Protein 3AFN (pdb70)

Sequence (1028 aa):
FPDLKGKKRVLITGSSQGIGLATARLFARAGAKVGLHGRKAPANIDETIASMRADGGDAAFFAADLATSSEACQQQLVDEFVAKFGGIDVLINNAGGLVGRKPLPEIDDTFYDAVMDANIRSVVMTTKFALPHLAAAAKASGQTSAVISTGSIAGHTGGGPGAGLYGAAKAFLHNVHKKNWVDFHTKDGVRFNIVSPGTVDTAFHADKTQDVRDRISNGIPMGRFGTAEEMAPAFLFFASHLASGYITGQVLDINGGQYKHFPDLKGKKRVLITGSSQGIGLATARRLFARAGAKVGLHGRKAPANIDETIASMRADGGDAAFFAADLATSSEACQQQLVDEFVAKFGGIDVLINNAGGLVGRKPLPEIDDTFYDAVMDANIRSVVMTTKFALPHLAAAAKASGQTSAVISTGSIAGHTGGGPGAGLYGAAKAFLHNVHKKNWVDFHTKDGVRFNIVSPGTVDTAFHADKTQDVRDDRISNGIPMGRFGTAEEMAPAFLFFASHLASGYITGQVLDINGGQYKHFPDLKKGKKRVLITGSSQGIGLATARLFARAGAKVGLHGRKAPANIDETIASMRADGGDAAFFAADLATSSEACQQQLVDEFVAKFGGIDVLINNAGGLVGRKPLPEIDDTFYDAVMDANIRSVVMTTKFALPHLAAAAKASGQTSAVISTGSIAGHTGGGPGAGLYGAAKAFLLHNVHKKNWVDFHTKDGVRFNIVSPGTVDTAFHADKTQDVRDRRISNGIPMGRFGTAEEMAPAFLFFASHLASGYITGQVLDINGGQYKHFPDLKGKKRVLITGSSQGIGLATARLFARAGAKVGLHGRKAPANIDETIASMRRADGGDAAFFAADLATSSEACQQQLVDEFVAKFGGIIDVLINNAGGLVGRKPLPEIDDTFYDAVMDANIRSVVMTTKFALPHLAAAAKASGQTSAVISTGSIAGHTGGGPGAGLYGAAKAFLHNVHKKNWVDFHTKDGVRFNIVSPGTVDTAFHADKTQQDVRDRISNGIPMGRFGTAEEMAPAFLFFASHLASGYITGQVLDINGGQYKH

Foldseek 3Di:
DQVLAAAQEEFEPCQWFLNVLQQLVSLLSNHAYEAEDQDHDPPNVVSQVSSVVSRYGYDYDHFQLLDLVRLLVSLVVSCVVSVFHQEYEAEFAAQQDADAPVRDDDVNLSVRCSRQAVSLVNNCVNRLVRNLVVCVVVVAAGEYEYEAAPLLVVADDHSRRSVSVSSVVVLPVQQVCCVPCVVSRYAYEYEYEYFEPTPNCVPDDPVRQQVLLVLAQQSHHHYSNQRNVVSVQRRDCVNAVPDHSYYHYDGNPSDDD/DQVLAAAQEEFEPCQWFLNVLQQLVSLLSNYAYEAEDQDHDPPNVVSQVSSVVSRYGYDYDHFQLLDLVRLLVSLVVSCVVSVFHQEYEAEFAAQQDADAPVRDDPVSLSVRCSRQAVSLVNNCVNRLVRQLVVCVVVVAAGEYEYEAAPLLVVAQDGSRRSVSVSSVVVLPVQQVCCVPCVVSRYAYEYEYEYFEPTPNCVPDDPVRQQVLLVLAQQSHHHYSNQRNVVSVQRRDCVNAVPDHSYYHYDYNPSDDD/DQVLAAAQEEFEPCQWFLNVLQQLVSLLSNYEYEAEDQDRDPCNVVSQVSSVVSNYGYDYDHFQLLDLVRLLVSLVVSCVVSVFHQEYEAEFAAQQDADPPVGDDPVSLSVRLSRQPVSLVNNCVNRLVRNLVVCVVVVAAGEYEYEAAPCLVVHDDGSRRSNSVSSVVVLPVQVVCCVPCVVSRYAYEYEYEYFEPTPNCVVDDPVRQQVLLVLAQQSHHHYSNQRNVVSVQRRDCVNARPDHSYYHYDYNPSDDD/DQQLAAAQEEFEPCQWFLNVLQQLVSLLSNYEYEAEDQDRDPCNVVSQVSSVVSNHGYDYDHFQLLDLVRLLVSLVVSCVVSVFHQEYEAEFAAQQDADAPVGDDPVNLSVRCSRQPVSLVNNCVNRLVRNLVVCVVVVAAGEYEYEAAPCLVVADDGSRRSVSVSSVVVLPVQVVCCVPCVVSRYAYEYEYEYFEPTPNCVVDDPVRQQVLLVLAQQSHHHYSNQRNVVSVQRRDCVNAVPDHSYYHYDYNPSDDD

InterPro domains:
  IPR002347 Short-chain dehydrogenase/reductase SDR [PF13561] (16-254)
  IPR002347 Short-chain dehydrogenase/reductase SDR [PR00081] (9-26)
  IPR002347 Short-chain dehydrogenase/reductase SDR [PR00081] (84-95)
  IPR002347 Short-chain dehydrogenase/reductase SDR [PR00081] (137-153)
  IPR002347 Short-chain dehydrogenase/reductase SDR [PR00081] (185-202)
  IPR002347 Short-chain dehydrogenase/reductase SDR [PR00081] (218-238)
  IPR036291 NAD(P)-binding domain superfamily [SSF51735] (1-256)
  IPR052178 Short-chain dehydrogenase/reductase SAT3-like [PTHR43618] (4-256)
  IPR057326 Ketoreductase domain [SM00822] (8-181)

CATH classification: 3.40.50.720

Organism: NCBI:txid90322

Secondary structure (DSSP, 8-state):
-GGGTT-EEEETT-SSHHHHHHHHHHHHTT-EEEEEESS--TTHHHHHHHHHHTT-EEEEEE--TTSHHHHHHHHHHHHHHHSS-SEEEE----------GGG--HHHHHHHHIIIIIHHHHHHHHHHHHHHHHHHHHTS-EEEEEE--THHHH---TT-HHHHHHHHHHHHHHHHHHHHHGGGTEEEEEEEE-SBSSGGGTT--HHHHHHHHTT-TT-SPBPGGGTHHHHHHHH-HHHHTT--SEEEEESTTSS--/-GGGTT-EEEETT-SSHHHHHHHHHHHHTT-EEEEEESS--TTHHHHHHHHHHTT-EEEEEE--TTSHHHHHHHHHHHHHHHSS-SEEEE----------GGG--HHHHHHHHIIIIIHHHHHHHHHHHHHHHHHHHHTS-EEEEEE--THHHH---TT-HHHHHHHHHHHHHHHHHHHHHGGGTEEEEEEEE-SBSSGGGTT--HHHHHHHHTT-TT-SPBPGGGTHHHHHHHH-HHHHTT--SEEEEESTTSS--/-GGGTT-EEEETT-SSHHHHHHHHHHHHTT-EEEEEESSPPTTHHHHHHHHHHTT-EEEEEE--TTSHHHHHHHHHHHHHHHSS-SEEEE----------GGG--HHHHHHHHIIIIIHHHHHHHHHHHHHHHHHHHHTS-EEEEEE--THHHH---TT-HHHHHHHHHHHHHHHHHHHHHGGGTEEEEEEEE-SBSSGGGTT--HHHHHHHHTTSTT-S-B-GGGTHHHHHHHH-HHHHTT--SEEEEESTTSS--/-GGGTT-EEEETT-SSHHHHHHHHHHHHTT-EEEEEESSPPTTHHHHHHHHHHTT-EEEEEE--TTSHHHHHHHHHHHHHHHSS-SEEEE----------GGG--HHHHHHHHIIIIIHHHHHHHHHHHHHHHHHHHHTS-EEEEEE--THHHH---TT-HHHHHHHHHHHHHHHHHHHHHGGGTEEEEEEEE-SBSSGGGTT--HHHHHHHHHTSTT-SPBPGGGTHHHHHHHH-HHHHTT--SEEEEESTTSS--

Solvent-accessible surface area: 34590 Å² total; per-residue (Å²): 73,111,23,1,161,34,58,54,0,0,0,2,19,0,20,108,25,24,1,31,8,1,0,72,48,0,0,129,26,13,0,81,0,0,0,4,4,195,163,54,30,120,87,21,106,124,10,20,58,52,2,125,91,64,54,16,43,1,13,43,23,58,17,80,10,26,72,10,118,20,0,83,106,2,1,76,64,0,31,91,118,24,58,8,0,17,3,0,1,4,20,19,45,17,27,88,27,89,76,60,6,80,98,4,68,41,110,17,6,55,39,1,6,26,28,0,0,30,3,2,0,0,0,0,26,46,0,7,81,54,0,24,60,11,6,184,93,71,72,73,37,5,1,0,0,0,8,3,9,27,12,9,24,54,13,2,30,84,13,5,4,2,19,0,0,0,8,7,0,0,17,3,1,4,32,10,1,0,56,76,15,17,175,43,20,1,2,0,1,1,0,0,10,11,7,5,78,25,68,68,17,82,105,39,85,125,81,52,52,74,162,43,17,131,50,5,38,35,47,96,15,0,55,12,119,41,0,2,15,1,1,6,0,0,8,0,50,107,8,0,8,0,0,0,4,2,6,1,0,0,0,0,0,48,38,31,26,69,114,24,1,154,35,63,56,0,0,0,2,18,0,21,107,26,25,2,33,9,1,0,73,48,0,0,131,23,9,0,80,0,0,0,3,5,194,161,54,29,122,87,21,106,124,10,20,58,52,2,126,91,63,49,15,40,2,14,44,22,59,16,78,10,24,74,11,116,21,0,84,107,1,1,77,64,0,31,91,118,25,58,9,0,18,3,0,0,4,20,19,45,17,28,87,26,89,76,61,6,80,99,4,73,42,111,16,6,53,38,1,7,29,28,1,0,29,3,3,0,0,0,0,26,43,0,8,85,56,0,25,60,13,6,180,94,72,73,75,35,4,0,0,0,0,9,2,9,27,11,9,24,53,12,2,30,86,13,4,3,2,19,0,0,0,8,8,0,0,15,4,0,4,31,10,2,0,61,80,15,17,185,49,20,1,1,0,1,0,0,0,10,10,7,5,81,25,65,71,18,78,105,39,83,123,85,53,39,75,160,45,11,130,50,5,37,36,47,96,19,0,53,11,115,39,0,2,16,0,0,8,0,0,8,0,51,106,7,0,8,0,0,0,4,2,5,1,0,0,0,0,0,50,38,30,25,66,113,28,0,168,32,45,56,0,0,0,2,20,0,26,107,26,24,1,33,10,1,0,72,50,0,0,131,25,16,0,80,0,0,0,4,5,191,169,51,40,100,97,20,108,109,18,19,58,53,1,128,92,64,55,14,38,2,13,40,17,56,13,76,11,28,72,13,116,18,0,87,99,2,1,78,64,0,30,90,112,24,57,8,0,13,2,0,0,4,21,18,46,15,28,88,27,96,68,57,4,79,100,4,50,44,111,14,4,53,38,1,6,28,27,0,0,30,4,3,0,0,0,0,23,44,0,8,87,57,0,25,61,11,5,184,94,63,68,72,29,3,1,0,0,0,9,2,8,27,11,10,24,54,11,2,29,81,12,4,4,3,18,0,0,0,6,8,0,0,16,4,0,4,32,11,2,0,51,70,18,17,168,46,19,1,1,0,1,1,0,0,10,11,7,6,75,26,68,71,20,78,104,39,87,127,92,44,51,76,147,42,16,128,52,6,37,33,47,91,15,0,54,11,117,38,0,3,17,0,1,9,0,1,7,0,49,106,4,0,7,0,0,0,5,2,6,1,0,0,0,0,0,53,38,30,26,64,115,24,1,162,33,62,54,0,0,0,2,19,0,25,107,26,24,1,33,10,1,0,73,47,0,0,132,24,12,0,78,0,0,0,4,5,177,166,62,41,98,97,20,106,109,19,20,58,54,2,127,92,66,53,15,38,1,15,39,17,55,12,77,10,28,72,10,122,18,0,64,100,1,0,71,65,0,29,89,110,23,57,8,0,16,3,0,0,3,19,17,46,16,27,87,27,94,66,57,4,78,102,5,50,45,110,15,5,53,38,1,6,28,27,0,0,30,3,2,0,0,0,0,24,38,0,9,86,55,0,27,62,12,7,183,95,72,70,72,37,5,2,1,0,0,10,2,9,27,12,9,23,54,12,2,30,81,12,3,4,2,18,0,0,0,6,8,0,0,15,3,0,3,30,10,2,0,57,76,18,17,176,36,21,1,1,0,2,1,0,0,10,11,7,6,80,28,66,71,19,69,106,36,86,126,76,56,41,81,150,42,18,129,52,5,37,38,47,92,20,0,56,11,117,38,0,1,17,0,1,11,0,0,8,0,50,105,4,0,7,0,0,0,5,2,6,0,0,0,0,0,0,52,39,28,26

Nearest PDB structures (foldseek):
  3afm-assembly1_A  TM=9.943E-01  e=2.948E-53  Sphingomonas sp. A1
  4w7h-assembly1_A-2  TM=9.986E-01  e=3.738E-48  Sphingomonas sp. A1
  3afm-assembly1_B-2  TM=1.001E+00  e=1.325E-46  Sphingomonas sp. A1
  4w7h-assembly1_B-2  TM=9.974E-01  e=8.391E-46  Sphingomonas sp. A1
  4tkl-assembly1_A-2  TM=9.933E-01  e=2.226E-40  Sphingomonas sp. A1

Radius of gyration: 28.2 Å; Cα contacts (8 Å, |Δi|>4): 2571; chains: 4; bounding box: 60×66×80 Å

B-factor: mean 19.71, std 8.6, range [8.28, 67.61]

Structure (mmCIF, N/CA/C/O backbone):
data_3AFN
#
_entry.id   3AFN
#
_cell.length_a   60.404
_cell.length_b   64.195
_cell.length_c   74.441
_cell.angle_alpha   80.15
_cell.angle_beta   66.08
_cell.angle_gamma   64.98
#
_symmetry.space_group_name_H-M   'P 1'
#
loop_
_entity.id
_entity.type
_entity.pdbx_description
1 polymer 'Carbonyl reductase'
2 non-polymer 'NADP NICOTINAMIDE-ADENINE-DINUCLEOTIDE PHOSPHATE'
3 non-polymer 'TERTIARY-BUTYL ALCOHOL'
4 water water
#
loop_
_atom_site.group_PDB
_atom_site.id
_atom_site.type_symbol
_atom_site.label_atom_id
_atom_site.label_alt_id
_atom_site.label_comp_id
_atom_site.label_asym_id
_atom_site.label_entity_id
_atom_site.label_seq_id
_atom_site.pdbx_PDB_ins_code
_atom_site.Cartn_x
_atom_site.Cartn_y
_atom_site.Cartn_z
_atom_site.occupancy
_atom_site.B_iso_or_equiv
_atom_site.auth_seq_id
_atom_site.auth_comp_id
_atom_site.auth_asym_id
_atom_site.auth_atom_id
_atom_site.pdbx_PDB_model_num
ATOM 1 N N . PHE A 1 2 ? 87.905 17.913 81.645 1.00 28.95 2 PHE B N 1
ATOM 2 C CA . PHE A 1 2 ? 89.182 18.481 81.126 1.00 28.45 2 PHE B CA 1
ATOM 3 C C . PHE A 1 2 ? 89.804 19.421 82.166 1.00 28.11 2 PHE B C 1
ATOM 4 O O . PHE A 1 2 ? 89.415 20.592 82.260 1.00 28.01 2 PHE B O 1
ATOM 12 N N . PRO A 1 3 ? 90.776 18.910 82.952 1.00 27.46 3 PRO B N 1
ATOM 13 C CA . PRO A 1 3 ? 91.328 19.640 84.104 1.00 26.64 3 PRO B CA 1
ATOM 14 C C . PRO A 1 3 ? 92.149 20.875 83.731 1.00 25.77 3 PRO B C 1
ATOM 15 O O . PRO A 1 3 ? 92.260 21.813 84.534 1.00 25.89 3 PRO B O 1
ATOM 19 N N . ASP A 1 4 ? 92.709 20.883 82.526 1.00 24.40 4 ASP B N 1
ATOM 20 C CA . ASP A 1 4 ? 93.538 22.000 82.090 1.00 23.36 4 ASP B CA 1
ATOM 21 C C . ASP A 1 4 ? 92.732 23.191 81.557 1.00 22.70 4 ASP B C 1
ATOM 22 O O . ASP A 1 4 ? 93.310 24.178 81.107 1.00 22.85 4 ASP B O 1
ATOM 27 N N . LEU A 1 5 ? 91.403 23.102 81.629 1.00 21.81 5 LEU B N 1
ATOM 28 C CA . LEU A 1 5 ? 90.538 24.211 81.218 1.00 20.96 5 LEU B CA 1
ATOM 29 C C . LEU A 1 5 ? 90.227 25.189 82.357 1.00 20.70 5 LEU B C 1
ATOM 30 O O . LEU A 1 5 ? 89.762 26.303 82.109 1.00 20.28 5 LEU B O 1
ATOM 35 N N . LYS A 1 6 ? 90.484 24.771 83.598 1.00 20.54 6 LYS B N 1
ATOM 36 C CA . LYS A 1 6 ? 90.244 25.627 84.765 1.00 20.77 6 LYS B CA 1
ATOM 37 C C . LYS A 1 6 ? 91.082 26.898 84.654 1.00 19.98 6 LYS B C 1
ATOM 38 O O . LYS A 1 6 ? 92.297 26.832 84.488 1.00 20.25 6 LYS B O 1
ATOM 44 N N . GLY A 1 7 ? 90.419 28.050 84.718 1.00 19.30 7 GLY B N 1
ATOM 45 C CA . GLY A 1 7 ? 91.108 29.340 84.635 1.00 18.56 7 GLY B CA 1
ATOM 46 C C . GLY A 1 7 ? 91.408 29.857 83.233 1.00 18.00 7 GLY B C 1
ATOM 47 O O . GLY A 1 7 ? 91.859 31.001 83.074 1.00 18.30 7 GLY B O 1
ATOM 48 N N A LYS A 1 8 ? 91.168 29.027 82.219 0.50 17.66 8 LYS B N 1
ATOM 49 N N B LYS A 1 8 ? 91.165 29.028 82.219 0.50 17.67 8 LYS B N 1
ATOM 50 C CA A LYS A 1 8 ? 91.399 29.435 80.834 0.50 17.04 8 LYS B CA 1
ATOM 51 C CA B LYS A 1 8 ? 91.398 29.436 80.835 0.50 17.05 8 LYS B CA 1
ATOM 52 C C A LYS A 1 8 ? 90.432 30.542 80.429 0.50 16.79 8 LYS B C 1
ATOM 53 C C B LYS A 1 8 ? 90.431 30.542 80.427 0.50 16.80 8 LYS B C 1
ATOM 54 O O A LYS A 1 8 ? 89.268 30.550 80.845 0.50 16.78 8 LYS B O 1
ATOM 55 O O B LYS A 1 8 ? 89.265 30.547 80.839 0.50 16.79 8 LYS B O 1
ATOM 66 N N . ARG A 1 9 ? 90.935 31.474 79.622 1.00 16.59 9 ARG B N 1
ATOM 67 C CA . ARG A 1 9 ? 90.174 32.647 79.200 1.00 16.37 9 ARG B CA 1
ATOM 68 C C . ARG A 1 9 ? 89.626 32.369 77.812 1.00 15.66 9 ARG B C 1
ATOM 69 O O . ARG A 1 9 ? 90.377 32.298 76.838 1.00 15.36 9 ARG B O 1
ATOM 77 N N . VAL A 1 10 ? 88.313 32.173 77.747 1.00 15.28 10 VAL B N 1
ATOM 78 C CA . VAL A 1 10 ? 87.658 31.618 76.557 1.00 14.86 10 VAL B CA 1
ATOM 79 C C . VAL A 1 10 ? 86.631 32.600 75.988 1.00 14.55 10 VAL B C 1
ATOM 80 O O . VAL A 1 10 ? 85.575 32.825 76.586 1.00 14.90 10 VAL B O 1
ATOM 84 N N . LEU A 1 11 ? 86.952 33.184 74.838 1.00 14.33 11 LEU B N 1
ATOM 85 C CA . LEU A 1 11 ? 86.034 34.086 74.159 1.00 14.32 11 LEU B CA 1
ATOM 86 C C . LEU A 1 11 ? 85.199 33.293 73.160 1.00 13.97 11 LEU B C 1
ATOM 87 O O . LEU A 1 11 ? 85.741 32.669 72.247 1.00 14.05 11 LEU B O 1
ATOM 92 N N . ILE A 1 12 ? 83.884 33.310 73.347 1.00 13.65 12 ILE B N 1
ATOM 93 C CA . ILE A 1 12 ? 82.985 32.536 72.493 1.00 13.36 12 ILE B CA 1
ATOM 94 C C . ILE A 1 12 ? 82.023 33.489 71.804 1.00 13.27 12 ILE B C 1
ATOM 95 O O . ILE A 1 12 ? 81.123 34.034 72.439 1.00 13.29 12 ILE B O 1
ATOM 100 N N . THR A 1 13 ? 82.226 33.708 70.510 1.00 13.07 13 THR B N 1
ATOM 101 C CA . THR A 1 13 ? 81.317 34.578 69.777 1.00 12.50 13 THR B CA 1
ATOM 102 C C . THR A 1 13 ? 80.008 33.840 69.512 1.00 12.87 13 THR B C 1
ATOM 103 O O . THR A 1 13 ? 79.999 32.621 69.307 1.00 12.39 13 THR B O 1
ATOM 107 N N . GLY A 1 14 ? 78.905 34.583 69.539 1.00 13.24 14 GLY B N 1
ATOM 108 C CA . GLY A 1 14 ? 77.584 34.011 69.326 1.00 13.71 14 GLY B CA 1
ATOM 109 C C . GLY A 1 14 ? 77.206 33.016 70.408 1.00 13.98 14 GLY B C 1
ATOM 110 O O . GLY A 1 14 ? 76.647 31.958 70.123 1.00 13.88 14 GLY B O 1
ATOM 111 N N . SER A 1 15 ? 77.525 33.362 71.655 1.00 14.10 15 SER B N 1
ATOM 112 C CA . SER A 1 15 ? 77.211 32.519 72.806 1.00 14.49 15 SER B CA 1
ATOM 113 C C . SER A 1 15 ? 76.016 33.022 73.623 1.00 14.91 15 SER B C 1
ATOM 114 O O . SER A 1 15 ? 75.785 32.552 74.737 1.00 14.79 15 SER B O 1
ATOM 117 N N . SER A 1 16 ? 75.256 33.962 73.063 1.00 15.35 16 SER B N 1
ATOM 118 C CA . SER A 1 16 ? 74.080 34.507 73.746 1.00 15.82 16 SER B CA 1
ATOM 119 C C . SER A 1 16 ? 72.924 33.510 73.767 1.00 16.17 16 SER B C 1
ATOM 120 O O . SER A 1 16 ? 71.991 33.644 74.573 1.00 16.61 16 SER B O 1
ATOM 123 N N . GLN A 1 17 ? 72.992 32.516 72.881 1.00 16.10 17 GLN B N 1
ATOM 124 C CA . GLN A 1 17 ? 71.965 31.484 72.751 1.00 16.82 17 GLN B CA 1
ATOM 125 C C . GLN A 1 17 ? 72.496 30.291 71.960 1.00 15.94 17 GLN B C 1
ATOM 126 O O . GLN A 1 17 ? 73.613 30.329 71.444 1.00 15.71 17 GLN B O 1
ATOM 132 N N . GLY A 1 18 ? 71.692 29.232 71.885 1.00 15.41 18 GLY B N 1
ATOM 133 C CA . GLY A 1 18 ? 71.978 28.099 71.004 1.00 14.76 18 GLY B CA 1
ATOM 134 C C . GLY A 1 18 ? 73.228 27.317 71.360 1.00 14.21 18 GLY B C 1
ATOM 135 O O . GLY A 1 18 ? 73.536 27.105 72.537 1.00 13.97 18 GLY B O 1
ATOM 136 N N . ILE A 1 19 ? 73.944 26.884 70.323 1.00 13.50 19 ILE B N 1
ATOM 137 C CA . ILE A 1 19 ? 75.164 26.085 70.479 1.00 13.43 19 ILE B CA 1
ATOM 138 C C . ILE A 1 19 ? 76.234 26.828 71.281 1.00 13.36 19 ILE B C 1
ATOM 139 O O . ILE A 1 19 ? 76.895 26.245 72.142 1.00 12.73 19 ILE B O 1
ATOM 144 N N . GLY A 1 20 ? 76.394 28.119 70.999 1.00 13.37 20 GLY B N 1
ATOM 145 C CA . GLY A 1 20 ? 77.385 28.935 71.692 1.00 13.27 20 GLY B CA 1
ATOM 146 C C . GLY A 1 20 ? 77.108 29.013 73.182 1.00 13.47 20 GLY B C 1
ATOM 147 O O . GLY A 1 20 ? 78.032 28.934 73.995 1.00 13.46 20 GLY B O 1
ATOM 148 N N . LEU A 1 21 ? 75.831 29.147 73.539 1.00 13.62 21 LEU B N 1
ATOM 149 C CA . LEU A 1 21 ? 75.447 29.213 74.952 1.00 13.94 21 LEU B CA 1
ATOM 150 C C . LEU A 1 21 ? 75.669 27.882 75.659 1.00 13.55 21 LEU B C 1
ATOM 151 O O . LEU A 1 21 ? 76.252 27.850 76.742 1.00 13.65 21 LEU B O 1
ATOM 156 N N . ALA A 1 22 ? 75.202 26.791 75.055 1.00 13.65 22 ALA B N 1
ATOM 157 C CA . ALA A 1 22 ? 75.409 25.458 75.625 1.00 13.53 22 ALA B CA 1
ATOM 158 C C . ALA A 1 22 ? 76.896 25.178 75.850 1.00 13.49 22 ALA B C 1
ATOM 159 O O . ALA A 1 22 ? 77.286 24.627 76.884 1.00 13.66 22 ALA B O 1
ATOM 161 N N . THR A 1 23 ? 77.724 25.585 74.883 1.00 12.87 23 THR B N 1
ATOM 162 C CA . THR A 1 23 ? 79.176 25.447 74.964 1.00 12.76 23 THR B CA 1
ATOM 163 C C . THR A 1 23 ? 79.758 26.291 76.105 1.00 12.47 23 THR B C 1
ATOM 164 O O . THR A 1 23 ? 80.555 25.798 76.906 1.00 12.56 23 THR B O 1
ATOM 168 N N . ALA A 1 24 ? 79.327 27.549 76.191 1.00 12.61 24 ALA B N 1
ATOM 169 C CA . ALA A 1 24 ? 79.749 28.451 77.265 1.00 13.22 24 ALA B CA 1
ATOM 170 C C . ALA A 1 24 ? 79.438 27.867 78.642 1.00 13.55 24 ALA B C 1
ATOM 171 O O . ALA A 1 24 ? 80.289 27.892 79.537 1.00 13.47 24 ALA B O 1
ATOM 173 N N . ARG A 1 25 ? 78.234 27.318 78.795 1.00 14.30 25 ARG B N 1
ATOM 174 C CA . ARG A 1 25 ? 77.826 26.707 80.067 1.00 15.36 25 ARG B CA 1
ATOM 175 C C . ARG A 1 25 ? 78.768 25.575 80.473 1.00 15.53 25 ARG B C 1
ATOM 176 O O . ARG A 1 25 ? 79.094 25.431 81.649 1.00 15.62 25 ARG B O 1
ATOM 184 N N . LEU A 1 26 ? 79.203 24.773 79.496 1.00 15.76 26 LEU B N 1
ATOM 185 C CA . LEU A 1 26 ? 80.088 23.652 79.780 1.00 16.07 26 LEU B CA 1
ATOM 186 C C . LEU A 1 26 ? 81.509 24.106 80.132 1.00 15.92 26 LEU B C 1
ATOM 187 O O . LEU A 1 26 ? 82.138 23.550 81.032 1.00 16.05 26 LEU B O 1
ATOM 192 N N . PHE A 1 27 ? 82.009 25.124 79.437 1.00 15.46 27 PHE B N 1
ATOM 193 C CA . PHE A 1 27 ? 83.317 25.692 79.774 1.00 15.44 27 PHE B CA 1
ATOM 194 C C . PHE A 1 27 ? 83.357 26.228 81.206 1.00 15.96 27 PHE B C 1
ATOM 195 O O . PHE A 1 27 ? 84.352 26.053 81.905 1.00 15.97 27 PHE B O 1
ATOM 203 N N . ALA A 1 28 ? 82.274 26.885 81.618 1.00 16.19 28 ALA B N 1
ATOM 204 C CA . ALA A 1 28 ? 82.155 27.429 82.971 1.00 17.07 28 ALA B CA 1
ATOM 205 C C . ALA A 1 28 ? 82.155 26.312 84.007 1.00 17.74 28 ALA B C 1
ATOM 206 O O . ALA A 1 28 ? 82.812 26.436 85.042 1.00 18.14 28 ALA B O 1
ATOM 208 N N . ARG A 1 29 ? 81.437 25.2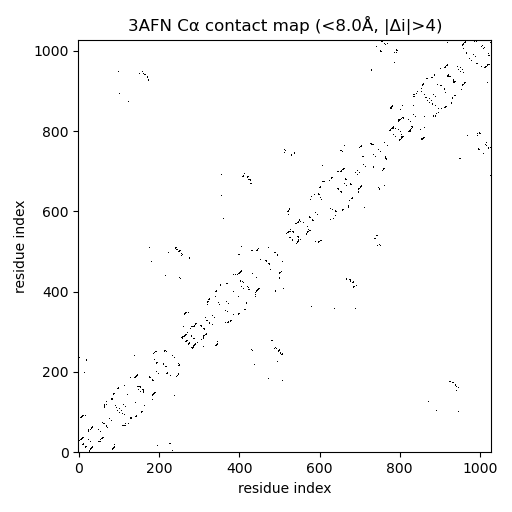22 83.725 1.00 18.21 29 ARG B N 1
ATOM 209 C CA . ARG A 1 29 ? 81.467 24.035 84.598 1.00 19.49 29 ARG B CA 1
ATOM 210 C C . ARG A 1 29 ? 82.884 23.471 84.740 1.00 18.98 29 ARG B C 1
ATOM 211 O O . ARG A 1 29 ? 83.229 22.874 85.764 1.00 19.41 29 ARG B O 1
ATOM 219 N N . ALA A 1 30 ? 83.704 23.682 83.713 1.00 18.58 30 ALA B N 1
ATOM 220 C CA . ALA A 1 30 ? 85.107 23.266 83.727 1.00 18.09 30 ALA B CA 1
ATOM 221 C C . ALA A 1 30 ? 86.026 24.295 84.396 1.00 18.13 30 ALA B C 1
ATOM 222 O O . ALA A 1 30 ? 87.238 24.098 84.461 1.00 17.78 30 ALA B O 1
ATOM 224 N N . GLY A 1 31 ? 85.442 25.391 84.880 1.00 18.07 31 GLY B N 1
ATOM 225 C CA . GLY A 1 31 ? 86.192 26.429 85.594 1.00 18.33 31 GLY B CA 1
ATOM 226 C C . GLY A 1 31 ? 86.807 27.509 84.719 1.00 18.44 31 GLY B C 1
ATOM 227 O O . GLY A 1 31 ? 87.676 28.261 85.170 1.00 18.51 31 GLY B O 1
ATOM 228 N N . ALA A 1 32 ? 86.373 27.588 83.463 1.00 18.02 32 ALA B N 1
ATOM 229 C CA . ALA A 1 32 ? 86.898 28.602 82.549 1.00 18.02 32 ALA B CA 1
ATOM 230 C C . ALA A 1 32 ? 86.269 29.977 82.805 1.00 17.69 32 ALA B C 1
ATOM 231 O O . ALA A 1 32 ? 85.175 30.084 83.368 1.00 17.83 32 ALA B O 1
ATOM 233 N N . LYS A 1 33 ? 86.982 31.015 82.386 1.00 17.64 33 LYS B N 1
ATOM 234 C CA . LYS A 1 33 ? 86.493 32.386 82.398 1.00 17.57 33 LYS B CA 1
ATOM 235 C C . LYS A 1 33 ? 86.008 32.664 80.984 1.00 17.04 33 LYS B C 1
ATOM 236 O O . LYS A 1 33 ? 86.811 32.686 80.048 1.00 16.89 33 LYS B O 1
ATOM 242 N N . VAL A 1 34 ? 84.701 32.863 80.838 1.00 16.39 34 VAL B N 1
ATOM 243 C CA . VAL A 1 34 ? 84.050 32.865 79.520 1.00 16.17 34 VAL B CA 1
ATOM 244 C C . VAL A 1 34 ? 83.562 34.247 79.082 1.00 16.13 34 VAL B C 1
ATOM 245 O O . VAL A 1 34 ? 82.888 34.948 79.834 1.00 16.38 34 VAL B O 1
ATOM 249 N N . GLY A 1 35 ? 83.927 34.628 77.861 1.00 15.90 35 GLY B N 1
ATOM 250 C CA . GLY A 1 35 ? 83.373 35.814 77.217 1.00 15.58 35 GLY B CA 1
ATOM 251 C C . GLY A 1 35 ? 82.122 35.432 76.452 1.00 15.79 35 GLY B C 1
ATOM 252 O O . GLY A 1 35 ? 82.190 34.716 75.442 1.00 15.66 35 GLY B O 1
ATOM 253 N N . LEU A 1 36 ? 80.981 35.889 76.954 1.00 15.47 36 LEU B N 1
ATOM 254 C CA . LEU A 1 36 ? 79.692 35.685 76.306 1.00 15.78 36 LEU B CA 1
ATOM 255 C C . LEU A 1 36 ? 79.477 36.812 75.312 1.00 15.96 36 LEU B C 1
ATOM 256 O O . LEU A 1 36 ? 79.856 37.954 75.576 1.00 16.24 36 LEU B O 1
ATOM 261 N N . HIS A 1 37 ? 78.873 36.492 74.173 1.00 15.98 37 HIS B N 1
ATOM 262 C CA . HIS A 1 37 ? 78.718 37.469 73.104 1.00 16.03 37 HIS B CA 1
ATOM 263 C C . HIS A 1 37 ? 77.497 37.243 72.208 1.00 15.98 37 HIS B C 1
ATOM 264 O O . HIS A 1 37 ? 77.140 36.106 71.900 1.00 16.00 37 HIS B O 1
ATOM 271 N N . GLY A 1 38 ? 76.884 38.347 71.784 1.00 15.77 38 GLY B N 1
ATOM 272 C CA . GLY A 1 38 ? 75.825 38.343 70.771 1.00 16.12 38 GLY B CA 1
ATOM 273 C C . GLY A 1 38 ? 75.646 39.752 70.226 1.00 16.47 38 GLY B C 1
ATOM 274 O O . GLY A 1 38 ? 76.380 40.661 70.608 1.00 16.16 38 GLY B O 1
ATOM 275 N N . ARG A 1 39 ? 74.683 39.931 69.329 1.00 17.22 39 ARG B N 1
ATOM 276 C CA . ARG A 1 39 ? 74.356 41.265 68.826 1.00 17.83 39 ARG B CA 1
ATOM 277 C C . ARG A 1 39 ? 73.566 42.055 69.867 1.00 18.41 39 ARG B C 1
ATOM 278 O O . ARG A 1 39 ? 73.693 43.279 69.949 1.00 18.27 39 ARG B O 1
ATOM 286 N N . LYS A 1 40 ? 72.753 41.343 70.649 1.00 18.98 40 LYS B N 1
ATOM 287 C CA . LYS A 1 40 ? 71.968 41.944 71.727 1.00 19.57 40 LYS B CA 1
ATOM 288 C C . LYS A 1 40 ? 72.057 41.106 73.000 1.00 19.35 40 LYS B C 1
ATOM 289 O O . LYS A 1 40 ? 72.207 39.883 72.933 1.00 18.90 40 LYS B O 1
ATOM 295 N N . ALA A 1 41 ? 71.977 41.769 74.153 1.00 19.35 41 ALA B N 1
ATOM 296 C CA . ALA A 1 41 ? 71.933 41.067 75.435 1.00 19.62 41 ALA B CA 1
ATOM 297 C C . ALA A 1 41 ? 70.635 40.280 75.545 1.00 19.98 41 ALA B C 1
ATOM 298 O O . ALA A 1 41 ? 69.558 40.840 75.331 1.00 20.08 41 ALA B O 1
ATOM 300 N N . PRO A 1 42 ? 70.726 38.970 75.856 1.00 20.32 42 PRO B N 1
ATOM 301 C CA . PRO A 1 42 ? 69.498 38.227 76.153 1.00 20.62 42 PRO B CA 1
ATOM 302 C C . PRO A 1 42 ? 68.804 38.832 77.368 1.00 20.97 42 PRO B C 1
ATOM 303 O O . PRO A 1 42 ? 69.477 39.348 78.267 1.00 20.78 42 PRO B O 1
ATOM 307 N N . ALA A 1 43 ? 67.473 38.756 77.387 1.00 21.55 43 ALA B N 1
ATOM 308 C CA . ALA A 1 43 ? 66.647 39.356 78.443 1.00 21.93 43 ALA B CA 1
ATOM 309 C C . ALA A 1 43 ? 67.003 38.879 79.858 1.00 22.25 43 ALA B C 1
ATOM 310 O O . ALA A 1 43 ? 66.661 39.538 80.840 1.00 23.19 43 ALA B O 1
ATOM 312 N N . ASN A 1 44 ? 67.687 37.745 79.952 1.00 22.39 44 ASN B N 1
ATOM 313 C CA . ASN A 1 44 ? 68.097 37.192 81.247 1.00 22.35 44 ASN B CA 1
ATOM 314 C C . ASN A 1 44 ? 69.592 36.853 81.310 1.00 21.90 44 ASN B C 1
ATOM 315 O O . ASN A 1 44 ? 70.000 35.887 81.965 1.00 21.81 44 ASN B O 1
ATOM 320 N N . ILE A 1 45 ? 70.403 37.666 80.634 1.00 21.39 45 ILE B N 1
ATOM 321 C CA . ILE A 1 45 ? 71.859 37.489 80.596 1.00 20.62 45 ILE B CA 1
ATOM 322 C C . ILE A 1 45 ? 72.529 37.408 81.980 1.00 20.42 45 ILE B C 1
ATOM 323 O O . ILE A 1 45 ? 73.471 36.642 82.173 1.00 19.85 45 ILE B O 1
ATOM 328 N N . ASP A 1 46 ? 72.036 38.189 82.938 1.00 20.63 46 ASP B N 1
ATOM 329 C CA . ASP A 1 46 ? 72.616 38.193 84.279 1.00 20.61 46 ASP B CA 1
ATOM 330 C C . ASP A 1 46 ? 72.337 36.894 85.032 1.00 20.26 46 ASP B C 1
ATOM 331 O O . ASP A 1 46 ? 73.143 36.466 85.860 1.00 19.91 46 ASP B O 1
ATOM 336 N N . GLU A 1 47 ? 71.215 36.251 84.722 1.00 19.90 47 GLU B N 1
ATOM 337 C CA . GLU A 1 47 ? 70.913 34.945 85.310 1.00 20.15 47 GLU B CA 1
ATOM 338 C C . GLU A 1 47 ? 71.813 33.853 84.716 1.00 19.98 47 GLU B C 1
ATOM 339 O O . GLU A 1 47 ? 72.281 32.962 85.434 1.00 19.93 47 GLU B O 1
ATOM 345 N N . THR A 1 48 ? 72.076 33.940 83.412 1.00 19.59 48 THR B N 1
ATOM 346 C CA . THR A 1 48 ? 73.062 33.067 82.773 1.00 19.35 48 THR B CA 1
ATOM 347 C C . THR A 1 48 ? 74.441 33.210 83.436 1.00 18.91 48 THR B C 1
ATOM 348 O O . THR A 1 48 ? 75.065 32.214 83.810 1.00 19.02 48 THR B O 1
ATOM 352 N N . ILE A 1 49 ? 74.896 34.452 83.597 1.00 18.86 49 ILE B N 1
ATOM 353 C CA . ILE A 1 49 ? 76.182 34.745 84.239 1.00 18.68 49 ILE B CA 1
ATOM 354 C C . ILE A 1 49 ? 76.237 34.202 85.677 1.00 18.84 49 ILE B C 1
ATOM 355 O O . ILE A 1 49 ? 77.231 33.589 86.082 1.00 18.79 49 ILE B O 1
ATOM 360 N N . ALA A 1 50 ? 75.167 34.427 86.435 1.00 18.81 50 ALA B N 1
ATOM 361 C CA . ALA A 1 50 ? 75.078 33.912 87.805 1.00 19.22 50 ALA B CA 1
ATOM 362 C C . ALA A 1 50 ? 75.219 32.389 87.856 1.00 19.48 50 ALA B C 1
ATOM 363 O O . ALA A 1 50 ? 75.937 31.864 88.716 1.00 19.64 50 ALA B O 1
ATOM 365 N N . SER A 1 51 ? 74.549 31.694 86.932 1.00 19.57 51 SER B N 1
ATOM 366 C CA . SER A 1 51 ? 74.581 30.227 86.866 1.00 20.10 51 SER B CA 1
ATOM 367 C C . SER A 1 51 ? 75.957 29.684 86.515 1.00 19.87 51 SER B C 1
ATOM 368 O O . SER A 1 51 ? 76.374 28.647 87.042 1.00 20.32 51 SER B O 1
ATOM 371 N N . MET A 1 52 ? 76.654 30.384 85.621 1.00 19.37 52 MET B N 1
ATOM 372 C CA . MET A 1 52 ? 78.011 30.013 85.231 1.00 18.74 52 MET B CA 1
ATOM 373 C C . MET A 1 52 ? 78.997 30.185 86.385 1.00 19.22 52 MET B C 1
ATOM 374 O O . MET A 1 52 ? 79.905 29.375 86.563 1.00 18.84 52 MET B O 1
ATOM 379 N N . ARG A 1 53 ? 78.791 31.230 87.180 1.00 19.62 53 ARG B N 1
ATOM 380 C CA . ARG A 1 53 ? 79.634 31.480 88.344 1.00 20.27 53 ARG B CA 1
ATOM 381 C C . ARG A 1 53 ? 79.375 30.458 89.446 1.00 20.63 53 ARG B C 1
ATOM 382 O O . ARG A 1 53 ? 80.313 29.988 90.099 1.00 20.67 53 ARG B O 1
ATOM 390 N N . ALA A 1 54 ? 78.105 30.111 89.630 1.00 21.10 54 ALA B N 1
ATOM 391 C CA . ALA A 1 54 ? 77.712 29.081 90.589 1.00 21.62 54 ALA B CA 1
ATOM 392 C C . ALA A 1 54 ? 78.309 27.718 90.210 1.00 21.99 54 ALA B C 1
ATOM 393 O O . ALA A 1 54 ? 78.615 26.900 91.081 1.00 22.05 54 ALA B O 1
ATOM 395 N N . ASP A 1 55 ? 78.486 27.494 88.908 1.00 22.22 55 ASP B N 1
ATOM 396 C CA . ASP A 1 55 ? 79.034 26.241 88.394 1.00 22.41 55 ASP B CA 1
ATOM 397 C C . ASP A 1 55 ? 80.555 26.147 88.527 1.00 22.23 55 ASP B C 1
ATOM 398 O O . ASP A 1 55 ? 81.134 25.095 88.255 1.00 22.72 55 ASP B O 1
ATOM 403 N N . GLY A 1 56 ? 81.194 27.243 88.934 1.00 22.01 56 GLY B N 1
ATOM 404 C CA . GLY A 1 56 ? 82.632 27.256 89.193 1.00 21.67 56 GLY B CA 1
ATOM 405 C C . GLY A 1 56 ? 83.485 28.017 88.192 1.00 21.45 56 GLY B C 1
ATOM 406 O O . GLY A 1 56 ? 84.712 27.954 88.245 1.00 21.70 56 GLY B O 1
ATOM 407 N N . GLY A 1 57 ? 82.838 28.740 87.281 1.00 21.16 57 GLY B N 1
ATOM 408 C CA . GLY A 1 57 ? 83.553 29.545 86.296 1.00 20.86 57 GLY B CA 1
ATOM 409 C C . GLY A 1 57 ? 83.319 31.030 86.488 1.00 20.74 57 GLY B C 1
ATOM 410 O O . GLY A 1 57 ? 82.943 31.481 87.574 1.00 20.93 57 GLY B O 1
ATOM 411 N N . ASP A 1 58 ? 83.559 31.795 85.430 1.00 20.34 58 ASP B N 1
ATOM 412 C CA . ASP A 1 58 ? 83.218 33.213 85.412 1.00 20.05 58 ASP B CA 1
ATOM 413 C C . ASP A 1 58 ? 82.726 33.564 84.016 1.00 19.81 58 ASP B C 1
ATOM 414 O O . ASP A 1 58 ? 82.975 32.823 83.060 1.00 19.71 58 ASP B O 1
ATOM 419 N N . ALA A 1 59 ? 82.019 34.686 83.910 1.00 19.26 59 ALA B N 1
ATOM 420 C CA . ALA A 1 59 ? 81.423 35.104 82.652 1.00 18.86 59 ALA B CA 1
ATOM 421 C C . ALA A 1 59 ? 81.237 36.612 82.608 1.00 18.93 59 ALA B C 1
ATOM 422 O O . ALA A 1 59 ? 80.993 37.250 83.637 1.00 18.73 59 ALA B O 1
ATOM 424 N N . ALA A 1 60 ? 81.363 37.171 81.407 1.00 18.54 60 ALA B N 1
ATOM 425 C CA . ALA A 1 60 ? 81.038 38.573 81.146 1.00 18.43 60 ALA B CA 1
ATOM 426 C C . ALA A 1 60 ? 80.475 38.668 79.735 1.00 18.31 60 ALA B C 1
ATOM 427 O O . ALA A 1 60 ? 80.940 37.964 78.832 1.00 18.23 60 ALA B O 1
ATOM 429 N N . PHE A 1 61 ? 79.461 39.513 79.556 1.00 18.13 61 PHE B N 1
ATOM 430 C CA . PHE A 1 61 ? 78.797 39.657 78.264 1.00 18.33 61 PHE B CA 1
ATOM 431 C C . PHE A 1 61 ? 79.268 40.888 77.498 1.00 18.75 61 PHE B C 1
ATOM 432 O O . PHE A 1 61 ? 79.400 41.980 78.061 1.00 18.91 61 PHE B O 1
ATOM 440 N N . PHE A 1 62 ? 79.501 40.694 76.203 1.00 18.77 62 PHE B N 1
ATOM 441 C CA . PHE A 1 62 ? 79.901 41.768 75.302 1.00 18.93 62 PHE B CA 1
ATOM 442 C C . PHE A 1 62 ? 78.983 41.760 74.079 1.00 18.78 62 PHE B C 1
ATOM 443 O O . PHE A 1 62 ? 78.786 40.719 73.445 1.00 18.29 62 PHE B O 1
ATOM 451 N N . ALA A 1 63 ? 78.412 42.919 73.760 1.00 18.68 63 ALA B N 1
ATOM 452 C CA . ALA A 1 63 ? 77.558 43.049 72.583 1.00 18.69 63 ALA B CA 1
ATOM 453 C C . ALA A 1 63 ? 78.358 43.619 71.422 1.00 18.83 63 ALA B C 1
ATOM 454 O O . ALA A 1 63 ? 79.098 44.600 71.587 1.00 18.91 63 ALA B O 1
ATOM 456 N N . ALA A 1 64 ? 78.228 42.981 70.259 1.00 18.29 64 ALA B N 1
ATOM 457 C CA . ALA A 1 64 ? 78.902 43.432 69.039 1.00 18.14 64 ALA B CA 1
ATOM 458 C C . ALA A 1 64 ? 78.298 42.764 67.813 1.00 17.97 64 ALA B C 1
ATOM 459 O O . ALA A 1 64 ? 77.965 41.574 67.842 1.00 18.13 64 ALA B O 1
ATOM 461 N N . ASP A 1 65 ? 78.120 43.547 66.754 1.00 17.53 65 ASP B N 1
ATOM 462 C CA . ASP A 1 65 ? 77.810 43.005 65.438 1.00 17.17 65 ASP B CA 1
ATOM 463 C C . ASP A 1 65 ? 79.137 42.827 64.714 1.00 16.65 65 ASP B C 1
ATOM 464 O O . ASP A 1 65 ? 79.793 43.800 64.349 1.00 16.47 65 ASP B O 1
ATOM 469 N N . LEU A 1 66 ? 79.530 41.574 64.509 1.00 16.02 66 LEU B N 1
ATOM 470 C CA . LEU A 1 66 ? 80.869 41.272 64.021 1.00 15.58 66 LEU B CA 1
ATOM 471 C C . LEU A 1 66 ? 80.987 41.373 62.501 1.00 15.50 66 LEU B C 1
ATOM 472 O O . LEU A 1 66 ? 82.000 40.968 61.929 1.00 15.21 66 LEU B O 1
ATOM 477 N N . ALA A 1 67 ? 79.963 41.935 61.861 1.00 15.48 67 ALA B N 1
ATOM 478 C CA . ALA A 1 67 ? 79.978 42.156 60.410 1.00 15.49 67 ALA B CA 1
ATOM 479 C C . ALA A 1 67 ? 81.013 43.201 59.985 1.00 15.75 67 ALA B C 1
ATOM 480 O O . ALA A 1 67 ? 81.352 43.296 58.803 1.00 15.36 67 ALA B O 1
ATOM 482 N N . THR A 1 68 ? 81.502 43.991 60.941 1.00 16.07 68 THR B N 1
ATOM 483 C CA . THR A 1 68 ? 82.567 44.963 60.651 1.00 16.49 68 THR B CA 1
ATOM 484 C C . THR A 1 68 ? 83.846 44.680 61.439 1.00 16.82 68 THR B C 1
ATOM 485 O O . THR A 1 68 ? 83.791 44.169 62.565 1.00 16.31 68 THR B O 1
ATOM 489 N N A SER A 1 69 ? 84.988 45.015 60.834 0.50 16.59 69 SER B N 1
ATOM 490 N N B SER A 1 69 ? 84.989 45.025 60.844 0.50 16.70 69 SER B N 1
ATOM 491 C CA A SER A 1 69 ? 86.306 44.801 61.433 0.50 16.91 69 SER B CA 1
ATOM 492 C CA B SER A 1 69 ? 86.300 44.776 61.444 0.50 17.16 69 SER B CA 1
ATOM 493 C C A SER A 1 69 ? 86.464 45.538 62.757 0.50 17.27 69 SER B C 1
ATOM 494 C C B SER A 1 69 ? 86.512 45.554 62.743 0.50 17.40 69 SER B C 1
ATOM 495 O O A SER A 1 69 ? 86.983 44.986 63.727 0.50 17.25 69 SER B O 1
ATOM 496 O O B SER A 1 69 ? 87.118 45.043 63.686 0.50 17.43 69 SER B O 1
ATOM 501 N N . GLU A 1 70 ? 86.005 46.785 62.782 1.00 17.44 70 GLU B N 1
ATOM 502 C CA . GLU A 1 70 ? 86.084 47.632 63.973 1.00 18.28 70 GLU B CA 1
ATOM 503 C C . GLU A 1 70 ? 85.407 46.986 65.188 1.00 17.85 70 GLU B C 1
ATOM 504 O O . GLU A 1 70 ? 85.950 47.014 66.299 1.00 18.15 70 GLU B O 1
ATOM 510 N N . ALA A 1 71 ? 84.238 46.385 64.962 1.00 17.60 71 ALA B N 1
ATOM 511 C CA . ALA A 1 71 ? 83.503 45.687 66.012 1.00 17.30 71 ALA B CA 1
ATOM 512 C C . ALA A 1 71 ? 84.269 44.450 66.501 1.00 17.42 71 ALA B C 1
ATOM 513 O O . ALA A 1 71 ? 84.323 44.183 67.706 1.00 17.22 71 ALA B O 1
ATOM 515 N N . CYS A 1 72 ? 84.868 43.711 65.565 1.00 17.07 72 CYS B N 1
ATOM 516 C CA . CYS A 1 72 ? 85.724 42.562 65.909 1.00 17.30 72 CYS B CA 1
ATOM 517 C C . CYS A 1 72 ? 86.921 42.957 66.776 1.00 17.70 72 CYS B C 1
ATOM 518 O O . CYS A 1 72 ? 87.236 42.271 67.755 1.00 17.83 72 CYS B O 1
ATOM 521 N N A GLN A 1 73 ? 87.570 44.063 66.412 0.50 18.11 73 GLN B N 1
ATOM 522 N N B GLN A 1 73 ? 87.581 44.056 66.412 0.50 18.03 73 GLN B N 1
ATOM 523 C CA A GLN A 1 73 ? 88.696 44.613 67.170 0.50 18.75 73 GLN B CA 1
ATOM 524 C CA B GLN A 1 73 ? 88.699 44.590 67.192 0.50 18.53 73 GLN B CA 1
ATOM 525 C C A GLN A 1 73 ? 88.270 45.036 68.576 0.50 18.82 73 GLN B C 1
ATOM 526 C C B GLN A 1 73 ? 88.253 45.008 68.592 0.50 18.71 73 GLN B C 1
ATOM 527 O O A GLN A 1 73 ? 88.963 44.746 69.555 0.50 19.02 73 GLN B O 1
ATOM 528 O O B GLN A 1 73 ? 88.914 44.685 69.584 0.50 18.89 73 GLN B O 1
ATOM 539 N N . GLN A 1 74 ? 87.129 45.720 68.662 1.00 19.01 74 GLN B N 1
ATOM 540 C CA . GLN A 1 74 ? 86.585 46.199 69.936 1.00 19.83 74 GLN B CA 1
ATOM 541 C C . GLN A 1 74 ? 86.181 45.051 70.863 1.00 19.22 74 GLN B C 1
ATOM 542 O O . GLN A 1 74 ? 86.410 45.120 72.070 1.00 19.24 74 GLN B O 1
ATOM 548 N N . LEU A 1 75 ? 85.592 43.994 70.305 1.00 18.94 75 LEU B N 1
ATOM 549 C CA . LEU A 1 75 ? 85.237 42.825 71.116 1.00 18.54 75 LEU B CA 1
ATOM 550 C C . LEU A 1 75 ? 86.480 42.198 71.750 1.00 18.70 75 LEU B C 1
ATOM 551 O O . LEU A 1 75 ? 86.502 41.914 72.954 1.00 18.74 75 LEU B O 1
ATOM 556 N N . VAL A 1 76 ? 87.512 41.990 70.934 1.00 18.80 76 VAL B N 1
ATOM 557 C CA . VAL A 1 76 ? 88.772 41.408 71.399 1.00 19.39 76 VAL B CA 1
ATOM 558 C C . VAL A 1 76 ? 89.414 42.288 72.479 1.00 20.06 76 VAL B C 1
ATOM 559 O O . VAL A 1 76 ? 89.829 41.788 73.530 1.00 20.18 76 VAL B O 1
ATOM 563 N N . ASP A 1 77 ? 89.456 43.596 72.229 1.00 20.72 77 ASP B N 1
ATOM 564 C CA . ASP A 1 77 ? 90.011 44.547 73.196 1.00 21.52 77 ASP B CA 1
ATOM 565 C C . ASP A 1 77 ? 89.253 44.550 74.526 1.00 21.79 77 ASP B C 1
ATOM 566 O O . ASP A 1 77 ? 89.873 44.537 75.598 1.00 22.02 77 ASP B O 1
ATOM 571 N N . GLU A 1 78 ? 87.923 44.552 74.454 1.00 21.99 78 GLU B N 1
ATOM 572 C CA . GLU A 1 78 ? 87.081 44.534 75.654 1.00 22.41 78 GLU B CA 1
ATOM 573 C C . GLU A 1 78 ? 87.295 43.250 76.449 1.00 22.15 78 GLU B C 1
ATOM 574 O O . GLU A 1 78 ? 87.420 43.284 77.677 1.00 22.18 78 GLU B O 1
ATOM 580 N N . PHE A 1 79 ? 87.360 42.121 75.743 1.00 21.75 79 PHE B N 1
ATOM 581 C CA . PHE A 1 79 ? 87.583 40.836 76.392 1.00 21.58 79 PHE B CA 1
ATOM 582 C C . PHE A 1 79 ? 88.935 40.785 77.104 1.00 22.05 79 PHE B C 1
ATOM 583 O O . PHE A 1 79 ? 89.025 40.299 78.235 1.00 22.63 79 PHE B O 1
ATOM 591 N N . VAL A 1 80 ? 89.976 41.273 76.432 1.00 22.53 80 VAL B N 1
ATOM 592 C CA . VAL A 1 80 ? 91.330 41.305 76.993 1.00 22.94 80 VAL B CA 1
ATOM 593 C C . VAL A 1 80 ? 91.411 42.250 78.199 1.00 23.32 80 VAL B C 1
ATOM 594 O O . VAL A 1 80 ? 92.029 41.911 79.208 1.00 23.50 80 VAL B O 1
ATOM 598 N N . ALA A 1 81 ? 90.768 43.412 78.101 1.00 23.72 81 ALA B N 1
ATOM 599 C CA . ALA A 1 81 ? 90.699 44.342 79.236 1.00 24.18 81 ALA B CA 1
ATOM 600 C C . ALA A 1 81 ? 90.047 43.691 80.462 1.00 24.43 81 ALA B C 1
ATOM 601 O O . ALA A 1 81 ? 90.480 43.917 81.593 1.00 24.87 81 ALA B O 1
ATOM 603 N N . LYS A 1 82 ? 89.023 42.871 80.225 1.00 24.37 82 LYS B N 1
ATOM 604 C CA . LYS A 1 82 ? 88.256 42.241 81.297 1.00 24.40 82 LYS B CA 1
ATOM 605 C C . LYS A 1 82 ? 88.976 41.065 81.964 1.00 24.30 82 LYS B C 1
ATOM 606 O O . LYS A 1 82 ? 89.030 40.991 83.195 1.00 24.40 82 LYS B O 1
ATOM 612 N N . PHE A 1 83 ? 89.516 40.149 81.157 1.00 23.87 83 PHE B N 1
ATOM 613 C CA . PHE A 1 83 ? 90.113 38.915 81.685 1.00 23.48 83 PHE B CA 1
ATOM 614 C C . PHE A 1 83 ? 91.646 38.839 81.605 1.00 23.15 83 PHE B C 1
ATOM 615 O O . PHE A 1 83 ? 92.251 37.921 82.164 1.00 23.44 83 PHE B O 1
ATOM 623 N N . GLY A 1 84 ? 92.271 39.792 80.917 1.00 22.75 84 GLY B N 1
ATOM 624 C CA . GLY A 1 84 ? 93.733 39.919 80.922 1.00 22.00 84 GLY B CA 1
ATOM 625 C C . GLY A 1 84 ? 94.497 39.194 79.827 1.00 21.61 84 GLY B C 1
ATOM 626 O O . GLY A 1 84 ? 95.725 39.244 79.786 1.00 21.48 84 GLY B O 1
ATOM 627 N N . GLY A 1 85 ? 93.772 38.511 78.944 1.00 21.09 85 GLY B N 1
ATOM 628 C CA . GLY A 1 85 ? 94.378 37.769 77.844 1.00 20.42 85 GLY B CA 1
ATOM 629 C C . GLY A 1 85 ? 93.376 36.803 77.239 1.00 19.73 85 GLY B C 1
ATOM 630 O O . GLY A 1 85 ? 92.224 36.746 77.676 1.00 19.66 85 GLY B O 1
ATOM 631 N N . ILE A 1 86 ? 93.810 36.059 76.220 1.00 19.30 86 ILE B N 1
ATOM 632 C CA . ILE A 1 86 ? 92.962 35.038 75.589 1.00 18.85 86 ILE B CA 1
ATOM 633 C C . ILE A 1 86 ? 93.733 33.734 75.397 1.00 17.79 86 ILE B C 1
ATOM 634 O O . ILE A 1 86 ? 94.839 33.730 74.843 1.00 17.66 86 ILE B O 1
ATOM 639 N N . ASP A 1 87 ? 93.130 32.638 75.855 1.00 17.16 87 ASP B N 1
ATOM 640 C CA . ASP A 1 87 ? 93.675 31.296 75.673 1.00 16.55 87 ASP B CA 1
ATOM 641 C C . ASP A 1 87 ? 92.947 30.525 74.581 1.00 15.54 87 ASP B C 1
ATOM 642 O O . ASP A 1 87 ? 93.554 29.696 73.899 1.00 15.53 87 ASP B O 1
ATOM 647 N N . VAL A 1 88 ? 91.642 30.770 74.454 1.00 14.90 88 VAL B N 1
ATOM 648 C CA . VAL A 1 88 ? 90.804 30.065 73.480 1.00 14.29 88 VAL B CA 1
ATOM 649 C C . VAL A 1 88 ? 89.862 31.059 72.813 1.00 13.51 88 VAL B C 1
ATOM 650 O O . VAL A 1 88 ? 89.177 31.813 73.498 1.00 13.59 88 VAL B O 1
ATOM 654 N N . LEU A 1 89 ? 89.849 31.066 71.480 1.00 12.88 89 LEU B N 1
ATOM 655 C CA . LEU A 1 89 ? 88.845 31.803 70.721 1.00 12.68 89 LEU B CA 1
ATOM 656 C C . LEU A 1 89 ? 87.929 30.803 70.045 1.00 12.19 89 LEU B C 1
ATOM 657 O O . LEU A 1 89 ? 88.411 29.908 69.346 1.00 11.92 89 LEU B O 1
ATOM 662 N N . ILE A 1 90 ? 86.625 30.958 70.262 1.00 11.94 90 ILE B N 1
ATOM 663 C CA . ILE A 1 90 ? 85.620 30.162 69.549 1.00 11.66 90 ILE B CA 1
ATOM 664 C C . ILE A 1 90 ? 84.814 31.068 68.619 1.00 11.45 90 ILE B C 1
ATOM 665 O O . ILE A 1 90 ? 84.071 31.939 69.072 1.00 11.39 90 ILE B O 1
ATOM 670 N N . ASN A 1 91 ? 85.010 30.875 67.315 1.00 11.35 91 ASN B N 1
ATOM 671 C CA . ASN A 1 91 ? 84.307 31.637 66.286 1.00 11.16 91 ASN B CA 1
ATOM 672 C C . ASN A 1 91 ? 82.980 30.952 65.953 1.00 11.50 91 ASN B C 1
ATOM 673 O O . ASN A 1 91 ? 82.896 30.172 65.000 1.00 11.39 91 ASN B O 1
ATOM 678 N N . ASN A 1 92 ? 81.948 31.257 66.732 1.00 11.39 92 ASN B N 1
ATOM 679 C CA . ASN A 1 92 ? 80.660 30.586 66.598 1.00 11.91 92 ASN B CA 1
ATOM 680 C C . ASN A 1 92 ? 79.548 31.503 66.063 1.00 12.31 92 ASN B C 1
ATOM 681 O O . ASN A 1 92 ? 78.534 31.020 65.556 1.00 12.33 92 ASN B O 1
ATOM 686 N N . ALA A 1 93 ? 79.745 32.820 66.160 1.00 12.76 93 ALA B N 1
ATOM 687 C CA . ALA A 1 93 ? 78.803 33.779 65.573 1.00 13.25 93 ALA B CA 1
ATOM 688 C C . ALA A 1 93 ? 78.652 33.542 64.070 1.00 13.78 93 ALA B C 1
ATOM 689 O O . ALA A 1 93 ? 79.638 33.336 63.354 1.00 13.60 93 ALA B O 1
ATOM 691 N N . GLY A 1 94 ? 77.410 33.575 63.605 1.00 14.07 94 GLY B N 1
ATOM 692 C CA . GLY A 1 94 ? 77.102 33.350 62.201 1.00 14.86 94 GLY B CA 1
ATOM 693 C C . GLY A 1 94 ? 75.641 32.996 62.069 1.00 15.54 94 GLY B C 1
ATOM 694 O O . GLY A 1 94 ? 74.928 32.878 63.072 1.00 16.14 94 GLY B O 1
ATOM 695 N N . GLY A 1 95 ? 75.192 32.820 60.833 1.00 15.68 95 GLY B N 1
ATOM 696 C CA . GLY A 1 95 ? 73.809 32.460 60.561 1.00 15.64 95 GLY B CA 1
ATOM 697 C C . GLY A 1 95 ? 73.445 32.677 59.110 1.00 15.83 95 GLY B C 1
ATOM 698 O O . GLY A 1 95 ? 74.233 33.214 58.323 1.00 15.46 95 GLY B O 1
ATOM 699 N N . LEU A 1 96 ? 72.233 32.273 58.755 1.00 15.71 96 LEU B N 1
ATOM 700 C CA . LEU A 1 96 ? 71.782 32.366 57.373 1.00 16.11 96 LEU B CA 1
ATOM 701 C C . LEU A 1 96 ? 71.634 33.801 56.882 1.00 15.80 96 LEU B C 1
ATOM 702 O O . LEU A 1 96 ? 71.852 34.072 55.701 1.00 15.41 96 LEU B O 1
ATOM 707 N N . VAL A 1 97 ? 71.261 34.701 57.798 1.00 16.03 97 VAL B N 1
ATOM 708 C CA . VAL A 1 97 ? 70.871 36.092 57.508 1.00 16.75 97 VAL B CA 1
ATOM 709 C C . VAL A 1 97 ? 69.499 36.144 56.824 1.00 17.16 97 VAL B C 1
ATOM 710 O O . VAL A 1 97 ? 68.606 36.883 57.253 1.00 17.57 97 VAL B O 1
ATOM 714 N N . GLY A 1 98 ? 69.347 35.346 55.770 1.00 16.99 98 GLY B N 1
ATOM 715 C CA . GLY A 1 98 ? 68.077 35.202 55.056 1.00 17.02 98 GLY B CA 1
ATOM 716 C C . GLY A 1 98 ? 68.193 34.105 54.017 1.00 17.29 98 GLY B C 1
ATOM 717 O O . GLY A 1 98 ? 69.269 33.532 53.820 1.00 17.06 98 GLY B O 1
ATOM 718 N N . ARG A 1 99 ? 67.083 33.794 53.358 1.00 17.60 99 ARG B N 1
ATOM 719 C CA . ARG A 1 99 ? 67.097 32.798 52.294 1.00 18.13 99 ARG B CA 1
ATOM 720 C C . ARG A 1 99 ? 66.715 33.456 50.986 1.00 18.30 99 ARG B C 1
ATOM 721 O O . ARG A 1 99 ? 65.590 33.936 50.833 1.00 18.53 99 ARG B O 1
ATOM 729 N N . LYS A 1 100 ? 67.665 33.503 50.056 1.00 17.97 100 LYS B N 1
ATOM 730 C CA . LYS A 1 100 ? 67.413 34.032 48.728 1.00 18.06 100 LYS B CA 1
ATOM 731 C C . LYS A 1 100 ? 68.030 33.109 47.688 1.00 17.78 100 LYS B C 1
ATOM 732 O O . LYS A 1 100 ? 69.215 32.767 47.786 1.00 17.74 100 LYS B O 1
ATOM 738 N N . PRO A 1 101 ? 67.221 32.675 46.704 1.00 17.60 101 PRO B N 1
ATOM 739 C CA . PRO A 1 101 ? 67.743 31.864 45.611 1.00 17.05 101 PRO B CA 1
ATOM 740 C C . PRO A 1 101 ? 68.718 32.679 44.770 1.00 16.47 101 PRO B C 1
ATOM 741 O O . PRO A 1 101 ? 68.698 33.911 44.837 1.00 15.91 101 PRO B O 1
ATOM 745 N N . LEU A 1 102 ? 69.559 32.003 43.984 1.00 15.81 102 LEU B N 1
ATOM 746 C CA . LEU A 1 102 ? 70.569 32.680 43.164 1.00 16.07 102 LEU B CA 1
ATOM 747 C C . LEU A 1 102 ? 70.052 33.902 42.380 1.00 16.15 102 LEU B C 1
ATOM 748 O O . LEU A 1 102 ? 70.686 34.954 42.428 1.00 15.86 102 LEU B O 1
ATOM 753 N N . PRO A 1 103 ? 68.903 33.776 41.674 1.00 16.60 103 PRO B N 1
ATOM 754 C CA . PRO A 1 103 ? 68.406 34.939 40.927 1.00 17.00 103 PRO B CA 1
ATOM 755 C C . PRO A 1 103 ? 68.150 36.176 41.795 1.00 17.53 103 PRO B C 1
ATOM 756 O O . PRO A 1 103 ? 68.163 37.302 41.274 1.00 18.03 103 PRO B O 1
ATOM 760 N N . GLU A 1 104 ? 67.930 35.966 43.095 1.00 17.36 104 GLU B N 1
ATOM 761 C CA . GLU A 1 104 ? 67.618 37.046 44.031 1.00 18.02 104 GLU B CA 1
ATOM 762 C C . GLU A 1 104 ? 68.824 37.498 44.863 1.00 17.21 104 GLU B C 1
ATOM 763 O O . GLU A 1 104 ? 68.688 38.332 45.766 1.00 17.28 104 GLU B O 1
ATOM 769 N N . ILE A 1 105 ? 70.000 36.944 44.568 1.00 16.28 105 ILE B N 1
ATOM 770 C CA . ILE A 1 105 ? 71.210 37.304 45.310 1.00 15.35 105 ILE B CA 1
ATOM 771 C C . ILE A 1 105 ? 71.807 38.603 44.772 1.00 15.10 105 ILE B C 1
ATOM 772 O O . ILE A 1 105 ? 72.547 38.611 43.777 1.00 15.43 105 ILE B O 1
ATOM 777 N N . ASP A 1 106 ? 71.474 39.704 45.436 1.00 14.06 106 ASP B N 1
ATOM 778 C CA . ASP A 1 106 ? 71.997 41.010 45.049 1.00 13.83 106 ASP B CA 1
ATOM 779 C C . ASP A 1 106 ? 73.161 41.395 45.962 1.00 13.38 106 ASP B C 1
ATOM 780 O O . ASP A 1 106 ? 73.493 40.645 46.883 1.00 12.96 106 ASP B O 1
ATOM 785 N N . ASP A 1 107 ? 73.783 42.546 45.703 1.00 13.30 107 ASP B N 1
ATOM 786 C CA . ASP A 1 107 ? 74.973 42.970 46.453 1.00 13.28 107 ASP B CA 1
ATOM 787 C C . ASP A 1 107 ? 74.723 43.114 47.950 1.00 12.86 107 ASP B C 1
ATOM 788 O O . ASP A 1 107 ? 75.519 42.648 48.768 1.00 12.11 107 ASP B O 1
ATOM 793 N N . THR A 1 108 ? 73.621 43.760 48.315 1.00 12.48 108 THR B N 1
ATOM 794 C CA . THR A 1 108 ? 73.320 43.978 49.734 1.00 12.35 108 THR B CA 1
ATOM 795 C C . THR A 1 108 ? 73.181 42.653 50.492 1.00 12.37 108 THR B C 1
ATOM 796 O O . THR A 1 108 ? 73.735 42.493 51.584 1.00 12.91 108 THR B O 1
ATOM 800 N N . PHE A 1 109 ? 72.469 41.691 49.905 1.00 12.38 109 PHE B N 1
ATOM 801 C CA . PHE A 1 109 ? 72.302 40.385 50.549 1.00 12.11 109 PHE B CA 1
ATOM 802 C C . PHE A 1 109 ? 73.630 39.637 50.619 1.00 12.10 109 PHE B C 1
ATOM 803 O O . PHE A 1 109 ? 74.012 39.119 51.678 1.00 11.88 109 PHE B O 1
ATOM 811 N N . TYR A 1 110 ? 74.329 39.594 49.488 1.00 11.79 110 TYR B N 1
ATOM 812 C CA . TYR A 1 110 ? 75.668 39.002 49.421 1.00 12.10 110 TYR B CA 1
ATOM 813 C C . TYR A 1 110 ? 76.551 39.573 50.534 1.00 12.25 110 TYR B C 1
ATOM 814 O O . TYR A 1 110 ? 77.113 38.818 51.331 1.00 12.07 110 TYR B O 1
ATOM 823 N N . ASP A 1 111 ? 76.664 40.900 50.595 1.00 12.73 111 ASP B N 1
ATOM 824 C CA . ASP A 1 111 ? 77.478 41.551 51.628 1.00 13.35 111 ASP B CA 1
ATOM 825 C C . ASP A 1 111 ? 77.066 41.125 53.043 1.00 13.31 111 ASP B C 1
ATOM 826 O O . ASP A 1 111 ? 77.919 40.818 53.878 1.00 13.41 111 ASP B O 1
ATOM 831 N N . ALA A 1 112 ? 75.758 41.112 53.303 1.00 13.24 112 ALA B N 1
ATOM 832 C CA . ALA A 1 112 ? 75.227 40.723 54.617 1.00 13.24 112 ALA B CA 1
ATOM 833 C C . ALA A 1 112 ? 75.656 39.315 55.031 1.00 13.09 112 ALA B C 1
ATOM 834 O O . ALA A 1 112 ? 76.154 39.121 56.139 1.00 13.78 112 ALA B O 1
ATOM 836 N N . VAL A 1 113 ? 75.487 38.344 54.135 1.00 12.54 113 VAL B N 1
ATOM 837 C CA . VAL A 1 113 ? 75.834 36.958 54.450 1.00 11.97 113 VAL B CA 1
ATOM 838 C C . VAL A 1 113 ? 77.343 36.789 54.599 1.00 11.75 113 VAL B C 1
ATOM 839 O O . VAL A 1 113 ? 77.825 36.116 55.520 1.00 11.78 113 VAL B O 1
ATOM 843 N N . MET A 1 114 ? 78.082 37.412 53.692 1.00 11.51 114 MET B N 1
ATOM 844 C CA . MET A 1 114 ? 79.526 37.240 53.652 1.00 11.28 114 MET B CA 1
ATOM 845 C C . MET A 1 114 ? 80.204 37.944 54.833 1.00 11.26 114 MET B C 1
ATOM 846 O O . MET A 1 114 ? 81.140 37.406 55.434 1.00 11.30 114 MET B O 1
ATOM 851 N N . ASP A 1 115 ? 79.713 39.127 55.189 1.00 11.18 115 ASP B N 1
ATOM 852 C CA . ASP A 1 115 ? 80.248 39.842 56.346 1.00 11.59 115 ASP B CA 1
ATOM 853 C C . ASP A 1 115 ? 79.941 39.108 57.647 1.00 11.57 115 ASP B C 1
ATOM 854 O O . ASP A 1 115 ? 80.814 38.978 58.502 1.00 12.01 115 ASP B O 1
ATOM 859 N N . ALA A 1 116 ? 78.711 38.598 57.784 1.00 11.59 116 ALA B N 1
ATOM 860 C CA . ALA A 1 116 ? 78.313 37.949 59.034 1.00 11.59 116 ALA B CA 1
ATOM 861 C C . ALA A 1 116 ? 79.066 36.644 59.276 1.00 11.68 116 ALA B C 1
ATOM 862 O O . ALA A 1 116 ? 79.371 36.303 60.419 1.00 12.01 116 ALA B O 1
ATOM 864 N N . ASN A 1 117 ? 79.369 35.929 58.192 1.00 11.36 117 ASN B N 1
ATOM 865 C CA . ASN A 1 117 ? 79.879 34.559 58.285 1.00 11.26 117 ASN B CA 1
ATOM 866 C C . ASN A 1 117 ? 81.364 34.379 58.011 1.00 11.07 117 ASN B C 1
ATOM 867 O O . ASN A 1 117 ? 81.970 33.417 58.503 1.00 11.83 117 ASN B O 1
ATOM 872 N N . ILE A 1 118 ? 81.940 35.290 57.230 1.00 11.05 118 ILE B N 1
ATOM 873 C CA . ILE A 1 118 ? 83.350 35.190 56.851 1.00 10.90 118 ILE B CA 1
ATOM 874 C C . ILE A 1 118 ? 84.184 36.322 57.443 1.00 10.99 118 ILE B C 1
ATOM 875 O O . ILE A 1 118 ? 85.137 36.064 58.183 1.00 10.67 118 ILE B O 1
ATOM 880 N N . ARG A 1 119 ? 83.819 37.568 57.142 1.00 11.26 119 ARG B N 1
ATOM 881 C CA . ARG A 1 119 ? 84.600 38.702 57.627 1.00 11.21 119 ARG B CA 1
ATOM 882 C C . ARG A 1 119 ? 84.702 38.645 59.149 1.00 11.39 119 ARG B C 1
ATOM 883 O O . ARG A 1 119 ? 85.769 38.858 59.711 1.00 11.50 119 ARG B O 1
ATOM 891 N N . SER A 1 120 ? 83.588 38.320 59.802 1.00 10.86 120 SER B N 1
ATOM 892 C CA . SER A 1 120 ? 83.558 38.165 61.253 1.00 10.91 120 SER B CA 1
ATOM 893 C C . SER A 1 120 ? 84.651 37.221 61.756 1.00 10.81 120 SER B C 1
ATOM 894 O O . SER A 1 120 ? 85.377 37.552 62.686 1.00 10.80 120 SER B O 1
ATOM 897 N N . VAL A 1 121 ? 84.771 36.052 61.130 1.00 10.24 121 VAL B N 1
ATOM 898 C CA . VAL A 1 121 ? 85.732 35.034 61.571 1.00 10.93 121 VAL B CA 1
ATOM 899 C C . VAL A 1 121 ? 87.174 35.452 61.283 1.00 10.82 121 VAL B C 1
ATOM 900 O O . VAL A 1 121 ? 88.054 35.333 62.137 1.00 11.70 121 VAL B O 1
ATOM 904 N N . VAL A 1 122 ? 87.401 35.932 60.064 1.00 10.87 122 VAL B N 1
ATOM 905 C CA . VAL A 1 122 ? 88.732 36.352 59.636 1.00 11.00 122 VAL B CA 1
ATOM 906 C C . VAL A 1 122 ? 89.263 37.460 60.550 1.00 11.29 122 VAL B C 1
ATOM 907 O O . VAL A 1 122 ? 90.400 37.384 61.041 1.00 12.05 122 VAL B O 1
ATOM 911 N N . MET A 1 123 ? 88.437 38.471 60.792 1.00 11.49 123 MET B N 1
ATOM 912 C CA . MET A 1 123 ? 88.887 39.633 61.553 1.00 12.09 123 MET B CA 1
ATOM 913 C C . MET A 1 123 ? 88.987 39.373 63.055 1.00 12.37 123 MET B C 1
ATOM 914 O O . MET A 1 123 ? 89.951 39.789 63.685 1.00 12.70 123 MET B O 1
ATOM 919 N N . THR A 1 124 ? 88.012 38.675 63.634 1.00 12.54 124 THR B N 1
ATOM 920 C CA . THR A 1 124 ? 88.103 38.333 65.057 1.00 12.84 124 THR B CA 1
ATOM 921 C C . THR A 1 124 ? 89.341 37.466 65.329 1.00 13.04 124 THR B C 1
ATOM 922 O O . THR A 1 124 ? 90.062 37.692 66.304 1.00 13.46 124 THR B O 1
ATOM 926 N N . THR A 1 125 ? 89.605 36.502 64.448 1.00 13.00 125 THR B N 1
ATOM 927 C CA . THR A 1 125 ? 90.777 35.644 64.596 1.00 13.40 125 THR B CA 1
ATOM 928 C C . THR A 1 125 ? 92.049 36.477 64.465 1.00 13.83 125 THR B C 1
ATOM 929 O O . THR A 1 125 ? 92.965 36.323 65.274 1.00 14.77 125 THR B O 1
ATOM 933 N N . LYS A 1 126 ? 92.082 37.367 63.474 1.00 14.44 126 LYS B N 1
ATOM 934 C CA . LYS A 1 126 ? 93.242 38.239 63.255 1.00 14.87 126 LYS B CA 1
ATOM 935 C C . LYS A 1 126 ? 93.577 39.043 64.507 1.00 15.08 126 LYS B C 1
ATOM 936 O O . LYS A 1 126 ? 94.734 39.084 64.928 1.00 15.21 126 LYS B O 1
ATOM 942 N N . PHE A 1 127 ? 92.562 39.676 65.094 1.00 15.58 127 PHE B N 1
ATOM 943 C CA . PHE A 1 127 ? 92.767 40.518 66.273 1.00 16.25 127 PHE B CA 1
ATOM 944 C C . PHE A 1 127 ? 93.080 39.721 67.537 1.00 16.60 127 PHE B C 1
ATOM 945 O O . PHE A 1 127 ? 93.815 40.192 68.409 1.00 16.64 127 PHE B O 1
ATOM 953 N N . ALA A 1 128 ? 92.540 38.508 67.625 1.00 16.49 128 ALA B N 1
ATOM 954 C CA . ALA A 1 128 ? 92.788 37.644 68.777 1.00 16.91 128 ALA B CA 1
ATOM 955 C C . ALA A 1 128 ? 94.174 36.993 68.733 1.00 17.13 128 ALA B C 1
ATOM 956 O O . ALA A 1 128 ? 94.738 36.657 69.779 1.00 17.07 128 ALA B O 1
ATOM 958 N N . LEU A 1 129 ? 94.712 36.826 67.522 1.00 17.75 129 LEU B N 1
ATOM 959 C CA . LEU A 1 129 ? 95.922 36.024 67.288 1.00 18.12 129 LEU B CA 1
ATOM 960 C C . LEU A 1 129 ? 97.146 36.415 68.138 1.00 18.39 129 LEU B C 1
ATOM 961 O O . LEU A 1 129 ? 97.768 35.535 68.738 1.00 18.52 129 LEU B O 1
ATOM 966 N N . PRO A 1 130 ? 97.490 37.722 68.196 1.00 18.96 130 PRO B N 1
ATOM 967 C CA . PRO A 1 130 ? 98.666 38.070 69.005 1.00 19.34 130 PRO B CA 1
ATOM 968 C C . PRO A 1 130 ? 98.500 37.711 70.484 1.00 19.29 130 PRO B C 1
ATOM 969 O O . PRO A 1 130 ? 99.473 37.318 71.126 1.00 19.99 130 PRO B O 1
ATOM 973 N N . HIS A 1 131 ? 97.280 37.831 71.004 1.00 19.26 131 HIS B N 1
ATOM 974 C CA . HIS A 1 131 ? 96.977 37.470 72.390 1.00 18.98 131 HIS B CA 1
ATOM 975 C C . HIS A 1 131 ? 97.072 35.962 72.603 1.00 18.82 131 HIS B C 1
ATOM 976 O O . HIS A 1 131 ? 97.702 35.494 73.558 1.00 18.39 131 HIS B O 1
ATOM 983 N N . LEU A 1 132 ? 96.446 35.205 71.703 1.00 18.35 132 LEU B N 1
ATOM 984 C CA . LEU A 1 132 ? 96.540 33.748 71.715 1.00 18.25 132 LEU B CA 1
ATOM 985 C C . LEU A 1 132 ? 97.996 33.267 71.657 1.00 18.40 132 LEU B C 1
ATOM 986 O O . LEU A 1 132 ? 98.379 32.348 72.379 1.00 18.02 132 LEU B O 1
ATOM 991 N N . ALA A 1 133 ? 98.794 33.896 70.799 1.00 18.75 133 ALA B N 1
ATOM 992 C CA . ALA A 1 133 ? 100.208 33.548 70.659 1.00 19.41 133 ALA B CA 1
ATOM 993 C C . ALA A 1 133 ? 100.987 33.862 71.941 1.00 20.07 133 ALA B C 1
ATOM 994 O O . ALA A 1 133 ? 101.805 33.052 72.385 1.00 20.25 133 ALA B O 1
ATOM 996 N N . ALA A 1 134 ? 100.707 35.018 72.541 1.00 20.71 134 ALA B N 1
ATOM 997 C CA . ALA A 1 134 ? 101.353 35.420 73.797 1.00 21.36 134 ALA B CA 1
ATOM 998 C C . ALA A 1 134 ? 101.030 34.458 74.945 1.00 21.77 134 ALA B C 1
ATOM 999 O O . ALA A 1 134 ? 101.917 34.100 75.726 1.00 22.03 134 ALA B O 1
ATOM 1001 N N . ALA A 1 135 ? 99.769 34.032 75.035 1.00 22.23 135 ALA B N 1
ATOM 1002 C CA . ALA A 1 135 ? 99.345 33.076 76.061 1.00 22.47 135 ALA B CA 1
ATOM 1003 C C . ALA A 1 135 ? 100.027 31.717 75.895 1.00 23.00 135 ALA B C 1
ATOM 1004 O O . ALA A 1 135 ? 100.399 31.080 76.885 1.00 23.03 135 ALA B O 1
ATOM 1006 N N . ALA A 1 136 ? 100.198 31.287 74.644 1.00 23.33 136 ALA B N 1
ATOM 1007 C CA . ALA A 1 136 ? 100.887 30.036 74.334 1.00 23.91 136 ALA B CA 1
ATOM 1008 C C . ALA A 1 136 ? 102.364 30.098 74.722 1.00 24.39 136 ALA B C 1
ATOM 1009 O O . ALA A 1 136 ? 102.901 29.148 75.301 1.00 24.78 136 ALA B O 1
ATOM 1011 N N . LYS A 1 137 ? 103.004 31.221 74.403 1.00 25.10 137 LYS B N 1
ATOM 1012 C CA . LYS A 1 137 ? 104.417 31.448 74.717 1.00 25.80 137 LYS B CA 1
ATOM 1013 C C . LYS A 1 137 ? 104.660 31.433 76.229 1.00 25.65 137 LYS B C 1
ATOM 1014 O O . LYS A 1 137 ? 105.655 30.870 76.699 1.00 25.73 137 LYS B O 1
ATOM 1020 N N . ALA A 1 138 ? 103.737 32.036 76.975 1.00 25.51 138 ALA B N 1
ATOM 1021 C CA . ALA A 1 138 ? 103.818 32.123 78.437 1.00 25.40 138 ALA B CA 1
ATOM 1022 C C . ALA A 1 138 ? 103.631 30.782 79.140 1.00 25.46 138 ALA B C 1
ATOM 1023 O O . ALA A 1 138 ? 104.232 30.543 80.188 1.00 25.40 138 ALA B O 1
ATOM 1025 N N . SER A 1 139 ? 102.796 29.915 78.569 1.00 25.19 139 SER B N 1
ATOM 1026 C CA . SER A 1 139 ? 102.490 28.618 79.182 1.00 24.92 139 SER B CA 1
ATOM 1027 C C . SER A 1 139 ? 103.351 27.469 78.649 1.00 24.72 139 SER B C 1
ATOM 1028 O O . SER A 1 139 ? 103.444 26.415 79.284 1.00 25.15 139 SER B O 1
ATOM 1031 N N . GLY A 1 140 ? 103.960 27.661 77.480 1.00 24.32 140 GLY B N 1
ATOM 1032 C CA . GLY A 1 140 ? 104.708 26.595 76.807 1.00 23.95 140 GLY B CA 1
ATOM 1033 C C . GLY A 1 140 ? 103.812 25.497 76.250 1.00 23.69 140 GLY B C 1
ATOM 1034 O O . GLY A 1 140 ? 104.301 24.450 75.807 1.00 23.96 140 GLY B O 1
ATOM 1035 N N . GLN A 1 141 ? 102.502 25.736 76.295 1.00 23.28 141 GLN B N 1
ATOM 1036 C CA . GLN A 1 141 ? 101.501 24.846 75.706 1.00 22.91 141 GLN B CA 1
ATOM 1037 C C . GLN A 1 141 ? 100.756 25.633 74.635 1.00 22.14 141 GLN B C 1
ATOM 1038 O O . GLN A 1 141 ? 101.004 26.824 74.461 1.00 22.82 141 GLN B O 1
ATOM 1044 N N . THR A 1 142 ? 99.820 24.990 73.945 1.00 20.46 142 THR B N 1
ATOM 1045 C CA . THR A 1 142 ? 99.143 25.633 72.822 1.00 18.81 142 THR B CA 1
ATOM 1046 C C . THR A 1 142 ? 97.890 26.407 73.239 1.00 17.77 142 THR B C 1
ATOM 1047 O O . THR A 1 142 ? 97.203 26.028 74.189 1.00 17.06 142 THR B O 1
ATOM 1051 N N . SER A 1 143 ? 97.618 27.501 72.525 1.00 16.62 143 SER B N 1
ATOM 1052 C CA . SER A 1 143 ? 96.315 28.159 72.552 1.00 16.04 143 SER B CA 1
ATOM 1053 C C . SER A 1 143 ? 95.444 27.540 71.456 1.00 15.10 143 SER B C 1
ATOM 1054 O O . SER A 1 143 ? 95.947 26.813 70.602 1.00 14.73 143 SER B O 1
ATOM 1057 N N . ALA A 1 144 ? 94.144 27.826 71.483 1.00 14.33 144 ALA B N 1
ATOM 1058 C CA . ALA A 1 144 ? 93.224 27.183 70.540 1.00 13.70 144 ALA B CA 1
ATOM 1059 C C . ALA A 1 144 ? 92.266 28.161 69.876 1.00 13.44 144 ALA B C 1
ATOM 1060 O O . ALA A 1 144 ? 91.711 29.032 70.538 1.00 13.59 144 ALA B O 1
ATOM 1062 N N . VAL A 1 145 ? 92.094 28.012 68.563 1.00 12.94 145 VAL B N 1
ATOM 1063 C CA . VAL A 1 145 ? 91.003 28.650 67.838 1.00 12.85 145 VAL B CA 1
ATOM 1064 C C . VAL A 1 145 ? 90.084 27.518 67.388 1.00 12.96 145 VAL B C 1
ATOM 1065 O O . VAL A 1 145 ? 90.543 26.542 66.792 1.00 13.54 145 VAL B O 1
ATOM 1069 N N . ILE A 1 146 ? 88.798 27.627 67.708 1.00 12.32 146 ILE B N 1
ATOM 1070 C CA . ILE A 1 146 ? 87.821 26.654 67.236 1.00 12.02 146 ILE B CA 1
ATOM 1071 C C . ILE A 1 146 ? 86.714 27.434 66.541 1.00 11.64 146 ILE B C 1
ATOM 1072 O O . ILE A 1 146 ? 86.138 28.335 67.133 1.00 11.88 146 ILE B O 1
ATOM 1077 N N . SER A 1 147 ? 86.445 27.102 65.284 1.00 11.10 147 SER B N 1
ATOM 1078 C CA . SER A 1 147 ? 85.396 27.778 64.533 1.00 10.64 147 SER B CA 1
ATOM 1079 C C . SER A 1 147 ? 84.254 26.815 64.242 1.00 10.53 147 SER B C 1
ATOM 1080 O O . SER A 1 147 ? 84.471 25.611 64.044 1.00 10.77 147 SER B O 1
ATOM 1083 N N . THR A 1 148 ? 83.040 27.349 64.227 1.00 10.63 148 THR B N 1
ATOM 1084 C CA . THR A 1 148 ? 81.866 26.535 63.938 1.00 10.47 148 THR B CA 1
ATOM 1085 C C . THR A 1 148 ? 81.637 26.452 62.429 1.00 10.30 148 THR B C 1
ATOM 1086 O O . THR A 1 148 ? 81.389 27.468 61.771 1.00 10.78 148 THR B O 1
ATOM 1090 N N . GLY A 1 149 ? 81.750 25.241 61.883 1.00 10.06 149 GLY B N 1
ATOM 1091 C CA . GLY A 1 149 ? 81.494 25.010 60.462 1.00 10.12 149 GLY B CA 1
ATOM 1092 C C . GLY A 1 149 ? 80.057 24.564 60.264 1.00 10.50 149 GLY B C 1
ATOM 1093 O O . GLY A 1 149 ? 79.159 25.010 60.980 1.00 10.84 149 GLY B O 1
ATOM 1094 N N . SER A 1 150 ? 79.842 23.688 59.288 1.00 10.00 150 SER B N 1
ATOM 1095 C CA . SER A 1 150 ? 78.508 23.134 59.030 1.00 10.04 150 SER B CA 1
ATOM 1096 C C . SER A 1 150 ? 78.575 21.952 58.086 1.00 10.13 150 SER B C 1
ATOM 1097 O O . SER A 1 150 ? 79.411 21.922 57.187 1.00 10.45 150 SER B O 1
ATOM 1100 N N . ILE A 1 151 ? 77.658 20.998 58.262 1.00 10.26 151 ILE B N 1
ATOM 1101 C CA . ILE A 1 151 ? 77.390 20.009 57.215 1.00 11.11 151 ILE B CA 1
ATOM 1102 C C . ILE A 1 151 ? 77.314 20.691 55.837 1.00 10.98 151 ILE B C 1
ATOM 1103 O O . ILE A 1 151 ? 77.800 20.150 54.843 1.00 11.31 151 ILE B O 1
ATOM 1108 N N . ALA A 1 152 ? 76.720 21.886 55.791 1.00 10.97 152 ALA B N 1
ATOM 1109 C CA . ALA A 1 152 ? 76.550 22.641 54.545 1.00 11.29 152 ALA B CA 1
ATOM 1110 C C . ALA A 1 152 ? 77.884 22.992 53.883 1.00 11.44 152 ALA B C 1
ATOM 1111 O O . ALA A 1 152 ? 77.961 23.145 52.664 1.00 12.20 152 ALA B O 1
ATOM 1113 N N . GLY A 1 153 ? 78.921 23.132 54.700 1.00 11.41 153 GLY B N 1
ATOM 1114 C CA . GLY A 1 153 ? 80.270 23.397 54.202 1.00 11.57 153 GLY B CA 1
ATOM 1115 C C . GLY A 1 153 ? 80.859 22.203 53.471 1.00 11.96 153 GLY B C 1
ATOM 1116 O O . GLY A 1 153 ? 81.857 22.336 52.753 1.00 11.65 153 GLY B O 1
ATOM 1117 N N . HIS A 1 154 ? 80.245 21.033 53.651 1.00 11.57 154 HIS B N 1
ATOM 1118 C CA . HIS A 1 154 ? 80.632 19.835 52.913 1.00 12.18 154 HIS B CA 1
ATOM 1119 C C . HIS A 1 154 ? 79.793 19.640 51.664 1.00 12.94 154 HIS B C 1
ATOM 1120 O O . HIS A 1 154 ? 80.327 19.431 50.580 1.00 13.29 154 HIS B O 1
ATOM 1127 N N . THR A 1 155 ? 78.472 19.675 51.824 1.00 13.27 155 THR B N 1
ATOM 1128 C CA . THR A 1 155 ? 77.586 19.229 50.755 1.00 14.27 155 THR B CA 1
ATOM 1129 C C . THR A 1 155 ? 76.813 20.337 50.037 1.00 13.83 155 THR B C 1
ATOM 1130 O O . THR A 1 155 ? 76.156 20.074 49.028 1.00 14.23 155 THR B O 1
ATOM 1134 N N . GLY A 1 156 ? 76.939 21.567 50.530 1.00 13.45 156 GLY B N 1
ATOM 1135 C CA . GLY A 1 156 ? 76.293 22.731 49.928 1.00 13.37 156 GLY B CA 1
ATOM 1136 C C . GLY A 1 156 ? 75.151 23.252 50.779 1.00 13.40 156 GLY B C 1
ATOM 1137 O O . GLY A 1 156 ? 74.522 22.495 51.522 1.00 13.32 156 GLY B O 1
ATOM 1138 N N . GLY A 1 157 ? 74.882 24.550 50.671 1.00 13.32 157 GLY B N 1
ATOM 1139 C CA . GLY A 1 157 ? 73.770 25.156 51.399 1.00 14.17 157 GLY B CA 1
ATOM 1140 C C . GLY A 1 157 ? 72.427 24.662 50.883 1.00 14.52 157 GLY B C 1
ATOM 1141 O O . GLY A 1 157 ? 72.307 24.238 49.726 1.00 14.57 157 GLY B O 1
ATOM 1142 N N . GLY A 1 158 ? 71.419 24.709 51.751 1.00 15.10 158 GLY B N 1
ATOM 1143 C CA . GLY A 1 158 ? 70.047 24.379 51.371 1.00 15.51 158 GLY B CA 1
ATOM 1144 C C . GLY A 1 158 ? 69.405 25.469 50.527 1.00 16.21 158 GLY B C 1
ATOM 1145 O O . GLY A 1 158 ? 70.085 26.384 50.065 1.00 15.51 158 GLY B O 1
ATOM 1146 N N . PRO A 1 159 ? 68.075 25.389 50.326 1.00 16.76 159 PRO B N 1
ATOM 1147 C CA . PRO A 1 159 ? 67.386 26.357 49.468 1.00 17.13 159 PRO B CA 1
ATOM 1148 C C . PRO A 1 159 ? 67.538 27.794 49.982 1.00 16.52 159 PRO B C 1
ATOM 1149 O O . PRO A 1 159 ? 67.240 28.074 51.150 1.00 17.31 159 PRO B O 1
ATOM 1153 N N . GLY A 1 160 ? 68.030 28.679 49.116 1.00 16.04 160 GLY B N 1
ATOM 1154 C CA . GLY A 1 160 ? 68.261 30.082 49.470 1.00 15.32 160 GLY B CA 1
ATOM 1155 C C . GLY A 1 160 ? 69.481 30.326 50.354 1.00 14.84 160 GLY B C 1
ATOM 1156 O O . GLY A 1 160 ? 69.746 31.464 50.758 1.00 14.80 160 GLY B O 1
ATOM 1157 N N . ALA A 1 161 ? 70.230 29.260 50.629 1.00 13.93 161 ALA B N 1
ATOM 1158 C CA . ALA A 1 161 ? 71.358 29.300 51.560 1.00 13.65 161 ALA B CA 1
ATOM 1159 C C . ALA A 1 161 ? 72.686 28.979 50.869 1.00 13.40 161 ALA B C 1
ATOM 1160 O O . ALA A 1 161 ? 73.635 28.522 51.509 1.00 12.67 161 ALA B O 1
ATOM 1162 N N . GLY A 1 162 ? 72.744 29.220 49.562 1.00 12.99 162 GLY B N 1
ATOM 1163 C CA . GLY A 1 162 ? 73.958 28.962 48.779 1.00 12.92 162 GLY B CA 1
ATOM 1164 C C . GLY A 1 162 ? 75.190 29.661 49.338 1.00 12.57 162 GLY B C 1
ATOM 1165 O O . GLY A 1 162 ? 76.257 29.050 49.463 1.00 12.60 162 GLY B O 1
ATOM 1166 N N . LEU A 1 163 ? 75.043 30.939 49.685 1.00 12.46 163 LEU B N 1
ATOM 1167 C CA . LEU A 1 163 ? 76.161 31.723 50.229 1.00 12.39 163 LEU B CA 1
ATOM 1168 C C . LEU A 1 163 ? 76.554 31.283 51.631 1.00 12.46 163 LEU B C 1
ATOM 1169 O O . LEU A 1 163 ? 77.732 31.297 51.992 1.00 12.47 163 LEU B O 1
ATOM 1174 N N . TYR A 1 164 ? 75.566 30.891 52.430 1.00 11.96 164 TYR B N 1
ATOM 1175 C CA . TYR A 1 164 ? 75.835 30.426 53.778 1.00 11.98 164 TYR B CA 1
ATOM 1176 C C . TYR A 1 164 ? 76.663 29.129 53.792 1.00 11.61 164 TYR B C 1
ATOM 1177 O O . TYR A 1 164 ? 77.674 29.031 54.501 1.00 11.40 164 TYR B O 1
ATOM 1186 N N . GLY A 1 165 ? 76.221 28.136 53.023 1.00 10.98 165 GLY B N 1
ATOM 1187 C CA . GLY A 1 165 ? 76.929 26.865 52.919 1.00 10.53 165 GLY B CA 1
ATOM 1188 C C . GLY A 1 165 ? 78.352 27.103 52.452 1.00 10.08 165 GLY B C 1
ATOM 1189 O O . GLY A 1 165 ? 79.304 26.573 53.030 1.00 10.43 165 GLY B O 1
ATOM 1190 N N . ALA A 1 166 ? 78.487 27.927 51.419 1.00 10.32 166 ALA B N 1
ATOM 1191 C CA . ALA A 1 166 ? 79.797 28.190 50.834 1.00 10.14 166 ALA B CA 1
ATOM 1192 C C . ALA A 1 166 ? 80.688 29.000 51.780 1.00 10.28 166 ALA B C 1
ATOM 1193 O O . ALA A 1 166 ? 81.917 28.820 51.793 1.00 10.50 166 ALA B O 1
ATOM 1195 N N . ALA A 1 167 ? 80.082 29.884 52.578 1.00 10.24 167 ALA B N 1
ATOM 1196 C CA . ALA A 1 167 ? 80.828 30.615 53.612 1.00 10.32 167 ALA B CA 1
ATOM 1197 C C . ALA A 1 167 ? 81.414 29.650 54.643 1.00 10.08 167 ALA B C 1
ATOM 1198 O O . ALA A 1 167 ? 82.545 29.821 55.099 1.00 10.02 167 ALA B O 1
ATOM 1200 N N . LYS A 1 168 ? 80.640 28.629 55.022 1.00 10.10 168 LYS B N 1
ATOM 1201 C CA . LYS A 1 168 ? 81.172 27.613 55.932 1.00 10.38 168 LYS B CA 1
ATOM 1202 C C . LYS A 1 168 ? 82.302 26.802 55.282 1.00 9.92 168 LYS B C 1
ATOM 1203 O O . LYS A 1 168 ? 83.284 26.490 55.948 1.00 10.49 168 LYS B O 1
ATOM 1209 N N . ALA A 1 169 ? 82.177 26.506 53.986 1.00 9.59 169 ALA B N 1
ATOM 1210 C CA . ALA A 1 169 ? 83.259 25.860 53.230 1.00 9.35 169 ALA B CA 1
ATOM 1211 C C . ALA A 1 169 ? 84.509 26.741 53.255 1.00 9.55 169 ALA B C 1
ATOM 1212 O O . ALA A 1 169 ? 85.625 26.235 53.411 1.00 9.99 169 ALA B O 1
ATOM 1214 N N . PHE A 1 170 ? 84.305 28.052 53.128 1.00 9.36 170 PHE B N 1
ATOM 1215 C CA . PHE A 1 170 ? 85.402 29.029 53.209 1.00 9.30 170 PHE B CA 1
ATOM 1216 C C . PHE A 1 170 ? 86.159 28.879 54.535 1.00 9.33 170 PHE B C 1
ATOM 1217 O O . PHE A 1 170 ? 87.401 28.803 54.549 1.00 10.22 170 PHE B O 1
ATOM 1225 N N . LEU A 1 171 ? 85.418 28.847 55.643 1.00 9.48 171 LEU B N 1
ATOM 1226 C CA . LEU A 1 171 ? 86.002 28.656 56.977 1.00 9.88 171 LEU B CA 1
ATOM 1227 C C . LEU A 1 171 ? 86.788 27.353 57.063 1.00 9.84 171 LEU B C 1
ATOM 1228 O O . LEU A 1 171 ? 87.930 27.335 57.542 1.00 9.69 171 LEU B O 1
ATOM 1233 N N . HIS A 1 172 ? 86.182 26.264 56.587 1.00 9.61 172 HIS B N 1
ATOM 1234 C CA . HIS A 1 172 ? 86.835 24.949 56.597 1.00 10.42 172 HIS B CA 1
ATOM 1235 C C . HIS A 1 172 ? 88.193 25.043 55.910 1.00 10.47 172 HIS B C 1
ATOM 1236 O O . HIS A 1 172 ? 89.164 24.439 56.358 1.00 10.51 172 HIS B O 1
ATOM 1243 N N . ASN A 1 173 ? 88.246 25.811 54.830 1.00 10.24 173 ASN B N 1
ATOM 1244 C CA . ASN A 1 173 ? 89.480 25.953 54.067 1.00 10.67 173 ASN B CA 1
ATOM 1245 C C . ASN A 1 173 ? 90.476 26.929 54.680 1.00 10.73 173 ASN B C 1
ATOM 1246 O O . ASN A 1 173 ? 91.676 26.638 54.724 1.00 10.52 173 ASN B O 1
ATOM 1251 N N . VAL A 1 174 ? 90.008 28.090 55.143 1.00 10.43 174 VAL B N 1
ATOM 1252 C CA . VAL A 1 174 ? 90.950 29.119 55.614 1.00 10.27 174 VAL B CA 1
ATOM 1253 C C . VAL A 1 174 ? 91.747 28.646 56.836 1.00 10.21 174 VAL B C 1
ATOM 1254 O O . VAL A 1 174 ? 92.928 28.990 56.981 1.00 10.57 174 VAL B O 1
ATOM 1258 N N . HIS A 1 175 ? 91.114 27.823 57.679 1.00 10.15 175 HIS B N 1
ATOM 1259 C CA . HIS A 1 175 ? 91.794 27.183 58.807 1.00 10.63 175 HIS B CA 1
ATOM 1260 C C . HIS A 1 175 ? 93.059 26.431 58.379 1.00 10.65 175 HIS B C 1
ATOM 1261 O O . HIS A 1 175 ? 94.043 26.399 59.127 1.00 11.35 175 HIS B O 1
ATOM 1268 N N A LYS A 1 176 ? 93.041 25.865 57.171 0.50 10.62 176 LYS B N 1
ATOM 1269 N N B LYS A 1 176 ? 93.029 25.844 57.182 0.50 10.58 176 LYS B N 1
ATOM 1270 C CA A LYS A 1 176 ? 94.175 25.088 56.640 0.50 10.82 176 LYS B CA 1
ATOM 1271 C CA B LYS A 1 176 ? 94.172 25.090 56.654 0.50 10.71 176 LYS B CA 1
ATOM 1272 C C A LYS A 1 176 ? 95.401 25.957 56.374 0.50 11.16 176 LYS B C 1
ATOM 1273 C C B LYS A 1 176 ? 95.383 26.003 56.479 0.50 11.07 176 LYS B C 1
ATOM 1274 O O A LYS A 1 176 ? 96.532 25.545 56.644 0.50 11.36 176 LYS B O 1
ATOM 1275 O O B LYS A 1 176 ? 96.481 25.681 56.943 0.50 11.13 176 LYS B O 1
ATOM 1286 N N . ASN A 1 177 ? 95.167 27.151 55.836 1.00 11.23 177 ASN B N 1
ATOM 1287 C CA . ASN A 1 177 ? 96.217 28.162 55.679 1.00 11.86 177 ASN B CA 1
ATOM 1288 C C . ASN A 1 177 ? 96.714 28.631 57.047 1.00 12.29 177 ASN B C 1
ATOM 1289 O O . ASN A 1 177 ? 97.919 28.747 57.266 1.00 12.43 177 ASN B O 1
ATOM 1294 N N . TRP A 1 178 ? 95.783 28.855 57.973 1.00 11.90 178 TRP B N 1
ATOM 1295 C CA . TRP A 1 178 ? 96.132 29.316 59.324 1.00 12.36 178 TRP B CA 1
ATOM 1296 C C . TRP A 1 178 ? 97.020 28.326 60.068 1.00 13.00 178 TRP B C 1
ATOM 1297 O O . TRP A 1 178 ? 97.965 28.730 60.748 1.00 13.68 178 TRP B O 1
ATOM 1308 N N . VAL A 1 179 ? 96.734 27.034 59.912 1.00 12.78 179 VAL B N 1
ATOM 1309 C CA . VAL A 1 179 ? 97.565 25.981 60.499 1.00 13.44 179 VAL B CA 1
ATOM 1310 C C . VAL A 1 179 ? 98.964 25.989 59.888 1.00 14.44 179 VAL B C 1
ATOM 1311 O O . VAL A 1 179 ? 99.955 25.894 60.609 1.00 14.95 179 VAL B O 1
ATOM 1315 N N . ASP A 1 180 ? 99.038 26.109 58.566 1.00 15.51 180 ASP B N 1
ATOM 1316 C CA . ASP A 1 180 ? 100.331 26.048 57.888 1.00 16.72 180 ASP B CA 1
ATOM 1317 C C . ASP A 1 180 ? 101.277 27.137 58.359 1.00 17.75 180 ASP B C 1
ATOM 1318 O O . ASP A 1 180 ? 102.479 26.895 58.498 1.00 18.35 180 ASP B O 1
ATOM 1323 N N . PHE A 1 181 ? 100.751 28.325 58.629 1.00 18.41 181 PHE B N 1
ATOM 1324 C CA . PHE A 1 181 ? 101.653 29.438 58.912 1.00 19.11 181 PHE B CA 1
ATOM 1325 C C . PHE A 1 181 ? 101.552 30.033 60.315 1.00 18.83 181 PHE B C 1
ATOM 1326 O O . PHE A 1 181 ? 102.330 30.922 60.664 1.00 18.86 181 PHE B O 1
ATOM 1334 N N . HIS A 1 182 ? 100.633 29.516 61.132 1.00 18.11 182 HIS B N 1
ATOM 1335 C CA . HIS A 1 182 ? 100.527 29.979 62.514 1.00 17.92 182 HIS B CA 1
ATOM 1336 C C . HIS A 1 182 ? 100.635 28.906 63.583 1.00 17.26 182 HIS B C 1
ATOM 1337 O O . HIS A 1 182 ? 100.483 29.190 64.776 1.00 17.04 182 HIS B O 1
ATOM 1344 N N . THR A 1 183 ? 100.919 27.675 63.163 1.00 16.72 183 THR B N 1
ATOM 1345 C CA . THR A 1 183 ? 101.240 26.622 64.120 1.00 17.21 183 THR B CA 1
ATOM 1346 C C . THR A 1 183 ? 102.490 27.036 64.906 1.00 17.91 183 THR B C 1
ATOM 1347 O O . THR A 1 183 ? 102.569 26.823 66.116 1.00 17.80 183 THR B O 1
ATOM 1351 N N . LYS A 1 184 ? 103.435 27.662 64.208 1.00 19.15 184 LYS B N 1
ATOM 1352 C CA . LYS A 1 184 ? 104.673 28.151 64.837 1.00 19.95 184 LYS B CA 1
ATOM 1353 C C . LYS A 1 184 ? 104.430 29.200 65.932 1.00 20.08 184 LYS B C 1
ATOM 1354 O O . LYS A 1 184 ? 105.304 29.437 66.774 1.00 20.56 184 LYS B O 1
ATOM 1360 N N . ASP A 1 185 ? 103.244 29.812 65.927 1.00 19.74 185 ASP B N 1
ATOM 1361 C CA . ASP A 1 185 ? 102.851 30.773 66.964 1.00 19.56 185 ASP B CA 1
ATOM 1362 C C . ASP A 1 185 ? 102.205 30.145 68.202 1.00 18.75 185 ASP B C 1
ATOM 1363 O O . ASP A 1 185 ? 101.795 30.858 69.120 1.00 18.40 185 ASP B O 1
ATOM 1368 N N . GLY A 1 186 ? 102.121 28.815 68.220 1.00 18.35 186 GLY B N 1
ATOM 1369 C CA . GLY A 1 186 ? 101.590 28.077 69.364 1.00 16.93 186 GLY B CA 1
ATOM 1370 C C . GLY A 1 186 ? 100.072 27.987 69.404 1.00 16.45 186 GLY B C 1
ATOM 1371 O O . GLY A 1 186 ? 99.491 27.761 70.463 1.00 16.69 186 GLY B O 1
ATOM 1372 N N . VAL A 1 187 ? 99.434 28.136 68.245 1.00 15.00 187 VAL B N 1
ATOM 1373 C CA . VAL A 1 187 ? 97.972 28.135 68.163 1.00 14.45 187 VAL B CA 1
ATOM 1374 C C . VAL A 1 187 ? 97.504 26.960 67.308 1.00 13.31 187 VAL B C 1
ATOM 1375 O O . VAL A 1 187 ? 97.999 26.768 66.201 1.00 13.45 187 VAL B O 1
ATOM 1379 N N . ARG A 1 188 ? 96.569 26.177 67.849 1.00 12.30 188 ARG B N 1
ATOM 1380 C CA . ARG A 1 188 ? 95.920 25.076 67.121 1.00 12.26 188 ARG B CA 1
ATOM 1381 C C . ARG A 1 188 ? 94.566 25.564 66.605 1.00 11.83 188 ARG B C 1
ATOM 1382 O O . ARG A 1 188 ? 93.858 26.278 67.309 1.00 12.54 188 ARG B O 1
ATOM 1390 N N . PHE A 1 189 ? 94.221 25.182 65.379 1.00 10.67 189 PHE B N 1
ATOM 1391 C CA . PHE A 1 189 ? 92.961 25.603 64.752 1.00 10.78 189 PHE B CA 1
ATOM 1392 C C . PHE A 1 189 ? 92.165 24.357 64.411 1.00 10.52 189 PHE B C 1
ATOM 1393 O O . PHE A 1 189 ? 92.667 23.483 63.703 1.00 10.79 189 PHE B O 1
ATOM 1401 N N . ASN A 1 190 ? 90.927 24.283 64.896 1.00 10.54 190 ASN B N 1
ATOM 1402 C CA . ASN A 1 190 ? 90.045 23.150 64.592 1.00 10.17 190 ASN B CA 1
ATOM 1403 C C . ASN A 1 190 ? 88.609 23.607 64.421 1.00 10.18 190 ASN B C 1
ATOM 1404 O O . ASN A 1 190 ? 88.257 24.710 64.828 1.00 10.03 190 ASN B O 1
ATOM 1409 N N . ILE A 1 191 ? 87.791 22.760 63.803 1.00 10.36 191 ILE B N 1
ATOM 1410 C CA . ILE A 1 191 ? 86.407 23.114 63.512 1.00 10.33 191 ILE B CA 1
ATOM 1411 C C . ILE A 1 191 ? 85.455 22.055 64.043 1.00 10.16 191 ILE B C 1
ATOM 1412 O O . ILE A 1 191 ? 85.710 20.857 63.920 1.00 10.33 191 ILE B O 1
ATOM 1417 N N . VAL A 1 192 ? 84.374 22.530 64.657 1.00 9.65 192 VAL B N 1
ATOM 1418 C CA . VAL A 1 192 ? 83.230 21.696 65.003 1.00 9.82 192 VAL B CA 1
ATOM 1419 C C . VAL A 1 192 ? 82.175 22.029 63.976 1.00 9.48 192 VAL B C 1
ATOM 1420 O O . VAL A 1 192 ? 81.806 23.204 63.821 1.00 9.33 192 VAL B O 1
ATOM 1424 N N . SER A 1 193 ? 81.696 20.995 63.288 1.00 10.05 193 SER B N 1
ATOM 1425 C CA . SER A 1 193 ? 80.777 21.158 62.173 1.00 9.89 193 SER B CA 1
ATOM 1426 C C . SER A 1 193 ? 79.433 20.507 62.493 1.00 10.55 193 SER B C 1
ATOM 1427 O O . SER A 1 193 ? 79.259 19.316 62.244 1.00 10.24 193 SER B O 1
ATOM 1430 N N . PRO A 1 194 ? 78.490 21.289 63.060 1.00 10.99 194 PRO B N 1
ATOM 1431 C CA . PRO A 1 194 ? 77.162 20.754 63.380 1.00 11.57 194 PRO B CA 1
ATOM 1432 C C . PRO A 1 194 ? 76.386 20.368 62.131 1.00 12.64 194 PRO B C 1
ATOM 1433 O O . PRO A 1 194 ? 76.576 20.966 61.064 1.00 12.41 194 PRO B O 1
ATOM 1437 N N . GLY A 1 195 ? 75.518 19.370 62.275 1.00 13.63 195 GLY B N 1
ATOM 1438 C CA . GLY A 1 195 ? 74.646 18.950 61.194 1.00 15.23 195 GLY B CA 1
ATOM 1439 C C . GLY A 1 195 ? 73.365 19.737 61.293 1.00 16.40 195 GLY B C 1
ATOM 1440 O O . GLY A 1 195 ? 73.338 20.932 61.009 1.00 16.92 195 GLY B O 1
ATOM 1441 N N . THR A 1 196 ? 72.309 19.062 61.729 1.00 17.23 196 THR B N 1
ATOM 1442 C CA . THR A 1 196 ? 71.020 19.702 61.940 1.00 17.98 196 THR B CA 1
ATOM 1443 C C . THR A 1 196 ? 70.737 19.704 63.443 1.00 18.58 196 THR B C 1
ATOM 1444 O O . THR A 1 196 ? 70.553 18.648 64.058 1.00 18.84 196 THR B O 1
ATOM 1448 N N . VAL A 1 197 ? 70.741 20.898 64.030 1.00 19.35 197 VAL B N 1
ATOM 1449 C CA . VAL A 1 197 ? 70.701 21.055 65.486 1.00 20.30 197 VAL B CA 1
ATOM 1450 C C . VAL A 1 197 ? 69.511 21.916 65.897 1.00 21.17 197 VAL B C 1
ATOM 1451 O O . VAL A 1 197 ? 69.228 22.946 65.278 1.00 20.96 197 VAL B O 1
ATOM 1455 N N . ASP A 1 198 ? 68.824 21.480 66.949 1.00 21.98 198 ASP B N 1
ATOM 1456 C CA . ASP A 1 198 ? 67.574 22.103 67.386 1.00 23.05 198 ASP B CA 1
ATOM 1457 C C . ASP A 1 198 ? 67.801 23.438 68.111 1.00 23.17 198 ASP B C 1
ATOM 1458 O O . ASP A 1 198 ? 67.762 23.506 69.345 1.00 23.34 198 ASP B O 1
ATOM 1463 N N . THR A 1 199 ? 68.047 24.490 67.330 1.00 23.35 199 THR B N 1
ATOM 1464 C CA . THR A 1 199 ? 68.226 25.849 67.856 1.00 23.46 199 THR B CA 1
ATOM 1465 C C . THR A 1 199 ? 67.342 26.827 67.075 1.00 23.61 199 THR B C 1
ATOM 1466 O O . THR A 1 199 ? 66.549 26.407 66.223 1.00 23.70 199 THR B O 1
ATOM 1470 N N . ALA A 1 200 ? 67.499 28.124 67.352 1.00 23.81 200 ALA B N 1
ATOM 1471 C CA . ALA A 1 200 ? 66.780 29.181 66.629 1.00 24.41 200 ALA B CA 1
ATOM 1472 C C . ALA A 1 200 ? 67.075 29.168 65.126 1.00 24.72 200 ALA B C 1
ATOM 1473 O O . ALA A 1 200 ? 66.280 29.662 64.328 1.00 24.79 200 ALA B O 1
ATOM 1475 N N . PHE A 1 201 ? 68.226 28.598 64.764 1.00 25.40 201 PHE B N 1
ATOM 1476 C CA . PHE A 1 201 ? 68.653 28.413 63.374 1.00 25.97 201 PHE B CA 1
ATOM 1477 C C . PHE A 1 201 ? 67.591 27.679 62.543 1.00 26.58 201 PHE B C 1
ATOM 1478 O O . PHE A 1 201 ? 67.364 28.014 61.374 1.00 26.46 201 PHE B O 1
ATOM 1486 N N . HIS A 1 202 ? 66.936 26.692 63.155 1.00 27.29 202 HIS B N 1
ATOM 1487 C CA . HIS A 1 202 ? 65.929 25.884 62.464 1.00 28.08 202 HIS B CA 1
ATOM 1488 C C . HIS A 1 202 ? 64.501 26.099 62.983 1.00 29.00 202 HIS B C 1
ATOM 1489 O O . HIS A 1 202 ? 63.601 25.314 62.672 1.00 28.80 202 HIS B O 1
ATOM 1496 N N . ALA A 1 203 ? 64.304 27.171 63.751 1.00 30.26 203 ALA B N 1
ATOM 1497 C CA . ALA A 1 203 ? 63.012 27.466 64.388 1.00 31.58 203 ALA B CA 1
ATOM 1498 C C . ALA A 1 203 ? 61.861 27.678 63.395 1.00 32.48 203 ALA B C 1
ATOM 1499 O O . ALA A 1 203 ? 60.688 27.510 63.750 1.00 32.51 203 ALA B O 1
ATOM 1501 N N . ASP A 1 204 ? 62.205 28.035 62.159 1.00 33.44 204 ASP B N 1
ATOM 1502 C CA . ASP A 1 204 ? 61.225 28.287 61.103 1.00 34.50 204 ASP B CA 1
ATOM 1503 C C . ASP A 1 204 ? 60.740 27.010 60.399 1.00 35.06 204 ASP B C 1
ATOM 1504 O O . ASP A 1 204 ? 59.803 27.057 59.596 1.00 35.38 204 ASP B O 1
ATOM 1509 N N . LYS A 1 205 ? 61.381 25.880 60.688 1.00 35.56 205 LYS B N 1
ATOM 1510 C CA . LYS A 1 205 ? 61.021 24.616 60.044 1.00 35.98 205 LYS B CA 1
ATOM 1511 C C . LYS A 1 205 ? 59.828 23.943 60.718 1.00 36.46 205 LYS B C 1
ATOM 1512 O O . LYS A 1 205 ? 59.860 23.647 61.917 1.00 36.48 205 LYS B O 1
ATOM 1518 N N . THR A 1 206 ? 58.780 23.711 59.931 1.00 37.07 206 THR B N 1
ATOM 1519 C CA . THR A 1 206 ? 57.587 22.993 60.386 1.00 37.60 206 THR B CA 1
ATOM 1520 C C . THR A 1 206 ? 57.924 21.531 60.694 1.00 37.97 206 THR B C 1
ATOM 1521 O O . THR A 1 206 ? 59.004 21.048 60.337 1.00 37.87 206 THR B O 1
ATOM 1525 N N . GLN A 1 207 ? 56.998 20.833 61.352 1.00 38.36 207 GLN B N 1
ATOM 1526 C CA . GLN A 1 207 ? 57.235 19.457 61.790 1.00 38.72 207 GLN B CA 1
ATOM 1527 C C . GLN A 1 207 ? 57.539 18.491 60.641 1.00 38.73 207 GLN B C 1
ATOM 1528 O O . GLN A 1 207 ? 58.464 17.681 60.742 1.00 38.78 207 GLN B O 1
ATOM 1534 N N . ASP A 1 208 ? 56.770 18.584 59.557 1.00 38.60 208 ASP B N 1
ATOM 1535 C CA . ASP A 1 208 ? 56.953 17.696 58.400 1.00 38.60 208 ASP B CA 1
ATOM 1536 C C . ASP A 1 208 ? 58.324 17.852 57.734 1.00 38.25 208 ASP B C 1
ATOM 1537 O O . ASP A 1 208 ? 58.931 16.862 57.307 1.00 38.20 208 ASP B O 1
ATOM 1542 N N . VAL A 1 209 ? 58.798 19.097 57.664 1.00 37.89 209 VAL B N 1
ATOM 1543 C CA . VAL A 1 209 ? 60.124 19.426 57.126 1.00 37.42 209 VAL B CA 1
ATOM 1544 C C . VAL A 1 209 ? 61.239 18.841 58.003 1.00 37.15 209 VAL B C 1
ATOM 1545 O O . VAL A 1 209 ? 62.188 18.242 57.489 1.00 37.16 209 VAL B O 1
ATOM 1549 N N . ARG A 1 210 ? 61.106 19.014 59.319 1.00 36.69 210 ARG B N 1
ATOM 1550 C CA . ARG A 1 210 ? 62.036 18.447 60.302 1.00 36.40 210 ARG B CA 1
ATOM 1551 C C . ARG A 1 210 ? 62.129 16.925 60.182 1.00 36.27 210 ARG B C 1
ATOM 1552 O O . ARG A 1 210 ? 63.218 16.350 60.254 1.00 36.07 210 ARG B O 1
ATOM 1560 N N . ASP A 1 211 ? 60.976 16.285 59.996 1.00 36.06 211 ASP B N 1
ATOM 1561 C CA . ASP A 1 211 ? 60.890 14.831 59.873 1.00 35.89 211 ASP B CA 1
ATOM 1562 C C . ASP A 1 211 ? 61.479 14.309 58.562 1.00 35.30 211 ASP B C 1
ATOM 1563 O O . ASP A 1 211 ? 62.031 13.208 58.522 1.00 35.27 211 ASP B O 1
ATOM 1568 N N . ARG A 1 212 ? 61.349 15.101 57.499 1.00 34.60 212 ARG B N 1
ATOM 1569 C CA . ARG A 1 212 ? 61.955 14.787 56.207 1.00 34.13 212 ARG B CA 1
ATOM 1570 C C . ARG A 1 212 ? 63.476 14.747 56.339 1.00 33.29 212 ARG B C 1
ATOM 1571 O O . ARG A 1 212 ? 64.126 13.823 55.844 1.00 33.28 212 ARG B O 1
ATOM 1579 N N . ILE A 1 213 ? 64.031 15.760 57.006 1.00 32.22 213 ILE B N 1
ATOM 1580 C CA . ILE A 1 213 ? 65.473 15.850 57.250 1.00 31.07 213 ILE B CA 1
ATOM 1581 C C . ILE A 1 213 ? 65.950 14.682 58.114 1.00 30.45 213 ILE B C 1
ATOM 1582 O O . ILE A 1 213 ? 66.954 14.033 57.792 1.00 30.16 213 ILE B O 1
ATOM 1587 N N . SER A 1 214 ? 65.210 14.404 59.189 1.00 29.45 214 SER B N 1
ATOM 1588 C CA . SER A 1 214 ? 65.541 13.311 60.107 1.00 28.76 214 SER B CA 1
ATOM 1589 C C . SER A 1 214 ? 65.573 11.938 59.427 1.00 28.12 214 SER B C 1
ATOM 1590 O O . SER A 1 214 ? 66.267 11.037 59.894 1.00 28.03 214 SER B O 1
ATOM 1593 N N . ASN A 1 215 ? 64.825 11.791 58.330 1.00 27.53 215 ASN B N 1
ATOM 1594 C CA . ASN A 1 215 ? 64.860 10.576 57.505 1.00 26.87 215 ASN B CA 1
ATOM 1595 C C . ASN A 1 215 ? 66.234 10.305 56.882 1.00 25.94 215 ASN B C 1
ATOM 1596 O O . ASN A 1 215 ? 66.586 9.147 56.633 1.00 26.34 215 ASN B O 1
ATOM 1601 N N . GLY A 1 216 ? 66.992 11.372 56.625 1.00 24.41 216 GLY B N 1
ATOM 1602 C CA . GLY A 1 216 ? 68.360 11.260 56.108 1.00 22.34 216 GLY B CA 1
ATOM 1603 C C . GLY A 1 216 ? 69.419 11.227 57.200 1.00 21.05 216 GLY B C 1
ATOM 1604 O O . GLY A 1 216 ? 70.622 11.238 56.912 1.00 21.08 216 GLY B O 1
ATOM 1605 N N . ILE A 1 217 ? 68.975 11.193 58.453 1.00 19.58 217 ILE B N 1
ATOM 1606 C CA . ILE A 1 217 ? 69.878 11.099 59.599 1.00 18.04 217 ILE B CA 1
ATOM 1607 C C . ILE A 1 217 ? 69.770 9.704 60.218 1.00 17.79 217 ILE B C 1
ATOM 1608 O O . ILE A 1 217 ? 68.704 9.333 60.709 1.00 17.22 217 ILE B O 1
ATOM 1613 N N . PRO A 1 218 ? 70.862 8.911 60.175 1.00 17.07 218 PRO B N 1
ATOM 1614 C CA . PRO A 1 218 ? 70.838 7.578 60.785 1.00 16.96 218 PRO B CA 1
ATOM 1615 C C . PRO A 1 218 ? 70.335 7.539 62.227 1.00 16.88 218 PRO B C 1
ATOM 1616 O O . PRO A 1 218 ? 69.658 6.585 62.604 1.00 17.40 218 PRO B O 1
ATOM 1620 N N . MET A 1 219 ? 70.637 8.566 63.017 1.00 16.48 219 MET B N 1
ATOM 1621 C CA . MET A 1 219 ? 70.151 8.618 64.400 1.00 16.87 219 MET B CA 1
ATOM 1622 C C . MET A 1 219 ? 68.688 9.052 64.500 1.00 17.09 219 MET B C 1
ATOM 1623 O O . MET A 1 219 ? 68.106 9.046 65.588 1.00 17.38 219 MET B O 1
ATOM 1628 N N . GLY A 1 220 ? 68.119 9.441 63.363 1.00 17.54 220 GLY B N 1
ATOM 1629 C CA . GLY A 1 220 ? 66.676 9.692 63.236 1.00 18.09 220 GLY B CA 1
ATOM 1630 C C . GLY A 1 220 ? 66.118 10.925 63.917 1.00 18.32 220 GLY B C 1
ATOM 1631 O O . GLY A 1 220 ? 64.901 11.017 64.129 1.00 18.65 220 GLY B O 1
ATOM 1632 N N . ARG A 1 221 ? 66.988 11.882 64.246 1.00 17.86 221 ARG B N 1
ATOM 1633 C CA . ARG A 1 221 ? 66.586 13.093 64.964 1.00 17.85 221 ARG B CA 1
ATOM 1634 C C . ARG A 1 221 ? 67.598 14.221 64.801 1.00 18.01 221 ARG B C 1
ATOM 1635 O O . ARG A 1 221 ? 68.759 13.976 64.455 1.00 17.50 221 ARG B O 1
ATOM 1643 N N . PHE A 1 222 ? 67.139 15.446 65.058 1.00 17.40 222 PHE B N 1
ATOM 1644 C CA . PHE A 1 222 ? 68.005 16.621 65.175 1.00 17.61 222 PHE B CA 1
ATOM 1645 C C . PHE A 1 222 ? 68.887 16.467 66.406 1.00 16.99 222 PHE B C 1
ATOM 1646 O O . PHE A 1 222 ? 68.477 15.867 67.410 1.00 16.91 222 PHE B O 1
ATOM 1654 N N . GLY A 1 223 ? 70.091 17.028 66.349 1.00 16.70 223 GLY B N 1
ATOM 1655 C CA . GLY A 1 223 ? 70.940 17.088 67.535 1.00 16.23 223 GLY B CA 1
ATOM 1656 C C . GLY A 1 223 ? 70.503 18.203 68.467 1.00 16.04 223 GLY B C 1
ATOM 1657 O O . GLY A 1 223 ? 69.697 19.056 68.092 1.00 16.26 223 GLY B O 1
ATOM 1658 N N . THR A 1 224 ? 71.024 18.187 69.688 1.00 15.82 224 THR B N 1
ATOM 1659 C CA . THR A 1 224 ? 70.784 19.271 70.642 1.00 15.58 224 THR B CA 1
ATOM 1660 C C . THR A 1 224 ? 72.022 20.154 70.732 1.00 15.57 224 THR B C 1
ATOM 1661 O O . THR A 1 224 ? 73.117 19.721 70.373 1.00 15.64 224 THR B O 1
ATOM 1665 N N . ALA A 1 225 ? 71.849 21.383 71.220 1.00 15.23 225 ALA B N 1
ATOM 1666 C CA . ALA A 1 225 ? 72.984 22.274 71.465 1.00 14.98 225 ALA B CA 1
ATOM 1667 C C . ALA A 1 225 ? 73.995 21.623 72.408 1.00 15.02 225 ALA B C 1
ATOM 1668 O O . ALA A 1 225 ? 75.201 21.751 72.217 1.00 14.77 225 ALA B O 1
ATOM 1670 N N . GLU A 1 226 ? 73.487 20.909 73.413 1.00 14.82 226 GLU B N 1
ATOM 1671 C CA . GLU A 1 226 ? 74.315 20.258 74.426 1.00 15.11 226 GLU B CA 1
ATOM 1672 C C . GLU A 1 226 ? 75.211 19.159 73.846 1.00 14.78 226 GLU B C 1
ATOM 1673 O O . GLU A 1 226 ? 76.313 18.923 74.345 1.00 15.43 226 GLU B O 1
ATOM 1679 N N . GLU A 1 227 ? 74.736 18.503 72.789 1.00 14.47 227 GLU B N 1
ATOM 1680 C CA . GLU A 1 227 ? 75.507 17.454 72.110 1.00 13.81 227 GLU B CA 1
ATOM 1681 C C . GLU A 1 227 ? 76.666 18.007 71.276 1.00 13.37 227 GLU B C 1
ATOM 1682 O O . GLU A 1 227 ? 77.534 17.251 70.836 1.00 12.78 227 GLU B O 1
ATOM 1688 N N . MET A 1 228 ? 76.663 19.319 71.049 1.00 13.17 228 MET B N 1
ATOM 1689 C CA . MET A 1 228 ? 77.760 19.978 70.327 1.00 12.87 228 MET B CA 1
ATOM 1690 C C . MET A 1 228 ? 78.883 20.381 71.273 1.00 12.86 228 MET B C 1
ATOM 1691 O O . MET A 1 228 ? 80.050 20.454 70.882 1.00 13.32 228 MET B O 1
ATOM 1696 N N . ALA A 1 229 ? 78.531 20.643 72.530 1.00 12.78 229 ALA B N 1
ATOM 1697 C CA . ALA A 1 229 ? 79.447 21.322 73.455 1.00 12.61 229 ALA B CA 1
ATOM 1698 C C . ALA A 1 229 ? 80.746 20.576 73.799 1.00 12.65 229 ALA B C 1
ATOM 1699 O O . ALA A 1 229 ? 81.826 21.184 73.767 1.00 12.89 229 ALA B O 1
ATOM 1701 N N . PRO A 1 230 ? 80.664 19.270 74.142 1.00 12.46 230 PRO B N 1
ATOM 1702 C CA . PRO A 1 230 ? 81.900 18.574 74.520 1.00 12.22 230 PRO B CA 1
ATOM 1703 C C . PRO A 1 230 ? 83.032 18.639 73.482 1.00 12.23 230 PRO B C 1
ATOM 1704 O O . PRO A 1 230 ? 84.185 18.763 73.867 1.00 11.80 230 PRO B O 1
ATOM 1708 N N . ALA A 1 231 ? 82.709 18.577 72.188 1.00 12.03 231 ALA B N 1
ATOM 1709 C CA . ALA A 1 231 ? 83.745 18.643 71.147 1.00 12.04 231 ALA B CA 1
ATOM 1710 C C . ALA A 1 231 ? 84.551 19.945 71.228 1.00 11.98 231 ALA B C 1
ATOM 1711 O O . ALA A 1 231 ? 85.761 19.951 70.984 1.00 12.48 231 ALA B O 1
ATOM 1713 N N . PHE A 1 232 ? 83.873 21.046 71.550 1.00 12.36 232 PHE B N 1
ATOM 1714 C CA . PHE A 1 232 ? 84.541 22.337 71.725 1.00 12.50 232 PHE B CA 1
ATOM 1715 C C . PHE A 1 232 ? 85.554 22.293 72.869 1.00 12.61 232 PHE B C 1
ATOM 1716 O O . PHE A 1 232 ? 86.680 22.770 72.716 1.00 12.71 232 PHE B O 1
ATOM 1724 N N . LEU A 1 233 ? 85.154 21.721 74.009 1.00 12.79 233 LEU B N 1
ATOM 1725 C CA . LEU A 1 233 ? 86.074 21.572 75.148 1.00 12.97 233 LEU B CA 1
ATOM 1726 C C . LEU A 1 233 ? 87.254 20.671 74.793 1.00 13.05 233 LEU B C 1
ATOM 1727 O O . LEU A 1 233 ? 88.399 20.955 75.164 1.00 12.92 233 LEU B O 1
ATOM 1732 N N . PHE A 1 234 ? 86.964 19.611 74.040 1.00 12.71 234 PHE B N 1
ATOM 1733 C CA . PHE A 1 234 ? 87.974 18.663 73.589 1.00 12.61 234 PHE B CA 1
ATOM 1734 C C . PHE A 1 234 ? 89.052 19.370 72.762 1.00 12.29 234 PHE B C 1
ATOM 1735 O O . PHE A 1 234 ? 90.247 19.224 73.037 1.00 12.21 234 PHE B O 1
ATOM 1743 N N . PHE A 1 235 ? 88.623 20.154 71.770 1.00 12.01 235 PHE B N 1
ATOM 1744 C CA . PHE A 1 235 ? 89.564 20.897 70.921 1.00 12.32 235 PHE B CA 1
ATOM 1745 C C . PHE A 1 235 ? 90.284 22.022 71.669 1.00 12.30 235 PHE B C 1
ATOM 1746 O O . PHE A 1 235 ? 91.382 22.418 71.281 1.00 12.39 235 PHE B O 1
ATOM 1754 N N . ALA A 1 236 ? 89.668 22.534 72.732 1.00 12.84 236 ALA B N 1
ATOM 1755 C CA . ALA A 1 236 ? 90.256 23.624 73.522 1.00 13.82 236 ALA B CA 1
ATOM 1756 C C . ALA A 1 236 ? 91.346 23.128 74.465 1.00 14.30 236 ALA B C 1
ATOM 1757 O O . ALA A 1 236 ? 92.250 23.885 74.833 1.00 15.03 236 ALA B O 1
ATOM 1759 N N . SER A 1 237 ? 91.235 21.862 74.866 1.00 14.70 237 SER B N 1
ATOM 1760 C CA . SER A 1 237 ? 92.142 21.266 75.844 1.00 15.16 237 SER B CA 1
ATOM 1761 C C . SER A 1 237 ? 93.433 20.758 75.212 1.00 15.38 237 SER B C 1
ATOM 1762 O O . SER A 1 237 ? 93.418 19.815 74.413 1.00 15.16 237 SER B O 1
ATOM 1765 N N . HIS A 1 238 ? 94.549 21.384 75.586 1.00 15.66 238 HIS B N 1
ATOM 1766 C CA . HIS A 1 238 ? 95.870 20.943 75.157 1.00 16.23 238 HIS B CA 1
ATOM 1767 C C . HIS A 1 238 ? 96.155 19.490 75.570 1.00 16.09 238 HIS B C 1
ATOM 1768 O O . HIS A 1 238 ? 96.792 18.741 74.830 1.00 16.34 238 HIS B O 1
ATOM 1775 N N . LEU A 1 239 ? 95.680 19.097 76.748 1.00 16.37 239 LEU B N 1
ATOM 1776 C CA . LEU A 1 239 ? 95.849 17.718 77.210 1.00 16.66 239 LEU B CA 1
ATOM 1777 C C . LEU A 1 239 ? 95.107 16.726 76.320 1.00 16.17 239 LEU B C 1
ATOM 1778 O O . LEU A 1 239 ? 95.617 15.640 76.033 1.00 16.49 239 LEU B O 1
ATOM 1783 N N . ALA A 1 240 ? 93.917 17.116 75.868 1.00 15.58 240 ALA B N 1
ATOM 1784 C CA . ALA A 1 240 ? 93.060 16.230 75.084 1.00 14.55 240 ALA B CA 1
ATOM 1785 C C . ALA A 1 240 ? 93.462 16.170 73.616 1.00 14.17 240 ALA B C 1
ATOM 1786 O O . ALA A 1 240 ? 93.409 15.104 73.000 1.00 13.74 240 ALA B O 1
ATOM 1788 N N . SER A 1 241 ? 93.856 17.315 73.058 1.00 13.30 241 SER B N 1
ATOM 1789 C CA . SER A 1 241 ? 94.030 17.431 71.606 1.00 12.71 241 SER B CA 1
ATOM 1790 C C . SER A 1 241 ? 95.302 18.173 71.168 1.00 12.67 241 SER B C 1
ATOM 1791 O O . SER A 1 241 ? 95.350 18.748 70.081 1.00 12.17 241 SER B O 1
ATOM 1794 N N . GLY A 1 242 ? 96.339 18.133 72.003 1.00 12.62 242 GLY B N 1
ATOM 1795 C CA . GLY A 1 242 ? 97.594 18.844 71.729 1.00 12.26 242 GLY B CA 1
ATOM 1796 C C . GLY A 1 242 ? 98.282 18.579 70.396 1.00 12.37 242 GLY B C 1
ATOM 1797 O O . GLY A 1 242 ? 99.060 19.420 69.920 1.00 12.40 242 GLY B O 1
ATOM 1798 N N . TYR A 1 243 ? 98.034 17.410 69.801 1.00 11.77 243 TYR B N 1
ATOM 1799 C CA . TYR A 1 243 ? 98.630 17.055 68.505 1.00 11.40 243 TYR B CA 1
ATOM 1800 C C . TYR A 1 243 ? 97.584 17.114 67.375 1.00 11.15 243 TYR B C 1
ATOM 1801 O O . TYR A 1 243 ? 97.821 16.652 66.254 1.00 11.93 243 TYR B O 1
ATOM 1810 N N . ILE A 1 244 ? 96.430 17.697 67.689 1.00 10.73 244 ILE B N 1
ATOM 1811 C CA . ILE A 1 244 ? 95.338 17.831 66.723 1.00 10.54 244 ILE B CA 1
ATOM 1812 C C . ILE A 1 244 ? 95.180 19.275 66.276 1.00 10.47 244 ILE B C 1
ATOM 1813 O O . ILE A 1 244 ? 94.853 20.161 67.072 1.00 10.49 244 ILE B O 1
ATOM 1818 N N . THR A 1 245 ? 95.409 19.498 64.990 1.00 10.18 245 THR B N 1
ATOM 1819 C CA . THR A 1 245 ? 95.181 20.810 64.401 1.00 10.41 245 THR B CA 1
ATOM 1820 C C . THR A 1 245 ? 94.848 20.679 62.916 1.00 10.01 245 THR B C 1
ATOM 1821 O O . THR A 1 245 ? 95.324 19.766 62.243 1.00 10.44 245 THR B O 1
ATOM 1825 N N . GLY A 1 246 ? 94.011 21.591 62.432 1.00 9.77 246 GLY B N 1
ATOM 1826 C CA . GLY A 1 246 ? 93.596 21.630 61.030 1.00 9.72 246 GLY B CA 1
ATOM 1827 C C . GLY A 1 246 ? 92.516 20.610 60.690 1.00 9.75 246 GLY B C 1
ATOM 1828 O O . GLY A 1 246 ? 92.404 20.183 59.538 1.00 9.74 246 GLY B O 1
ATOM 1829 N N . GLN A 1 247 ? 91.707 20.247 61.682 1.00 9.90 247 GLN B N 1
ATOM 1830 C CA . GLN A 1 247 ? 90.672 19.226 61.485 1.00 9.95 247 GLN B CA 1
ATOM 1831 C C . GLN A 1 247 ? 89.256 19.782 61.565 1.00 9.73 247 GLN B C 1
ATOM 1832 O O . GLN A 1 247 ? 89.020 20.826 62.179 1.00 9.72 247 GLN B O 1
ATOM 1838 N N . VAL A 1 248 ? 88.327 19.062 60.934 1.00 9.90 248 VAL B N 1
ATOM 1839 C CA . VAL A 1 248 ? 86.905 19.390 60.964 1.00 10.01 248 VAL B CA 1
ATOM 1840 C C . VAL A 1 248 ? 86.215 18.155 61.531 1.00 9.75 248 VAL B C 1
ATOM 1841 O O . VAL A 1 248 ? 86.365 17.055 60.988 1.00 10.05 248 VAL B O 1
ATOM 1845 N N . LEU A 1 249 ? 85.493 18.330 62.635 1.00 9.53 249 LEU B N 1
ATOM 1846 C CA . LEU A 1 249 ? 84.745 17.239 63.261 1.00 9.64 249 LEU B CA 1
ATOM 1847 C C . LEU A 1 249 ? 83.241 17.481 63.129 1.00 9.56 249 LEU B C 1
ATOM 1848 O O . LEU A 1 249 ? 82.711 18.430 63.713 1.00 9.20 249 LEU B O 1
ATOM 1853 N N . ASP A 1 250 ? 82.571 16.624 62.358 1.00 9.96 250 ASP B N 1
ATOM 1854 C CA . ASP A 1 250 ? 81.133 16.759 62.099 1.00 10.02 250 ASP B CA 1
ATOM 1855 C C . ASP A 1 250 ? 80.297 16.043 63.159 1.00 10.24 250 ASP B C 1
ATOM 1856 O O . ASP A 1 250 ? 80.546 14.877 63.480 1.00 10.60 250 ASP B O 1
ATOM 1861 N N . ILE A 1 251 ? 79.306 16.761 63.683 1.00 10.52 251 ILE B N 1
ATOM 1862 C CA . ILE A 1 251 ? 78.446 16.267 64.759 1.00 10.43 251 ILE B CA 1
ATOM 1863 C C . ILE A 1 251 ? 77.013 16.298 64.241 1.00 10.71 251 ILE B C 1
ATOM 1864 O O . ILE A 1 251 ? 76.354 17.357 64.223 1.00 10.74 251 ILE B O 1
ATOM 1869 N N . ASN A 1 252 ? 76.544 15.142 63.781 1.00 10.97 252 ASN B N 1
ATOM 1870 C CA . ASN A 1 252 ? 75.357 15.124 62.933 1.00 11.48 252 ASN B CA 1
ATOM 1871 C C . ASN A 1 252 ? 74.581 13.809 62.904 1.00 11.70 252 ASN B C 1
ATOM 1872 O O . ASN A 1 252 ? 73.798 13.587 61.987 1.00 12.11 252 ASN B O 1
ATOM 1877 N N . GLY A 1 253 ? 74.816 12.934 63.879 1.00 11.82 253 GLY B N 1
ATOM 1878 C CA . GLY A 1 253 ? 74.084 11.661 63.957 1.00 12.53 253 GLY B CA 1
ATOM 1879 C C . GLY A 1 253 ? 74.245 10.758 62.743 1.00 12.53 253 GLY B C 1
ATOM 1880 O O . GLY A 1 253 ? 73.416 9.874 62.509 1.00 13.53 253 GLY B O 1
ATOM 1881 N N . GLY A 1 254 ? 75.314 10.986 61.974 1.00 12.31 254 GLY B N 1
ATOM 1882 C CA . GLY A 1 254 ? 75.623 10.202 60.780 1.00 12.24 254 GLY B CA 1
ATOM 1883 C C . GLY A 1 254 ? 75.096 10.789 59.484 1.00 12.07 254 GLY B C 1
ATOM 1884 O O . GLY A 1 254 ? 75.214 10.168 58.431 1.00 12.85 254 GLY B O 1
ATOM 1885 N N . GLN A 1 255 ? 74.521 11.991 59.555 1.00 12.11 255 GLN B N 1
ATOM 1886 C CA . GLN A 1 255 ? 73.882 12.637 58.399 1.00 12.42 255 GLN B CA 1
ATOM 1887 C C . GLN A 1 255 ? 74.857 12.864 57.239 1.00 11.96 255 GLN B C 1
ATOM 1888 O O . GLN A 1 255 ? 74.491 12.719 56.063 1.00 12.65 255 GLN B O 1
ATOM 1894 N N . TYR A 1 256 ? 76.091 13.229 57.582 1.00 12.05 256 TYR B N 1
ATOM 1895 C CA . TYR A 1 256 ? 77.181 13.307 56.616 1.00 11.97 256 TYR B CA 1
ATOM 1896 C C . TYR A 1 256 ? 78.404 12.674 57.253 1.00 11.24 256 TYR B C 1
ATOM 1897 O O . TYR A 1 256 ? 78.746 12.993 58.390 1.00 11.00 256 TYR B O 1
ATOM 1906 N N . LYS A 1 257 ? 79.057 11.784 56.517 1.00 10.85 257 LYS B N 1
ATOM 1907 C CA . LYS A 1 257 ? 80.142 11.002 57.097 1.00 11.42 257 LYS B CA 1
ATOM 1908 C C . LYS A 1 257 ? 81.473 11.540 56.600 1.00 11.46 257 LYS B C 1
ATOM 1909 O O . LYS A 1 257 ? 81.851 11.333 55.443 1.00 11.25 257 LYS B O 1
ATOM 1915 N N . HIS A 1 258 ? 82.146 12.269 57.491 1.00 11.43 258 HIS B N 1
ATOM 1916 C CA . HIS A 1 258 ? 83.384 12.965 57.167 1.00 11.49 258 HIS B CA 1
ATOM 1917 C C . HIS A 1 258 ? 84.537 12.264 57.874 1.00 11.69 258 HIS B C 1
ATOM 1918 O O . HIS A 1 258 ? 85.205 11.441 57.237 1.00 12.35 258 HIS B O 1
ATOM 1926 N N . PHE B 1 2 ? 86.222 11.450 81.574 1.00 28.41 2 PHE A N 1
ATOM 1927 C CA . PHE B 1 2 ? 84.845 11.071 81.141 1.00 28.01 2 PHE A CA 1
ATOM 1928 C C . PHE B 1 2 ? 84.221 10.133 82.177 1.00 27.64 2 PHE A C 1
ATOM 1929 O O . PHE B 1 2 ? 84.602 8.959 82.269 1.00 27.48 2 PHE A O 1
ATOM 1937 N N . PRO B 1 3 ? 83.255 10.650 82.966 1.00 27.00 3 PRO A N 1
ATOM 1938 C CA . PRO B 1 3 ? 82.726 9.909 84.118 1.00 26.24 3 PRO A CA 1
ATOM 1939 C C . PRO B 1 3 ? 81.923 8.663 83.743 1.00 25.39 3 PRO A C 1
ATOM 1940 O O . PRO B 1 3 ? 81.817 7.732 84.550 1.00 25.65 3 PRO A O 1
ATOM 1944 N N . ASP B 1 4 ? 81.372 8.643 82.533 1.00 24.19 4 ASP A N 1
ATOM 1945 C CA . ASP B 1 4 ? 80.539 7.528 82.097 1.00 23.25 4 ASP A CA 1
ATOM 1946 C C . ASP B 1 4 ? 81.338 6.340 81.552 1.00 22.52 4 ASP A C 1
ATOM 1947 O O . ASP B 1 4 ? 80.753 5.362 81.094 1.00 22.99 4 ASP A O 1
ATOM 1952 N N . LEU B 1 5 ? 82.668 6.422 81.623 1.00 21.79 5 LEU A N 1
ATOM 1953 C CA . LEU B 1 5 ? 83.534 5.311 81.216 1.00 20.89 5 LEU A CA 1
ATOM 1954 C C . LEU B 1 5 ? 83.855 4.343 82.363 1.00 20.60 5 LEU A C 1
ATOM 1955 O O . LEU B 1 5 ? 84.366 3.244 82.132 1.00 20.13 5 LEU A O 1
ATOM 1960 N N . LYS B 1 6 ? 83.552 4.759 83.593 1.00 20.47 6 LYS A N 1
ATOM 1961 C CA . LYS B 1 6 ? 83.755 3.918 84.776 1.00 20.54 6 LYS A CA 1
ATOM 1962 C C . LYS B 1 6 ? 82.953 2.627 84.637 1.00 19.95 6 LYS A C 1
ATOM 1963 O O . LYS B 1 6 ? 81.740 2.670 84.437 1.00 20.19 6 LYS A O 1
ATOM 1969 N N . GLY B 1 7 ? 83.641 1.490 84.719 1.00 19.33 7 GLY A N 1
ATOM 1970 C CA . GLY B 1 7 ? 82.995 0.178 84.631 1.00 18.66 7 GLY A CA 1
ATOM 1971 C C . GLY B 1 7 ? 82.711 -0.340 83.227 1.00 18.13 7 GLY A C 1
ATOM 1972 O O . GLY B 1 7 ? 82.294 -1.495 83.062 1.00 18.31 7 GLY A O 1
ATOM 1973 N N A LYS B 1 8 ? 82.926 0.503 82.218 0.50 17.80 8 LYS A N 1
ATOM 1974 N N B LYS B 1 8 ? 82.930 0.502 82.218 0.50 17.75 8 LYS A N 1
ATOM 1975 C CA A LYS B 1 8 ? 82.690 0.103 80.831 0.50 17.29 8 LYS A CA 1
ATOM 1976 C CA B LYS B 1 8 ? 82.698 0.103 80.830 0.50 17.20 8 LYS A CA 1
ATOM 1977 C C A LYS B 1 8 ? 83.649 -1.004 80.412 0.50 16.97 8 LYS A C 1
ATOM 1978 C C B LYS B 1 8 ? 83.650 -1.009 80.415 0.50 16.92 8 LYS A C 1
ATOM 1979 O O A LYS B 1 8 ? 84.824 -1.006 80.801 0.50 17.01 8 LYS A O 1
ATOM 1980 O O B LYS B 1 8 ? 84.824 -1.018 80.810 0.50 16.96 8 LYS A O 1
ATOM 1991 N N . ARG B 1 9 ? 83.126 -1.942 79.626 1.00 16.79 9 ARG A N 1
ATOM 1992 C CA . ARG B 1 9 ? 83.873 -3.116 79.190 1.00 16.45 9 ARG A CA 1
ATOM 1993 C C . ARG B 1 9 ? 84.410 -2.834 77.800 1.00 15.78 9 ARG A C 1
ATOM 1994 O O . ARG B 1 9 ? 83.647 -2.743 76.835 1.00 15.55 9 ARG A O 1
ATOM 2002 N N . VAL B 1 10 ? 85.727 -2.658 77.731 1.00 15.48 10 VAL A N 1
ATOM 2003 C CA . VAL B 1 10 ? 86.389 -2.090 76.553 1.00 14.90 10 VAL A CA 1
ATOM 2004 C C . VAL B 1 10 ? 87.422 -3.071 76.002 1.00 14.58 10 VAL A C 1
ATOM 2005 O O . VAL B 1 10 ? 88.471 -3.294 76.614 1.00 14.59 10 VAL A O 1
ATOM 2009 N N . LEU B 1 11 ? 87.111 -3.657 74.849 1.00 14.29 11 LEU A N 1
ATOM 2010 C CA . LEU B 1 11 ? 88.028 -4.559 74.171 1.00 14.44 11 LEU A CA 1
ATOM 2011 C C . LEU B 1 11 ? 88.867 -3.758 73.177 1.00 14.22 11 LEU A C 1
ATOM 2012 O O . LEU B 1 11 ? 88.319 -3.139 72.263 1.00 14.26 11 LEU A O 1
ATOM 2017 N N . ILE B 1 12 ? 90.183 -3.761 73.371 1.00 13.75 12 ILE A N 1
ATOM 2018 C CA . ILE B 1 12 ? 91.086 -2.994 72.509 1.00 13.56 12 ILE A CA 1
ATOM 2019 C C . ILE B 1 12 ? 92.041 -3.950 71.811 1.00 13.46 12 ILE A C 1
ATOM 2020 O O . ILE B 1 12 ? 92.945 -4.505 72.438 1.00 13.36 12 ILE A O 1
ATOM 2025 N N . THR B 1 13 ? 91.833 -4.163 70.516 1.00 12.93 13 THR A N 1
ATOM 2026 C CA . THR B 1 13 ? 92.728 -5.051 69.784 1.00 12.41 13 THR A CA 1
ATOM 2027 C C . THR B 1 13 ? 94.040 -4.314 69.513 1.00 12.63 13 THR A C 1
ATOM 2028 O O . THR B 1 13 ? 94.047 -3.095 69.327 1.00 12.28 13 THR A O 1
ATOM 2032 N N . GLY B 1 14 ? 95.143 -5.054 69.531 1.00 12.64 14 GLY A N 1
ATOM 2033 C CA . GLY B 1 14 ? 96.465 -4.475 69.311 1.00 13.24 14 GLY A CA 1
ATOM 2034 C C . GLY B 1 14 ? 96.859 -3.495 70.405 1.00 13.41 14 GLY A C 1
ATOM 2035 O O . GLY B 1 14 ? 97.437 -2.443 70.132 1.00 13.19 14 GLY A O 1
ATOM 2036 N N . SER B 1 15 ? 96.531 -3.840 71.648 1.00 13.35 15 SER A N 1
ATOM 2037 C CA . SER B 1 15 ? 96.862 -2.999 72.794 1.00 13.72 15 SER A CA 1
ATOM 2038 C C . SER B 1 15 ? 98.062 -3.502 73.603 1.00 14.37 15 SER A C 1
ATOM 2039 O O . SER B 1 15 ? 98.303 -3.030 74.714 1.00 14.52 15 SER A O 1
ATOM 2042 N N . SER B 1 16 ? 98.823 -4.440 73.041 1.00 14.80 16 SER A N 1
ATOM 2043 C CA . SER B 1 16 ? 100.001 -4.975 73.729 1.00 15.34 16 SER A CA 1
ATOM 2044 C C . SER B 1 16 ? 101.162 -3.984 73.754 1.00 15.83 16 SER A C 1
ATOM 2045 O O . SER B 1 16 ? 102.104 -4.138 74.538 1.00 16.00 16 SER A O 1
ATOM 2048 N N . GLN B 1 17 ? 101.085 -2.975 72.891 1.00 15.73 17 GLN A N 1
ATOM 2049 C CA . GLN B 1 17 ? 102.123 -1.954 72.764 1.00 16.46 17 GLN A CA 1
ATOM 2050 C C . GLN B 1 17 ? 101.587 -0.772 71.971 1.00 15.69 17 GLN A C 1
ATOM 2051 O O . GLN B 1 17 ? 100.473 -0.823 71.459 1.00 15.67 17 GLN A O 1
ATOM 2057 N N . GLY B 1 18 ? 102.387 0.290 71.887 1.00 15.16 18 GLY A N 1
ATOM 2058 C CA . GLY B 1 18 ? 102.088 1.433 71.023 1.00 14.57 18 GLY A CA 1
ATOM 2059 C C . GLY B 1 18 ? 100.822 2.194 71.376 1.00 14.00 18 GLY A C 1
ATOM 2060 O O . GLY B 1 18 ? 100.494 2.388 72.550 1.00 13.74 18 GLY A O 1
ATOM 2061 N N . ILE B 1 19 ? 100.119 2.637 70.337 1.00 13.21 19 ILE A N 1
ATOM 2062 C CA . ILE B 1 19 ? 98.906 3.441 70.485 1.00 13.30 19 ILE A CA 1
ATOM 2063 C C . ILE B 1 19 ? 97.837 2.703 71.290 1.00 13.06 19 ILE A C 1
ATOM 2064 O O . ILE B 1 19 ? 97.192 3.285 72.163 1.00 12.71 19 ILE A O 1
ATOM 2069 N N . GLY B 1 20 ? 97.664 1.415 71.001 1.00 13.18 20 GLY A N 1
ATOM 2070 C CA . GLY B 1 20 ? 96.669 0.600 71.695 1.00 13.05 20 GLY A CA 1
ATOM 2071 C C . GLY B 1 20 ? 96.936 0.512 73.189 1.00 13.38 20 GLY A C 1
ATOM 2072 O O . GLY B 1 20 ? 96.003 0.573 73.995 1.00 13.13 20 GLY A O 1
ATOM 2073 N N . LEU B 1 21 ? 98.210 0.378 73.554 1.00 13.44 21 LEU A N 1
ATOM 2074 C CA . LEU B 1 21 ? 98.598 0.308 74.967 1.00 13.75 21 LEU A CA 1
ATOM 2075 C C . LEU B 1 21 ? 98.381 1.642 75.668 1.00 13.57 21 LEU A C 1
ATOM 2076 O O . LEU B 1 21 ? 97.783 1.681 76.742 1.00 13.36 21 LEU A O 1
ATOM 2081 N N . ALA B 1 22 ? 98.868 2.728 75.065 1.00 13.87 22 ALA A N 1
ATOM 2082 C CA . ALA B 1 22 ? 98.665 4.070 75.622 1.00 13.85 22 ALA A CA 1
ATOM 2083 C C . ALA B 1 22 ? 97.177 4.354 75.846 1.00 13.93 22 ALA A C 1
ATOM 2084 O O . ALA B 1 22 ? 96.782 4.904 76.881 1.00 14.13 22 ALA A O 1
ATOM 2086 N N . THR B 1 23 ? 96.354 3.944 74.880 1.00 13.38 23 THR A N 1
ATOM 2087 C CA . THR B 1 23 ? 94.905 4.081 74.962 1.00 12.97 23 THR A CA 1
ATOM 2088 C C . THR B 1 23 ? 94.326 3.242 76.103 1.00 13.02 23 THR A C 1
ATOM 2089 O O . THR B 1 23 ? 93.528 3.738 76.906 1.00 12.82 23 THR A O 1
ATOM 2093 N N . ALA B 1 24 ? 94.759 1.984 76.188 1.00 13.25 24 ALA A N 1
ATOM 2094 C CA . ALA B 1 24 ? 94.334 1.077 77.256 1.00 13.67 24 ALA A CA 1
ATOM 2095 C C . ALA B 1 24 ? 94.618 1.655 78.646 1.00 13.96 24 ALA A C 1
ATOM 2096 O O . ALA B 1 24 ? 93.761 1.597 79.539 1.00 14.01 24 ALA A O 1
ATOM 2098 N N A ARG B 1 25 ? 95.813 2.213 78.819 0.50 14.19 25 ARG A N 1
ATOM 2099 N N B ARG B 1 25 ? 95.809 2.228 78.819 0.50 14.29 25 ARG A N 1
ATOM 2100 C CA A ARG B 1 25 ? 96.199 2.827 80.088 0.50 14.59 25 ARG A CA 1
ATOM 2101 C CA B ARG B 1 25 ? 96.203 2.830 80.097 0.50 14.78 25 ARG A CA 1
ATOM 2102 C C A ARG B 1 25 ? 95.232 3.945 80.469 0.50 14.81 25 ARG A C 1
ATOM 2103 C C B ARG B 1 25 ? 95.308 4.005 80.487 0.50 14.94 25 ARG A C 1
ATOM 2104 O O A ARG B 1 25 ? 94.803 4.032 81.620 0.50 14.87 25 ARG A O 1
ATOM 2105 O O B ARG B 1 25 ? 95.019 4.205 81.666 0.50 15.05 25 ARG A O 1
ATOM 2120 N N . LEU B 1 26 ? 94.875 4.780 79.493 1.00 14.92 26 LEU A N 1
ATOM 2121 C CA . LEU B 1 26 ? 93.986 5.904 79.741 1.00 15.33 26 LEU A CA 1
ATOM 2122 C C . LEU B 1 26 ? 92.565 5.435 80.088 1.00 15.29 26 LEU A C 1
ATOM 2123 O O . LEU B 1 26 ? 91.919 6.001 80.974 1.00 15.63 26 LEU A O 1
ATOM 2128 N N . PHE B 1 27 ? 92.087 4.387 79.418 1.00 15.20 27 PHE A N 1
ATOM 2129 C CA . PHE B 1 27 ? 90.777 3.819 79.756 1.00 15.27 27 PHE A CA 1
ATOM 2130 C C . PHE B 1 27 ? 90.734 3.287 81.190 1.00 15.72 27 PHE A C 1
ATOM 2131 O O . PHE B 1 27 ? 89.732 3.461 81.885 1.00 15.91 27 PHE A O 1
ATOM 2139 N N . ALA B 1 28 ? 91.815 2.636 81.612 1.00 15.86 28 ALA A N 1
ATOM 2140 C CA . ALA B 1 28 ? 91.911 2.090 82.968 1.00 16.49 28 ALA A CA 1
ATOM 2141 C C . ALA B 1 28 ? 91.916 3.211 84.000 1.00 16.89 28 ALA A C 1
ATOM 2142 O O . ALA B 1 28 ? 91.253 3.096 85.031 1.00 17.19 28 ALA A O 1
ATOM 2144 N N . ARG B 1 29 ? 92.646 4.294 83.721 1.00 17.34 29 ARG A N 1
ATOM 2145 C CA . ARG B 1 29 ? 92.604 5.486 84.586 1.00 18.41 29 ARG A CA 1
ATOM 2146 C C . ARG B 1 29 ? 91.186 6.048 84.728 1.00 18.31 29 ARG A C 1
ATOM 2147 O O . ARG B 1 29 ? 90.838 6.629 85.759 1.00 18.83 29 ARG A O 1
ATOM 2155 N N . ALA B 1 30 ? 90.368 5.847 83.698 1.00 18.15 30 ALA A N 1
ATOM 2156 C CA . ALA B 1 30 ? 88.966 6.252 83.720 1.00 18.04 30 ALA A CA 1
ATOM 2157 C C . ALA B 1 30 ? 88.055 5.217 84.394 1.00 18.10 30 ALA A C 1
ATOM 2158 O O . ALA B 1 30 ? 86.842 5.413 84.476 1.00 17.93 30 ALA A O 1
ATOM 2160 N N . GLY B 1 31 ? 88.643 4.119 84.869 1.00 18.10 31 GLY A N 1
ATOM 2161 C CA . GLY B 1 31 ? 87.896 3.087 85.594 1.00 18.15 31 GLY A CA 1
ATOM 2162 C C . GLY B 1 31 ? 87.287 1.994 84.733 1.00 18.15 31 GLY A C 1
ATOM 2163 O O . GLY B 1 31 ? 86.441 1.226 85.201 1.00 18.14 31 GLY A O 1
ATOM 2164 N N . ALA B 1 32 ? 87.701 1.919 83.470 1.00 17.75 32 ALA A N 1
ATOM 2165 C CA . ALA B 1 32 ? 87.179 0.900 82.565 1.00 17.61 32 ALA A CA 1
ATOM 2166 C C . ALA B 1 32 ? 87.817 -0.473 82.803 1.00 17.35 32 ALA A C 1
ATOM 2167 O O . ALA B 1 32 ? 88.919 -0.580 83.354 1.00 17.45 32 ALA A O 1
ATOM 2169 N N . LYS B 1 33 ? 87.102 -1.511 82.381 1.00 17.22 33 LYS A N 1
ATOM 2170 C CA . LYS B 1 33 ? 87.588 -2.882 82.390 1.00 17.19 33 LYS A CA 1
ATOM 2171 C C . LYS B 1 33 ? 88.075 -3.157 80.977 1.00 16.48 33 LYS A C 1
ATOM 2172 O O . LYS B 1 33 ? 87.278 -3.167 80.038 1.00 16.36 33 LYS A O 1
ATOM 2178 N N . VAL B 1 34 ? 89.382 -3.357 80.832 1.00 15.88 34 VAL A N 1
ATOM 2179 C CA . VAL B 1 34 ? 90.023 -3.344 79.512 1.00 15.86 34 VAL A CA 1
ATOM 2180 C C . VAL B 1 34 ? 90.525 -4.715 79.056 1.00 15.95 34 VAL A C 1
ATOM 2181 O O . VAL B 1 34 ? 91.225 -5.406 79.790 1.00 16.46 34 VAL A O 1
ATOM 2185 N N . GLY B 1 35 ? 90.149 -5.095 77.838 1.00 15.75 35 GLY A N 1
ATOM 2186 C CA . GLY B 1 35 ? 90.687 -6.283 77.182 1.00 15.66 35 GLY A CA 1
ATOM 2187 C C . GLY B 1 35 ? 91.951 -5.912 76.435 1.00 15.89 35 GLY A C 1
ATOM 2188 O O . GLY B 1 35 ? 91.903 -5.202 75.422 1.00 15.95 35 GLY A O 1
ATOM 2189 N N . LEU B 1 36 ? 93.083 -6.365 76.960 1.00 15.48 36 LEU A N 1
ATOM 2190 C CA . LEU B 1 36 ? 94.377 -6.170 76.322 1.00 15.76 36 LEU A CA 1
ATOM 2191 C C . LEU B 1 36 ? 94.588 -7.295 75.324 1.00 15.91 36 LEU A C 1
ATOM 2192 O O . LEU B 1 36 ? 94.199 -8.437 75.584 1.00 16.16 36 LEU A O 1
ATOM 2197 N N . HIS B 1 37 ? 95.201 -6.975 74.188 1.00 15.65 37 HIS A N 1
ATOM 2198 C CA . HIS B 1 37 ? 95.357 -7.946 73.111 1.00 15.59 37 HIS A CA 1
ATOM 2199 C C . HIS B 1 37 ? 96.571 -7.719 72.203 1.00 15.58 37 HIS A C 1
ATOM 2200 O O . HIS B 1 37 ? 96.929 -6.581 71.894 1.00 15.67 37 HIS A O 1
ATOM 2207 N N . GLY B 1 38 ? 97.180 -8.822 71.769 1.00 15.43 38 GLY A N 1
ATOM 2208 C CA . GLY B 1 38 ? 98.257 -8.805 70.771 1.00 15.94 38 GLY A CA 1
ATOM 2209 C C . GLY B 1 38 ? 98.425 -10.201 70.199 1.00 16.33 38 GLY A C 1
ATOM 2210 O O . GLY B 1 38 ? 97.663 -11.101 70.538 1.00 16.06 38 GLY A O 1
ATOM 2211 N N . ARG B 1 39 ? 99.413 -10.385 69.328 1.00 17.03 39 ARG A N 1
ATOM 2212 C CA . ARG B 1 39 ? 99.717 -11.721 68.817 1.00 17.51 39 ARG A CA 1
ATOM 2213 C C . ARG B 1 39 ? 100.510 -12.510 69.852 1.00 18.11 39 ARG A C 1
ATOM 2214 O O . ARG B 1 39 ? 100.416 -13.738 69.915 1.00 18.17 39 ARG A O 1
ATOM 2222 N N . LYS B 1 40 ? 101.289 -11.790 70.655 1.00 18.66 40 LYS A N 1
ATOM 2223 C CA . LYS B 1 40 ? 102.082 -12.399 71.719 1.00 19.28 40 LYS A CA 1
ATOM 2224 C C . LYS B 1 40 ? 102.005 -11.561 72.987 1.00 19.12 40 LYS A C 1
ATOM 2225 O O . LYS B 1 40 ? 101.870 -10.332 72.921 1.00 18.61 40 LYS A O 1
ATOM 2231 N N . ALA B 1 41 ? 102.086 -12.229 74.135 1.00 19.09 41 ALA A N 1
ATOM 2232 C CA . ALA B 1 41 ? 102.133 -11.535 75.417 1.00 19.45 41 ALA A CA 1
ATOM 2233 C C . ALA B 1 41 ? 103.425 -10.743 75.529 1.00 19.88 41 ALA A C 1
ATOM 2234 O O . ALA B 1 41 ? 104.505 -11.297 75.315 1.00 19.80 41 ALA A O 1
ATOM 2236 N N . PRO B 1 42 ? 103.323 -9.437 75.848 1.00 20.43 42 PRO A N 1
ATOM 2237 C CA . PRO B 1 42 ? 104.541 -8.687 76.148 1.00 20.77 42 PRO A CA 1
ATOM 2238 C C . PRO B 1 42 ? 105.230 -9.304 77.361 1.00 21.18 42 PRO A C 1
ATOM 2239 O O . PRO B 1 42 ? 104.553 -9.839 78.249 1.00 21.19 42 PRO A O 1
ATOM 2243 N N . ALA B 1 43 ? 106.559 -9.221 77.391 1.00 21.56 43 ALA A N 1
ATOM 2244 C CA . ALA B 1 43 ? 107.380 -9.836 78.443 1.00 22.01 43 ALA A CA 1
ATOM 2245 C C . ALA B 1 43 ? 107.022 -9.362 79.859 1.00 22.24 43 ALA A C 1
ATOM 2246 O O . ALA B 1 43 ? 107.342 -10.035 80.841 1.00 23.17 43 ALA A O 1
ATOM 2248 N N . ASN B 1 44 ? 106.360 -8.214 79.954 1.00 22.36 44 ASN A N 1
ATOM 2249 C CA . ASN B 1 44 ? 105.940 -7.664 81.246 1.00 22.23 44 ASN A CA 1
ATOM 2250 C C . ASN B 1 44 ? 104.444 -7.325 81.299 1.00 21.68 44 ASN A C 1
ATOM 2251 O O . ASN B 1 44 ? 104.037 -6.334 81.916 1.00 21.67 44 ASN A O 1
ATOM 2256 N N . ILE B 1 45 ? 103.630 -8.169 80.664 1.00 21.02 45 ILE A N 1
ATOM 2257 C CA . ILE B 1 45 ? 102.176 -7.980 80.603 1.00 20.13 45 ILE A CA 1
ATOM 2258 C C . ILE B 1 45 ? 101.499 -7.890 81.982 1.00 19.85 45 ILE A C 1
ATOM 2259 O O . ILE B 1 45 ? 100.567 -7.109 82.171 1.00 19.18 45 ILE A O 1
ATOM 2264 N N . ASP B 1 46 ? 101.978 -8.680 82.940 1.00 19.94 46 ASP A N 1
ATOM 2265 C CA . ASP B 1 46 ? 101.407 -8.673 84.287 1.00 19.98 46 ASP A CA 1
ATOM 2266 C C . ASP B 1 46 ? 101.696 -7.368 85.029 1.00 19.82 46 ASP A C 1
ATOM 2267 O O . ASP B 1 46 ? 100.901 -6.929 85.860 1.00 19.16 46 ASP A O 1
ATOM 2272 N N . GLU B 1 47 ? 102.821 -6.739 84.707 1.00 19.46 47 GLU A N 1
ATOM 2273 C CA . GLU B 1 47 ? 103.151 -5.441 85.297 1.00 19.73 47 GLU A CA 1
ATOM 2274 C C . GLU B 1 47 ? 102.240 -4.347 84.722 1.00 19.66 47 GLU A C 1
ATOM 2275 O O . GLU B 1 47 ? 101.761 -3.470 85.450 1.00 19.67 47 GLU A O 1
ATOM 2281 N N . THR B 1 48 ? 101.974 -4.425 83.418 1.00 19.18 48 THR A N 1
ATOM 2282 C CA . THR B 1 48 ? 100.987 -3.548 82.786 1.00 18.95 48 THR A CA 1
ATOM 2283 C C . THR B 1 48 ? 99.606 -3.690 83.445 1.00 18.71 48 THR A C 1
ATOM 2284 O O . THR B 1 48 ? 98.987 -2.693 83.821 1.00 18.88 48 THR A O 1
ATOM 2288 N N . ILE B 1 49 ? 99.145 -4.931 83.600 1.00 18.72 49 ILE A N 1
ATOM 2289 C CA . ILE B 1 49 ? 97.852 -5.221 84.234 1.00 18.67 49 ILE A CA 1
ATOM 2290 C C . ILE B 1 49 ? 97.775 -4.670 85.669 1.00 18.84 49 ILE A C 1
ATOM 2291 O O . ILE B 1 49 ? 96.775 -4.049 86.055 1.00 18.91 49 ILE A O 1
ATOM 2296 N N . ALA B 1 50 ? 98.833 -4.897 86.443 1.00 18.88 50 ALA A N 1
ATOM 2297 C CA . ALA B 1 50 ? 98.919 -4.379 87.813 1.00 19.12 50 ALA A CA 1
ATOM 2298 C C . ALA B 1 50 ? 98.796 -2.854 87.855 1.00 19.40 50 ALA A C 1
ATOM 2299 O O . ALA B 1 50 ? 98.070 -2.311 88.698 1.00 19.48 50 ALA A O 1
ATOM 2301 N N . SER B 1 51 ? 99.491 -2.175 86.937 1.00 19.22 51 SER A N 1
ATOM 2302 C CA . SER B 1 51 ? 99.459 -0.708 86.848 1.00 19.61 51 SER A CA 1
ATOM 2303 C C . SER B 1 51 ? 98.079 -0.167 86.501 1.00 19.34 51 SER A C 1
ATOM 2304 O O . SER B 1 51 ? 97.660 0.872 87.025 1.00 19.56 51 SER A O 1
ATOM 2307 N N . MET B 1 52 ? 97.376 -0.874 85.618 1.00 18.97 52 MET A N 1
ATOM 2308 C CA . MET B 1 52 ? 96.017 -0.507 85.232 1.00 18.52 52 MET A CA 1
ATOM 2309 C C . MET B 1 52 ? 95.023 -0.691 86.378 1.00 19.03 52 MET A C 1
ATOM 2310 O O . MET B 1 52 ? 94.086 0.091 86.529 1.00 18.87 52 MET A O 1
ATOM 2315 N N . ARG B 1 53 ? 95.252 -1.716 87.195 1.00 19.41 53 ARG A N 1
ATOM 2316 C CA . ARG B 1 53 ? 94.412 -1.962 88.364 1.00 20.07 53 ARG A CA 1
ATOM 2317 C C . ARG B 1 53 ? 94.679 -0.937 89.465 1.00 20.49 53 ARG A C 1
ATOM 2318 O O . ARG B 1 53 ? 93.742 -0.455 90.113 1.00 20.50 53 ARG A O 1
ATOM 2326 N N . ALA B 1 54 ? 95.953 -0.600 89.651 1.00 21.01 54 ALA A N 1
ATOM 2327 C CA . ALA B 1 54 ? 96.363 0.433 90.601 1.00 21.51 54 ALA A CA 1
ATOM 2328 C C . ALA B 1 54 ? 95.767 1.798 90.227 1.00 21.91 54 ALA A C 1
ATOM 2329 O O . ALA B 1 54 ? 95.491 2.625 91.101 1.00 21.84 54 ALA A O 1
ATOM 2331 N N . ASP B 1 55 ? 95.563 2.014 88.926 1.00 22.08 55 ASP A N 1
ATOM 2332 C CA . ASP B 1 55 ? 95.000 3.260 88.408 1.00 22.40 55 ASP A CA 1
ATOM 2333 C C . ASP B 1 55 ? 93.474 3.341 88.544 1.00 22.16 55 ASP A C 1
ATOM 2334 O O . ASP B 1 55 ? 92.884 4.382 88.253 1.00 22.76 55 ASP A O 1
ATOM 2339 N N . GLY B 1 56 ? 92.843 2.249 88.974 1.00 22.03 56 GLY A N 1
ATOM 2340 C CA . GLY B 1 56 ? 91.400 2.235 89.221 1.00 21.43 56 GLY A CA 1
ATOM 2341 C C . GLY B 1 56 ? 90.547 1.491 88.204 1.00 21.30 56 GLY A C 1
ATOM 2342 O O . GLY B 1 56 ? 89.318 1.560 88.247 1.00 21.44 56 GLY A O 1
ATOM 2343 N N . GLY B 1 57 ? 91.196 0.779 87.286 1.00 20.84 57 GLY A N 1
ATOM 2344 C CA . GLY B 1 57 ? 90.479 -0.015 86.296 1.00 20.45 57 GLY A CA 1
ATOM 2345 C C . GLY B 1 57 ? 90.710 -1.501 86.485 1.00 20.21 57 GLY A C 1
ATOM 2346 O O . GLY B 1 57 ? 91.072 -1.953 87.572 1.00 20.43 57 GLY A O 1
ATOM 2347 N N . ASP B 1 58 ? 90.484 -2.265 85.421 1.00 19.91 58 ASP A N 1
ATOM 2348 C CA . ASP B 1 58 ? 90.829 -3.682 85.406 1.00 19.53 58 ASP A CA 1
ATOM 2349 C C . ASP B 1 58 ? 91.309 -4.042 84.008 1.00 19.32 58 ASP A C 1
ATOM 2350 O O . ASP B 1 58 ? 91.069 -3.295 83.054 1.00 19.23 58 ASP A O 1
ATOM 2355 N N . ALA B 1 59 ? 91.993 -5.177 83.897 1.00 18.85 59 ALA A N 1
ATOM 2356 C CA . ALA B 1 59 ? 92.597 -5.596 82.639 1.00 18.58 59 ALA A CA 1
ATOM 2357 C C . ALA B 1 59 ? 92.829 -7.096 82.601 1.00 18.67 59 ALA A C 1
ATOM 2358 O O . ALA B 1 59 ? 93.132 -7.719 83.621 1.00 18.76 59 ALA A O 1
ATOM 2360 N N . ALA B 1 60 ? 92.694 -7.664 81.408 1.00 18.47 60 ALA A N 1
ATOM 2361 C CA . ALA B 1 60 ? 93.054 -9.055 81.158 1.00 18.59 60 ALA A CA 1
ATOM 2362 C C . ALA B 1 60 ? 93.611 -9.149 79.745 1.00 18.50 60 ALA A C 1
ATOM 2363 O O . ALA B 1 60 ? 93.140 -8.446 78.845 1.00 18.50 60 ALA A O 1
ATOM 2365 N N . PHE B 1 61 ? 94.622 -9.997 79.565 1.00 18.35 61 PHE A N 1
ATOM 2366 C CA . PHE B 1 61 ? 95.279 -10.149 78.272 1.00 18.47 61 PHE A CA 1
ATOM 2367 C C . PHE B 1 61 ? 94.809 -11.382 77.507 1.00 18.71 61 PHE A C 1
ATOM 2368 O O . PHE B 1 61 ? 94.644 -12.465 78.079 1.00 18.68 61 PHE A O 1
ATOM 2376 N N . PHE B 1 62 ? 94.616 -11.201 76.202 1.00 18.85 62 PHE A N 1
ATOM 2377 C CA . PHE B 1 62 ? 94.204 -12.273 75.302 1.00 19.08 62 PHE A CA 1
ATOM 2378 C C . PHE B 1 62 ? 95.120 -12.257 74.079 1.00 18.98 62 PHE A C 1
ATOM 2379 O O . PHE B 1 62 ? 95.333 -11.207 73.465 1.00 18.63 62 PHE A O 1
ATOM 2387 N N . ALA B 1 63 ? 95.673 -13.418 73.736 1.00 18.86 63 ALA A N 1
ATOM 2388 C CA . ALA B 1 63 ? 96.511 -13.538 72.546 1.00 18.60 63 ALA A CA 1
ATOM 2389 C C . ALA B 1 63 ? 95.692 -14.082 71.387 1.00 18.55 63 ALA A C 1
ATOM 2390 O O . ALA B 1 63 ? 94.931 -15.043 71.549 1.00 18.53 63 ALA A O 1
ATOM 2392 N N . ALA B 1 64 ? 95.836 -13.445 70.226 1.00 17.78 64 ALA A N 1
ATOM 2393 C CA . ALA B 1 64 ? 95.158 -13.882 69.006 1.00 17.62 64 ALA A CA 1
ATOM 2394 C C . ALA B 1 64 ? 95.786 -13.217 67.792 1.00 17.41 64 ALA A C 1
ATOM 2395 O O . ALA B 1 64 ? 96.137 -12.033 67.829 1.00 17.32 64 ALA A O 1
ATOM 2397 N N . ASP B 1 65 ? 95.961 -13.999 66.732 1.00 16.96 65 ASP A N 1
ATOM 2398 C CA . ASP B 1 65 ? 96.282 -13.454 65.423 1.00 16.77 65 ASP A CA 1
ATOM 2399 C C . ASP B 1 65 ? 94.954 -13.284 64.694 1.00 16.29 65 ASP A C 1
ATOM 2400 O O . ASP B 1 65 ? 94.316 -14.262 64.310 1.00 16.09 65 ASP A O 1
ATOM 2405 N N . LEU B 1 66 ? 94.544 -12.032 64.508 1.00 15.62 66 LEU A N 1
ATOM 2406 C CA . LEU B 1 66 ? 93.208 -11.730 64.006 1.00 15.24 66 LEU A CA 1
ATOM 2407 C C . LEU B 1 66 ? 93.099 -11.814 62.481 1.00 15.28 66 LEU A C 1
ATOM 2408 O O . LEU B 1 66 ? 92.089 -11.404 61.906 1.00 14.92 66 LEU A O 1
ATOM 2413 N N . ALA B 1 67 ? 94.131 -12.362 61.840 1.00 15.35 67 ALA A N 1
ATOM 2414 C CA . ALA B 1 67 ? 94.115 -12.595 60.391 1.00 15.39 67 ALA A CA 1
ATOM 2415 C C . ALA B 1 67 ? 93.088 -13.656 59.971 1.00 15.82 67 ALA A C 1
ATOM 2416 O O . ALA B 1 67 ? 92.756 -13.767 58.789 1.00 15.52 67 ALA A O 1
ATOM 2418 N N . THR B 1 68 ? 92.598 -14.443 60.929 1.00 16.14 68 THR A N 1
ATOM 2419 C CA . THR B 1 68 ? 91.532 -15.416 60.638 1.00 16.51 68 THR A CA 1
ATOM 2420 C C . THR B 1 68 ? 90.257 -15.132 61.432 1.00 16.86 68 THR A C 1
ATOM 2421 O O . THR B 1 68 ? 90.319 -14.624 62.556 1.00 16.45 68 THR A O 1
ATOM 2425 N N A SER B 1 69 ? 89.112 -15.467 60.837 0.50 16.85 69 SER A N 1
ATOM 2426 N N B SER B 1 69 ? 89.111 -15.463 60.836 0.50 16.78 69 SER A N 1
ATOM 2427 C CA A SER B 1 69 ? 87.802 -15.236 61.447 0.50 17.34 69 SER A CA 1
ATOM 2428 C CA B SER B 1 69 ? 87.801 -15.244 61.452 0.50 17.19 69 SER A CA 1
ATOM 2429 C C A SER B 1 69 ? 87.617 -16.016 62.748 0.50 17.62 69 SER A C 1
ATOM 2430 C C B SER B 1 69 ? 87.643 -16.007 62.761 0.50 17.53 69 SER A C 1
ATOM 2431 O O A SER B 1 69 ? 87.037 -15.507 63.708 0.50 17.49 69 SER A O 1
ATOM 2432 O O B SER B 1 69 ? 87.106 -15.481 63.736 0.50 17.36 69 SER A O 1
ATOM 2437 N N . GLU B 1 70 ? 88.125 -17.247 62.769 1.00 17.68 70 GLU A N 1
ATOM 2438 C CA . GLU B 1 70 ? 88.054 -18.110 63.947 1.00 18.65 70 GLU A CA 1
ATOM 2439 C C . GLU B 1 70 ? 88.712 -17.457 65.166 1.00 18.24 70 GLU A C 1
ATOM 2440 O O . GLU B 1 70 ? 88.169 -17.502 66.273 1.00 18.67 70 GLU A O 1
ATOM 2446 N N . ALA B 1 71 ? 89.865 -16.829 64.943 1.00 17.87 71 ALA A N 1
ATOM 2447 C CA . ALA B 1 71 ? 90.598 -16.137 65.996 1.00 17.43 71 ALA A CA 1
ATOM 2448 C C . ALA B 1 71 ? 89.833 -14.904 66.486 1.00 17.45 71 ALA A C 1
ATOM 2449 O O . ALA B 1 71 ? 89.797 -14.624 67.688 1.00 17.19 71 ALA A O 1
ATOM 2451 N N . CYS B 1 72 ? 89.215 -14.179 65.552 1.00 17.05 72 CYS A N 1
ATOM 2452 C CA . CYS B 1 72 ? 88.362 -13.033 65.902 1.00 17.12 72 CYS A CA 1
ATOM 2453 C C . CYS B 1 72 ? 87.168 -13.440 66.768 1.00 17.41 72 CYS A C 1
ATOM 2454 O O . CYS B 1 72 ? 86.865 -12.771 67.763 1.00 17.54 72 CYS A O 1
ATOM 2457 N N A GLN B 1 73 ? 86.512 -14.538 66.391 0.50 17.77 73 GLN A N 1
ATOM 2458 N N B GLN B 1 73 ? 86.500 -14.529 66.388 0.50 17.64 73 GLN A N 1
ATOM 2459 C CA A GLN B 1 73 ? 85.382 -15.085 67.149 0.50 18.38 73 GLN A CA 1
ATOM 2460 C CA B GLN B 1 73 ? 85.382 -15.070 67.167 0.50 18.07 73 GLN A CA 1
ATOM 2461 C C A GLN B 1 73 ? 85.810 -15.512 68.552 0.50 18.36 73 GLN A C 1
ATOM 2462 C C B GLN B 1 73 ? 85.834 -15.472 68.567 0.50 18.20 73 GLN A C 1
ATOM 2463 O O A GLN B 1 73 ? 85.109 -15.239 69.527 0.50 18.51 73 GLN A O 1
ATOM 2464 O O B GLN B 1 73 ? 85.177 -15.140 69.557 0.50 18.32 73 GLN A O 1
ATOM 2475 N N . GLN B 1 74 ? 86.960 -16.179 68.639 1.00 18.55 74 GLN A N 1
ATOM 2476 C CA . GLN B 1 74 ? 87.501 -16.652 69.914 1.00 19.20 74 GLN A CA 1
ATOM 2477 C C . GLN B 1 74 ? 87.890 -15.503 70.846 1.00 19.02 74 GLN A C 1
ATOM 2478 O O . GLN B 1 74 ? 87.638 -15.567 72.050 1.00 18.93 74 GLN A O 1
ATOM 2484 N N . LEU B 1 75 ? 88.496 -14.451 70.293 1.00 18.89 75 LEU A N 1
ATOM 2485 C CA . LEU B 1 75 ? 88.833 -13.277 71.101 1.00 18.81 75 LEU A CA 1
ATOM 2486 C C . LEU B 1 75 ? 87.576 -12.670 71.730 1.00 18.91 75 LEU A C 1
ATOM 2487 O O . LEU B 1 75 ? 87.543 -12.397 72.938 1.00 18.95 75 LEU A O 1
ATOM 2492 N N . VAL B 1 76 ? 86.543 -12.475 70.911 1.00 19.24 76 VAL A N 1
ATOM 2493 C CA . VAL B 1 76 ? 85.283 -11.888 71.372 1.00 19.62 76 VAL A CA 1
ATOM 2494 C C . VAL B 1 76 ? 84.635 -12.753 72.459 1.00 20.40 76 VAL A C 1
ATOM 2495 O O . VAL B 1 76 ? 84.239 -12.240 73.512 1.00 20.35 76 VAL A O 1
ATOM 2499 N N . ASP B 1 77 ? 84.565 -14.061 72.213 1.00 20.99 77 ASP A N 1
ATOM 2500 C CA . ASP B 1 77 ? 84.011 -15.002 73.189 1.00 21.67 77 ASP A CA 1
ATOM 2501 C C . ASP B 1 77 ? 84.773 -15.000 74.514 1.00 21.88 77 ASP A C 1
ATOM 2502 O O . ASP B 1 77 ? 84.158 -14.974 75.585 1.00 22.21 77 ASP A O 1
ATOM 2507 N N . GLU B 1 78 ? 86.103 -15.023 74.440 1.00 21.97 78 GLU A N 1
ATOM 2508 C CA . GLU B 1 78 ? 86.945 -15.011 75.640 1.00 22.33 78 GLU A CA 1
ATOM 2509 C C . GLU B 1 78 ? 86.730 -13.726 76.433 1.00 22.06 78 GLU A C 1
ATOM 2510 O O . GLU B 1 78 ? 86.593 -13.761 77.662 1.00 22.00 78 GLU A O 1
ATOM 2516 N N . PHE B 1 79 ? 86.685 -12.598 75.724 1.00 21.56 79 PHE A N 1
ATOM 2517 C CA . PHE B 1 79 ? 86.470 -11.310 76.373 1.00 21.41 79 PHE A CA 1
ATOM 2518 C C . PHE B 1 79 ? 85.121 -11.276 77.091 1.00 21.66 79 PHE A C 1
ATOM 2519 O O . PHE B 1 79 ? 85.038 -10.846 78.244 1.00 22.16 79 PHE A O 1
ATOM 2527 N N . VAL B 1 80 ? 84.076 -11.731 76.404 1.00 22.18 80 VAL A N 1
ATOM 2528 C CA . VAL B 1 80 ? 82.723 -11.786 76.965 1.00 22.42 80 VAL A CA 1
ATOM 2529 C C . VAL B 1 80 ? 82.643 -12.741 78.166 1.00 22.94 80 VAL A C 1
ATOM 2530 O O . VAL B 1 80 ? 82.012 -12.417 79.174 1.00 23.06 80 VAL A O 1
ATOM 2534 N N . ALA B 1 81 ? 83.293 -13.900 78.062 1.00 23.34 81 ALA A N 1
ATOM 2535 C CA . ALA B 1 81 ? 83.367 -14.839 79.189 1.00 23.83 81 ALA A CA 1
ATOM 2536 C C . ALA B 1 81 ? 84.003 -14.183 80.421 1.00 24.22 81 ALA A C 1
ATOM 2537 O O . ALA B 1 81 ? 83.556 -14.400 81.550 1.00 24.51 81 ALA A O 1
ATOM 2539 N N . LYS B 1 82 ? 85.027 -13.363 80.187 1.00 24.23 82 LYS A N 1
ATOM 2540 C CA . LYS B 1 82 ? 85.787 -12.716 81.251 1.00 24.44 82 LYS A CA 1
ATOM 2541 C C . LYS B 1 82 ? 85.044 -11.557 81.919 1.00 24.33 82 LYS A C 1
ATOM 2542 O O . LYS B 1 82 ? 84.978 -11.486 83.152 1.00 24.43 82 LYS A O 1
ATOM 2548 N N . PHE B 1 83 ? 84.502 -10.648 81.110 1.00 23.90 83 PHE A N 1
ATOM 2549 C CA . PHE B 1 83 ? 83.914 -9.413 81.637 1.00 23.61 83 PHE A CA 1
ATOM 2550 C C . PHE B 1 83 ? 82.386 -9.335 81.558 1.00 23.28 83 PHE A C 1
ATOM 2551 O O . PHE B 1 83 ? 81.780 -8.400 82.090 1.00 23.42 83 PHE A O 1
ATOM 2559 N N . GLY B 1 84 ? 81.768 -10.312 80.901 1.00 22.91 84 GLY A N 1
ATOM 2560 C CA . GLY B 1 84 ? 80.310 -10.438 80.900 1.00 22.36 84 GLY A CA 1
ATOM 2561 C C . GLY B 1 84 ? 79.568 -9.675 79.819 1.00 22.11 84 GLY A C 1
ATOM 2562 O O . GLY B 1 84 ? 78.339 -9.710 79.768 1.00 22.18 84 GLY A O 1
ATOM 2563 N N . GLY B 1 85 ? 80.309 -8.977 78.959 1.00 21.62 85 GLY A N 1
ATOM 2564 C CA . GLY B 1 85 ? 79.713 -8.220 77.862 1.00 20.78 85 GLY A CA 1
ATOM 2565 C C . GLY B 1 85 ? 80.716 -7.274 77.229 1.00 20.14 85 GLY A C 1
ATOM 2566 O O . GLY B 1 85 ? 81.877 -7.239 77.639 1.00 19.98 85 GLY A O 1
ATOM 2567 N N . ILE B 1 86 ? 80.268 -6.526 76.219 1.00 19.63 86 ILE A N 1
ATOM 2568 C CA . ILE B 1 86 ? 81.103 -5.511 75.563 1.00 19.18 86 ILE A CA 1
ATOM 2569 C C . ILE B 1 86 ? 80.338 -4.198 75.379 1.00 18.09 86 ILE A C 1
ATOM 2570 O O . ILE B 1 86 ? 79.230 -4.182 74.834 1.00 17.72 86 ILE A O 1
ATOM 2575 N N . ASP B 1 87 ? 80.951 -3.106 75.832 1.00 17.23 87 ASP A N 1
ATOM 2576 C CA . ASP B 1 87 ? 80.402 -1.766 75.666 1.00 16.57 87 ASP A CA 1
ATOM 2577 C C . ASP B 1 87 ? 81.121 -1.002 74.561 1.00 15.64 87 ASP A C 1
ATOM 2578 O O . ASP B 1 87 ? 80.508 -0.188 73.872 1.00 15.47 87 ASP A O 1
ATOM 2583 N N . VAL B 1 88 ? 82.421 -1.256 74.425 1.00 14.80 88 VAL A N 1
ATOM 2584 C CA . VAL B 1 88 ? 83.264 -0.559 73.450 1.00 14.03 88 VAL A CA 1
ATOM 2585 C C . VAL B 1 88 ? 84.218 -1.549 72.788 1.00 13.34 88 VAL A C 1
ATOM 2586 O O . VAL B 1 88 ? 84.903 -2.305 73.476 1.00 13.67 88 VAL A O 1
ATOM 2590 N N . LEU B 1 89 ? 84.247 -1.540 71.455 1.00 12.62 89 LEU A N 1
ATOM 2591 C CA . LEU B 1 89 ? 85.257 -2.272 70.694 1.00 12.51 89 LEU A CA 1
ATOM 2592 C C . LEU B 1 89 ? 86.177 -1.267 70.029 1.00 12.04 89 LEU A C 1
ATOM 2593 O O . LEU B 1 89 ? 85.698 -0.357 69.348 1.00 12.03 89 LEU A O 1
ATOM 2598 N N . ILE B 1 90 ? 87.483 -1.430 70.232 1.00 11.83 90 ILE A N 1
ATOM 2599 C CA . ILE B 1 90 ? 88.484 -0.624 69.530 1.00 11.51 90 ILE A CA 1
ATOM 2600 C C . ILE B 1 90 ? 89.302 -1.538 68.616 1.00 11.36 90 ILE A C 1
ATOM 2601 O O . ILE B 1 90 ? 90.053 -2.395 69.087 1.00 11.67 90 ILE A O 1
ATOM 2606 N N . ASN B 1 91 ? 89.106 -1.364 67.311 1.00 11.27 91 ASN A N 1
ATOM 2607 C CA . ASN B 1 91 ? 89.808 -2.129 66.282 1.00 11.12 91 ASN A CA 1
ATOM 2608 C C . ASN B 1 91 ? 91.121 -1.434 65.947 1.00 11.49 91 ASN A C 1
ATOM 2609 O O . ASN B 1 91 ? 91.192 -0.647 65.001 1.00 11.63 91 ASN A O 1
ATOM 2614 N N . ASN B 1 92 ? 92.153 -1.735 66.725 1.00 11.52 92 ASN A N 1
ATOM 2615 C CA . ASN B 1 92 ? 93.436 -1.059 66.600 1.00 12.00 92 ASN A CA 1
ATOM 2616 C C . ASN B 1 92 ? 94.542 -1.974 66.064 1.00 12.42 92 ASN A C 1
ATOM 2617 O O . ASN B 1 92 ? 95.550 -1.491 65.553 1.00 12.45 92 ASN A O 1
ATOM 2622 N N . ALA B 1 93 ? 94.346 -3.291 66.163 1.00 12.86 93 ALA A N 1
ATOM 2623 C CA . ALA B 1 93 ? 95.281 -4.252 65.577 1.00 13.53 93 ALA A CA 1
ATOM 2624 C C . ALA B 1 93 ? 95.437 -4.010 64.077 1.00 14.01 93 ALA A C 1
ATOM 2625 O O . ALA B 1 93 ? 94.455 -3.809 63.357 1.00 13.95 93 ALA A O 1
ATOM 2627 N N . GLY B 1 94 ? 96.682 -4.017 63.619 1.00 14.25 94 GLY A N 1
ATOM 2628 C CA . GLY B 1 94 ? 96.980 -3.813 62.209 1.00 15.12 94 GLY A CA 1
ATOM 2629 C C . GLY B 1 94 ? 98.443 -3.474 62.068 1.00 15.62 94 GLY A C 1
ATOM 2630 O O . GLY B 1 94 ? 99.158 -3.355 63.068 1.00 16.55 94 GLY A O 1
ATOM 2631 N N . GLY B 1 95 ? 98.888 -3.315 60.829 1.00 15.81 95 GLY A N 1
ATOM 2632 C CA . GLY B 1 95 ? 100.266 -2.946 60.552 1.00 15.65 95 GLY A CA 1
ATOM 2633 C C . GLY B 1 95 ? 100.628 -3.145 59.099 1.00 15.72 95 GLY A C 1
ATOM 2634 O O . GLY B 1 95 ? 99.849 -3.685 58.309 1.00 15.07 95 GLY A O 1
ATOM 2635 N N . LEU B 1 96 ? 101.835 -2.729 58.747 1.00 15.68 96 LEU A N 1
ATOM 2636 C CA . LEU B 1 96 ? 102.296 -2.824 57.368 1.00 16.07 96 LEU A CA 1
ATOM 2637 C C . LEU B 1 96 ? 102.458 -4.259 56.879 1.00 15.79 96 LEU A C 1
ATOM 2638 O O . LEU B 1 96 ? 102.250 -4.533 55.693 1.00 15.40 96 LEU A O 1
ATOM 2643 N N . VAL B 1 97 ? 102.842 -5.155 57.796 1.00 16.02 97 VAL A N 1
ATOM 2644 C CA . VAL B 1 97 ? 103.230 -6.547 57.511 1.00 16.84 97 VAL A CA 1
ATOM 2645 C C . VAL B 1 97 ? 104.598 -6.606 56.815 1.00 17.33 97 VAL A C 1
ATOM 2646 O O . VAL B 1 97 ? 105.501 -7.339 57.244 1.00 17.49 97 VAL A O 1
ATOM 2650 N N . GLY B 1 98 ? 104.742 -5.814 55.757 1.00 17.24 98 GLY A N 1
ATOM 2651 C CA . GLY B 1 98 ? 106.004 -5.671 55.034 1.00 17.53 98 GLY A CA 1
ATOM 2652 C C . GLY B 1 98 ? 105.887 -4.556 54.014 1.00 17.85 98 GLY A C 1
ATOM 2653 O O . GLY B 1 98 ? 104.811 -3.976 53.834 1.00 18.01 98 GLY A O 1
ATOM 2654 N N . ARG B 1 99 ? 106.994 -4.238 53.353 1.00 18.05 99 ARG A N 1
ATOM 2655 C CA . ARG B 1 99 ? 106.976 -3.248 52.283 1.00 18.37 99 ARG A CA 1
ATOM 2656 C C . ARG B 1 99 ? 107.355 -3.915 50.980 1.00 18.51 99 ARG A C 1
ATOM 2657 O O . ARG B 1 99 ? 108.475 -4.407 50.831 1.00 18.69 99 ARG A O 1
ATOM 2665 N N . LYS B 1 100 ? 106.406 -3.960 50.049 1.00 17.98 100 LYS A N 1
ATOM 2666 C CA . LYS B 1 100 ? 106.666 -4.479 48.718 1.00 17.97 100 LYS A CA 1
ATOM 2667 C C . LYS B 1 100 ? 106.051 -3.559 47.684 1.00 17.66 100 LYS A C 1
ATOM 2668 O O . LYS B 1 100 ? 104.857 -3.240 47.772 1.00 17.76 100 LYS A O 1
ATOM 2674 N N . PRO B 1 101 ? 106.863 -3.119 46.705 1.00 17.37 101 PRO A N 1
ATOM 2675 C CA . PRO B 1 101 ? 106.332 -2.303 45.624 1.00 16.79 101 PRO A CA 1
ATOM 2676 C C . PRO B 1 101 ? 105.378 -3.128 44.770 1.00 16.19 101 PRO A C 1
ATOM 2677 O O . PRO B 1 101 ? 105.405 -4.362 44.833 1.00 15.48 101 PRO A O 1
ATOM 2681 N N . LEU B 1 102 ? 104.541 -2.456 43.983 1.00 15.59 102 LEU A N 1
ATOM 2682 C CA . LEU B 1 102 ? 103.531 -3.133 43.165 1.00 15.85 102 LEU A CA 1
ATOM 2683 C C . LEU B 1 102 ? 104.047 -4.350 42.380 1.00 16.09 102 LEU A C 1
ATOM 2684 O O . LEU B 1 102 ? 103.404 -5.400 42.415 1.00 15.99 102 LEU A O 1
ATOM 2689 N N . PRO B 1 103 ? 105.197 -4.219 41.674 1.00 16.65 103 PRO A N 1
ATOM 2690 C CA . PRO B 1 103 ? 105.697 -5.379 40.924 1.00 17.10 103 PRO A CA 1
ATOM 2691 C C . PRO B 1 103 ? 105.981 -6.615 41.786 1.00 17.53 103 PRO A C 1
ATOM 2692 O O . PRO B 1 103 ? 106.012 -7.735 41.255 1.00 18.15 103 PRO A O 1
ATOM 2696 N N . GLU B 1 104 ? 106.183 -6.411 43.089 1.00 17.39 104 GLU A N 1
ATOM 2697 C CA . GLU B 1 104 ? 106.493 -7.500 44.014 1.00 17.94 104 GLU A CA 1
ATOM 2698 C C . GLU B 1 104 ? 105.297 -7.950 44.857 1.00 17.08 104 GLU A C 1
ATOM 2699 O O . GLU B 1 104 ? 105.443 -8.794 45.748 1.00 17.31 104 GLU A O 1
ATOM 2705 N N . ILE B 1 105 ? 104.120 -7.387 44.587 1.00 16.20 105 ILE A N 1
ATOM 2706 C CA . ILE B 1 105 ? 102.918 -7.750 45.342 1.00 15.21 105 ILE A CA 1
ATOM 2707 C C . ILE B 1 105 ? 102.328 -9.054 44.803 1.00 14.74 105 ILE A C 1
ATOM 2708 O O . ILE B 1 105 ? 101.619 -9.063 43.790 1.00 15.48 105 ILE A O 1
ATOM 2713 N N . ASP B 1 106 ? 102.644 -10.158 45.473 1.00 13.96 106 ASP A N 1
ATOM 2714 C CA . ASP B 1 106 ? 102.111 -11.461 45.079 1.00 13.73 106 ASP A CA 1
ATOM 2715 C C . ASP B 1 106 ? 100.935 -11.851 45.979 1.00 13.24 106 ASP A C 1
ATOM 2716 O O . ASP B 1 106 ? 100.602 -11.112 46.907 1.00 13.00 106 ASP A O 1
ATOM 2721 N N . ASP B 1 107 ? 100.298 -12.988 45.695 1.00 12.93 107 ASP A N 1
ATOM 2722 C CA . ASP B 1 107 ? 99.115 -13.418 46.456 1.00 12.92 107 ASP A CA 1
ATOM 2723 C C . ASP B 1 107 ? 99.379 -13.571 47.953 1.00 12.65 107 ASP A C 1
ATOM 2724 O O . ASP B 1 107 ? 98.587 -13.119 48.786 1.00 12.08 107 ASP A O 1
ATOM 2729 N N . THR B 1 108 ? 100.486 -14.213 48.309 1.00 12.11 108 THR A N 1
ATOM 2730 C CA . THR B 1 108 ? 100.789 -14.410 49.725 1.00 11.95 108 THR A CA 1
ATOM 2731 C C . THR B 1 108 ? 100.933 -13.086 50.485 1.00 11.81 108 THR A C 1
ATOM 2732 O O . THR B 1 108 ? 100.390 -12.933 51.586 1.00 11.95 108 THR A O 1
ATOM 2736 N N . PHE B 1 109 ? 101.649 -12.124 49.903 1.00 11.88 109 PHE A N 1
ATOM 2737 C CA . PHE B 1 109 ? 101.813 -10.816 50.546 1.00 11.85 109 PHE A CA 1
ATOM 2738 C C . PHE B 1 109 ? 100.473 -10.086 50.615 1.00 11.92 109 PHE A C 1
ATOM 2739 O O . PHE B 1 109 ? 100.077 -9.587 51.681 1.00 11.69 109 PHE A O 1
ATOM 2747 N N . TYR B 1 110 ? 99.777 -10.051 49.481 1.00 11.84 110 TYR A N 1
ATOM 2748 C CA . TYR B 1 110 ? 98.441 -9.459 49.400 1.00 11.95 110 TYR A CA 1
ATOM 2749 C C . TYR B 1 110 ? 97.541 -10.030 50.505 1.00 12.13 110 TYR A C 1
ATOM 2750 O O . TYR B 1 110 ? 96.983 -9.272 51.297 1.00 11.80 110 TYR A O 1
ATOM 2759 N N . ASP B 1 111 ? 97.422 -11.356 50.568 1.00 12.54 111 ASP A N 1
ATOM 2760 C CA . ASP B 1 111 ? 96.616 -12.008 51.613 1.00 13.11 111 ASP A CA 1
ATOM 2761 C C . ASP B 1 111 ? 97.045 -11.580 53.023 1.00 13.33 111 ASP A C 1
ATOM 2762 O O . ASP B 1 111 ? 96.200 -11.277 53.865 1.00 13.50 111 ASP A O 1
ATOM 2767 N N . ALA B 1 112 ? 98.355 -11.568 53.276 1.00 13.35 112 ALA A N 1
ATOM 2768 C CA . ALA B 1 112 ? 98.884 -11.176 54.594 1.00 13.20 112 ALA A CA 1
ATOM 2769 C C . ALA B 1 112 ? 98.436 -9.776 55.012 1.00 12.86 112 ALA A C 1
ATOM 2770 O O . ALA B 1 112 ? 97.935 -9.593 56.122 1.00 13.45 112 ALA A O 1
ATOM 2772 N N . VAL B 1 113 ? 98.605 -8.797 54.122 1.00 12.26 113 VAL A N 1
ATOM 2773 C CA . VAL B 1 113 ? 98.251 -7.410 54.439 1.00 11.75 113 VAL A CA 1
ATOM 2774 C C . VAL B 1 113 ? 96.740 -7.252 54.588 1.00 11.41 113 VAL A C 1
ATOM 2775 O O . VAL B 1 113 ? 96.260 -6.586 55.512 1.00 11.33 113 VAL A O 1
ATOM 2779 N N . MET B 1 114 ? 96.001 -7.879 53.684 1.00 11.41 114 MET A N 1
ATOM 2780 C CA . MET B 1 114 ? 94.555 -7.704 53.638 1.00 11.29 114 MET A CA 1
ATOM 2781 C C . MET B 1 114 ? 93.866 -8.405 54.817 1.00 11.65 114 MET A C 1
ATOM 2782 O O . MET B 1 114 ? 92.919 -7.868 55.409 1.00 11.42 114 MET A O 1
ATOM 2787 N N . ASP B 1 115 ? 94.364 -9.582 55.183 1.00 11.63 115 ASP A N 1
ATOM 2788 C CA . ASP B 1 115 ? 93.836 -10.298 56.342 1.00 11.78 115 ASP A CA 1
ATOM 2789 C C . ASP B 1 115 ? 94.133 -9.561 57.641 1.00 11.75 115 ASP A C 1
ATOM 2790 O O . ASP B 1 115 ? 93.258 -9.435 58.492 1.00 11.97 115 ASP A O 1
ATOM 2795 N N . ALA B 1 116 ? 95.363 -9.055 57.784 1.00 11.58 116 ALA A N 1
ATOM 2796 C CA . ALA B 1 116 ? 95.763 -8.405 59.032 1.00 12.00 116 ALA A CA 1
ATOM 2797 C C . ALA B 1 116 ? 95.016 -7.097 59.268 1.00 12.06 116 ALA A C 1
ATOM 2798 O O . ALA B 1 116 ? 94.698 -6.758 60.406 1.00 12.08 116 ALA A O 1
ATOM 2800 N N . ASN B 1 117 ? 94.726 -6.379 58.185 1.00 11.88 117 ASN A N 1
ATOM 2801 C CA . ASN B 1 117 ? 94.222 -5.012 58.283 1.00 11.65 117 ASN A CA 1
ATOM 2802 C C . ASN B 1 117 ? 92.736 -4.835 58.011 1.00 11.28 117 ASN A C 1
ATOM 2803 O O . ASN B 1 117 ? 92.135 -3.870 58.500 1.00 12.39 117 ASN A O 1
ATOM 2808 N N . ILE B 1 118 ? 92.154 -5.746 57.227 1.00 11.17 118 ILE A N 1
ATOM 2809 C CA . ILE B 1 118 ? 90.741 -5.645 56.852 1.00 10.73 118 ILE A CA 1
ATOM 2810 C C . ILE B 1 118 ? 89.900 -6.777 57.440 1.00 11.11 118 ILE A C 1
ATOM 2811 O O . ILE B 1 118 ? 88.938 -6.516 58.164 1.00 10.78 118 ILE A O 1
ATOM 2816 N N . ARG B 1 119 ? 90.271 -8.023 57.148 1.00 11.22 119 ARG A N 1
ATOM 2817 C CA . ARG B 1 119 ? 89.487 -9.157 57.629 1.00 11.23 119 ARG A CA 1
ATOM 2818 C C . ARG B 1 119 ? 89.384 -9.115 59.154 1.00 11.47 119 ARG A C 1
ATOM 2819 O O . ARG B 1 119 ? 88.316 -9.362 59.716 1.00 12.07 119 ARG A O 1
ATOM 2827 N N . SER B 1 120 ? 90.494 -8.767 59.807 1.00 11.06 120 SER A N 1
ATOM 2828 C CA . SER B 1 120 ? 90.532 -8.621 61.261 1.00 11.10 120 SER A CA 1
ATOM 2829 C C . SER B 1 120 ? 89.440 -7.668 61.752 1.00 11.28 120 SER A C 1
ATOM 2830 O O . SER B 1 120 ? 88.707 -7.986 62.681 1.00 10.79 120 SER A O 1
ATOM 2833 N N . VAL B 1 121 ? 89.320 -6.512 61.107 1.00 10.51 121 VAL A N 1
ATOM 2834 C CA . VAL B 1 121 ? 88.376 -5.489 61.558 1.00 11.17 121 VAL A CA 1
ATOM 2835 C C . VAL B 1 121 ? 86.938 -5.912 61.277 1.00 11.07 121 VAL A C 1
ATOM 2836 O O . VAL B 1 121 ? 86.069 -5.809 62.144 1.00 12.08 121 VAL A O 1
ATOM 2840 N N . VAL B 1 122 ? 86.705 -6.387 60.057 1.00 11.13 122 VAL A N 1
ATOM 2841 C CA . VAL B 1 122 ? 85.369 -6.803 59.628 1.00 11.38 122 VAL A CA 1
ATOM 2842 C C . VAL B 1 122 ? 84.831 -7.915 60.528 1.00 11.87 122 VAL A C 1
ATOM 2843 O O . VAL B 1 122 ? 83.699 -7.833 61.020 1.00 12.38 122 VAL A O 1
ATOM 2847 N N . MET B 1 123 ? 85.643 -8.942 60.756 1.00 12.23 123 MET A N 1
ATOM 2848 C CA . MET B 1 123 ? 85.174 -10.093 61.530 1.00 12.62 123 MET A CA 1
ATOM 2849 C C . MET B 1 123 ? 85.068 -9.820 63.032 1.00 12.75 123 MET A C 1
ATOM 2850 O O . MET B 1 123 ? 84.102 -10.232 63.660 1.00 12.90 123 MET A O 1
ATOM 2855 N N . THR B 1 124 ? 86.042 -9.120 63.611 1.00 12.24 124 THR A N 1
ATOM 2856 C CA . THR B 1 124 ? 85.953 -8.770 65.036 1.00 12.43 124 THR A CA 1
ATOM 2857 C C . THR B 1 124 ? 84.714 -7.913 65.316 1.00 12.91 124 THR A C 1
ATOM 2858 O O . THR B 1 124 ? 83.990 -8.146 66.293 1.00 13.21 124 THR A O 1
ATOM 2862 N N . THR B 1 125 ? 84.454 -6.946 64.442 1.00 12.70 125 THR A N 1
ATOM 2863 C CA . THR B 1 125 ? 83.270 -6.107 64.576 1.00 13.35 125 THR A CA 1
ATOM 2864 C C . THR B 1 125 ? 82.004 -6.952 64.435 1.00 13.86 125 THR A C 1
ATOM 2865 O O . THR B 1 125 ? 81.075 -6.804 65.237 1.00 14.82 125 THR A O 1
ATOM 2869 N N . LYS B 1 126 ? 81.984 -7.852 63.451 1.00 14.53 126 LYS A N 1
ATOM 2870 C CA . LYS B 1 126 ? 80.820 -8.726 63.236 1.00 15.09 126 LYS A CA 1
ATOM 2871 C C . LYS B 1 126 ? 80.480 -9.516 64.496 1.00 15.26 126 LYS A C 1
ATOM 2872 O O . LYS B 1 126 ? 79.321 -9.539 64.925 1.00 15.81 126 LYS A O 1
ATOM 2878 N N . PHE B 1 127 ? 81.492 -10.156 65.079 1.00 15.86 127 PHE A N 1
ATOM 2879 C CA . PHE B 1 127 ? 81.288 -10.998 66.257 1.00 16.28 127 PHE A CA 1
ATOM 2880 C C . PHE B 1 127 ? 80.979 -10.197 67.515 1.00 16.53 127 PHE A C 1
ATOM 2881 O O . PHE B 1 127 ? 80.233 -10.657 68.381 1.00 16.47 127 PHE A O 1
ATOM 2889 N N . ALA B 1 128 ? 81.539 -8.994 67.609 1.00 16.33 128 ALA A N 1
ATOM 2890 C CA . ALA B 1 128 ? 81.281 -8.127 68.760 1.00 16.77 128 ALA A CA 1
ATOM 2891 C C . ALA B 1 128 ? 79.899 -7.468 68.711 1.00 17.06 128 ALA A C 1
ATOM 2892 O O . ALA B 1 128 ? 79.327 -7.141 69.754 1.00 17.17 128 ALA A O 1
ATOM 2894 N N . LEU B 1 129 ? 79.372 -7.282 67.500 1.00 17.57 129 LEU A N 1
ATOM 2895 C CA . LEU B 1 129 ? 78.156 -6.492 67.273 1.00 17.98 129 LEU A CA 1
ATOM 2896 C C . LEU B 1 129 ? 76.925 -6.890 68.119 1.00 18.19 129 LEU A C 1
ATOM 2897 O O . LEU B 1 129 ? 76.300 -6.011 68.715 1.00 18.35 129 LEU A O 1
ATOM 2902 N N . PRO B 1 130 ? 76.584 -8.200 68.183 1.00 18.81 130 PRO A N 1
ATOM 2903 C CA . PRO B 1 130 ? 75.418 -8.577 69.002 1.00 19.19 130 PRO A CA 1
ATOM 2904 C C . PRO B 1 130 ? 75.586 -8.205 70.474 1.00 19.27 130 PRO A C 1
ATOM 2905 O O . PRO B 1 130 ? 74.607 -7.842 71.129 1.00 19.83 130 PRO A O 1
ATOM 2909 N N . HIS B 1 131 ? 76.814 -8.304 70.980 1.00 19.24 131 HIS A N 1
ATOM 2910 C CA . HIS B 1 131 ? 77.126 -7.942 72.363 1.00 19.31 131 HIS A CA 1
ATOM 2911 C C . HIS B 1 131 ? 77.043 -6.434 72.583 1.00 19.16 131 HIS A C 1
ATOM 2912 O O . HIS B 1 131 ? 76.456 -5.972 73.564 1.00 18.97 131 HIS A O 1
ATOM 2919 N N . LEU B 1 132 ? 77.630 -5.672 71.660 1.00 18.81 132 LEU A N 1
ATOM 2920 C CA . LEU B 1 132 ? 77.525 -4.215 71.679 1.00 18.53 132 LEU A CA 1
ATOM 2921 C C . LEU B 1 132 ? 76.065 -3.746 71.638 1.00 18.61 132 LEU A C 1
ATOM 2922 O O . LEU B 1 132 ? 75.681 -2.835 72.371 1.00 18.39 132 LEU A O 1
ATOM 2927 N N . ALA B 1 133 ? 75.262 -4.379 70.785 1.00 18.84 133 ALA A N 1
ATOM 2928 C CA . ALA B 1 133 ? 73.846 -4.039 70.652 1.00 19.36 133 ALA A CA 1
ATOM 2929 C C . ALA B 1 133 ? 73.077 -4.345 71.942 1.00 19.82 133 ALA A C 1
ATOM 2930 O O . ALA B 1 133 ? 72.275 -3.526 72.395 1.00 19.95 133 ALA A O 1
ATOM 2932 N N . ALA B 1 134 ? 73.346 -5.507 72.535 1.00 20.44 134 ALA A N 1
ATOM 2933 C CA . ALA B 1 134 ? 72.707 -5.910 73.796 1.00 21.08 134 ALA A CA 1
ATOM 2934 C C . ALA B 1 134 ? 73.025 -4.938 74.937 1.00 21.48 134 ALA A C 1
ATOM 2935 O O . ALA B 1 134 ? 72.138 -4.588 75.724 1.00 21.86 134 ALA A O 1
ATOM 2937 N N . ALA B 1 135 ? 74.282 -4.495 75.014 1.00 21.87 135 ALA A N 1
ATOM 2938 C CA . ALA B 1 135 ? 74.709 -3.538 76.039 1.00 22.04 135 ALA A CA 1
ATOM 2939 C C . ALA B 1 135 ? 74.027 -2.181 75.876 1.00 22.49 135 ALA A C 1
ATOM 2940 O O . ALA B 1 135 ? 73.651 -1.547 76.868 1.00 22.37 135 ALA A O 1
ATOM 2942 N N . ALA B 1 136 ? 73.867 -1.744 74.627 1.00 22.83 136 ALA A N 1
ATOM 2943 C CA . ALA B 1 136 ? 73.178 -0.492 74.321 1.00 23.52 136 ALA A CA 1
ATOM 2944 C C . ALA B 1 136 ? 71.704 -0.563 74.710 1.00 24.05 136 ALA A C 1
ATOM 2945 O O . ALA B 1 136 ? 71.161 0.379 75.297 1.00 24.38 136 ALA A O 1
ATOM 2947 N N . LYS B 1 137 ? 71.077 -1.693 74.389 1.00 24.68 137 LYS A N 1
ATOM 2948 C CA . LYS B 1 137 ? 69.672 -1.948 74.708 1.00 25.36 137 LYS A CA 1
ATOM 2949 C C . LYS B 1 137 ? 69.433 -1.916 76.218 1.00 25.26 137 LYS A C 1
ATOM 2950 O O . LYS B 1 137 ? 68.428 -1.367 76.682 1.00 25.50 137 LYS A O 1
ATOM 2956 N N . ALA B 1 138 ? 70.369 -2.492 76.969 1.00 25.14 138 ALA A N 1
ATOM 2957 C CA . ALA B 1 138 ? 70.282 -2.569 78.431 1.00 24.98 138 ALA A CA 1
ATOM 2958 C C . ALA B 1 138 ? 70.447 -1.223 79.131 1.00 25.10 138 ALA A C 1
ATOM 2959 O O . ALA B 1 138 ? 69.820 -0.981 80.162 1.00 24.96 138 ALA A O 1
ATOM 2961 N N . SER B 1 139 ? 71.294 -0.356 78.579 1.00 24.88 139 SER A N 1
ATOM 2962 C CA . SER B 1 139 ? 71.563 0.954 79.179 1.00 24.57 139 SER A CA 1
ATOM 2963 C C . SER B 1 139 ? 70.667 2.067 78.633 1.00 24.33 139 SER A C 1
ATOM 2964 O O . SER B 1 139 ? 70.487 3.098 79.285 1.00 24.71 139 SER A O 1
ATOM 2967 N N . GLY B 1 140 ? 70.118 1.869 77.436 1.00 23.99 140 GLY A N 1
ATOM 2968 C CA . GLY B 1 140 ? 69.356 2.915 76.751 1.00 23.55 140 GLY A CA 1
ATOM 2969 C C . GLY B 1 140 ? 70.252 4.029 76.226 1.00 23.44 140 GLY A C 1
ATOM 2970 O O . GLY B 1 140 ? 69.769 5.091 75.819 1.00 23.60 140 GLY A O 1
ATOM 2971 N N . GLN B 1 141 ? 71.561 3.778 76.259 1.00 23.07 141 GLN A N 1
ATOM 2972 C CA . GLN B 1 141 ? 72.567 4.670 75.683 1.00 22.95 141 GLN A CA 1
ATOM 2973 C C . GLN B 1 141 ? 73.374 3.877 74.667 1.00 22.19 141 GLN A C 1
ATOM 2974 O O . GLN B 1 141 ? 73.242 2.657 74.590 1.00 22.95 141 GLN A O 1
ATOM 2980 N N . THR B 1 142 ? 74.243 4.553 73.924 1.00 20.70 142 THR A N 1
ATOM 2981 C CA . THR B 1 142 ? 74.947 3.909 72.820 1.00 19.03 142 THR A CA 1
ATOM 2982 C C . THR B 1 142 ? 76.195 3.131 73.248 1.00 17.91 142 THR A C 1
ATOM 2983 O O . THR B 1 142 ? 76.876 3.495 74.207 1.00 16.95 142 THR A O 1
ATOM 2987 N N . SER B 1 143 ? 76.468 2.048 72.523 1.00 16.89 143 SER A N 1
ATOM 2988 C CA . SER B 1 143 ? 77.756 1.374 72.567 1.00 16.06 143 SER A CA 1
ATOM 2989 C C . SER B 1 143 ? 78.629 1.985 71.469 1.00 15.22 143 SER A C 1
ATOM 2990 O O . SER B 1 143 ? 78.132 2.731 70.631 1.00 14.50 143 SER A O 1
ATOM 2993 N N . ALA B 1 144 ? 79.923 1.679 71.484 1.00 14.53 144 ALA A N 1
ATOM 2994 C CA . ALA B 1 144 ? 80.847 2.319 70.539 1.00 14.08 144 ALA A CA 1
ATOM 2995 C C . ALA B 1 144 ? 81.820 1.348 69.884 1.00 13.68 144 ALA A C 1
ATOM 2996 O O . ALA B 1 144 ? 82.380 0.477 70.545 1.00 13.58 144 ALA A O 1
ATOM 2998 N N . VAL B 1 145 ? 81.997 1.509 68.574 1.00 13.31 145 VAL A N 1
ATOM 2999 C CA . VAL B 1 145 ? 83.077 0.867 67.834 1.00 13.32 145 VAL A CA 1
ATOM 3000 C C . VAL B 1 145 ? 83.984 2.001 67.375 1.00 13.25 145 VAL A C 1
ATOM 3001 O O . VAL B 1 145 ? 83.518 2.979 66.789 1.00 13.35 145 VAL A O 1
ATOM 3005 N N . ILE B 1 146 ? 85.270 1.886 67.679 1.00 12.53 146 ILE A N 1
ATOM 3006 C CA . ILE B 1 146 ? 86.242 2.865 67.204 1.00 12.52 146 ILE A CA 1
ATOM 3007 C C . ILE B 1 146 ? 87.352 2.094 66.518 1.00 12.00 146 ILE A C 1
ATOM 3008 O O . ILE B 1 146 ? 87.940 1.196 67.116 1.00 12.36 146 ILE A O 1
ATOM 3013 N N . SER B 1 147 ? 87.628 2.441 65.266 1.00 11.54 147 SER A N 1
ATOM 3014 C CA . SER B 1 147 ? 88.672 1.771 64.515 1.00 11.05 147 SER A CA 1
ATOM 3015 C C . SER B 1 147 ? 89.802 2.744 64.233 1.00 10.63 147 SER A C 1
ATOM 3016 O O . SER B 1 147 ? 89.574 3.946 64.038 1.00 10.37 147 SER A O 1
ATOM 3019 N N . THR B 1 148 ? 91.018 2.220 64.233 1.00 10.35 148 THR A N 1
ATOM 3020 C CA . THR B 1 148 ? 92.194 3.025 63.938 1.00 10.12 148 THR A CA 1
ATOM 3021 C C . THR B 1 148 ? 92.415 3.100 62.427 1.00 9.75 148 THR A C 1
ATOM 3022 O O . THR B 1 148 ? 92.645 2.083 61.768 1.00 9.88 148 THR A O 1
ATOM 3026 N N . GLY B 1 149 ? 92.319 4.311 61.880 1.00 9.66 149 GLY A N 1
ATOM 3027 C CA . GLY B 1 149 ? 92.576 4.540 60.458 1.00 9.76 149 GLY A CA 1
ATOM 3028 C C . GLY B 1 149 ? 94.014 4.986 60.263 1.00 10.40 149 GLY A C 1
ATOM 3029 O O . GLY B 1 149 ? 94.913 4.536 60.971 1.00 10.68 149 GLY A O 1
ATOM 3030 N N . SER B 1 150 ? 94.226 5.869 59.296 1.00 10.05 150 SER A N 1
ATOM 3031 C CA . SER B 1 150 ? 95.568 6.409 59.039 1.00 10.03 150 SER A CA 1
ATOM 3032 C C . SER B 1 150 ? 95.497 7.581 58.089 1.00 10.02 150 SER A C 1
ATOM 3033 O O . SER B 1 150 ? 94.657 7.605 57.193 1.00 10.11 150 SER A O 1
ATOM 3036 N N . ILE B 1 151 ? 96.408 8.541 58.266 1.00 10.09 151 ILE A N 1
ATOM 3037 C CA . ILE B 1 151 ? 96.674 9.533 57.219 1.00 10.73 151 ILE A CA 1
ATOM 3038 C C . ILE B 1 151 ? 96.763 8.852 55.838 1.00 10.43 151 ILE A C 1
ATOM 3039 O O . ILE B 1 151 ? 96.291 9.399 54.842 1.00 10.64 151 ILE A O 1
ATOM 3044 N N . ALA B 1 152 ? 97.354 7.658 55.789 1.00 10.21 152 ALA A N 1
ATOM 3045 C CA . ALA B 1 152 ? 97.541 6.922 54.529 1.00 10.52 152 ALA A CA 1
ATOM 3046 C C . ALA B 1 152 ? 96.206 6.569 53.871 1.00 10.68 152 ALA A C 1
ATOM 3047 O O . ALA B 1 152 ? 96.114 6.401 52.655 1.00 11.49 152 ALA A O 1
ATOM 3049 N N . GLY B 1 153 ? 95.174 6.439 54.695 1.00 11.12 153 GLY A N 1
ATOM 3050 C CA . GLY B 1 153 ? 93.837 6.157 54.205 1.00 11.39 153 GLY A CA 1
ATOM 3051 C C . GLY B 1 153 ? 93.232 7.345 53.481 1.00 11.59 153 GLY A C 1
ATOM 3052 O O . GLY B 1 153 ? 92.228 7.203 52.780 1.00 11.53 153 GLY A O 1
ATOM 3053 N N . HIS B 1 154 ? 93.841 8.519 53.654 1.00 11.54 154 HIS A N 1
ATOM 3054 C CA . HIS B 1 154 ? 93.453 9.719 52.913 1.00 12.00 154 HIS A CA 1
ATOM 3055 C C . HIS B 1 154 ? 94.293 9.916 51.661 1.00 12.83 154 HIS A C 1
ATOM 3056 O O . HIS B 1 154 ? 93.760 10.127 50.581 1.00 13.63 154 HIS A O 1
ATOM 3063 N N . THR B 1 155 ? 95.613 9.874 51.819 1.00 13.10 155 THR A N 1
ATOM 3064 C CA . THR B 1 155 ? 96.500 10.327 50.751 1.00 13.88 155 THR A CA 1
ATOM 3065 C C . THR B 1 155 ? 97.275 9.221 50.039 1.00 13.50 155 THR A C 1
ATOM 3066 O O . THR B 1 155 ? 97.937 9.483 49.028 1.00 13.45 155 THR A O 1
ATOM 3070 N N . GLY B 1 156 ? 97.169 7.997 50.553 1.00 13.11 156 GLY A N 1
ATOM 3071 C CA . GLY B 1 156 ? 97.801 6.829 49.954 1.00 13.02 156 GLY A CA 1
ATOM 3072 C C . GLY B 1 156 ? 98.951 6.304 50.790 1.00 12.99 156 GLY A C 1
ATOM 3073 O O . GLY B 1 156 ? 99.587 7.055 51.543 1.00 12.66 156 GLY A O 1
ATOM 3074 N N . GLY B 1 157 ? 99.216 5.008 50.662 1.00 13.17 157 GLY A N 1
ATOM 3075 C CA . GLY B 1 157 ? 100.316 4.376 51.386 1.00 13.73 157 GLY A CA 1
ATOM 3076 C C . GLY B 1 157 ? 101.659 4.871 50.873 1.00 14.29 157 GLY A C 1
ATOM 3077 O O . GLY B 1 157 ? 101.772 5.308 49.721 1.00 14.33 157 GLY A O 1
ATOM 3078 N N . GLY B 1 158 ? 102.673 4.812 51.734 1.00 14.95 158 GLY A N 1
ATOM 3079 C CA . GLY B 1 158 ? 104.042 5.152 51.343 1.00 15.44 158 GLY A CA 1
ATOM 3080 C C . GLY B 1 158 ? 104.707 4.058 50.518 1.00 16.39 158 GLY A C 1
ATOM 3081 O O . GLY B 1 158 ? 104.043 3.135 50.056 1.00 15.49 158 GLY A O 1
ATOM 3082 N N . PRO B 1 159 ? 106.041 4.148 50.334 1.00 17.02 159 PRO A N 1
ATOM 3083 C CA . PRO B 1 159 ? 106.768 3.171 49.518 1.00 17.50 159 PRO A CA 1
ATOM 3084 C C . PRO B 1 159 ? 106.579 1.731 50.010 1.00 16.93 159 PRO A C 1
ATOM 3085 O O . PRO B 1 159 ? 106.855 1.427 51.177 1.00 17.87 159 PRO A O 1
ATOM 3089 N N . GLY B 1 160 ? 106.099 0.866 49.119 1.00 16.46 160 GLY A N 1
ATOM 3090 C CA . GLY B 1 160 ? 105.839 -0.539 49.446 1.00 15.53 160 GLY A CA 1
ATOM 3091 C C . GLY B 1 160 ? 104.628 -0.776 50.344 1.00 14.92 160 GLY A C 1
ATOM 3092 O O . GLY B 1 160 ? 104.378 -1.908 50.771 1.00 14.86 160 GLY A O 1
ATOM 3093 N N . ALA B 1 161 ? 103.873 0.288 50.612 1.00 13.92 161 ALA A N 1
ATOM 3094 C CA . ALA B 1 161 ? 102.750 0.250 51.554 1.00 13.52 161 ALA A CA 1
ATOM 3095 C C . ALA B 1 161 ? 101.414 0.565 50.875 1.00 13.20 161 ALA A C 1
ATOM 3096 O O . ALA B 1 161 ? 100.469 1.007 51.527 1.00 12.73 161 ALA A O 1
ATOM 3098 N N . GLY B 1 162 ? 101.345 0.333 49.568 1.00 12.65 162 GLY A N 1
ATOM 3099 C CA . GLY B 1 162 ? 100.131 0.613 48.791 1.00 12.58 162 GLY A CA 1
ATOM 3100 C C . GLY B 1 162 ? 98.908 -0.098 49.346 1.00 12.51 162 GLY A C 1
ATOM 3101 O O . GLY B 1 162 ? 97.837 0.499 49.474 1.00 12.45 162 GLY A O 1
ATOM 3102 N N . LEU B 1 163 ? 99.073 -1.372 49.696 1.00 12.41 163 LEU A N 1
ATOM 3103 C CA . LEU B 1 163 ? 97.951 -2.160 50.212 1.00 12.39 163 LEU A CA 1
ATOM 3104 C C . LEU B 1 163 ? 97.541 -1.725 51.611 1.00 12.45 163 LEU A C 1
ATOM 3105 O O . LEU B 1 163 ? 96.359 -1.742 51.952 1.00 12.70 163 LEU A O 1
ATOM 3110 N N . TYR B 1 164 ? 98.520 -1.339 52.426 1.00 12.11 164 TYR A N 1
ATOM 3111 C CA . TYR B 1 164 ? 98.238 -0.874 53.776 1.00 12.18 164 TYR A CA 1
ATOM 3112 C C . TYR B 1 164 ? 97.409 0.427 53.783 1.00 11.84 164 TYR A C 1
ATOM 3113 O O . TYR B 1 164 ? 96.385 0.531 54.478 1.00 11.83 164 TYR A O 1
ATOM 3122 N N . GLY B 1 165 ? 97.866 1.420 53.025 1.00 11.25 165 GLY A N 1
ATOM 3123 C CA . GLY B 1 165 ? 97.155 2.687 52.908 1.00 10.75 165 GLY A CA 1
ATOM 3124 C C . GLY B 1 165 ? 95.733 2.450 52.437 1.00 10.26 165 GLY A C 1
ATOM 3125 O O . GLY B 1 165 ? 94.780 3.005 52.993 1.00 10.79 165 GLY A O 1
ATOM 3126 N N . ALA B 1 166 ? 95.597 1.607 51.416 1.00 10.33 166 ALA A N 1
ATOM 3127 C CA . ALA B 1 166 ? 94.289 1.357 50.821 1.00 10.24 166 ALA A CA 1
ATOM 3128 C C . ALA B 1 166 ? 93.396 0.543 51.761 1.00 10.38 166 ALA A C 1
ATOM 3129 O O . ALA B 1 166 ? 92.170 0.707 51.760 1.00 10.38 166 ALA A O 1
ATOM 3131 N N . ALA B 1 167 ? 94.006 -0.328 52.568 1.00 10.33 167 ALA A N 1
ATOM 3132 C CA . ALA B 1 167 ? 93.271 -1.056 53.610 1.00 10.25 167 ALA A CA 1
ATOM 3133 C C . ALA B 1 167 ? 92.686 -0.096 54.645 1.00 10.23 167 ALA A C 1
ATOM 3134 O O . ALA B 1 167 ? 91.562 -0.281 55.106 1.00 9.79 167 ALA A O 1
ATOM 3136 N N . LYS B 1 168 ? 93.444 0.935 55.013 1.00 10.21 168 LYS A N 1
ATOM 3137 C CA . LYS B 1 168 ? 92.912 1.936 55.937 1.00 10.61 168 LYS A CA 1
ATOM 3138 C C . LYS B 1 168 ? 91.778 2.749 55.295 1.00 10.24 168 LYS A C 1
ATOM 3139 O O . LYS B 1 168 ? 90.795 3.070 55.965 1.00 11.21 168 LYS A O 1
ATOM 3145 N N . ALA B 1 169 ? 91.898 3.039 53.996 1.00 9.70 169 ALA A N 1
ATOM 3146 C CA . ALA B 1 169 ? 90.819 3.697 53.239 1.00 9.42 169 ALA A CA 1
ATOM 3147 C C . ALA B 1 169 ? 89.569 2.820 53.261 1.00 9.60 169 ALA A C 1
ATOM 3148 O O . ALA B 1 169 ? 88.452 3.327 53.411 1.00 10.21 169 ALA A O 1
ATOM 3150 N N . PHE B 1 170 ? 89.775 1.513 53.114 1.00 9.41 170 PHE A N 1
ATOM 3151 C CA . PHE B 1 170 ? 88.688 0.527 53.208 1.00 9.23 170 PHE A CA 1
ATOM 3152 C C . PHE B 1 170 ? 87.949 0.674 54.537 1.00 9.33 170 PHE A C 1
ATOM 3153 O O . PHE B 1 170 ? 86.711 0.742 54.555 1.00 9.51 170 PHE A O 1
ATOM 3161 N N . LEU B 1 171 ? 88.696 0.715 55.643 1.00 9.07 171 LEU A N 1
ATOM 3162 C CA . LEU B 1 171 ? 88.112 0.900 56.980 1.00 9.96 171 LEU A CA 1
ATOM 3163 C C . LEU B 1 171 ? 87.314 2.198 57.072 1.00 10.00 171 LEU A C 1
ATOM 3164 O O . LEU B 1 171 ? 86.177 2.203 57.555 1.00 10.06 171 LEU A O 1
ATOM 3169 N N . HIS B 1 172 ? 87.908 3.292 56.592 1.00 10.03 172 HIS A N 1
ATOM 3170 C CA . HIS B 1 172 ? 87.237 4.601 56.605 1.00 10.74 172 HIS A CA 1
ATOM 3171 C C . HIS B 1 172 ? 85.885 4.502 55.911 1.00 10.77 172 HIS A C 1
ATOM 3172 O O . HIS B 1 172 ? 84.915 5.107 56.348 1.00 11.19 172 HIS A O 1
ATOM 3179 N N . ASN B 1 173 ? 85.834 3.735 54.828 1.00 10.11 173 ASN A N 1
ATOM 3180 C CA . ASN B 1 173 ? 84.599 3.602 54.066 1.00 10.35 173 ASN A CA 1
ATOM 3181 C C . ASN B 1 173 ? 83.607 2.627 54.685 1.00 10.18 173 ASN A C 1
ATOM 3182 O O . ASN B 1 173 ? 82.408 2.915 54.718 1.00 10.55 173 ASN A O 1
ATOM 3187 N N . VAL B 1 174 ? 84.076 1.462 55.139 1.00 9.93 174 VAL A N 1
ATOM 3188 C CA . VAL B 1 174 ? 83.132 0.428 55.600 1.00 9.72 174 VAL A CA 1
ATOM 3189 C C . VAL B 1 174 ? 82.350 0.904 56.823 1.00 9.74 174 VAL A C 1
ATOM 3190 O O . VAL B 1 174 ? 81.176 0.544 56.989 1.00 10.10 174 VAL A O 1
ATOM 3194 N N . HIS B 1 175 ? 82.985 1.735 57.652 1.00 9.82 175 HIS A N 1
ATOM 3195 C CA . HIS B 1 175 ? 82.305 2.353 58.792 1.00 10.28 175 HIS A CA 1
ATOM 3196 C C . HIS B 1 175 ? 81.032 3.091 58.372 1.00 10.44 175 HIS A C 1
ATOM 3197 O O . HIS B 1 175 ? 80.041 3.106 59.116 1.00 11.21 175 HIS A O 1
ATOM 3204 N N A LYS B 1 176 ? 81.055 3.670 57.173 0.50 10.42 176 LYS A N 1
ATOM 3205 N N B LYS B 1 176 ? 81.068 3.693 57.184 0.50 10.48 176 LYS A N 1
ATOM 3206 C CA A LYS B 1 176 ? 79.927 4.455 56.651 0.50 10.54 176 LYS A CA 1
ATOM 3207 C CA B LYS B 1 176 ? 79.933 4.453 56.657 0.50 10.66 176 LYS A CA 1
ATOM 3208 C C A LYS B 1 176 ? 78.699 3.590 56.384 0.50 10.91 176 LYS A C 1
ATOM 3209 C C B LYS B 1 176 ? 78.718 3.547 56.481 0.50 10.93 176 LYS A C 1
ATOM 3210 O O A LYS B 1 176 ? 77.573 4.001 56.662 0.50 11.01 176 LYS A O 1
ATOM 3211 O O B LYS B 1 176 ? 77.622 3.879 56.942 0.50 10.85 176 LYS A O 1
ATOM 3222 N N . ASN B 1 177 ? 78.933 2.395 55.848 1.00 11.06 177 ASN A N 1
ATOM 3223 C CA . ASN B 1 177 ? 77.881 1.394 55.680 1.00 11.74 177 ASN A CA 1
ATOM 3224 C C . ASN B 1 177 ? 77.374 0.911 57.039 1.00 12.18 177 ASN A C 1
ATOM 3225 O O . ASN B 1 177 ? 76.168 0.775 57.246 1.00 12.52 177 ASN A O 1
ATOM 3230 N N . TRP B 1 178 ? 78.299 0.674 57.966 1.00 12.15 178 TRP A N 1
ATOM 3231 C CA . TRP B 1 178 ? 77.937 0.211 59.313 1.00 12.59 178 TRP A CA 1
ATOM 3232 C C . TRP B 1 178 ? 77.058 1.220 60.044 1.00 13.29 178 TRP A C 1
ATOM 3233 O O . TRP B 1 178 ? 76.091 0.843 60.712 1.00 13.60 178 TRP A O 1
ATOM 3244 N N . VAL B 1 179 ? 77.374 2.504 59.890 1.00 12.98 179 VAL A N 1
ATOM 3245 C CA . VAL B 1 179 ? 76.550 3.564 60.468 1.00 13.56 179 VAL A CA 1
ATOM 3246 C C . VAL B 1 179 ? 75.147 3.556 59.858 1.00 14.48 179 VAL A C 1
ATOM 3247 O O . VAL B 1 179 ? 74.156 3.642 60.584 1.00 14.86 179 VAL A O 1
ATOM 3251 N N . ASP B 1 180 ? 75.065 3.436 58.536 1.00 15.41 180 ASP A N 1
ATOM 3252 C CA . ASP B 1 180 ? 73.769 3.503 57.863 1.00 16.67 180 ASP A CA 1
ATOM 3253 C C . ASP B 1 180 ? 72.815 2.415 58.333 1.00 17.64 180 ASP A C 1
ATOM 3254 O O . ASP B 1 180 ? 71.607 2.654 58.459 1.00 18.16 180 ASP A O 1
ATOM 3259 N N . PHE B 1 181 ? 73.346 1.233 58.619 1.00 18.39 181 PHE A N 1
ATOM 3260 C CA . PHE B 1 181 ? 72.460 0.105 58.903 1.00 19.27 181 PHE A CA 1
ATOM 3261 C C . PHE B 1 181 ? 72.544 -0.465 60.312 1.00 19.22 181 PHE A C 1
ATOM 3262 O O . PHE B 1 181 ? 71.768 -1.360 60.658 1.00 19.47 181 PHE A O 1
ATOM 3270 N N . HIS B 1 182 ? 73.457 0.053 61.134 1.00 18.71 182 HIS A N 1
ATOM 3271 C CA . HIS B 1 182 ? 73.549 -0.418 62.513 1.00 18.49 182 HIS A CA 1
ATOM 3272 C C . HIS B 1 182 ? 73.440 0.644 63.591 1.00 17.82 182 HIS A C 1
ATOM 3273 O O . HIS B 1 182 ? 73.582 0.344 64.780 1.00 17.59 182 HIS A O 1
ATOM 3280 N N . THR B 1 183 ? 73.161 1.880 63.180 1.00 17.36 183 THR A N 1
ATOM 3281 C CA . THR B 1 183 ? 72.830 2.928 64.139 1.00 17.49 183 THR A CA 1
ATOM 3282 C C . THR B 1 183 ? 71.577 2.498 64.908 1.00 18.08 183 THR A C 1
ATOM 3283 O O . THR B 1 183 ? 71.483 2.709 66.115 1.00 17.95 183 THR A O 1
ATOM 3287 N N . LYS B 1 184 ? 70.645 1.866 64.197 1.00 19.37 184 LYS A N 1
ATOM 3288 C CA . LYS B 1 184 ? 69.405 1.353 64.805 1.00 20.37 184 LYS A CA 1
ATOM 3289 C C . LYS B 1 184 ? 69.656 0.297 65.894 1.00 20.28 184 LYS A C 1
ATOM 3290 O O . LYS B 1 184 ? 68.779 0.037 66.721 1.00 20.58 184 LYS A O 1
ATOM 3296 N N . ASP B 1 185 ? 70.852 -0.293 65.899 1.00 19.92 185 ASP A N 1
ATOM 3297 C CA . ASP B 1 185 ? 71.251 -1.254 66.939 1.00 20.02 185 ASP A CA 1
ATOM 3298 C C . ASP B 1 185 ? 71.892 -0.617 68.179 1.00 19.28 185 ASP A C 1
ATOM 3299 O O . ASP B 1 185 ? 72.312 -1.323 69.101 1.00 19.41 185 ASP A O 1
ATOM 3304 N N . GLY B 1 186 ? 71.958 0.713 68.194 1.00 18.83 186 GLY A N 1
ATOM 3305 C CA . GLY B 1 186 ? 72.490 1.464 69.326 1.00 17.40 186 GLY A CA 1
ATOM 3306 C C . GLY B 1 186 ? 74.007 1.551 69.373 1.00 16.83 186 GLY A C 1
ATOM 3307 O O . GLY B 1 186 ? 74.579 1.799 70.430 1.00 16.94 186 GLY A O 1
ATOM 3308 N N . VAL B 1 187 ? 74.654 1.366 68.223 1.00 15.39 187 VAL A N 1
ATOM 3309 C CA . VAL B 1 187 ? 76.116 1.387 68.148 1.00 14.71 187 VAL A CA 1
ATOM 3310 C C . VAL B 1 187 ? 76.568 2.568 67.289 1.00 13.84 187 VAL A C 1
ATOM 3311 O O . VAL B 1 187 ? 76.045 2.775 66.193 1.00 13.98 187 VAL A O 1
ATOM 3315 N N . ARG B 1 188 ? 77.508 3.347 67.823 1.00 12.81 188 ARG A N 1
ATOM 3316 C CA . ARG B 1 188 ? 78.152 4.450 67.095 1.00 12.86 188 ARG A CA 1
ATOM 3317 C C . ARG B 1 188 ? 79.510 3.970 66.591 1.00 12.65 188 ARG A C 1
ATOM 3318 O O . ARG B 1 188 ? 80.218 3.251 67.299 1.00 13.35 188 ARG A O 1
ATOM 3326 N N . PHE B 1 189 ? 79.859 4.355 65.368 1.00 11.39 189 PHE A N 1
ATOM 3327 C CA . PHE B 1 189 ? 81.114 3.932 64.746 1.00 11.45 189 PHE A CA 1
ATOM 3328 C C . PHE B 1 189 ? 81.910 5.178 64.406 1.00 11.01 189 PHE A C 1
ATOM 3329 O O . PHE B 1 189 ? 81.404 6.060 63.714 1.00 10.90 189 PHE A O 1
ATOM 3337 N N . ASN B 1 190 ? 83.150 5.249 64.882 1.00 10.52 190 ASN A N 1
ATOM 3338 C CA . ASN B 1 190 ? 84.026 6.382 64.562 1.00 9.88 190 ASN A CA 1
ATOM 3339 C C . ASN B 1 190 ? 85.459 5.924 64.397 1.00 9.91 190 ASN A C 1
ATOM 3340 O O . ASN B 1 190 ? 85.797 4.816 64.788 1.00 9.61 190 ASN A O 1
ATOM 3345 N N . ILE B 1 191 ? 86.290 6.778 63.805 1.00 9.86 191 ILE A N 1
ATOM 3346 C CA . ILE B 1 191 ? 87.675 6.421 63.522 1.00 9.96 191 ILE A CA 1
ATOM 3347 C C . ILE B 1 191 ? 88.631 7.486 64.045 1.00 9.91 191 ILE A C 1
ATOM 3348 O O . ILE B 1 191 ? 88.375 8.688 63.901 1.00 9.88 191 ILE A O 1
ATOM 3353 N N . VAL B 1 192 ? 89.716 7.020 64.664 1.00 9.46 192 VAL A N 1
ATOM 3354 C CA . VAL B 1 192 ? 90.866 7.862 64.996 1.00 9.77 192 VAL A CA 1
ATOM 3355 C C . VAL B 1 192 ? 91.917 7.518 63.966 1.00 9.67 192 VAL A C 1
ATOM 3356 O O . VAL B 1 192 ? 92.278 6.338 63.808 1.00 9.57 192 VAL A O 1
ATOM 3360 N N . SER B 1 193 ? 92.406 8.550 63.286 1.00 10.13 193 SER A N 1
ATOM 3361 C CA . SER B 1 193 ? 93.329 8.390 62.172 1.00 10.11 193 SER A CA 1
ATOM 3362 C C . SER B 1 193 ? 94.672 9.043 62.497 1.00 10.62 193 SER A C 1
ATOM 3363 O O . SER B 1 193 ? 94.854 10.237 62.252 1.00 10.28 193 SER A O 1
ATOM 3366 N N . PRO B 1 194 ? 95.611 8.259 63.065 1.00 10.98 194 PRO A N 1
ATOM 3367 C CA . PRO B 1 194 ? 96.924 8.812 63.404 1.00 11.59 194 PRO A CA 1
ATOM 3368 C C . PRO B 1 194 ? 97.697 9.197 62.159 1.00 12.53 194 PRO A C 1
ATOM 3369 O O . PRO B 1 194 ? 97.517 8.577 61.104 1.00 12.58 194 PRO A O 1
ATOM 3373 N N . GLY B 1 195 ? 98.544 10.215 62.287 1.00 13.47 195 GLY A N 1
ATOM 3374 C CA . GLY B 1 195 ? 99.416 10.623 61.200 1.00 14.99 195 GLY A CA 1
ATOM 3375 C C . GLY B 1 195 ? 100.686 9.818 61.305 1.00 16.14 195 GLY A C 1
ATOM 3376 O O . GLY B 1 195 ? 100.698 8.623 61.014 1.00 16.51 195 GLY A O 1
ATOM 3377 N N . THR B 1 196 ? 101.748 10.478 61.752 1.00 16.98 196 THR A N 1
ATOM 3378 C CA . THR B 1 196 ? 103.037 9.831 61.963 1.00 17.97 196 THR A CA 1
ATOM 3379 C C . THR B 1 196 ? 103.318 9.819 63.463 1.00 18.44 196 THR A C 1
ATOM 3380 O O . THR B 1 196 ? 103.504 10.874 64.079 1.00 18.64 196 THR A O 1
ATOM 3384 N N . VAL B 1 197 ? 103.332 8.623 64.045 1.00 19.20 197 VAL A N 1
ATOM 3385 C CA . VAL B 1 197 ? 103.380 8.470 65.500 1.00 20.21 197 VAL A CA 1
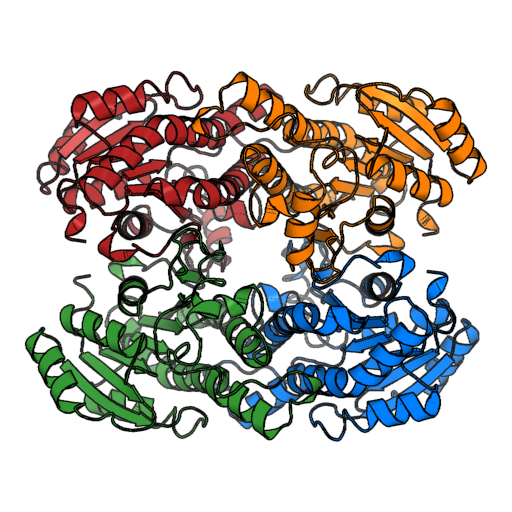ATOM 3386 C C . VAL B 1 197 ? 104.582 7.622 65.900 1.00 20.98 197 VAL A C 1
ATOM 3387 O O . VAL B 1 197 ? 104.891 6.619 65.255 1.00 20.89 197 VAL A O 1
ATOM 3391 N N . ASP B 1 198 ? 105.251 8.041 66.971 1.00 21.68 198 ASP A N 1
ATOM 3392 C CA . ASP B 1 198 ? 106.495 7.420 67.423 1.00 22.79 198 ASP A CA 1
ATOM 3393 C C . ASP B 1 198 ? 106.252 6.089 68.150 1.00 22.97 198 ASP A C 1
ATOM 3394 O O . ASP B 1 198 ? 106.273 6.020 69.382 1.00 23.12 198 ASP A O 1
ATOM 3399 N N . THR B 1 199 ? 106.011 5.040 67.365 1.00 23.20 199 THR A N 1
ATOM 3400 C CA . THR B 1 199 ? 105.822 3.682 67.881 1.00 23.46 199 THR A CA 1
ATOM 3401 C C . THR B 1 199 ? 106.709 2.722 67.089 1.00 23.58 199 THR A C 1
ATOM 3402 O O . THR B 1 199 ? 107.489 3.159 66.234 1.00 23.60 199 THR A O 1
ATOM 3406 N N . ALA B 1 200 ? 106.572 1.422 67.358 1.00 23.74 200 ALA A N 1
ATOM 3407 C CA . ALA B 1 200 ? 107.304 0.379 66.629 1.00 24.53 200 ALA A CA 1
ATOM 3408 C C . ALA B 1 200 ? 107.009 0.393 65.125 1.00 24.93 200 ALA A C 1
ATOM 3409 O O . ALA B 1 200 ? 107.813 -0.085 64.322 1.00 25.30 200 ALA A O 1
ATOM 3411 N N . PHE B 1 201 ? 105.850 0.947 64.767 1.00 25.61 201 PHE A N 1
ATOM 3412 C CA . PHE B 1 201 ? 105.418 1.132 63.381 1.00 26.20 201 PHE A CA 1
ATOM 3413 C C . PHE B 1 201 ? 106.478 1.864 62.546 1.00 26.71 201 PHE A C 1
ATOM 3414 O O . PHE B 1 201 ? 106.702 1.524 61.378 1.00 26.63 201 PHE A O 1
ATOM 3422 N N . HIS B 1 202 ? 107.136 2.849 63.158 1.00 27.35 202 HIS A N 1
ATOM 3423 C CA . HIS B 1 202 ? 108.134 3.671 62.470 1.00 28.06 202 HIS A CA 1
ATOM 3424 C C . HIS B 1 202 ? 109.564 3.461 62.984 1.00 28.90 202 HIS A C 1
ATOM 3425 O O . HIS B 1 202 ? 110.459 4.254 62.675 1.00 28.73 202 HIS A O 1
ATOM 3432 N N . ALA B 1 203 ? 109.772 2.388 63.747 1.00 30.02 203 ALA A N 1
ATOM 3433 C CA . ALA B 1 203 ? 111.063 2.109 64.391 1.00 31.23 203 ALA A CA 1
ATOM 3434 C C . ALA B 1 203 ? 112.212 1.857 63.407 1.00 32.09 203 ALA A C 1
ATOM 3435 O O . ALA B 1 203 ? 113.387 1.986 63.768 1.00 32.12 203 ALA A O 1
ATOM 3437 N N . ASP B 1 204 ? 111.862 1.509 62.170 1.00 32.97 204 ASP A N 1
ATOM 3438 C CA . ASP B 1 204 ? 112.838 1.243 61.113 1.00 34.05 204 ASP A CA 1
ATOM 3439 C C . ASP B 1 204 ? 113.282 2.509 60.366 1.00 34.61 204 ASP A C 1
ATOM 3440 O O . ASP B 1 204 ? 114.127 2.441 59.465 1.00 34.84 204 ASP A O 1
ATOM 3445 N N . LYS B 1 205 ? 112.710 3.655 60.727 1.00 35.12 205 LYS A N 1
ATOM 3446 C CA . LYS B 1 205 ? 113.051 4.914 60.067 1.00 35.62 205 LYS A CA 1
ATOM 3447 C C . LYS B 1 205 ? 114.253 5.590 60.719 1.00 36.16 205 LYS A C 1
ATOM 3448 O O . LYS B 1 205 ? 114.245 5.873 61.920 1.00 36.20 205 LYS A O 1
ATOM 3454 N N . THR B 1 206 ? 115.283 5.837 59.911 1.00 36.73 206 THR A N 1
ATOM 3455 C CA . THR B 1 206 ? 116.479 6.558 60.352 1.00 37.36 206 THR A CA 1
ATOM 3456 C C . THR B 1 206 ? 116.142 8.015 60.676 1.00 37.68 206 THR A C 1
ATOM 3457 O O . THR B 1 206 ? 115.113 8.534 60.233 1.00 37.68 206 THR A O 1
ATOM 3461 N N . GLN B 1 207 ? 117.015 8.670 61.440 1.00 38.01 207 GLN A N 1
ATOM 3462 C CA . GLN B 1 207 ? 116.756 10.025 61.933 1.00 38.36 207 GLN A CA 1
ATOM 3463 C C . GLN B 1 207 ? 116.552 11.056 60.814 1.00 38.33 207 GLN A C 1
ATOM 3464 O O . GLN B 1 207 ? 115.730 11.966 60.952 1.00 38.41 207 GLN A O 1
ATOM 3470 N N . ASP B 1 208 ? 117.288 10.904 59.712 1.00 38.14 208 ASP A N 1
ATOM 3471 C CA . ASP B 1 208 ? 117.159 11.810 58.562 1.00 38.10 208 ASP A CA 1
ATOM 3472 C C . ASP B 1 208 ? 115.827 11.655 57.817 1.00 37.67 208 ASP A C 1
ATOM 3473 O O . ASP B 1 208 ? 115.287 12.630 57.292 1.00 37.63 208 ASP A O 1
ATOM 3478 N N . VAL B 1 209 ? 115.312 10.427 57.772 1.00 37.33 209 VAL A N 1
ATOM 3479 C CA . VAL B 1 209 ? 113.997 10.148 57.180 1.00 36.78 209 VAL A CA 1
ATOM 3480 C C . VAL B 1 209 ? 112.879 10.720 58.060 1.00 36.39 209 VAL A C 1
ATOM 3481 O O . VAL B 1 209 ? 111.901 11.279 57.549 1.00 36.43 209 VAL A O 1
ATOM 3485 N N . ARG B 1 210 ? 113.048 10.591 59.375 1.00 35.81 210 ARG A N 1
ATOM 3486 C CA . ARG B 1 210 ? 112.092 11.102 60.362 1.00 35.29 210 ARG A CA 1
ATOM 3487 C C . ARG B 1 210 ? 111.924 12.626 60.318 1.00 35.00 210 ARG A C 1
ATOM 3488 O O . ARG B 1 210 ? 110.799 13.129 60.369 1.00 34.94 210 ARG A O 1
ATOM 3496 N N A ASP B 1 211 ? 113.044 13.343 60.218 0.50 34.76 211 ASP A N 1
ATOM 3497 N N B ASP B 1 211 ? 113.036 13.354 60.226 0.50 34.79 211 ASP A N 1
ATOM 3498 C CA A ASP B 1 211 ? 113.037 14.807 60.175 0.50 34.46 211 ASP A CA 1
ATOM 3499 C CA B ASP B 1 211 ? 112.984 14.818 60.182 0.50 34.51 211 ASP A CA 1
ATOM 3500 C C A ASP B 1 211 ? 112.547 15.349 58.828 0.50 34.22 211 ASP A C 1
ATOM 3501 C C B ASP B 1 211 ? 112.513 15.349 58.824 0.50 34.25 211 ASP A C 1
ATOM 3502 O O A ASP B 1 211 ? 112.077 16.485 58.744 0.50 34.24 211 ASP A O 1
ATOM 3503 O O B ASP B 1 211 ? 112.027 16.478 58.729 0.50 34.26 211 ASP A O 1
ATOM 3512 N N . ARG B 1 212 ? 112.661 14.529 57.785 1.00 33.97 212 ARG A N 1
ATOM 3513 C CA . ARG B 1 212 ? 112.163 14.868 56.449 1.00 33.64 212 ARG A CA 1
ATOM 3514 C C . ARG B 1 212 ? 110.632 14.822 56.425 1.00 32.82 212 ARG A C 1
ATOM 3515 O O . ARG B 1 212 ? 109.987 15.690 55.834 1.00 32.73 212 ARG A O 1
ATOM 3523 N N . ILE B 1 213 ? 110.064 13.804 57.072 1.00 31.85 213 ILE A N 1
ATOM 3524 C CA . ILE B 1 213 ? 108.614 13.713 57.269 1.00 30.78 213 ILE A CA 1
ATOM 3525 C C . ILE B 1 213 ? 108.131 14.882 58.132 1.00 30.10 213 ILE A C 1
ATOM 3526 O O . ILE B 1 213 ? 107.125 15.525 57.811 1.00 29.79 213 ILE A O 1
ATOM 3531 N N . SER B 1 214 ? 108.870 15.162 59.208 1.00 29.07 214 SER A N 1
ATOM 3532 C CA . SER B 1 214 ? 108.552 16.264 60.119 1.00 28.40 214 SER A CA 1
ATOM 3533 C C . SER B 1 214 ? 108.506 17.629 59.426 1.00 27.75 214 SER A C 1
ATOM 3534 O O . SER B 1 214 ? 107.780 18.516 59.865 1.00 27.58 214 SER A O 1
ATOM 3537 N N . ASN B 1 215 ? 109.279 17.784 58.348 1.00 27.22 215 ASN A N 1
ATOM 3538 C CA . ASN B 1 215 ? 109.244 18.997 57.520 1.00 26.56 215 ASN A CA 1
ATOM 3539 C C . ASN B 1 215 ? 107.874 19.262 56.887 1.00 25.66 215 ASN A C 1
ATOM 3540 O O . ASN B 1 215 ? 107.527 20.414 56.614 1.00 26.00 215 ASN A O 1
ATOM 3545 N N . GLY B 1 216 ? 107.111 18.193 56.651 1.00 24.12 216 GLY A N 1
ATOM 3546 C CA . GLY B 1 216 ? 105.750 18.305 56.125 1.00 22.10 216 GLY A CA 1
ATOM 3547 C C . GLY B 1 216 ? 104.686 18.327 57.211 1.00 20.72 216 GLY A C 1
ATOM 3548 O O . GLY B 1 216 ? 103.488 18.304 56.914 1.00 20.82 216 GLY A O 1
ATOM 3549 N N . ILE B 1 217 ? 105.125 18.369 58.466 1.00 19.25 217 ILE A N 1
ATOM 3550 C CA . ILE B 1 217 ? 104.223 18.457 59.610 1.00 17.52 217 ILE A CA 1
ATOM 3551 C C . ILE B 1 217 ? 104.325 19.852 60.229 1.00 17.35 217 ILE A C 1
ATOM 3552 O O . ILE B 1 217 ? 105.385 20.220 60.731 1.00 16.91 217 ILE A O 1
ATOM 3557 N N . PRO B 1 218 ? 103.233 20.641 60.179 1.00 16.69 218 PRO A N 1
ATOM 3558 C CA . PRO B 1 218 ? 103.235 21.972 60.797 1.00 16.53 218 PRO A CA 1
ATOM 3559 C C . PRO B 1 218 ? 103.754 22.009 62.233 1.00 16.67 218 PRO A C 1
ATOM 3560 O O . PRO B 1 218 ? 104.468 22.944 62.591 1.00 17.02 218 PRO A O 1
ATOM 3564 N N . MET B 1 219 ? 103.426 20.999 63.038 1.00 16.36 219 MET A N 1
ATOM 3565 C CA . MET B 1 219 ? 103.933 20.928 64.413 1.00 16.80 219 MET A CA 1
ATOM 3566 C C . MET B 1 219 ? 105.395 20.468 64.492 1.00 16.98 219 MET A C 1
ATOM 3567 O O . MET B 1 219 ? 105.985 20.451 65.573 1.00 17.13 219 MET A O 1
ATOM 3572 N N . GLY B 1 220 ? 105.955 20.083 63.349 1.00 17.48 220 GLY A N 1
ATOM 3573 C CA . GLY B 1 220 ? 107.396 19.830 63.209 1.00 18.24 220 GLY A CA 1
ATOM 3574 C C . GLY B 1 220 ? 107.960 18.621 63.931 1.00 18.57 220 GLY A C 1
ATOM 3575 O O . GLY B 1 220 ? 109.172 18.561 64.191 1.00 19.05 220 GLY A O 1
ATOM 3576 N N . ARG B 1 221 ? 107.096 17.652 64.244 1.00 18.30 221 ARG A N 1
ATOM 3577 C CA . ARG B 1 221 ? 107.487 16.448 64.980 1.00 18.37 221 ARG A CA 1
ATOM 3578 C C . ARG B 1 221 ? 106.471 15.324 64.812 1.00 18.35 221 ARG A C 1
ATOM 3579 O O . ARG B 1 221 ? 105.314 15.580 64.464 1.00 17.79 221 ARG A O 1
ATOM 3587 N N . PHE B 1 222 ? 106.924 14.092 65.060 1.00 17.74 222 PHE A N 1
ATOM 3588 C CA . PHE B 1 222 ? 106.053 12.920 65.186 1.00 17.74 222 PHE A CA 1
ATOM 3589 C C . PHE B 1 222 ? 105.161 13.089 66.408 1.00 16.91 222 PHE A C 1
ATOM 3590 O O . PHE B 1 222 ? 105.551 13.728 67.398 1.00 16.75 222 PHE A O 1
ATOM 3598 N N . GLY B 1 223 ? 103.975 12.493 66.355 1.00 16.64 223 GLY A N 1
ATOM 3599 C CA . GLY B 1 223 ? 103.125 12.412 67.538 1.00 16.01 223 GLY A CA 1
ATOM 3600 C C . GLY B 1 223 ? 103.583 11.314 68.478 1.00 15.91 223 GLY A C 1
ATOM 3601 O O . GLY B 1 223 ? 104.385 10.459 68.104 1.00 16.12 223 GLY A O 1
ATOM 3602 N N . THR B 1 224 ? 103.083 11.347 69.708 1.00 15.68 224 THR A N 1
ATOM 3603 C CA . THR B 1 224 ? 103.318 10.271 70.668 1.00 15.33 224 THR A CA 1
ATOM 3604 C C . THR B 1 224 ? 102.075 9.391 70.747 1.00 15.16 224 THR A C 1
ATOM 3605 O O . THR B 1 224 ? 100.977 9.832 70.399 1.00 15.06 224 THR A O 1
ATOM 3609 N N . ALA B 1 225 ? 102.245 8.154 71.210 1.00 14.96 225 ALA A N 1
ATOM 3610 C CA . ALA B 1 225 ? 101.100 7.271 71.457 1.00 14.65 225 ALA A CA 1
ATOM 3611 C C . ALA B 1 225 ? 100.077 7.906 72.411 1.00 14.91 225 ALA A C 1
ATOM 3612 O O . ALA B 1 225 ? 98.866 7.755 72.229 1.00 14.86 225 ALA A O 1
ATOM 3614 N N . GLU B 1 226 ? 100.578 8.628 73.415 1.00 14.89 226 GLU A N 1
ATOM 3615 C CA . GLU B 1 226 ? 99.747 9.281 74.426 1.00 15.23 226 GLU A CA 1
ATOM 3616 C C . GLU B 1 226 ? 98.861 10.376 73.841 1.00 14.93 226 GLU A C 1
ATOM 3617 O O . GLU B 1 226 ? 97.759 10.628 74.341 1.00 15.55 226 GLU A O 1
ATOM 3623 N N . GLU B 1 227 ? 99.347 11.026 72.787 1.00 14.50 227 GLU A N 1
ATOM 3624 C CA . GLU B 1 227 ? 98.579 12.073 72.103 1.00 14.12 227 GLU A CA 1
ATOM 3625 C C . GLU B 1 227 ? 97.411 11.526 71.280 1.00 13.51 227 GLU A C 1
ATOM 3626 O O . GLU B 1 227 ? 96.528 12.284 70.852 1.00 13.18 227 GLU A O 1
ATOM 3632 N N . MET B 1 228 ? 97.419 10.216 71.047 1.00 13.22 228 MET A N 1
ATOM 3633 C CA . MET B 1 228 ? 96.321 9.558 70.327 1.00 12.98 228 MET A CA 1
ATOM 3634 C C . MET B 1 228 ? 95.194 9.163 71.274 1.00 12.91 228 MET A C 1
ATOM 3635 O O . MET B 1 228 ? 94.036 9.064 70.874 1.00 13.00 228 MET A O 1
ATOM 3640 N N . ALA B 1 229 ? 95.533 8.932 72.538 1.00 12.67 229 ALA A N 1
ATOM 3641 C CA . ALA B 1 229 ? 94.624 8.230 73.445 1.00 12.63 229 ALA A CA 1
ATOM 3642 C C . ALA B 1 229 ? 93.327 8.972 73.808 1.00 12.74 229 ALA A C 1
ATOM 3643 O O . ALA B 1 229 ? 92.251 8.362 73.804 1.00 13.04 229 ALA A O 1
ATOM 3645 N N . PRO B 1 230 ? 93.412 10.280 74.140 1.00 12.43 230 PRO A N 1
ATOM 3646 C CA . PRO B 1 230 ? 92.176 10.973 74.534 1.00 12.38 230 PRO A CA 1
ATOM 3647 C C . PRO B 1 230 ? 91.038 10.911 73.499 1.00 12.14 230 PRO A C 1
ATOM 3648 O O . PRO B 1 230 ? 89.873 10.797 73.882 1.00 11.78 230 PRO A O 1
ATOM 3652 N N . ALA B 1 231 ? 91.365 10.957 72.206 1.00 12.16 231 ALA A N 1
ATOM 3653 C CA . ALA B 1 231 ? 90.324 10.885 71.169 1.00 11.98 231 ALA A CA 1
ATOM 3654 C C . ALA B 1 231 ? 89.513 9.588 71.254 1.00 11.84 231 ALA A C 1
ATOM 3655 O O . ALA B 1 231 ? 88.306 9.595 71.008 1.00 12.51 231 ALA A O 1
ATOM 3657 N N . PHE B 1 232 ? 90.183 8.481 71.581 1.00 12.26 232 PHE A N 1
ATOM 3658 C CA . PHE B 1 232 ? 89.517 7.187 71.730 1.00 12.13 232 PHE A CA 1
ATOM 3659 C C . PHE B 1 232 ? 88.503 7.234 72.872 1.00 12.38 232 PHE A C 1
ATOM 3660 O O . PHE B 1 232 ? 87.373 6.768 72.716 1.00 12.77 232 PHE A O 1
ATOM 3668 N N . LEU B 1 233 ? 88.905 7.809 74.010 1.00 12.62 233 LEU A N 1
ATOM 3669 C CA . LEU B 1 233 ? 87.983 7.961 75.147 1.00 12.62 233 LEU A CA 1
ATOM 3670 C C . LEU B 1 233 ? 86.808 8.868 74.786 1.00 12.73 233 LEU A C 1
ATOM 3671 O O . LEU B 1 233 ? 85.659 8.578 75.140 1.00 13.02 233 LEU A O 1
ATOM 3676 N N . PHE B 1 234 ? 87.103 9.938 74.047 1.00 12.36 234 PHE A N 1
ATOM 3677 C CA . PHE B 1 234 ? 86.085 10.878 73.580 1.00 12.46 234 PHE A CA 1
ATOM 3678 C C . PHE B 1 234 ? 85.011 10.154 72.760 1.00 12.32 234 PHE A C 1
ATOM 3679 O O . PHE B 1 234 ? 83.816 10.253 73.054 1.00 12.01 234 PHE A O 1
ATOM 3687 N N . PHE B 1 235 ? 85.444 9.392 71.755 1.00 12.21 235 PHE A N 1
ATOM 3688 C CA . PHE B 1 235 ? 84.517 8.634 70.908 1.00 12.34 235 PHE A CA 1
ATOM 3689 C C . PHE B 1 235 ? 83.794 7.506 71.648 1.00 12.33 235 PHE A C 1
ATOM 3690 O O . PHE B 1 235 ? 82.698 7.112 71.250 1.00 12.32 235 PHE A O 1
ATOM 3698 N N . ALA B 1 236 ? 84.407 6.995 72.714 1.00 12.64 236 ALA A N 1
ATOM 3699 C CA . ALA B 1 236 ? 83.812 5.910 73.507 1.00 13.63 236 ALA A CA 1
ATOM 3700 C C . ALA B 1 236 ? 82.732 6.418 74.450 1.00 13.99 236 ALA A C 1
ATOM 3701 O O . ALA B 1 236 ? 81.815 5.670 74.811 1.00 14.49 236 ALA A O 1
ATOM 3703 N N . SER B 1 237 ? 82.856 7.682 74.857 1.00 14.21 237 SER A N 1
ATOM 3704 C CA . SER B 1 237 ? 81.948 8.283 75.835 1.00 14.86 237 SER A CA 1
ATOM 3705 C C . SER B 1 237 ? 80.637 8.772 75.217 1.00 15.13 237 SER A C 1
ATOM 3706 O O . SER B 1 237 ? 80.623 9.709 74.412 1.00 14.94 237 SER A O 1
ATOM 3709 N N . HIS B 1 238 ? 79.533 8.139 75.611 1.00 15.40 238 HIS A N 1
ATOM 3710 C CA . HIS B 1 238 ? 78.211 8.574 75.180 1.00 15.94 238 HIS A CA 1
ATOM 3711 C C . HIS B 1 238 ? 77.927 10.032 75.577 1.00 15.80 238 HIS A C 1
ATOM 3712 O O . HIS B 1 238 ? 77.291 10.775 74.830 1.00 15.91 238 HIS A O 1
ATOM 3719 N N . LEU B 1 239 ? 78.395 10.438 76.753 1.00 16.06 239 LEU A N 1
ATOM 3720 C CA . LEU B 1 239 ? 78.200 11.820 77.203 1.00 16.36 239 LEU A CA 1
ATOM 3721 C C . LEU B 1 239 ? 78.939 12.819 76.320 1.00 15.62 239 LEU A C 1
ATOM 3722 O O . LEU B 1 239 ? 78.433 13.911 76.052 1.00 16.06 239 LEU A O 1
ATOM 3727 N N . ALA B 1 240 ? 80.124 12.431 75.856 1.00 15.13 240 ALA A N 1
ATOM 3728 C CA . ALA B 1 240 ? 80.977 13.326 75.085 1.00 14.19 240 ALA A CA 1
ATOM 3729 C C . ALA B 1 240 ? 80.596 13.378 73.613 1.00 13.82 240 ALA A C 1
ATOM 3730 O O . ALA B 1 240 ? 80.671 14.437 72.993 1.00 13.39 240 ALA A O 1
ATOM 3732 N N . SER B 1 241 ? 80.203 12.233 73.057 1.00 12.80 241 SER A N 1
ATOM 3733 C CA . SER B 1 241 ? 80.044 12.107 71.606 1.00 12.33 241 SER A CA 1
ATOM 3734 C C . SER B 1 241 ? 78.783 11.368 71.167 1.00 12.49 241 SER A C 1
ATOM 3735 O O . SER B 1 241 ? 78.751 10.771 70.091 1.00 12.46 241 SER A O 1
ATOM 3738 N N . GLY B 1 242 ? 77.735 11.437 71.988 1.00 12.59 242 GLY A N 1
ATOM 3739 C CA . GLY B 1 242 ? 76.485 10.716 71.725 1.00 12.56 242 GLY A CA 1
ATOM 3740 C C . GLY B 1 242 ? 75.798 10.956 70.387 1.00 12.58 242 GLY A C 1
ATOM 3741 O O . GLY B 1 242 ? 75.051 10.089 69.903 1.00 12.84 242 GLY A O 1
ATOM 3742 N N . TYR B 1 243 ? 76.025 12.131 69.792 1.00 11.98 243 TYR A N 1
ATOM 3743 C CA . TYR B 1 243 ? 75.451 12.465 68.487 1.00 11.51 243 TYR A CA 1
ATOM 3744 C C . TYR B 1 243 ? 76.513 12.411 67.373 1.00 10.97 243 TYR A C 1
ATOM 3745 O O . TYR B 1 243 ? 76.284 12.870 66.251 1.00 11.48 243 TYR A O 1
ATOM 3754 N N . ILE B 1 244 ? 77.669 11.837 67.694 1.00 10.43 244 ILE A N 1
ATOM 3755 C CA . ILE B 1 244 ? 78.747 11.705 66.715 1.00 10.12 244 ILE A CA 1
ATOM 3756 C C . ILE B 1 244 ? 78.901 10.267 66.255 1.00 10.20 244 ILE A C 1
ATOM 3757 O O . ILE B 1 244 ? 79.232 9.374 67.037 1.00 10.66 244 ILE A O 1
ATOM 3762 N N . THR B 1 245 ? 78.676 10.057 64.969 1.00 10.07 245 THR A N 1
ATOM 3763 C CA . THR B 1 245 ? 78.901 8.751 64.374 1.00 10.01 245 THR A CA 1
ATOM 3764 C C . THR B 1 245 ? 79.234 8.882 62.890 1.00 9.81 245 THR A C 1
ATOM 3765 O O . THR B 1 245 ? 78.740 9.788 62.202 1.00 10.31 245 THR A O 1
ATOM 3769 N N . GLY B 1 246 ? 80.073 7.966 62.418 1.00 9.69 246 GLY A N 1
ATOM 3770 C CA . GLY B 1 246 ? 80.478 7.905 61.013 1.00 9.74 246 GLY A CA 1
ATOM 3771 C C . GLY B 1 246 ? 81.567 8.908 60.669 1.00 9.78 246 GLY A C 1
ATOM 3772 O O . GLY B 1 246 ? 81.678 9.324 59.513 1.00 9.83 246 GLY A O 1
ATOM 3773 N N . GLN B 1 247 ? 82.382 9.275 61.658 1.00 9.92 247 GLN A N 1
ATOM 3774 C CA . GLN B 1 247 ? 83.405 10.309 61.461 1.00 9.91 247 GLN A CA 1
ATOM 3775 C C . GLN B 1 247 ? 84.816 9.762 61.556 1.00 9.68 247 GLN A C 1
ATOM 3776 O O . GLN B 1 247 ? 85.053 8.723 62.178 1.00 9.41 247 GLN A O 1
ATOM 3782 N N . VAL B 1 248 ? 85.747 10.488 60.937 1.00 9.90 248 VAL A N 1
ATOM 3783 C CA . VAL B 1 248 ? 87.167 10.155 60.968 1.00 9.91 248 VAL A CA 1
ATOM 3784 C C . VAL B 1 248 ? 87.863 11.391 61.522 1.00 9.77 248 VAL A C 1
ATOM 3785 O O . VAL B 1 248 ? 87.699 12.488 60.983 1.00 10.02 248 VAL A O 1
ATOM 3789 N N . LEU B 1 249 ? 88.610 11.216 62.611 1.00 9.78 249 LEU A N 1
ATOM 3790 C CA . LEU B 1 249 ? 89.344 12.317 63.237 1.00 9.62 249 LEU A CA 1
ATOM 3791 C C . LEU B 1 249 ? 90.840 12.071 63.120 1.00 9.38 249 LEU A C 1
ATOM 3792 O O . LEU B 1 249 ? 91.364 11.126 63.715 1.00 8.84 249 LEU A O 1
ATOM 3797 N N . ASP B 1 250 ? 91.510 12.925 62.349 1.00 10.04 250 ASP A N 1
ATOM 3798 C CA . ASP B 1 250 ? 92.944 12.785 62.093 1.00 9.89 250 ASP A CA 1
ATOM 3799 C C . ASP B 1 250 ? 93.784 13.499 63.150 1.00 10.26 250 ASP A C 1
ATOM 3800 O O . ASP B 1 250 ? 93.538 14.660 63.469 1.00 10.38 250 ASP A O 1
ATOM 3805 N N . ILE B 1 251 ? 94.768 12.779 63.682 1.00 10.39 251 ILE A N 1
ATOM 3806 C CA . ILE B 1 251 ? 95.630 13.275 64.757 1.00 10.72 251 ILE A CA 1
ATOM 3807 C C . ILE B 1 251 ? 97.061 13.231 64.235 1.00 10.86 251 ILE A C 1
ATOM 3808 O O . ILE B 1 251 ? 97.706 12.170 64.216 1.00 11.01 251 ILE A O 1
ATOM 3813 N N . ASN B 1 252 ? 97.540 14.388 63.788 1.00 10.93 252 ASN A N 1
ATOM 3814 C CA . ASN B 1 252 ? 98.731 14.408 62.949 1.00 11.17 252 ASN A CA 1
ATOM 3815 C C . ASN B 1 252 ? 99.503 15.725 62.914 1.00 11.47 252 ASN A C 1
ATOM 3816 O O . ASN B 1 252 ? 100.283 15.945 61.998 1.00 11.78 252 ASN A O 1
ATOM 3821 N N . GLY B 1 253 ? 99.263 16.605 63.882 1.00 11.45 253 GLY A N 1
ATOM 3822 C CA . GLY B 1 253 ? 99.991 17.881 63.959 1.00 12.07 253 GLY A CA 1
ATOM 3823 C C . GLY B 1 253 ? 99.847 18.771 62.735 1.00 11.97 253 GLY A C 1
ATOM 3824 O O . GLY B 1 253 ? 100.696 19.639 62.486 1.00 12.82 253 GLY A O 1
ATOM 3825 N N . GLY B 1 254 ? 98.772 18.559 61.974 1.00 11.75 254 GLY A N 1
ATOM 3826 C CA . GLY B 1 254 ? 98.474 19.345 60.781 1.00 11.55 254 GLY A CA 1
ATOM 3827 C C . GLY B 1 254 ? 98.980 18.747 59.478 1.00 11.24 254 GLY A C 1
ATOM 3828 O O . GLY B 1 254 ? 98.823 19.352 58.427 1.00 11.35 254 GLY A O 1
ATOM 3829 N N . GLN B 1 255 ? 99.581 17.556 59.546 1.00 11.65 255 GLN A N 1
ATOM 3830 C CA . GLN B 1 255 ? 100.201 16.907 58.384 1.00 12.04 255 GLN A CA 1
ATOM 3831 C C . GLN B 1 255 ? 99.216 16.683 57.231 1.00 11.88 255 GLN A C 1
ATOM 3832 O O . GLN B 1 255 ? 99.566 16.833 56.054 1.00 12.65 255 GLN A O 1
ATOM 3838 N N . TYR B 1 256 ? 97.987 16.314 57.581 1.00 11.81 256 TYR A N 1
ATOM 3839 C CA . TYR B 1 256 ? 96.906 16.248 56.615 1.00 11.85 256 TYR A CA 1
ATOM 3840 C C . TYR B 1 256 ? 95.686 16.889 57.259 1.00 10.96 256 TYR A C 1
ATOM 3841 O O . TYR B 1 256 ? 95.357 16.588 58.403 1.00 10.85 256 TYR A O 1
ATOM 3850 N N . LYS B 1 257 ? 95.024 17.768 56.522 1.00 11.18 257 LYS A N 1
ATOM 3851 C CA . LYS B 1 257 ? 93.936 18.547 57.096 1.00 11.60 257 LYS A CA 1
ATOM 3852 C C . LYS B 1 257 ? 92.611 17.994 56.598 1.00 11.73 257 LYS A C 1
ATOM 3853 O O . LYS B 1 257 ? 92.234 18.197 55.440 1.00 11.42 257 LYS A O 1
ATOM 3859 N N . HIS B 1 258 ? 91.944 17.257 57.485 1.00 11.87 258 HIS A N 1
ATOM 3860 C CA . HIS B 1 258 ? 90.710 16.561 57.157 1.00 11.96 258 HIS A CA 1
ATOM 3861 C C . HIS B 1 258 ? 89.566 17.265 57.870 1.00 12.24 258 HIS A C 1
ATOM 3862 O O . HIS B 1 258 ? 88.903 18.102 57.248 1.00 12.87 258 HIS A O 1
ATOM 3870 N N . PHE C 1 2 ? 88.972 11.805 20.273 1.00 29.14 2 PHE C N 1
ATOM 3871 C CA . PHE C 1 2 ? 90.386 12.256 20.429 1.00 28.98 2 PHE C CA 1
ATOM 3872 C C . PHE C 1 2 ? 91.269 11.543 19.405 1.00 28.52 2 PHE C C 1
ATOM 3873 O O . PHE C 1 2 ? 91.295 10.308 19.363 1.00 28.86 2 PHE C O 1
ATOM 3881 N N . PRO C 1 3 ? 91.996 12.321 18.576 1.00 28.05 3 PRO C N 1
ATOM 3882 C CA . PRO C 1 3 ? 92.732 11.773 17.430 1.00 27.29 3 PRO C CA 1
ATOM 3883 C C . PRO C 1 3 ? 93.880 10.842 17.817 1.00 26.52 3 PRO C C 1
ATOM 3884 O O . PRO C 1 3 ? 94.222 9.936 17.045 1.00 26.64 3 PRO C O 1
ATOM 3888 N N . ASP C 1 4 ? 94.456 11.057 19.002 1.00 25.23 4 ASP C N 1
ATOM 3889 C CA . ASP C 1 4 ? 95.617 10.288 19.444 1.00 24.32 4 ASP C CA 1
ATOM 3890 C C . ASP C 1 4 ? 95.260 8.902 19.988 1.00 23.44 4 ASP C C 1
ATOM 3891 O O . ASP C 1 4 ? 96.133 8.175 20.458 1.00 23.85 4 ASP C O 1
ATOM 3896 N N . LEU C 1 5 ? 93.982 8.535 19.914 1.00 22.42 5 LEU C N 1
ATOM 3897 C CA . LEU C 1 5 ? 93.553 7.194 20.321 1.00 21.28 5 LEU C CA 1
ATOM 3898 C C . LEU C 1 5 ? 93.563 6.162 19.188 1.00 20.81 5 LEU C C 1
ATOM 3899 O O . LEU C 1 5 ? 93.427 4.959 19.443 1.00 20.58 5 LEU C O 1
ATOM 3904 N N A LYS C 1 6 ? 93.727 6.638 17.953 0.50 20.49 6 LYS C N 1
ATOM 3905 N N B LYS C 1 6 ? 93.713 6.626 17.947 0.50 20.42 6 LYS C N 1
ATOM 3906 C CA A LYS C 1 6 ? 93.832 5.771 16.779 0.50 20.41 6 LYS C CA 1
ATOM 3907 C CA B LYS C 1 6 ? 93.749 5.720 16.799 0.50 20.25 6 LYS C CA 1
ATOM 3908 C C A LYS C 1 6 ? 94.995 4.792 16.934 0.50 19.95 6 LYS C C 1
ATOM 3909 C C B LYS C 1 6 ? 94.966 4.801 16.877 0.50 19.89 6 LYS C C 1
ATOM 3910 O O A LYS C 1 6 ? 96.127 5.200 17.207 0.50 20.07 6 LYS C O 1
ATOM 3911 O O B LYS C 1 6 ? 96.100 5.259 17.044 0.50 20.04 6 LYS C O 1
ATOM 3922 N N . GLY C 1 7 ? 94.706 3.502 16.777 1.00 19.64 7 GLY C N 1
ATOM 3923 C CA . GLY C 1 7 ? 95.738 2.471 16.874 1.00 19.27 7 GLY C CA 1
ATOM 3924 C C . GLY C 1 7 ? 96.137 2.050 18.281 1.00 18.65 7 GLY C C 1
ATOM 3925 O O . GLY C 1 7 ? 96.821 1.036 18.447 1.00 18.94 7 GLY C O 1
ATOM 3926 N N . LYS C 1 8 ? 95.716 2.816 19.292 1.00 18.32 8 LYS C N 1
ATOM 3927 C CA A LYS C 1 8 ? 96.039 2.501 20.686 0.50 17.76 8 LYS C CA 1
ATOM 3928 C CA B LYS C 1 8 ? 96.042 2.500 20.684 0.50 17.72 8 LYS C CA 1
ATOM 3929 C C . LYS C 1 8 ? 95.483 1.144 21.096 1.00 17.43 8 LYS C C 1
ATOM 3930 O O . LYS C 1 8 ? 94.374 0.766 20.704 1.00 17.26 8 LYS C O 1
ATOM 3941 N N . ARG C 1 9 ? 96.268 0.420 21.884 1.00 17.13 9 ARG C N 1
ATOM 3942 C CA . ARG C 1 9 ? 95.929 -0.936 22.284 1.00 16.87 9 ARG C CA 1
ATOM 3943 C C . ARG C 1 9 ? 95.330 -0.879 23.685 1.00 16.34 9 ARG C C 1
ATOM 3944 O O . ARG C 1 9 ? 96.035 -0.600 24.660 1.00 16.60 9 ARG C O 1
ATOM 3952 N N . VAL C 1 10 ? 94.023 -1.129 23.756 1.00 16.04 10 VAL C N 1
ATOM 3953 C CA . VAL C 1 10 ? 93.212 -0.818 24.941 1.00 15.59 10 VAL C CA 1
ATOM 3954 C C . VAL C 1 10 ? 92.574 -2.088 25.501 1.00 15.32 10 VAL C C 1
ATOM 3955 O O . VAL C 1 10 ? 91.649 -2.639 24.904 1.00 15.62 10 VAL C O 1
ATOM 3959 N N . LEU C 1 11 ? 93.073 -2.546 26.649 1.00 14.79 11 LEU C N 1
ATOM 3960 C CA . LEU C 1 11 ? 92.512 -3.716 27.312 1.00 14.46 11 LEU C CA 1
ATOM 3961 C C . LEU C 1 11 ? 91.452 -3.266 28.310 1.00 14.18 11 LEU C C 1
ATOM 3962 O O . LEU C 1 11 ? 91.760 -2.549 29.264 1.00 13.71 11 LEU C O 1
ATOM 3967 N N . ILE C 1 12 ? 90.212 -3.691 28.084 1.00 13.82 12 ILE C N 1
ATOM 3968 C CA . ILE C 1 12 ? 89.101 -3.286 28.947 1.00 14.10 12 ILE C CA 1
ATOM 3969 C C . ILE C 1 12 ? 88.504 -4.501 29.640 1.00 14.32 12 ILE C C 1
ATOM 3970 O O . ILE C 1 12 ? 87.788 -5.302 29.022 1.00 14.27 12 ILE C O 1
ATOM 3975 N N . THR C 1 13 ? 88.794 -4.639 30.930 1.00 14.03 13 THR C N 1
ATOM 3976 C CA . THR C 1 13 ? 88.233 -5.749 31.684 1.00 14.17 13 THR C CA 1
ATOM 3977 C C . THR C 1 13 ? 86.750 -5.498 31.936 1.00 14.44 13 THR C C 1
ATOM 3978 O O . THR C 1 13 ? 86.316 -4.350 32.073 1.00 14.30 13 THR C O 1
ATOM 3982 N N . GLY C 1 14 ? 85.975 -6.574 31.962 1.00 14.88 14 GLY C N 1
ATOM 3983 C CA . GLY C 1 14 ? 84.541 -6.483 32.175 1.00 15.23 14 GLY C CA 1
ATOM 3984 C C . GLY C 1 14 ? 83.852 -5.691 31.080 1.00 15.74 14 GLY C C 1
ATOM 3985 O O . GLY C 1 14 ? 83.013 -4.837 31.359 1.00 15.85 14 GLY C O 1
ATOM 3986 N N . SER C 1 15 ? 84.228 -5.957 29.830 1.00 15.92 15 SER C N 1
ATOM 3987 C CA . SER C 1 15 ? 83.644 -5.250 28.682 1.00 16.26 15 SER C CA 1
ATOM 3988 C C . SER C 1 15 ? 82.700 -6.121 27.843 1.00 16.81 15 SER C C 1
ATOM 3989 O O . SER C 1 15 ? 82.362 -5.770 26.706 1.00 16.70 15 SER C O 1
ATOM 3992 N N . SER C 1 16 ? 82.268 -7.245 28.411 1.00 17.45 16 SER C N 1
ATOM 3993 C CA . SER C 1 16 ? 81.324 -8.143 27.743 1.00 18.19 16 SER C CA 1
ATOM 3994 C C . SER C 1 16 ? 79.907 -7.573 27.729 1.00 18.65 16 SER C C 1
ATOM 3995 O O . SER C 1 16 ? 79.059 -8.005 26.937 1.00 18.85 16 SER C O 1
ATOM 3998 N N . GLN C 1 17 ? 79.651 -6.617 28.622 1.00 18.48 17 GLN C N 1
ATOM 3999 C CA . GLN C 1 17 ? 78.351 -5.972 28.739 1.00 18.87 17 GLN C CA 1
ATOM 4000 C C . GLN C 1 17 ? 78.465 -4.645 29.491 1.00 17.97 17 GLN C C 1
ATOM 4001 O O . GLN C 1 17 ? 79.555 -4.279 29.948 1.00 17.81 17 GLN C O 1
ATOM 4007 N N . GLY C 1 18 ? 77.344 -3.930 29.584 1.00 17.09 18 GLY C N 1
ATOM 4008 C CA . GLY C 1 18 ? 77.218 -2.743 30.434 1.00 16.44 18 GLY C CA 1
ATOM 4009 C C . GLY C 1 18 ? 78.153 -1.595 30.097 1.00 15.67 18 GLY C C 1
ATOM 4010 O O . GLY C 1 18 ? 78.367 -1.272 28.929 1.00 15.73 18 GLY C O 1
ATOM 4011 N N . ILE C 1 19 ? 78.703 -0.980 31.139 1.00 14.86 19 ILE C N 1
ATOM 4012 C CA . ILE C 1 19 ? 79.612 0.153 30.991 1.00 14.42 19 ILE C CA 1
ATOM 4013 C C . ILE C 1 19 ? 80.867 -0.202 30.195 1.00 13.94 19 ILE C C 1
ATOM 4014 O O . ILE C 1 19 ? 81.285 0.562 29.323 1.00 13.69 19 ILE C O 1
ATOM 4019 N N . GLY C 1 20 ? 81.472 -1.351 30.502 1.00 13.72 20 GLY C N 1
ATOM 4020 C CA . GLY C 1 20 ? 82.682 -1.783 29.804 1.00 13.69 20 GLY C CA 1
ATOM 4021 C C . GLY C 1 20 ? 82.452 -1.928 28.307 1.00 13.85 20 GLY C C 1
ATOM 4022 O O . GLY C 1 20 ? 83.293 -1.512 27.500 1.00 14.04 20 GLY C O 1
ATOM 4023 N N . LEU C 1 21 ? 81.310 -2.511 27.941 1.00 14.26 21 LEU C N 1
ATOM 4024 C CA . LEU C 1 21 ? 80.958 -2.682 26.532 1.00 14.64 21 LEU C CA 1
ATOM 4025 C C . LEU C 1 21 ? 80.730 -1.354 25.804 1.00 14.70 21 LEU C C 1
ATOM 4026 O O . LEU C 1 21 ? 81.270 -1.147 24.717 1.00 15.28 21 LEU C O 1
ATOM 4031 N N . ALA C 1 22 ? 79.928 -0.468 26.396 1.00 14.74 22 ALA C N 1
ATOM 4032 C CA . ALA C 1 22 ? 79.673 0.854 25.819 1.00 14.33 22 ALA C CA 1
ATOM 4033 C C . ALA C 1 22 ? 80.982 1.612 25.611 1.00 14.26 22 ALA C C 1
ATOM 4034 O O . ALA C 1 22 ? 81.175 2.281 24.597 1.00 14.37 22 ALA C O 1
ATOM 4036 N N . THR C 1 23 ? 81.880 1.482 26.584 1.00 13.72 23 THR C N 1
ATOM 4037 C CA . THR C 1 23 ? 83.193 2.110 26.525 1.00 13.65 23 THR C CA 1
ATOM 4038 C C . THR C 1 23 ? 84.032 1.524 25.385 1.00 13.90 23 THR C C 1
ATOM 4039 O O . THR C 1 23 ? 84.627 2.263 24.597 1.00 13.92 23 THR C O 1
ATOM 4043 N N . ALA C 1 24 ? 84.059 0.197 25.291 1.00 14.18 24 ALA C N 1
ATOM 4044 C CA . ALA C 1 24 ? 84.763 -0.491 24.208 1.00 14.36 24 ALA C CA 1
ATOM 4045 C C . ALA C 1 24 ? 84.282 -0.014 22.837 1.00 14.70 24 ALA C C 1
ATOM 4046 O O . ALA C 1 24 ? 85.090 0.268 21.959 1.00 14.77 24 ALA C O 1
ATOM 4048 N N . ARG C 1 25 ? 82.967 0.087 22.667 1.00 15.43 25 ARG C N 1
ATOM 4049 C CA . ARG C 1 25 ? 82.391 0.569 21.404 1.00 16.03 25 ARG C CA 1
ATOM 4050 C C . ARG C 1 25 ? 82.915 1.953 21.018 1.00 16.39 25 ARG C C 1
ATOM 4051 O O . ARG C 1 25 ? 83.234 2.201 19.855 1.00 16.64 25 ARG C O 1
ATOM 4059 N N . LEU C 1 26 ? 83.019 2.849 21.998 1.00 16.41 26 LEU C N 1
ATOM 4060 C CA . LEU C 1 26 ? 83.486 4.200 2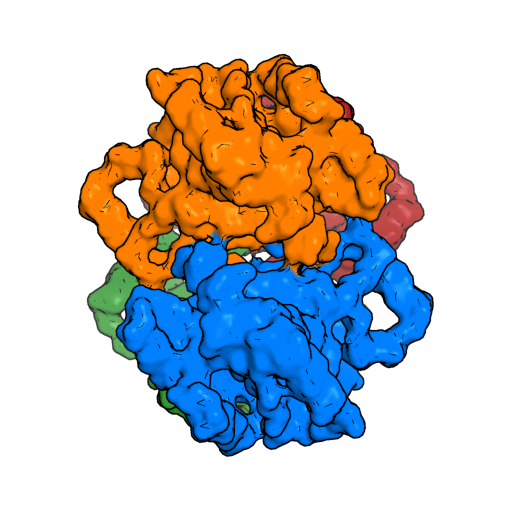1.733 1.00 16.80 26 LEU C CA 1
ATOM 4061 C C . LEU C 1 26 ? 84.970 4.242 21.372 1.00 16.67 26 LEU C C 1
ATOM 4062 O O . LEU C 1 26 ? 85.371 5.017 20.509 1.00 16.95 26 LEU C O 1
ATOM 4067 N N . PHE C 1 27 ? 85.782 3.417 22.034 1.00 16.73 27 PHE C N 1
ATOM 4068 C CA . PHE C 1 27 ? 87.202 3.313 21.691 1.00 16.47 27 PHE C CA 1
ATOM 4069 C C . PHE C 1 27 ? 87.409 2.828 20.254 1.00 16.73 27 PHE C C 1
ATOM 4070 O O . PHE C 1 27 ? 88.271 3.341 19.547 1.00 17.06 27 PHE C O 1
ATOM 4078 N N . ALA C 1 28 ? 86.618 1.838 19.839 1.00 16.98 28 ALA C N 1
ATOM 4079 C CA . ALA C 1 28 ? 86.688 1.299 18.476 1.00 17.54 28 ALA C CA 1
ATOM 4080 C C . ALA C 1 28 ? 86.345 2.371 17.446 1.00 18.10 28 ALA C C 1
ATOM 4081 O O . ALA C 1 28 ? 86.974 2.442 16.389 1.00 18.66 28 ALA C O 1
ATOM 4083 N N . ARG C 1 29 ? 85.354 3.204 17.766 1.00 18.65 29 ARG C N 1
ATOM 4084 C CA . ARG C 1 29 ? 84.965 4.328 16.908 1.00 19.47 29 ARG C CA 1
ATOM 4085 C C . ARG C 1 29 ? 86.081 5.370 16.790 1.00 19.52 29 ARG C C 1
ATOM 4086 O O . ARG C 1 29 ? 86.136 6.124 15.814 1.00 19.72 29 ARG C O 1
ATOM 4094 N N . ALA C 1 30 ? 86.967 5.396 17.786 1.00 19.20 30 ALA C N 1
ATOM 4095 C CA . ALA C 1 30 ? 88.134 6.273 17.779 1.00 19.37 30 ALA C CA 1
ATOM 4096 C C . ALA C 1 30 ? 89.337 5.596 17.114 1.00 19.28 30 ALA C C 1
ATOM 4097 O O . ALA C 1 30 ? 90.430 6.159 17.074 1.00 19.53 30 ALA C O 1
ATOM 4099 N N . GLY C 1 31 ? 89.121 4.389 16.594 1.00 19.39 31 GLY C N 1
ATOM 4100 C CA . GLY C 1 31 ? 90.147 3.640 15.873 1.00 19.43 31 GLY C CA 1
ATOM 4101 C C . GLY C 1 31 ? 91.080 2.807 16.735 1.00 19.57 31 GLY C C 1
ATOM 4102 O O . GLY C 1 31 ? 92.134 2.374 16.271 1.00 19.91 31 GLY C O 1
ATOM 4103 N N . ALA C 1 32 ? 90.706 2.587 17.994 1.00 19.29 32 ALA C N 1
ATOM 4104 C CA . ALA C 1 32 ? 91.549 1.808 18.907 1.00 19.02 32 ALA C CA 1
ATOM 4105 C C . ALA C 1 32 ? 91.441 0.302 18.660 1.00 18.69 32 ALA C C 1
ATOM 4106 O O . ALA C 1 32 ? 90.488 -0.165 18.042 1.00 18.61 32 ALA C O 1
ATOM 4108 N N . LYS C 1 33 ? 92.441 -0.438 19.134 1.00 18.37 33 LYS C N 1
ATOM 4109 C CA . LYS C 1 33 ? 92.428 -1.901 19.134 1.00 18.58 33 LYS C CA 1
ATOM 4110 C C . LYS C 1 33 ? 92.020 -2.363 20.526 1.00 18.10 33 LYS C C 1
ATOM 4111 O O . LYS C 1 33 ? 92.770 -2.176 21.486 1.00 18.01 33 LYS C O 1
ATOM 4117 N N . VAL C 1 34 ? 90.841 -2.971 20.627 1.00 17.64 34 VAL C N 1
ATOM 4118 C CA . VAL C 1 34 ? 90.199 -3.194 21.933 1.00 17.61 34 VAL C CA 1
ATOM 4119 C C . VAL C 1 34 ? 90.175 -4.656 22.379 1.00 17.82 34 VAL C C 1
ATOM 4120 O O . VAL C 1 34 ? 89.727 -5.537 21.644 1.00 18.22 34 VAL C O 1
ATOM 4124 N N . GLY C 1 35 ? 90.655 -4.896 23.596 1.00 17.59 35 GLY C N 1
ATOM 4125 C CA . GLY C 1 35 ? 90.532 -6.203 24.233 1.00 17.34 35 GLY C CA 1
ATOM 4126 C C . GLY C 1 35 ? 89.224 -6.272 24.992 1.00 17.51 35 GLY C C 1
ATOM 4127 O O . GLY C 1 35 ? 89.058 -5.612 26.025 1.00 17.10 35 GLY C O 1
ATOM 4128 N N . LEU C 1 36 ? 88.286 -7.046 24.454 1.00 17.24 36 LEU C N 1
ATOM 4129 C CA . LEU C 1 36 ? 87.014 -7.313 25.107 1.00 17.52 36 LEU C CA 1
ATOM 4130 C C . LEU C 1 36 ? 87.206 -8.458 26.091 1.00 17.81 36 LEU C C 1
ATOM 4131 O O . LEU C 1 36 ? 87.936 -9.406 25.807 1.00 17.77 36 LEU C O 1
ATOM 4136 N N . HIS C 1 37 ? 86.566 -8.358 27.252 1.00 17.80 37 HIS C N 1
ATOM 4137 C CA . HIS C 1 37 ? 86.774 -9.343 28.311 1.00 17.93 37 HIS C CA 1
ATOM 4138 C C . HIS C 1 37 ? 85.540 -9.595 29.175 1.00 18.30 37 HIS C C 1
ATOM 4139 O O . HIS C 1 37 ? 84.788 -8.669 29.486 1.00 18.08 37 HIS C O 1
ATOM 4146 N N . GLY C 1 38 ? 85.364 -10.857 29.566 1.00 18.48 38 GLY C N 1
ATOM 4147 C CA . GLY C 1 38 ? 84.361 -11.274 30.547 1.00 19.45 38 GLY C CA 1
ATOM 4148 C C . GLY C 1 38 ? 84.754 -12.632 31.114 1.00 20.04 38 GLY C C 1
ATOM 4149 O O . GLY C 1 38 ? 85.789 -13.181 30.744 1.00 19.88 38 GLY C O 1
ATOM 4150 N N . ARG C 1 39 ? 83.941 -13.175 32.017 1.00 21.08 39 ARG C N 1
ATOM 4151 C CA . ARG C 1 39 ? 84.194 -14.526 32.541 1.00 22.40 39 ARG C CA 1
ATOM 4152 C C . ARG C 1 39 ? 83.889 -15.576 31.476 1.00 23.19 39 ARG C C 1
ATOM 4153 O O . ARG C 1 39 ? 84.546 -16.617 31.407 1.00 23.43 39 ARG C O 1
ATOM 4161 N N . LYS C 1 40 ? 82.897 -15.276 30.645 1.00 24.13 40 LYS C N 1
ATOM 4162 C CA . LYS C 1 40 ? 82.445 -16.173 29.593 1.00 25.29 40 LYS C CA 1
ATOM 4163 C C . LYS C 1 40 ? 82.196 -15.332 28.351 1.00 25.28 40 LYS C C 1
ATOM 4164 O O . LYS C 1 40 ? 81.749 -14.187 28.458 1.00 25.28 40 LYS C O 1
ATOM 4170 N N . ALA C 1 41 ? 82.504 -15.892 27.184 1.00 25.72 41 ALA C N 1
ATOM 4171 C CA . ALA C 1 41 ? 82.178 -15.252 25.915 1.00 26.23 41 ALA C CA 1
ATOM 4172 C C . ALA C 1 41 ? 80.675 -15.025 25.841 1.00 26.69 41 ALA C C 1
ATOM 4173 O O . ALA C 1 41 ? 79.901 -15.985 25.929 1.00 26.78 41 ALA C O 1
ATOM 4175 N N . PRO C 1 42 ? 80.253 -13.752 25.698 1.00 27.12 42 PRO C N 1
ATOM 4176 C CA . PRO C 1 42 ? 78.825 -13.495 25.613 1.00 27.47 42 PRO C CA 1
ATOM 4177 C C . PRO C 1 42 ? 78.292 -13.993 24.279 1.00 27.68 42 PRO C C 1
ATOM 4178 O O . PRO C 1 42 ? 79.066 -14.191 23.332 1.00 27.65 42 PRO C O 1
ATOM 4182 N N . ALA C 1 43 ? 76.988 -14.230 24.213 1.00 27.99 43 ALA C N 1
ATOM 4183 C CA . ALA C 1 43 ? 76.369 -14.618 22.956 1.00 28.09 43 ALA C CA 1
ATOM 4184 C C . ALA C 1 43 ? 76.463 -13.455 21.975 1.00 27.79 43 ALA C C 1
ATOM 4185 O O . ALA C 1 43 ? 76.263 -12.289 22.346 1.00 28.23 43 ALA C O 1
ATOM 4187 N N . ASN C 1 44 ? 76.806 -13.788 20.734 1.00 27.17 44 ASN C N 1
ATOM 4188 C CA . ASN C 1 44 ? 76.981 -12.815 19.652 1.00 26.45 44 ASN C CA 1
ATOM 4189 C C . ASN C 1 44 ? 78.220 -11.936 19.779 1.00 25.80 44 ASN C C 1
ATOM 4190 O O . ASN C 1 44 ? 78.283 -10.860 19.185 1.00 25.56 44 ASN C O 1
ATOM 4195 N N . ILE C 1 45 ? 79.214 -12.406 20.534 1.00 24.95 45 ILE C N 1
ATOM 4196 C CA . ILE C 1 45 ? 80.474 -11.675 20.696 1.00 24.53 45 ILE C CA 1
ATOM 4197 C C . ILE C 1 45 ? 81.135 -11.324 19.354 1.00 24.17 45 ILE C C 1
ATOM 4198 O O . ILE C 1 45 ? 81.710 -10.241 19.198 1.00 23.68 45 ILE C O 1
ATOM 4203 N N . ASP C 1 46 ? 81.025 -12.226 18.381 1.00 23.83 46 ASP C N 1
ATOM 4204 C CA . ASP C 1 46 ? 81.600 -11.988 17.059 1.00 23.71 46 ASP C CA 1
ATOM 4205 C C . ASP C 1 46 ? 80.852 -10.907 16.268 1.00 23.24 46 ASP C C 1
ATOM 4206 O O . ASP C 1 46 ? 81.445 -10.243 15.421 1.00 23.46 46 ASP C O 1
ATOM 4211 N N . GLU C 1 47 ? 79.564 -10.722 16.556 1.00 22.78 47 GLU C N 1
ATOM 4212 C CA . GLU C 1 47 ? 78.813 -9.590 15.998 1.00 22.67 47 GLU C CA 1
ATOM 4213 C C . GLU C 1 47 ? 79.369 -8.274 16.536 1.00 22.22 47 GLU C C 1
ATOM 4214 O O . GLU C 1 47 ? 79.569 -7.320 15.785 1.00 22.25 47 GLU C O 1
ATOM 4220 N N . THR C 1 48 ? 79.622 -8.244 17.844 1.00 21.70 48 THR C N 1
ATOM 4221 C CA . THR C 1 48 ? 80.212 -7.079 18.502 1.00 20.97 48 THR C CA 1
ATOM 4222 C C . THR C 1 48 ? 81.560 -6.722 17.879 1.00 20.67 48 THR C C 1
ATOM 4223 O O . THR C 1 48 ? 81.809 -5.557 17.571 1.00 20.82 48 THR C O 1
ATOM 4227 N N . ILE C 1 49 ? 82.415 -7.727 17.688 1.00 20.43 49 ILE C N 1
ATOM 4228 C CA . ILE C 1 49 ? 83.719 -7.543 17.044 1.00 20.46 49 ILE C CA 1
ATOM 4229 C C . ILE C 1 49 ? 83.565 -6.981 15.617 1.00 20.59 49 ILE C C 1
ATOM 4230 O O . ILE C 1 49 ? 84.312 -6.082 15.217 1.00 20.48 49 ILE C O 1
ATOM 4235 N N . ALA C 1 50 ? 82.582 -7.492 14.876 1.00 21.20 50 ALA C N 1
ATOM 4236 C CA . ALA C 1 50 ? 82.285 -6.988 13.529 1.00 21.34 50 ALA C CA 1
ATOM 4237 C C . ALA C 1 50 ? 81.834 -5.521 13.521 1.00 21.59 50 ALA C C 1
ATOM 4238 O O . ALA C 1 50 ? 82.279 -4.745 12.671 1.00 21.86 50 ALA C O 1
ATOM 4240 N N . SER C 1 51 ? 80.956 -5.149 14.455 1.00 21.71 51 SER C N 1
ATOM 4241 C CA . SER C 1 51 ? 80.514 -3.753 14.607 1.00 21.86 51 SER C CA 1
ATOM 4242 C C . SER C 1 51 ? 81.695 -2.832 14.884 1.00 21.69 51 SER C C 1
ATOM 4243 O O . SER C 1 51 ? 81.797 -1.747 14.309 1.00 21.78 51 SER C O 1
ATOM 4246 N N . MET C 1 52 ? 82.583 -3.276 15.773 1.00 21.36 52 MET C N 1
ATOM 4247 C CA . MET C 1 52 ? 83.737 -2.476 16.177 1.00 20.98 52 MET C CA 1
ATOM 4248 C C . MET C 1 52 ? 84.736 -2.293 15.035 1.00 21.61 52 MET C C 1
ATOM 4249 O O . MET C 1 52 ? 85.348 -1.232 14.904 1.00 21.45 52 MET C O 1
ATOM 4254 N N . ARG C 1 53 ? 84.870 -3.322 14.198 1.00 22.11 53 ARG C N 1
ATOM 4255 C CA . ARG C 1 53 ? 85.747 -3.258 13.028 1.00 22.66 53 ARG C CA 1
ATOM 4256 C C . ARG C 1 53 ? 85.180 -2.354 11.933 1.00 22.84 53 ARG C C 1
ATOM 4257 O O . ARG C 1 53 ? 85.916 -1.585 11.314 1.00 22.92 53 ARG C O 1
ATOM 4265 N N . ALA C 1 54 ? 83.870 -2.446 11.721 1.00 22.94 54 ALA C N 1
ATOM 4266 C CA . ALA C 1 54 ? 83.155 -1.590 10.771 1.00 23.23 54 ALA C CA 1
ATOM 4267 C C . ALA C 1 54 ? 83.234 -0.116 11.159 1.00 23.49 54 ALA C C 1
ATOM 4268 O O . ALA C 1 54 ? 83.150 0.760 10.296 1.00 23.53 54 ALA C O 1
ATOM 4270 N N . ASP C 1 55 ? 83.379 0.146 12.460 1.00 23.60 55 ASP C N 1
ATOM 4271 C CA . ASP C 1 55 ? 83.536 1.509 12.977 1.00 23.61 55 ASP C CA 1
ATOM 4272 C C . ASP C 1 55 ? 84.963 2.047 12.837 1.00 23.36 55 ASP C C 1
ATOM 4273 O O . ASP C 1 55 ? 85.224 3.211 13.155 1.00 23.47 55 ASP C O 1
ATOM 4278 N N . GLY C 1 56 ? 85.881 1.201 12.372 1.00 22.95 56 GLY C N 1
ATOM 4279 C CA . GLY C 1 56 ? 87.256 1.621 12.102 1.00 22.97 56 GLY C CA 1
ATOM 4280 C C . GLY C 1 56 ? 88.276 1.234 13.154 1.00 22.59 56 GLY C C 1
ATOM 4281 O O . GLY C 1 56 ? 89.398 1.735 13.149 1.00 22.68 56 GLY C O 1
ATOM 4282 N N . GLY C 1 57 ? 87.885 0.349 14.064 1.00 22.64 57 GLY C N 1
ATOM 4283 C CA . GLY C 1 57 ? 88.797 -0.163 15.081 1.00 22.42 57 GLY C CA 1
ATOM 4284 C C . GLY C 1 57 ? 89.044 -1.648 14.895 1.00 22.39 57 GLY C C 1
ATOM 4285 O O . GLY C 1 57 ? 88.803 -2.199 13.817 1.00 22.36 57 GLY C O 1
ATOM 4286 N N . ASP C 1 58 ? 89.539 -2.294 15.945 1.00 22.18 58 ASP C N 1
ATOM 4287 C CA . ASP C 1 58 ? 89.685 -3.743 15.958 1.00 22.01 58 ASP C CA 1
ATOM 4288 C C . ASP C 1 58 ? 89.319 -4.254 17.344 1.00 21.82 58 ASP C C 1
ATOM 4289 O O . ASP C 1 58 ? 89.291 -3.475 18.307 1.00 21.55 58 ASP C O 1
ATOM 4294 N N . ALA C 1 59 ? 89.008 -5.546 17.435 1.00 21.61 59 ALA C N 1
ATOM 4295 C CA . ALA C 1 59 ? 88.595 -6.164 18.696 1.00 21.46 59 ALA C CA 1
ATOM 4296 C C . ALA C 1 59 ? 88.910 -7.653 18.736 1.00 21.36 59 ALA C C 1
ATOM 4297 O O . ALA C 1 59 ? 88.907 -8.332 17.709 1.00 21.54 59 ALA C O 1
ATOM 4299 N N . ALA C 1 60 ? 89.185 -8.145 19.939 1.00 20.96 60 ALA C N 1
ATOM 4300 C CA . ALA C 1 60 ? 89.284 -9.575 20.205 1.00 20.80 60 ALA C CA 1
ATOM 4301 C C . ALA C 1 60 ? 88.759 -9.821 21.607 1.00 20.73 60 ALA C C 1
ATOM 4302 O O . ALA C 1 60 ? 88.899 -8.958 22.485 1.00 20.06 60 ALA C O 1
ATOM 4304 N N . PHE C 1 61 ? 88.142 -10.983 21.809 1.00 20.49 61 PHE C N 1
ATOM 4305 C CA . PHE C 1 61 ? 87.617 -11.348 23.115 1.00 20.30 61 PHE C CA 1
ATOM 4306 C C . PHE C 1 61 ? 88.540 -12.288 23.891 1.00 20.17 61 PHE C C 1
ATOM 4307 O O . PHE C 1 61 ? 89.151 -13.195 23.316 1.00 20.08 61 PHE C O 1
ATOM 4315 N N . PHE C 1 62 ? 88.618 -12.066 25.203 1.00 19.68 62 PHE C N 1
ATOM 4316 C CA . PHE C 1 62 ? 89.408 -12.910 26.095 1.00 19.64 62 PHE C CA 1
ATOM 4317 C C . PHE C 1 62 ? 88.571 -13.279 27.317 1.00 19.52 62 PHE C C 1
ATOM 4318 O O . PHE C 1 62 ? 88.019 -12.401 27.979 1.00 19.44 62 PHE C O 1
ATOM 4326 N N . ALA C 1 63 ? 88.467 -14.577 27.603 1.00 19.27 63 ALA C N 1
ATOM 4327 C CA . ALA C 1 63 ? 87.742 -15.051 28.778 1.00 19.21 63 ALA C CA 1
ATOM 4328 C C . ALA C 1 63 ? 88.683 -15.254 29.966 1.00 18.91 63 ALA C C 1
ATOM 4329 O O . ALA C 1 63 ? 89.733 -15.889 29.835 1.00 19.08 63 ALA C O 1
ATOM 4331 N N . ALA C 1 64 ? 88.296 -14.707 31.120 1.00 18.56 64 ALA C N 1
ATOM 4332 C CA . ALA C 1 64 ? 89.072 -14.838 32.363 1.00 18.22 64 ALA C CA 1
ATOM 4333 C C . ALA C 1 64 ? 88.236 -14.455 33.578 1.00 18.01 64 ALA C C 1
ATOM 4334 O O . ALA C 1 64 ? 87.523 -13.452 33.552 1.00 18.19 64 ALA C O 1
ATOM 4336 N N . ASP C 1 65 ? 88.305 -15.261 34.635 1.00 17.81 65 ASP C N 1
ATOM 4337 C CA . ASP C 1 65 ? 87.728 -14.863 35.914 1.00 17.85 65 ASP C CA 1
ATOM 4338 C C . ASP C 1 65 ? 88.862 -14.248 36.713 1.00 17.60 65 ASP C C 1
ATOM 4339 O O . ASP C 1 65 ? 89.770 -14.949 37.149 1.00 17.63 65 ASP C O 1
ATOM 4344 N N . LEU C 1 66 ? 88.808 -12.933 36.894 1.00 17.12 66 LEU C N 1
ATOM 4345 C CA . LEU C 1 66 ? 89.948 -12.186 37.411 1.00 17.00 66 LEU C CA 1
ATOM 4346 C C . LEU C 1 66 ? 90.100 -12.245 38.934 1.00 17.32 66 LEU C C 1
ATOM 4347 O O . LEU C 1 66 ? 90.965 -11.565 39.493 1.00 16.97 66 LEU C O 1
ATOM 4352 N N . ALA C 1 67 ? 89.283 -13.076 39.586 1.00 17.20 67 ALA C N 1
ATOM 4353 C CA . ALA C 1 67 ? 89.370 -13.303 41.037 1.00 17.80 67 ALA C CA 1
ATOM 4354 C C . ALA C 1 67 ? 90.685 -13.970 41.458 1.00 18.06 67 ALA C C 1
ATOM 4355 O O . ALA C 1 67 ? 91.044 -13.954 42.637 1.00 18.09 67 ALA C O 1
ATOM 4357 N N . THR C 1 68 ? 91.392 -14.567 40.497 1.00 18.50 68 THR C N 1
ATOM 4358 C CA . THR C 1 68 ? 92.702 -15.169 40.763 1.00 18.79 68 THR C CA 1
ATOM 4359 C C . THR C 1 68 ? 93.807 -14.472 39.970 1.00 19.05 68 THR C C 1
ATOM 4360 O O . THR C 1 68 ? 93.572 -14.001 38.850 1.00 18.99 68 THR C O 1
ATOM 4364 N N A SER C 1 69 ? 95.008 -14.416 40.545 0.50 19.13 69 SER C N 1
ATOM 4365 N N B SER C 1 69 ? 95.005 -14.409 40.548 0.50 18.91 69 SER C N 1
ATOM 4366 C CA A SER C 1 69 ? 96.141 -13.749 39.903 0.50 19.60 69 SER C CA 1
ATOM 4367 C CA B SER C 1 69 ? 96.143 -13.761 39.900 0.50 19.14 69 SER C CA 1
ATOM 4368 C C A SER C 1 69 ? 96.587 -14.459 38.626 0.50 19.82 69 SER C C 1
ATOM 4369 C C B SER C 1 69 ? 96.534 -14.455 38.604 0.50 19.57 69 SER C C 1
ATOM 4370 O O A SER C 1 69 ? 97.069 -13.821 37.688 0.50 19.86 69 SER C O 1
ATOM 4371 O O B SER C 1 69 ? 96.925 -13.805 37.633 0.50 19.59 69 SER C O 1
ATOM 4376 N N . GLU C 1 70 ? 96.420 -15.781 38.604 1.00 19.93 70 GLU C N 1
ATOM 4377 C CA . GLU C 1 70 ? 96.763 -16.602 37.442 1.00 20.66 70 GLU C CA 1
ATOM 4378 C C . GLU C 1 70 ? 95.968 -16.183 36.202 1.00 20.49 70 GLU C C 1
ATOM 4379 O O . GLU C 1 70 ? 96.533 -16.053 35.114 1.00 20.84 70 GLU C O 1
ATOM 4385 N N . ALA C 1 71 ? 94.673 -15.935 36.383 1.00 20.08 71 ALA C N 1
ATOM 4386 C CA . ALA C 1 71 ? 93.807 -15.470 35.297 1.00 19.73 71 ALA C CA 1
ATOM 4387 C C . ALA C 1 71 ? 94.141 -14.043 34.843 1.00 19.71 71 ALA C C 1
ATOM 4388 O O . ALA C 1 71 ? 94.048 -13.733 33.652 1.00 19.59 71 ALA C O 1
ATOM 4390 N N . CYS C 1 72 ? 94.522 -13.184 35.791 1.00 19.13 72 CYS C N 1
ATOM 4391 C CA . CYS C 1 72 ? 94.955 -11.813 35.475 1.00 18.78 72 CYS C CA 1
ATOM 4392 C C . CYS C 1 72 ? 96.224 -11.799 34.616 1.00 19.09 72 CYS C C 1
ATOM 4393 O O . CYS C 1 72 ? 96.315 -11.045 33.638 1.00 18.75 72 CYS C O 1
ATOM 4396 N N A GLN C 1 73 ? 97.183 -12.647 34.988 0.30 19.19 73 GLN C N 1
ATOM 4397 N N B GLN C 1 73 ? 97.204 -12.622 34.989 0.70 19.21 73 GLN C N 1
ATOM 4398 C CA A GLN C 1 73 ? 98.443 -12.808 34.267 0.30 19.55 73 GLN C CA 1
ATOM 4399 C CA B GLN C 1 73 ? 98.439 -12.754 34.217 0.70 19.69 73 GLN C CA 1
ATOM 4400 C C A GLN C 1 73 ? 98.213 -13.337 32.852 0.30 19.65 73 GLN C C 1
ATOM 4401 C C B GLN C 1 73 ? 98.152 -13.283 32.815 0.70 19.72 73 GLN C C 1
ATOM 4402 O O A GLN C 1 73 ? 98.819 -12.851 31.895 0.30 19.79 73 GLN C O 1
ATOM 4403 O O B GLN C 1 73 ? 98.653 -12.740 31.827 0.70 19.97 73 GLN C O 1
ATOM 4414 N N . GLN C 1 74 ? 97.332 -14.329 32.735 1.00 19.78 74 GLN C N 1
ATOM 4415 C CA . GLN C 1 74 ? 97.003 -14.948 31.450 1.00 20.12 74 GLN C CA 1
ATOM 4416 C C . GLN C 1 74 ? 96.253 -13.973 30.533 1.00 20.03 74 GLN C C 1
ATOM 4417 O O . GLN C 1 74 ? 96.503 -13.941 29.327 1.00 19.77 74 GLN C O 1
ATOM 4423 N N . LEU C 1 75 ? 95.351 -13.178 31.110 1.00 19.60 75 LEU C N 1
ATOM 4424 C CA . LEU C 1 75 ? 94.617 -12.174 30.330 1.00 19.48 75 LEU C CA 1
ATOM 4425 C C . LEU C 1 75 ? 95.584 -11.184 29.688 1.00 19.53 75 LEU C C 1
ATOM 4426 O O . LEU C 1 75 ? 95.485 -10.895 28.489 1.00 19.25 75 LEU C O 1
ATOM 4431 N N . VAL C 1 76 ? 96.520 -10.674 30.489 1.00 19.60 76 VAL C N 1
ATOM 4432 C CA . VAL C 1 76 ? 97.516 -9.713 30.011 1.00 19.89 76 VAL C CA 1
ATOM 4433 C C . VAL C 1 76 ? 98.384 -10.340 28.917 1.00 20.26 76 VAL C C 1
ATOM 4434 O O . VAL C 1 76 ? 98.585 -9.739 27.862 1.00 20.21 76 VAL C O 1
ATOM 4438 N N . ASP C 1 77 ? 98.865 -11.556 29.169 1.00 20.62 77 ASP C N 1
ATOM 4439 C CA . ASP C 1 77 ? 99.683 -12.284 28.192 1.00 21.04 77 ASP C CA 1
ATOM 4440 C C . ASP C 1 77 ? 98.964 -12.513 26.868 1.00 21.08 77 ASP C C 1
ATOM 4441 O O . ASP C 1 77 ? 99.543 -12.285 25.797 1.00 21.34 77 ASP C O 1
ATOM 4446 N N . GLU C 1 78 ? 97.715 -12.970 26.938 1.00 21.01 78 GLU C N 1
ATOM 4447 C CA . GLU C 1 78 ? 96.926 -13.226 25.732 1.00 21.06 78 GLU C CA 1
ATOM 4448 C C . GLU C 1 78 ? 96.655 -11.938 24.958 1.00 20.87 78 GLU C C 1
ATOM 4449 O O . GLU C 1 78 ? 96.705 -11.927 23.724 1.00 20.81 78 GLU C O 1
ATOM 4455 N N . PHE C 1 79 ? 96.384 -10.854 25.685 1.00 20.73 79 PHE C N 1
ATOM 4456 C CA . PHE C 1 79 ? 96.158 -9.555 25.049 1.00 20.28 79 PHE C CA 1
ATOM 4457 C C . PHE C 1 79 ? 97.399 -9.068 24.304 1.00 20.65 79 PHE C C 1
ATOM 4458 O O . PHE C 1 79 ? 97.303 -8.609 23.164 1.00 20.63 79 PHE C O 1
ATOM 4466 N N . VAL C 1 80 ? 98.555 -9.165 24.960 1.00 21.12 80 VAL C N 1
ATOM 4467 C CA . VAL C 1 80 ? 99.829 -8.745 24.381 1.00 21.52 80 VAL C CA 1
ATOM 4468 C C . VAL C 1 80 ? 100.221 -9.651 23.206 1.00 22.05 80 VAL C C 1
ATOM 4469 O O . VAL C 1 80 ? 100.783 -9.176 22.213 1.00 22.33 80 VAL C O 1
ATOM 4473 N N . ALA C 1 81 ? 99.918 -10.945 23.318 1.00 22.44 81 ALA C N 1
ATOM 4474 C CA . ALA C 1 81 ? 100.165 -11.887 22.216 1.00 22.84 81 ALA C CA 1
ATOM 4475 C C . ALA C 1 81 ? 99.372 -11.494 20.973 1.00 23.08 81 ALA C C 1
ATOM 4476 O O . ALA C 1 81 ? 99.875 -11.595 19.851 1.00 23.42 81 ALA C O 1
ATOM 4478 N N . LYS C 1 82 ? 98.141 -11.033 21.185 1.00 23.05 82 LYS C N 1
ATOM 4479 C CA . LYS C 1 82 ? 97.242 -10.658 20.095 1.00 23.10 82 LYS C CA 1
ATOM 4480 C C . LYS C 1 82 ? 97.592 -9.309 19.461 1.00 22.86 82 LYS C C 1
ATOM 4481 O O . LYS C 1 82 ? 97.642 -9.198 18.235 1.00 22.79 82 LYS C O 1
ATOM 4487 N N . PHE C 1 83 ? 97.827 -8.293 20.291 1.00 22.17 83 PHE C N 1
ATOM 4488 C CA . PHE C 1 83 ? 97.986 -6.921 19.794 1.00 21.96 83 PHE C CA 1
ATOM 4489 C C . PHE C 1 83 ? 99.409 -6.359 19.870 1.00 21.61 83 PHE C C 1
ATOM 4490 O O . PHE C 1 83 ? 99.691 -5.315 19.282 1.00 21.93 83 PHE C O 1
ATOM 4498 N N . GLY C 1 84 ? 100.297 -7.043 20.585 1.00 21.43 84 GLY C N 1
ATOM 4499 C CA . GLY C 1 84 ? 101.717 -6.688 20.587 1.00 20.90 84 GLY C CA 1
ATOM 4500 C C . GLY C 1 84 ? 102.189 -5.735 21.668 1.00 20.95 84 GLY C C 1
ATOM 4501 O O . GLY C 1 84 ? 103.370 -5.400 21.723 1.00 20.88 84 GLY C O 1
ATOM 4502 N N . GLY C 1 85 ? 101.272 -5.299 22.530 1.00 20.60 85 GLY C N 1
ATOM 4503 C CA . GLY C 1 85 ? 101.606 -4.381 23.622 1.00 20.23 85 GLY C CA 1
ATOM 4504 C C . GLY C 1 85 ? 100.350 -3.815 24.253 1.00 19.66 85 GLY C C 1
ATOM 4505 O O . GLY C 1 85 ? 99.238 -4.187 23.861 1.00 19.80 85 GLY C O 1
ATOM 4506 N N . ILE C 1 86 ? 100.525 -2.934 25.242 1.00 19.26 86 ILE C N 1
ATOM 4507 C CA . ILE C 1 86 ? 99.394 -2.276 25.924 1.00 18.85 86 ILE C CA 1
ATOM 4508 C C . ILE C 1 86 ? 99.659 -0.788 26.125 1.00 18.07 86 ILE C C 1
ATOM 4509 O O . ILE C 1 86 ? 100.684 -0.402 26.696 1.00 18.09 86 ILE C O 1
ATOM 4514 N N . ASP C 1 87 ? 98.727 0.037 25.649 1.00 17.24 87 ASP C N 1
ATOM 4515 C CA . ASP C 1 87 ? 98.783 1.485 25.843 1.00 16.51 87 ASP C CA 1
ATOM 4516 C C . ASP C 1 87 ? 97.842 1.950 26.947 1.00 15.79 87 ASP C C 1
ATOM 4517 O O . ASP C 1 87 ? 98.130 2.922 27.646 1.00 15.54 87 ASP C O 1
ATOM 4522 N N . VAL C 1 88 ? 96.704 1.271 27.071 1.00 14.99 88 VAL C N 1
ATOM 4523 C CA . VAL C 1 88 ? 95.669 1.657 28.029 1.00 14.49 88 VAL C CA 1
ATOM 4524 C C . VAL C 1 88 ? 95.112 0.408 28.698 1.00 14.03 88 VAL C C 1
ATOM 4525 O O . VAL C 1 88 ? 94.693 -0.531 28.015 1.00 14.06 88 VAL C O 1
ATOM 4529 N N . LEU C 1 89 ? 95.111 0.398 30.030 1.00 13.60 89 LEU C N 1
ATOM 4530 C CA . LEU C 1 89 ? 94.388 -0.629 30.780 1.00 13.49 89 LEU C CA 1
ATOM 4531 C C . LEU C 1 89 ? 93.190 -0.001 31.469 1.00 13.28 89 LEU C C 1
ATOM 4532 O O . LEU C 1 89 ? 93.334 1.006 32.162 1.00 13.27 89 LEU C O 1
ATOM 4537 N N . ILE C 1 90 ? 92.014 -0.594 31.262 1.00 12.93 90 ILE C N 1
ATOM 4538 C CA . ILE C 1 90 ? 90.800 -0.184 31.966 1.00 12.57 90 ILE C CA 1
ATOM 4539 C C . ILE C 1 90 ? 90.339 -1.321 32.871 1.00 12.32 90 ILE C C 1
ATOM 4540 O O . ILE C 1 90 ? 89.913 -2.381 32.398 1.00 11.80 90 ILE C O 1
ATOM 4545 N N . ASN C 1 91 ? 90.472 -1.091 34.179 1.00 11.85 91 ASN C N 1
ATOM 4546 C CA . ASN C 1 91 ? 90.058 -2.049 35.199 1.00 11.89 91 ASN C CA 1
ATOM 4547 C C . ASN C 1 91 ? 88.589 -1.800 35.516 1.00 12.15 91 ASN C C 1
ATOM 4548 O O . ASN C 1 91 ? 88.264 -1.058 36.452 1.00 11.61 91 ASN C O 1
ATOM 4553 N N . ASN C 1 92 ? 87.706 -2.417 34.733 1.00 12.31 92 ASN C N 1
ATOM 4554 C CA . ASN C 1 92 ? 86.271 -2.206 34.880 1.00 13.20 92 ASN C CA 1
ATOM 4555 C C . ASN C 1 92 ? 85.532 -3.438 35.422 1.00 13.57 92 ASN C C 1
ATOM 4556 O O . ASN C 1 92 ? 84.412 -3.320 35.923 1.00 14.04 92 ASN C O 1
ATOM 4561 N N . ALA C 1 93 ? 86.161 -4.611 35.340 1.00 14.24 93 ALA C N 1
ATOM 4562 C CA . ALA C 1 93 ? 85.570 -5.822 35.921 1.00 14.96 93 ALA C CA 1
ATOM 4563 C C . ALA C 1 93 ? 85.351 -5.667 37.427 1.00 15.44 93 ALA C C 1
ATOM 4564 O O . ALA C 1 93 ? 86.187 -5.110 38.143 1.00 14.86 93 ALA C O 1
ATOM 4566 N N . GLY C 1 94 ? 84.207 -6.163 37.884 1.00 16.29 94 GLY C N 1
ATOM 4567 C CA . GLY C 1 94 ? 83.823 -6.087 39.284 1.00 17.28 94 GLY C CA 1
ATOM 4568 C C . GLY C 1 94 ? 82.319 -6.143 39.422 1.00 17.87 94 GLY C C 1
ATOM 4569 O O . GLY C 1 94 ? 81.589 -6.238 38.429 1.00 18.31 94 GLY C O 1
ATOM 4570 N N . GLY C 1 95 ? 81.854 -6.082 40.660 1.00 18.13 95 GLY C N 1
ATOM 4571 C CA . GLY C 1 95 ? 80.428 -6.092 40.942 1.00 18.40 95 GLY C CA 1
ATOM 4572 C C . GLY C 1 95 ? 80.138 -6.439 42.385 1.00 18.49 95 GLY C C 1
ATOM 4573 O O . GLY C 1 95 ? 81.046 -6.742 43.160 1.00 18.35 95 GLY C O 1
ATOM 4574 N N . LEU C 1 96 ? 78.858 -6.418 42.738 1.00 18.61 96 LEU C N 1
ATOM 4575 C CA . LEU C 1 96 ? 78.435 -6.667 44.113 1.00 19.14 96 LEU C CA 1
ATOM 4576 C C . LEU C 1 96 ? 78.767 -8.076 44.582 1.00 18.91 96 LEU C C 1
ATOM 4577 O O . LEU C 1 96 ? 79.072 -8.2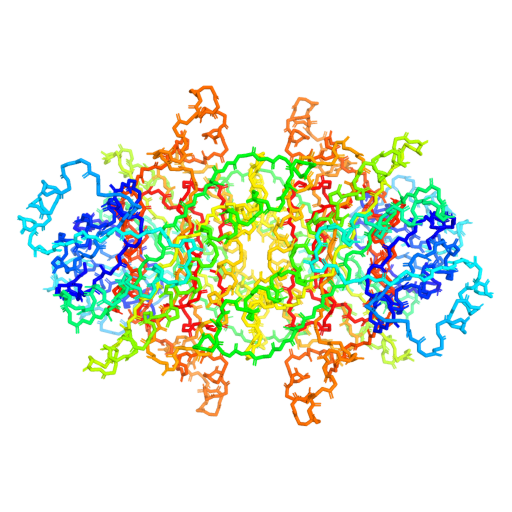78 45.756 1.00 18.60 96 LEU C O 1
ATOM 4582 N N . VAL C 1 97 ? 78.717 -9.035 43.650 1.00 19.16 97 VAL C N 1
ATOM 4583 C CA . VAL C 1 97 ? 78.768 -10.481 43.933 1.00 19.71 97 VAL C CA 1
ATOM 4584 C C . VAL C 1 97 ? 77.485 -10.954 44.621 1.00 20.34 97 VAL C C 1
ATOM 4585 O O . VAL C 1 97 ? 76.833 -11.891 44.159 1.00 20.60 97 VAL C O 1
ATOM 4589 N N . GLY C 1 98 ? 77.140 -10.296 45.723 1.00 20.54 98 GLY C N 1
ATOM 4590 C CA . GLY C 1 98 ? 75.903 -10.560 46.446 1.00 21.10 98 GLY C CA 1
ATOM 4591 C C . GLY C 1 98 ? 75.654 -9.487 47.489 1.00 21.60 98 GLY C C 1
ATOM 4592 O O . GLY C 1 98 ? 76.439 -8.542 47.623 1.00 21.73 98 GLY C O 1
ATOM 4593 N N . ARG C 1 99 ? 74.553 -9.629 48.219 1.00 21.95 99 ARG C N 1
ATOM 4594 C CA . ARG C 1 99 ? 74.227 -8.727 49.323 1.00 22.27 99 ARG C CA 1
ATOM 4595 C C . ARG C 1 99 ? 74.111 -9.509 50.623 1.00 22.26 99 ARG C C 1
ATOM 4596 O O . ARG C 1 99 ? 73.239 -10.374 50.768 1.00 22.31 99 ARG C O 1
ATOM 4604 N N . LYS C 1 100 ? 75.022 -9.229 51.552 1.00 21.59 100 LYS C N 1
ATOM 4605 C CA . LYS C 1 100 ? 74.990 -9.815 52.882 1.00 21.37 100 LYS C CA 1
ATOM 4606 C C . LYS C 1 100 ? 75.272 -8.717 53.899 1.00 20.99 100 LYS C C 1
ATOM 4607 O O . LYS C 1 100 ? 76.325 -8.069 53.826 1.00 20.64 100 LYS C O 1
ATOM 4613 N N . PRO C 1 101 ? 74.333 -8.489 54.837 1.00 20.69 101 PRO C N 1
ATOM 4614 C CA . PRO C 1 101 ? 74.588 -7.565 55.937 1.00 20.34 101 PRO C CA 1
ATOM 4615 C C . PRO C 1 101 ? 75.744 -8.043 56.817 1.00 19.80 101 PRO C C 1
ATOM 4616 O O . PRO C 1 101 ? 76.082 -9.222 56.799 1.00 19.28 101 PRO C O 1
ATOM 4620 N N . LEU C 1 102 ? 76.341 -7.129 57.579 1.00 19.30 102 LEU C N 1
ATOM 4621 C CA . LEU C 1 102 ? 77.495 -7.447 58.422 1.00 19.25 102 LEU C CA 1
ATOM 4622 C C . LEU C 1 102 ? 77.369 -8.754 59.226 1.00 19.77 102 LEU C C 1
ATOM 4623 O O . LEU C 1 102 ? 78.307 -9.552 59.225 1.00 19.26 102 LEU C O 1
ATOM 4628 N N . PRO C 1 103 ? 76.225 -8.977 59.914 1.00 20.17 103 PRO C N 1
ATOM 4629 C CA . PRO C 1 103 ? 76.101 -10.233 60.668 1.00 20.81 103 PRO C CA 1
ATOM 4630 C C . PRO C 1 103 ? 76.223 -11.500 59.809 1.00 21.19 103 PRO C C 1
ATOM 4631 O O . PRO C 1 103 ? 76.534 -12.575 60.343 1.00 21.90 103 PRO C O 1
ATOM 4635 N N . GLU C 1 104 ? 75.992 -11.364 58.505 1.00 21.27 104 GLU C N 1
ATOM 4636 C CA . GLU C 1 104 ? 75.973 -12.496 57.573 1.00 21.68 104 GLU C CA 1
ATOM 4637 C C . GLU C 1 104 ? 77.290 -12.684 56.803 1.00 21.14 104 GLU C C 1
ATOM 4638 O O . GLU C 1 104 ? 77.423 -13.638 56.031 1.00 21.61 104 GLU C O 1
ATOM 4644 N N . ILE C 1 105 ? 78.258 -11.786 56.999 1.00 20.23 105 ILE C N 1
ATOM 4645 C CA . ILE C 1 105 ? 79.508 -11.853 56.224 1.00 19.16 105 ILE C CA 1
ATOM 4646 C C . ILE C 1 105 ? 80.434 -12.978 56.701 1.00 19.06 105 ILE C C 1
ATOM 4647 O O . ILE C 1 105 ? 81.082 -12.874 57.744 1.00 19.51 105 ILE C O 1
ATOM 4652 N N . ASP C 1 106 ? 80.485 -14.049 55.916 1.00 18.81 106 ASP C N 1
ATOM 4653 C CA . ASP C 1 106 ? 81.362 -15.185 56.177 1.00 18.66 106 ASP C CA 1
ATOM 4654 C C . ASP C 1 106 ? 82.631 -15.039 55.334 1.00 17.99 106 ASP C C 1
ATOM 4655 O O . ASP C 1 106 ? 82.711 -14.144 54.492 1.00 17.35 106 ASP C O 1
ATOM 4660 N N . ASP C 1 107 ? 83.612 -15.912 55.556 1.00 17.01 107 ASP C N 1
ATOM 4661 C CA . ASP C 1 107 ? 84.873 -15.858 54.804 1.00 16.68 107 ASP C CA 1
ATOM 4662 C C . ASP C 1 107 ? 84.678 -16.057 53.306 1.00 16.66 107 ASP C C 1
ATOM 4663 O O . ASP C 1 107 ? 85.318 -15.387 52.505 1.00 15.79 107 ASP C O 1
ATOM 4668 N N . THR C 1 108 ? 83.797 -16.982 52.932 1.00 16.53 108 THR C N 1
ATOM 4669 C CA . THR C 1 108 ? 83.576 -17.272 51.515 1.00 16.98 108 THR C CA 1
ATOM 4670 C C . THR C 1 108 ? 83.065 -16.034 50.763 1.00 16.49 108 THR C C 1
ATOM 4671 O O . THR C 1 108 ? 83.603 -15.671 49.714 1.00 16.29 108 THR C O 1
ATOM 4675 N N . PHE C 1 109 ? 82.043 -15.387 51.319 1.00 15.93 109 PHE C N 1
ATOM 4676 C CA . PHE C 1 109 ? 81.469 -14.180 50.732 1.00 15.27 109 PHE C CA 1
ATOM 4677 C C . PHE C 1 109 ? 82.474 -13.030 50.743 1.00 15.03 109 PHE C C 1
ATOM 4678 O O . PHE C 1 109 ? 82.636 -12.341 49.738 1.00 14.67 109 PHE C O 1
ATOM 4686 N N . TYR C 1 110 ? 83.142 -12.835 51.880 1.00 14.38 110 TYR C N 1
ATOM 4687 C CA . TYR C 1 110 ? 84.204 -11.834 51.996 1.00 14.21 110 TYR C CA 1
ATOM 4688 C C . TYR C 1 110 ? 85.243 -12.033 50.891 1.00 14.07 110 TYR C C 1
ATOM 4689 O O . TYR C 1 110 ? 85.508 -11.119 50.115 1.00 13.69 110 TYR C O 1
ATOM 4698 N N . ASP C 1 111 ? 85.800 -13.238 50.801 1.00 14.51 111 ASP C N 1
ATOM 4699 C CA . ASP C 1 111 ? 86.785 -13.553 49.768 1.00 14.88 111 ASP C CA 1
ATOM 4700 C C . ASP C 1 111 ? 86.248 -13.297 48.356 1.00 14.48 111 ASP C C 1
ATOM 4701 O O . ASP C 1 111 ? 86.946 -12.728 47.530 1.00 14.13 111 ASP C O 1
ATOM 4706 N N . ALA C 1 112 ? 85.006 -13.707 48.094 1.00 13.97 112 ALA C N 1
ATOM 4707 C CA . ALA C 1 112 ? 84.376 -13.487 46.785 1.00 13.97 112 ALA C CA 1
ATOM 4708 C C . ALA C 1 112 ? 84.324 -12.014 46.381 1.00 13.52 112 ALA C C 1
ATOM 4709 O O . ALA C 1 112 ? 84.689 -11.663 45.258 1.00 13.94 112 ALA C O 1
ATOM 4711 N N . VAL C 1 113 ? 83.868 -11.158 47.292 1.00 12.91 113 VAL C N 1
ATOM 4712 C CA . VAL C 1 113 ? 83.741 -9.729 47.000 1.00 12.33 113 VAL C CA 1
ATOM 4713 C C . VAL C 1 113 ? 85.125 -9.098 46.859 1.00 12.00 113 VAL C C 1
ATOM 4714 O O . VAL C 1 113 ? 85.383 -8.319 45.938 1.00 12.08 113 VAL C O 1
ATOM 4718 N N . MET C 1 114 ? 86.016 -9.448 47.777 1.00 11.65 114 MET C N 1
ATOM 4719 C CA . MET C 1 114 ? 87.338 -8.830 47.798 1.00 11.65 114 MET C CA 1
ATOM 4720 C C . MET C 1 114 ? 88.195 -9.272 46.602 1.00 11.93 114 MET C C 1
ATOM 4721 O O . MET C 1 114 ? 88.940 -8.471 46.038 1.00 12.07 114 MET C O 1
ATOM 4726 N N . ASP C 1 115 ? 88.075 -10.539 46.210 1.00 12.27 115 ASP C N 1
ATOM 4727 C CA . ASP C 1 115 ? 88.827 -11.052 45.064 1.00 12.77 115 ASP C CA 1
ATOM 4728 C C . ASP C 1 115 ? 88.329 -10.443 43.756 1.00 12.85 115 ASP C C 1
ATOM 4729 O O . ASP C 1 115 ? 89.128 -10.054 42.909 1.00 13.72 115 ASP C O 1
ATOM 4734 N N . ALA C 1 116 ? 87.010 -10.354 43.607 1.00 12.81 116 ALA C N 1
ATOM 4735 C CA . ALA C 1 116 ? 86.418 -9.842 42.374 1.00 12.69 116 ALA C CA 1
ATOM 4736 C C . ALA C 1 116 ? 86.723 -8.365 42.155 1.00 12.74 116 ALA C C 1
ATOM 4737 O O . ALA C 1 116 ? 86.952 -7.943 41.023 1.00 12.88 116 ALA C O 1
ATOM 4739 N N . ASN C 1 117 ? 86.737 -7.593 43.243 1.00 12.67 117 ASN C N 1
ATOM 4740 C CA . ASN C 1 117 ? 86.811 -6.138 43.157 1.00 12.32 117 ASN C CA 1
ATOM 4741 C C . ASN C 1 117 ? 88.174 -5.519 43.453 1.00 12.23 117 ASN C C 1
ATOM 4742 O O . ASN C 1 117 ? 88.467 -4.421 42.970 1.00 12.81 117 ASN C O 1
ATOM 4747 N N . ILE C 1 118 ? 88.988 -6.203 44.256 1.00 11.58 118 ILE C N 1
ATOM 4748 C CA . ILE C 1 118 ? 90.305 -5.678 44.626 1.00 11.41 118 ILE C CA 1
ATOM 4749 C C . ILE C 1 118 ? 91.456 -6.480 44.020 1.00 11.58 118 ILE C C 1
ATOM 4750 O O . ILE C 1 118 ? 92.269 -5.914 43.288 1.00 11.63 118 ILE C O 1
ATOM 4755 N N . ARG C 1 119 ? 91.536 -7.778 44.322 1.00 11.68 119 ARG C N 1
ATOM 4756 C CA . ARG C 1 119 ? 92.647 -8.589 43.813 1.00 11.88 119 ARG C CA 1
ATOM 4757 C C . ARG C 1 119 ? 92.736 -8.481 42.288 1.00 12.17 119 ARG C C 1
ATOM 4758 O O . ARG C 1 119 ? 93.828 -8.355 41.736 1.00 12.35 119 ARG C O 1
ATOM 4766 N N . SER C 1 120 ? 91.576 -8.493 41.629 1.00 12.21 120 SER C N 1
ATOM 4767 C CA . SER C 1 120 ? 91.505 -8.343 40.170 1.00 12.54 120 SER C CA 1
ATOM 4768 C C . SER C 1 120 ? 92.236 -7.086 39.687 1.00 12.66 120 SER C C 1
ATOM 4769 O O . SER C 1 120 ? 93.057 -7.150 38.774 1.00 12.71 120 SER C O 1
ATOM 4772 N N . VAL C 1 121 ? 91.938 -5.949 40.313 1.00 12.34 121 VAL C N 1
ATOM 4773 C CA . VAL C 1 121 ? 92.524 -4.674 39.909 1.00 12.53 121 VAL C CA 1
ATOM 4774 C C . VAL C 1 121 ? 94.016 -4.618 40.221 1.00 12.34 121 VAL C C 1
ATOM 4775 O O . VAL C 1 121 ? 94.815 -4.202 39.386 1.00 12.63 121 VAL C O 1
ATOM 4779 N N . VAL C 1 122 ? 94.382 -5.031 41.431 1.00 12.23 122 VAL C N 1
ATOM 4780 C CA . VAL C 1 122 ? 95.779 -4.968 41.867 1.00 12.14 122 VAL C CA 1
ATOM 4781 C C . VAL C 1 122 ? 96.660 -5.825 40.962 1.00 12.37 122 VAL C C 1
ATOM 4782 O O . VAL C 1 122 ? 97.702 -5.367 40.469 1.00 12.58 122 VAL C O 1
ATOM 4786 N N . MET C 1 123 ? 96.224 -7.058 40.726 1.00 12.85 123 MET C N 1
ATOM 4787 C CA . MET C 1 123 ? 97.019 -8.006 39.961 1.00 12.94 123 MET C CA 1
ATOM 4788 C C . MET C 1 123 ? 97.036 -7.704 38.458 1.00 13.10 123 MET C C 1
ATOM 4789 O O . MET C 1 123 ? 98.100 -7.766 37.835 1.00 13.09 123 MET C O 1
ATOM 4794 N N . THR C 1 124 ? 95.886 -7.351 37.881 1.00 13.37 124 THR C N 1
ATOM 4795 C CA . THR C 1 124 ? 95.846 -7.016 36.449 1.00 13.54 124 THR C CA 1
ATOM 4796 C C . THR C 1 124 ? 96.716 -5.791 36.172 1.00 13.86 124 THR C C 1
ATOM 4797 O O . THR C 1 124 ? 97.473 -5.778 35.202 1.00 14.43 124 THR C O 1
ATOM 4801 N N . THR C 1 125 ? 96.639 -4.784 37.042 1.00 13.59 125 THR C N 1
ATOM 4802 C CA . THR C 1 125 ? 97.488 -3.592 36.907 1.00 13.97 125 THR C CA 1
ATOM 4803 C C . THR C 1 125 ? 98.966 -3.954 37.023 1.00 14.19 125 THR C C 1
ATOM 4804 O O . THR C 1 125 ? 99.790 -3.492 36.226 1.00 14.70 125 THR C O 1
ATOM 4808 N N . LYS C 1 126 ? 99.296 -4.782 38.013 1.00 14.64 126 LYS C N 1
ATOM 4809 C CA . LYS C 1 126 ? 100.665 -5.251 38.199 1.00 14.94 126 LYS C CA 1
ATOM 4810 C C . LYS C 1 126 ? 101.231 -5.881 36.927 1.00 15.10 126 LYS C C 1
ATOM 4811 O O . LYS C 1 126 ? 102.330 -5.530 36.489 1.00 15.52 126 LYS C O 1
ATOM 4817 N N . PHE C 1 127 ? 100.472 -6.808 36.351 1.00 15.31 127 PHE C N 1
ATOM 4818 C CA . PHE C 1 127 ? 100.913 -7.543 35.167 1.00 15.66 127 PHE C CA 1
ATOM 4819 C C . PHE C 1 127 ? 100.953 -6.689 33.900 1.00 16.02 127 PHE C C 1
ATOM 4820 O O . PHE C 1 127 ? 101.786 -6.924 33.014 1.00 16.17 127 PHE C O 1
ATOM 4828 N N . ALA C 1 128 ? 100.070 -5.698 33.822 1.00 15.80 128 ALA C N 1
ATOM 4829 C CA . ALA C 1 128 ? 100.032 -4.786 32.683 1.00 16.11 128 ALA C CA 1
ATOM 4830 C C . ALA C 1 128 ? 101.140 -3.735 32.749 1.00 16.40 128 ALA C C 1
ATOM 4831 O O . ALA C 1 128 ? 101.619 -3.274 31.715 1.00 16.58 128 ALA C O 1
ATOM 4833 N N . LEU C 1 129 ? 101.555 -3.380 33.967 1.00 16.72 129 LEU C N 1
ATOM 4834 C CA . LEU C 1 129 ? 102.491 -2.271 34.198 1.00 17.27 129 LEU C CA 1
ATOM 4835 C C . LEU C 1 129 ? 103.774 -2.245 33.331 1.00 17.86 129 LEU C C 1
ATOM 4836 O O . LEU C 1 129 ? 104.078 -1.202 32.747 1.00 18.05 129 LEU C O 1
ATOM 4841 N N . PRO C 1 130 ? 104.523 -3.370 33.253 1.00 18.34 130 PRO C N 1
ATOM 4842 C CA . PRO C 1 130 ? 105.727 -3.378 32.403 1.00 18.62 130 PRO C CA 1
ATOM 4843 C C . PRO C 1 130 ? 105.433 -3.062 30.936 1.00 18.72 130 PRO C C 1
ATOM 4844 O O . PRO C 1 130 ? 106.238 -2.395 30.280 1.00 19.05 130 PRO C O 1
ATOM 4848 N N . HIS C 1 131 ? 104.296 -3.536 30.435 1.00 18.79 131 HIS C N 1
ATOM 4849 C CA . HIS C 1 131 ? 103.887 -3.267 29.054 1.00 18.81 131 HIS C CA 1
ATOM 4850 C C . HIS C 1 131 ? 103.501 -1.802 28.862 1.00 18.69 131 HIS C C 1
ATOM 4851 O O . HIS C 1 131 ? 103.951 -1.152 27.915 1.00 18.60 131 HIS C O 1
ATOM 4858 N N . LEU C 1 132 ? 102.678 -1.283 29.774 1.00 18.13 132 LEU C N 1
ATOM 4859 C CA . LEU C 1 132 ? 102.280 0.123 29.751 1.00 17.87 132 LEU C CA 1
ATOM 4860 C C . LEU C 1 132 ? 103.503 1.041 29.815 1.00 18.00 132 LEU C C 1
ATOM 4861 O O . LEU C 1 132 ? 103.580 2.040 29.093 1.00 18.17 132 LEU C O 1
ATOM 4866 N N . ALA C 1 133 ? 104.462 0.690 30.670 1.00 18.14 133 ALA C N 1
ATOM 4867 C CA . ALA C 1 133 ? 105.698 1.458 30.793 1.00 18.72 133 ALA C CA 1
ATOM 4868 C C . ALA C 1 133 ? 106.513 1.422 29.496 1.00 19.19 133 ALA C C 1
ATOM 4869 O O . ALA C 1 133 ? 107.023 2.455 29.057 1.00 19.45 133 ALA C O 1
ATOM 4871 N N . ALA C 1 134 ? 106.611 0.243 28.884 1.00 19.75 134 ALA C N 1
ATOM 4872 C CA . ALA C 1 134 ? 107.373 0.083 27.640 1.00 20.34 134 ALA C CA 1
ATOM 4873 C C . ALA C 1 134 ? 106.767 0.897 26.493 1.00 20.91 134 ALA C C 1
ATOM 4874 O O . ALA C 1 134 ? 107.499 1.509 25.709 1.00 21.06 134 ALA C O 1
ATOM 4876 N N . ALA C 1 135 ? 105.435 0.909 26.410 1.00 21.12 135 ALA C N 1
ATOM 4877 C CA . ALA C 1 135 ? 104.722 1.673 25.382 1.00 21.57 135 ALA C CA 1
ATOM 4878 C C . ALA C 1 135 ? 104.924 3.181 25.541 1.00 21.92 135 ALA C C 1
ATOM 4879 O O . ALA C 1 135 ? 105.075 3.898 24.550 1.00 22.11 135 ALA C O 1
ATOM 4881 N N . ALA C 1 136 ? 104.931 3.652 26.789 1.00 22.28 136 ALA C N 1
ATOM 4882 C CA . ALA C 1 136 ? 105.168 5.061 27.103 1.00 22.61 136 ALA C CA 1
ATOM 4883 C C . ALA C 1 136 ? 106.581 5.494 26.713 1.00 23.12 136 ALA C C 1
ATOM 4884 O O . ALA C 1 136 ? 106.769 6.573 26.144 1.00 23.18 136 ALA C O 1
ATOM 4886 N N . LYS C 1 137 ? 107.562 4.643 27.014 1.00 23.85 137 LYS C N 1
ATOM 4887 C CA . LYS C 1 137 ? 108.964 4.898 26.661 1.00 24.49 137 LYS C CA 1
ATOM 4888 C C . LYS C 1 137 ? 109.160 5.006 25.146 1.00 24.57 137 LYS C C 1
ATOM 4889 O O . LYS C 1 137 ? 109.913 5.862 24.672 1.00 24.74 137 LYS C O 1
ATOM 4895 N N . ALA C 1 138 ? 108.477 4.138 24.401 1.00 24.80 138 ALA C N 1
ATOM 4896 C CA . ALA C 1 138 ? 108.569 4.108 22.937 1.00 24.67 138 ALA C CA 1
ATOM 4897 C C . ALA C 1 138 ? 107.954 5.346 22.280 1.00 24.89 138 ALA C C 1
ATOM 4898 O O . ALA C 1 138 ? 108.505 5.886 21.317 1.00 24.79 138 ALA C O 1
ATOM 4900 N N . SER C 1 139 ? 106.812 5.793 22.797 1.00 24.74 139 SER C N 1
ATOM 4901 C CA . SER C 1 139 ? 106.106 6.940 22.220 1.00 24.67 139 SER C CA 1
ATOM 4902 C C . SER C 1 139 ? 106.604 8.289 22.739 1.00 24.52 139 SER C C 1
ATOM 4903 O O . SER C 1 139 ? 106.455 9.310 22.063 1.00 24.83 139 SER C O 1
ATOM 4906 N N . GLY C 1 140 ? 107.173 8.294 23.942 1.00 24.33 140 GLY C N 1
ATOM 4907 C CA . GLY C 1 140 ? 107.574 9.532 24.607 1.00 24.03 140 GLY C CA 1
ATOM 4908 C C . GLY C 1 140 ? 106.408 10.278 25.237 1.00 23.80 140 GLY C C 1
ATOM 4909 O O . GLY C 1 140 ? 106.560 11.412 25.694 1.00 24.21 140 GLY C O 1
ATOM 4910 N N . GLN C 1 141 ? 105.241 9.640 25.254 1.00 23.48 141 GLN C N 1
ATOM 4911 C CA . GLN C 1 141 ? 104.053 10.215 25.883 1.00 23.17 141 GLN C CA 1
ATOM 4912 C C . GLN C 1 141 ? 103.691 9.378 27.113 1.00 22.30 141 GLN C C 1
ATOM 4913 O O . GLN C 1 141 ? 104.572 8.765 27.717 1.00 23.24 141 GLN C O 1
ATOM 4919 N N . THR C 1 142 ? 102.420 9.357 27.501 1.00 20.76 142 THR C N 1
ATOM 4920 C CA . THR C 1 142 ? 102.023 8.561 28.657 1.00 18.90 142 THR C CA 1
ATOM 4921 C C . THR C 1 142 ? 101.099 7.421 28.264 1.00 18.07 142 THR C C 1
ATOM 4922 O O . THR C 1 142 ? 100.328 7.533 27.305 1.00 17.49 142 THR C O 1
ATOM 4926 N N . SER C 1 143 ? 101.213 6.314 28.993 1.00 16.79 143 SER C N 1
ATOM 4927 C CA . SER C 1 143 ? 100.203 5.260 28.962 1.00 16.15 143 SER C CA 1
ATOM 4928 C C . SER C 1 143 ? 99.190 5.535 30.076 1.00 15.43 143 SER C C 1
ATOM 4929 O O . SER C 1 143 ? 99.423 6.388 30.929 1.00 15.27 143 SER C O 1
ATOM 4932 N N . ALA C 1 144 ? 98.067 4.823 30.058 1.00 14.75 144 ALA C N 1
ATOM 4933 C CA . ALA C 1 144 ? 96.984 5.129 30.994 1.00 14.40 144 ALA C CA 1
ATOM 4934 C C . ALA C 1 144 ? 96.411 3.887 31.654 1.00 14.23 144 ALA C C 1
ATOM 4935 O O . ALA C 1 144 ? 96.220 2.865 31.006 1.00 14.04 144 ALA C O 1
ATOM 4937 N N . VAL C 1 145 ? 96.159 3.995 32.956 1.00 13.90 145 VAL C N 1
ATOM 4938 C CA . VAL C 1 145 ? 95.326 3.039 33.678 1.00 13.85 145 VAL C CA 1
ATOM 4939 C C . VAL C 1 145 ? 94.105 3.823 34.135 1.00 14.05 145 VAL C C 1
ATOM 4940 O O . VAL C 1 145 ? 94.233 4.911 34.703 1.00 14.57 145 VAL C O 1
ATOM 4944 N N . ILE C 1 146 ? 92.925 3.291 33.839 1.00 13.47 146 ILE C N 1
ATOM 4945 C CA . ILE C 1 146 ? 91.679 3.880 34.304 1.00 13.32 146 ILE C CA 1
ATOM 4946 C C . ILE C 1 146 ? 90.895 2.766 34.983 1.00 12.92 146 ILE C C 1
ATOM 4947 O O . ILE C 1 146 ? 90.648 1.716 34.388 1.00 12.73 146 ILE C O 1
ATOM 4952 N N . SER C 1 147 ? 90.538 2.984 36.241 1.00 12.17 147 SER C N 1
ATOM 4953 C CA . SER C 1 147 ? 89.802 1.984 36.982 1.00 12.07 147 SER C CA 1
ATOM 4954 C C . SER C 1 147 ? 88.413 2.503 37.286 1.00 11.72 147 SER C C 1
ATOM 4955 O O . SER C 1 147 ? 88.212 3.707 37.474 1.00 11.79 147 SER C O 1
ATOM 4958 N N . THR C 1 148 ? 87.449 1.590 37.310 1.00 11.70 148 THR C N 1
ATOM 4959 C CA . THR C 1 148 ? 86.077 1.966 37.597 1.00 11.70 148 THR C CA 1
ATOM 4960 C C . THR C 1 148 ? 85.863 1.971 39.111 1.00 11.20 148 THR C C 1
ATOM 4961 O O . THR C 1 148 ? 86.050 0.951 39.780 1.00 11.17 148 THR C O 1
ATOM 4965 N N . GLY C 1 149 ? 85.512 3.137 39.643 1.00 10.86 149 GLY C N 1
ATOM 4966 C CA . GLY C 1 149 ? 85.198 3.281 41.065 1.00 11.10 149 GLY C CA 1
ATOM 4967 C C . GLY C 1 149 ? 83.697 3.228 41.265 1.00 11.37 149 GLY C C 1
ATOM 4968 O O . GLY C 1 149 ? 82.990 2.507 40.551 1.00 11.58 149 GLY C O 1
ATOM 4969 N N . SER C 1 150 ? 83.208 3.995 42.234 1.00 10.85 150 SER C N 1
ATOM 4970 C CA . SER C 1 150 ? 81.770 4.064 42.504 1.00 11.00 150 SER C CA 1
ATOM 4971 C C . SER C 1 150 ? 81.462 5.189 43.460 1.00 11.02 150 SER C C 1
ATOM 4972 O O . SER C 1 150 ? 82.248 5.478 44.362 1.00 10.83 150 SER C O 1
ATOM 4975 N N . ILE C 1 151 ? 80.289 5.794 43.284 1.00 10.77 151 ILE C N 1
ATOM 4976 C CA . ILE C 1 151 ? 79.722 6.659 44.315 1.00 11.58 151 ILE C CA 1
ATOM 4977 C C . ILE C 1 151 ? 79.866 6.020 45.709 1.00 11.40 151 ILE C C 1
ATOM 4978 O O . ILE C 1 151 ? 80.136 6.711 46.689 1.00 11.77 151 ILE C O 1
ATOM 4983 N N . ALA C 1 152 ? 79.707 4.698 45.782 1.00 11.47 152 ALA C N 1
ATOM 4984 C CA . ALA C 1 152 ? 79.779 3.958 47.047 1.00 11.34 152 ALA C CA 1
ATOM 4985 C C . ALA C 1 152 ? 81.165 4.034 47.698 1.00 11.43 152 ALA C C 1
ATOM 4986 O O . ALA C 1 152 ? 81.301 3.905 48.915 1.00 11.33 152 ALA C O 1
ATOM 4988 N N . GLY C 1 153 ? 82.188 4.245 46.875 1.00 11.48 153 GLY C N 1
ATOM 4989 C CA . GLY C 1 153 ? 83.544 4.456 47.374 1.00 11.93 153 GLY C CA 1
ATOM 4990 C C . GLY C 1 153 ? 83.709 5.784 48.092 1.00 12.09 153 GLY C C 1
ATOM 4991 O O . GLY C 1 153 ? 84.714 6.002 48.784 1.00 12.31 153 GLY C O 1
ATOM 4992 N N . HIS C 1 154 ? 82.739 6.685 47.921 1.00 11.92 154 HIS C N 1
ATOM 4993 C CA . HIS C 1 154 ? 82.700 7.938 48.675 1.00 12.28 154 HIS C CA 1
ATOM 4994 C C . HIS C 1 154 ? 81.827 7.855 49.920 1.00 13.13 154 HIS C C 1
ATOM 4995 O O . HIS C 1 154 ? 82.256 8.221 51.009 1.00 13.54 154 HIS C O 1
ATOM 5002 N N . THR C 1 155 ? 80.593 7.391 49.754 1.00 13.42 155 THR C N 1
ATOM 5003 C CA . THR C 1 155 ? 79.618 7.505 50.840 1.00 14.70 155 THR C CA 1
ATOM 5004 C C . THR C 1 155 ? 79.281 6.191 51.531 1.00 14.55 155 THR C C 1
ATOM 5005 O O . THR C 1 155 ? 78.588 6.193 52.550 1.00 14.86 155 THR C O 1
ATOM 5009 N N . GLY C 1 156 ? 79.788 5.083 50.992 1.00 14.15 156 GLY C N 1
ATOM 5010 C CA . GLY C 1 156 ? 79.574 3.767 51.577 1.00 14.19 156 GLY C CA 1
ATOM 5011 C C . GLY C 1 156 ? 78.635 2.924 50.738 1.00 14.63 156 GLY C C 1
ATOM 5012 O O . GLY C 1 156 ? 77.824 3.454 49.973 1.00 14.48 156 GLY C O 1
ATOM 5013 N N . GLY C 1 157 ? 78.758 1.608 50.872 1.00 14.62 157 GLY C N 1
ATOM 5014 C CA . GLY C 1 157 ? 77.901 0.686 50.134 1.00 15.47 157 GLY C CA 1
ATOM 5015 C C . GLY C 1 157 ? 76.484 0.707 50.672 1.00 15.88 157 GLY C C 1
ATOM 5016 O O . GLY C 1 157 ? 76.256 1.085 51.828 1.00 16.08 157 GLY C O 1
ATOM 5017 N N . GLY C 1 158 ? 75.532 0.314 49.828 1.00 16.41 158 GLY C N 1
ATOM 5018 C CA . GLY C 1 158 ? 74.144 0.159 50.257 1.00 16.76 158 GLY C CA 1
ATOM 5019 C C . GLY C 1 158 ? 73.911 -1.115 51.055 1.00 17.45 158 GLY C C 1
ATOM 5020 O O . GLY C 1 158 ? 74.861 -1.734 51.555 1.00 16.79 158 GLY C O 1
ATOM 5021 N N . PRO C 1 159 ? 72.634 -1.529 51.180 1.00 18.00 159 PRO C N 1
ATOM 5022 C CA . PRO C 1 159 ? 72.254 -2.711 51.954 1.00 18.38 159 PRO C CA 1
ATOM 5023 C C . PRO C 1 159 ? 72.974 -3.971 51.487 1.00 18.01 159 PRO C C 1
ATOM 5024 O O . PRO C 1 159 ? 72.899 -4.331 50.303 1.00 18.74 159 PRO C O 1
ATOM 5028 N N . GLY C 1 160 ? 73.675 -4.621 52.414 1.00 17.66 160 GLY C N 1
ATOM 5029 C CA . GLY C 1 160 ? 74.431 -5.841 52.121 1.00 17.12 160 GLY C CA 1
ATOM 5030 C C . GLY C 1 160 ? 75.653 -5.632 51.239 1.00 16.68 160 GLY C C 1
ATOM 5031 O O . GLY C 1 160 ? 76.308 -6.597 50.842 1.00 16.69 160 GLY C O 1
ATOM 5032 N N . ALA C 1 161 ? 75.968 -4.369 50.953 1.00 16.14 161 ALA C N 1
ATOM 5033 C CA . ALA C 1 161 ? 77.043 -4.029 50.021 1.00 15.49 161 ALA C CA 1
ATOM 5034 C C . ALA C 1 161 ? 78.216 -3.299 50.683 1.00 15.25 161 ALA C C 1
ATOM 5035 O O . ALA C 1 161 ? 78.971 -2.601 50.003 1.00 14.53 161 ALA C O 1
ATOM 5037 N N . GLY C 1 162 ? 78.363 -3.465 51.996 1.00 14.69 162 GLY C N 1
ATOM 5038 C CA . GLY C 1 162 ? 79.450 -2.822 52.746 1.00 14.33 162 GLY C CA 1
ATOM 5039 C C . GLY C 1 162 ? 80.829 -3.104 52.173 1.00 13.91 162 GLY C C 1
ATOM 5040 O O . GLY C 1 162 ? 81.648 -2.185 52.011 1.00 13.69 162 GLY C O 1
ATOM 5041 N N . LEU C 1 163 ? 81.089 -4.373 51.856 1.00 13.80 163 LEU C N 1
ATOM 5042 C CA . LEU C 1 163 ? 82.389 -4.769 51.306 1.00 13.68 163 LEU C CA 1
ATOM 5043 C C . LEU C 1 163 ? 82.624 -4.218 49.906 1.00 13.87 163 LEU C C 1
ATOM 5044 O O . LEU C 1 163 ? 83.747 -3.865 49.557 1.00 13.93 163 LEU C O 1
ATOM 5049 N N . TYR C 1 164 ? 81.561 -4.145 49.106 1.00 13.42 164 TYR C N 1
ATOM 5050 C CA . TYR C 1 164 ? 81.665 -3.616 47.754 1.00 13.27 164 TYR C CA 1
ATOM 5051 C C . TYR C 1 164 ? 82.037 -2.126 47.756 1.00 12.68 164 TYR C C 1
ATOM 5052 O O . TYR C 1 164 ? 82.969 -1.713 47.064 1.00 12.84 164 TYR C O 1
ATOM 5061 N N . GLY C 1 165 ? 81.305 -1.327 48.533 1.00 12.05 165 GLY C N 1
ATOM 5062 C CA . GLY C 1 165 ? 81.572 0.110 48.633 1.00 11.39 165 GLY C CA 1
ATOM 5063 C C . GLY C 1 165 ? 82.988 0.357 49.120 1.00 10.92 165 GLY C C 1
ATOM 5064 O O . GLY C 1 165 ? 83.708 1.215 48.579 1.00 11.57 165 GLY C O 1
ATOM 5065 N N . ALA C 1 166 ? 83.399 -0.409 50.126 1.00 10.97 166 ALA C N 1
ATOM 5066 C CA . ALA C 1 166 ? 84.729 -0.222 50.715 1.00 10.52 166 ALA C CA 1
ATOM 5067 C C . ALA C 1 166 ? 85.844 -0.722 49.787 1.00 10.81 166 ALA C C 1
ATOM 5068 O O . ALA C 1 166 ? 86.949 -0.156 49.782 1.00 10.49 166 ALA C O 1
ATOM 5070 N N . ALA C 1 167 ? 85.554 -1.763 49.005 1.00 10.85 167 ALA C N 1
ATOM 5071 C CA . ALA C 1 167 ? 86.461 -2.212 47.934 1.00 10.90 167 ALA C CA 1
ATOM 5072 C C . ALA C 1 167 ? 86.702 -1.106 46.903 1.00 10.95 167 ALA C C 1
ATOM 5073 O O . ALA C 1 167 ? 87.837 -0.892 46.449 1.00 10.87 167 ALA C O 1
ATOM 5075 N N . LYS C 1 168 ? 85.639 -0.386 46.540 1.00 10.93 168 LYS C N 1
ATOM 5076 C CA . LYS C 1 168 ? 85.789 0.745 45.626 1.00 11.29 168 LYS C CA 1
ATOM 5077 C C . LYS C 1 168 ? 86.586 1.885 46.267 1.00 10.91 168 LYS C C 1
ATOM 5078 O O . LYS C 1 168 ? 87.428 2.494 45.606 1.00 10.99 168 LYS C O 1
ATOM 5084 N N . ALA C 1 169 ? 86.357 2.139 47.556 1.00 10.35 169 ALA C N 1
ATOM 5085 C CA . ALA C 1 169 ? 87.171 3.106 48.308 1.00 10.52 169 ALA C CA 1
ATOM 5086 C C . ALA C 1 169 ? 88.643 2.690 48.322 1.00 10.31 169 ALA C C 1
ATOM 5087 O O . ALA C 1 169 ? 89.539 3.536 48.211 1.00 10.41 169 ALA C O 1
ATOM 5089 N N . PHE C 1 170 ? 88.883 1.386 48.457 1.00 10.02 170 PHE C N 1
ATOM 5090 C CA . PHE C 1 170 ? 90.245 0.830 48.402 1.00 10.23 170 PHE C CA 1
ATOM 5091 C C . PHE C 1 170 ? 90.919 1.197 47.071 1.00 10.28 170 PHE C C 1
ATOM 5092 O O . PHE C 1 170 ? 92.077 1.646 47.066 1.00 10.50 170 PHE C O 1
ATOM 5100 N N A LEU C 1 171 ? 90.203 1.008 45.959 0.70 10.35 171 LEU C N 1
ATOM 5101 N N B LEU C 1 171 ? 90.193 1.016 45.969 0.30 10.47 171 LEU C N 1
ATOM 5102 C CA A LEU C 1 171 ? 90.720 1.354 44.626 0.70 10.49 171 LEU C CA 1
ATOM 5103 C CA B LEU C 1 171 ? 90.688 1.341 44.633 0.30 10.66 171 LEU C CA 1
ATOM 5104 C C A LEU C 1 171 ? 91.037 2.842 44.528 0.70 10.59 171 LEU C C 1
ATOM 5105 C C B LEU C 1 171 ? 90.991 2.832 44.469 0.30 10.68 171 LEU C C 1
ATOM 5106 O O A LEU C 1 171 ? 92.109 3.222 44.042 0.70 10.51 171 LEU C O 1
ATOM 5107 O O B LEU C 1 171 ? 92.005 3.202 43.867 0.30 10.70 171 LEU C O 1
ATOM 5116 N N . HIS C 1 172 ? 90.113 3.677 45.010 1.00 10.56 172 HIS C N 1
ATOM 5117 C CA . HIS C 1 172 ? 90.292 5.136 44.975 1.00 11.05 172 HIS C CA 1
ATOM 5118 C C . HIS C 1 172 ? 91.617 5.500 45.652 1.00 11.06 172 HIS C C 1
ATOM 5119 O O . HIS C 1 172 ? 92.347 6.369 45.183 1.00 11.68 172 HIS C O 1
ATOM 5126 N N . ASN C 1 173 ? 91.930 4.794 46.732 1.00 10.55 173 ASN C N 1
ATOM 5127 C CA . ASN C 1 173 ? 93.142 5.054 47.499 1.00 10.71 173 ASN C CA 1
ATOM 5128 C C . ASN C 1 173 ? 94.403 4.448 46.886 1.00 10.51 173 ASN C C 1
ATOM 5129 O O . ASN C 1 173 ? 95.444 5.111 46.841 1.00 10.72 173 ASN C O 1
ATOM 5134 N N . VAL C 1 174 ? 94.331 3.199 46.424 1.00 10.31 174 VAL C N 1
ATOM 5135 C CA . VAL C 1 174 ? 95.545 2.505 45.948 1.00 10.45 174 VAL C CA 1
ATOM 5136 C C . VAL C 1 174 ? 96.143 3.207 44.721 1.00 10.46 174 VAL C C 1
ATOM 5137 O O . VAL C 1 174 ? 97.371 3.261 44.560 1.00 10.22 174 VAL C O 1
ATOM 5141 N N . HIS C 1 175 ? 95.275 3.787 43.892 1.00 10.28 175 HIS C N 1
ATOM 5142 C CA . HIS C 1 175 ? 95.712 4.616 42.764 1.00 10.77 175 HIS C CA 1
ATOM 5143 C C . HIS C 1 175 ? 96.646 5.747 43.186 1.00 10.76 175 HIS C C 1
ATOM 5144 O O . HIS C 1 175 ? 97.561 6.113 42.438 1.00 11.16 175 HIS C O 1
ATOM 5151 N N A LYS C 1 176 ? 96.417 6.292 44.381 0.50 10.97 176 LYS C N 1
ATOM 5152 N N B LYS C 1 176 ? 96.405 6.301 44.375 0.50 11.03 176 LYS C N 1
ATOM 5153 C CA A LYS C 1 176 ? 97.236 7.387 44.908 0.50 11.23 176 LYS C CA 1
ATOM 5154 C CA B LYS C 1 176 ? 97.233 7.385 44.909 0.50 11.35 176 LYS C CA 1
ATOM 5155 C C A LYS C 1 176 ? 98.684 6.955 45.131 0.50 11.53 176 LYS C C 1
ATOM 5156 C C B LYS C 1 176 ? 98.680 6.932 45.084 0.50 11.56 176 LYS C C 1
ATOM 5157 O O A LYS C 1 176 ? 99.619 7.684 44.782 0.50 11.65 176 LYS C O 1
ATOM 5158 O O B LYS C 1 176 ? 99.610 7.617 44.648 0.50 11.60 176 LYS C O 1
ATOM 5169 N N . ASN C 1 177 ? 98.860 5.764 45.696 1.00 11.76 177 ASN C N 1
ATOM 5170 C CA . ASN C 1 177 ? 100.186 5.170 45.857 1.00 12.06 177 ASN C CA 1
ATOM 5171 C C . ASN C 1 177 ? 100.805 4.903 44.483 1.00 12.29 177 ASN C C 1
ATOM 5172 O O . ASN C 1 177 ? 101.981 5.195 44.252 1.00 12.51 177 ASN C O 1
ATOM 5177 N N . TRP C 1 178 ? 99.996 4.387 43.564 1.00 11.88 178 TRP C N 1
ATOM 5178 C CA . TRP C 1 178 ? 100.483 4.077 42.219 1.00 12.18 178 TRP C CA 1
ATOM 5179 C C . TRP C 1 178 ? 100.971 5.322 41.492 1.00 13.13 178 TRP C C 1
ATOM 5180 O O . TRP C 1 178 ? 101.979 5.275 40.781 1.00 13.61 178 TRP C O 1
ATOM 5191 N N . VAL C 1 179 ? 100.266 6.436 41.677 1.00 13.24 179 VAL C N 1
ATOM 5192 C CA . VAL C 1 179 ? 100.698 7.705 41.092 1.00 13.90 179 VAL C CA 1
ATOM 5193 C C . VAL C 1 179 ? 102.027 8.137 41.693 1.00 14.78 179 VAL C C 1
ATOM 5194 O O . VAL C 1 179 ? 102.959 8.486 40.965 1.00 14.80 179 VAL C O 1
ATOM 5198 N N . ASP C 1 180 ? 102.115 8.095 43.019 1.00 15.36 180 ASP C N 1
ATOM 5199 C CA . ASP C 1 180 ? 103.309 8.567 43.712 1.00 16.71 180 ASP C CA 1
ATOM 5200 C C . ASP C 1 180 ? 104.567 7.861 43.261 1.00 17.57 180 ASP C C 1
ATOM 5201 O O . ASP C 1 180 ? 105.623 8.484 43.158 1.00 18.59 180 ASP C O 1
ATOM 5206 N N . PHE C 1 181 ? 104.470 6.568 42.985 1.00 17.93 181 PHE C N 1
ATOM 5207 C CA . PHE C 1 181 ? 105.691 5.828 42.703 1.00 18.60 181 PHE C CA 1
ATOM 5208 C C . PHE C 1 181 ? 105.796 5.224 41.294 1.00 18.35 181 PHE C C 1
ATOM 5209 O O . PHE C 1 181 ? 106.837 4.657 40.939 1.00 18.27 181 PHE C O 1
ATOM 5217 N N . HIS C 1 182 ? 104.757 5.392 40.472 1.00 17.61 182 HIS C N 1
ATOM 5218 C CA . HIS C 1 182 ? 104.826 4.920 39.083 1.00 17.24 182 HIS C CA 1
ATOM 5219 C C . HIS C 1 182 ? 104.562 5.971 38.001 1.00 16.85 182 HIS C C 1
ATOM 5220 O O . HIS C 1 182 ? 104.537 5.639 36.813 1.00 16.54 182 HIS C O 1
ATOM 5227 N N . THR C 1 183 ? 104.405 7.233 38.399 1.00 16.47 183 THR C N 1
ATOM 5228 C CA . THR C 1 183 ? 104.354 8.322 37.419 1.00 16.73 183 THR C CA 1
ATOM 5229 C C . THR C 1 183 ? 105.668 8.347 36.630 1.00 17.45 183 THR C C 1
ATOM 5230 O O . THR C 1 183 ? 105.678 8.613 35.424 1.00 17.51 183 THR C O 1
ATOM 5234 N N . LYS C 1 184 ? 106.760 8.025 37.319 1.00 18.64 184 LYS C N 1
ATOM 5235 C CA . LYS C 1 184 ? 108.097 7.937 36.702 1.00 19.86 184 LYS C CA 1
ATOM 5236 C C . LYS C 1 184 ? 108.206 6.835 35.636 1.00 19.95 184 LYS C C 1
ATOM 5237 O O . LYS C 1 184 ? 109.151 6.829 34.832 1.00 20.52 184 LYS C O 1
ATOM 5243 N N . ASP C 1 185 ? 107.250 5.904 35.638 1.00 19.60 185 ASP C N 1
ATOM 5244 C CA . ASP C 1 185 ? 107.177 4.846 34.630 1.00 19.64 185 ASP C CA 1
ATOM 5245 C C . ASP C 1 185 ? 106.419 5.285 33.371 1.00 18.81 185 ASP C C 1
ATOM 5246 O O . ASP C 1 185 ? 106.290 4.512 32.415 1.00 19.37 185 ASP C O 1
ATOM 5251 N N . GLY C 1 186 ? 105.920 6.522 33.380 1.00 18.14 186 GLY C N 1
ATOM 5252 C CA . GLY C 1 186 ? 105.213 7.095 32.237 1.00 16.87 186 GLY C CA 1
ATOM 5253 C C . GLY C 1 186 ? 103.758 6.669 32.181 1.00 16.48 186 GLY C C 1
ATOM 5254 O O . GLY C 1 186 ? 103.138 6.698 31.121 1.00 16.39 186 GLY C O 1
ATOM 5255 N N . VAL C 1 187 ? 103.210 6.288 33.331 1.00 15.77 187 VAL C N 1
ATOM 5256 C CA . VAL C 1 187 ? 101.825 5.826 33.396 1.00 15.26 187 VAL C CA 1
ATOM 5257 C C . VAL C 1 187 ? 100.999 6.784 34.248 1.00 14.89 187 VAL C C 1
ATOM 5258 O O . VAL C 1 187 ? 101.417 7.165 35.340 1.00 15.05 187 VAL C O 1
ATOM 5262 N N . ARG C 1 188 ? 99.839 7.188 33.726 1.00 13.90 188 ARG C N 1
ATOM 5263 C CA . ARG C 1 188 ? 98.892 8.011 34.485 1.00 13.33 188 ARG C CA 1
ATOM 5264 C C . ARG C 1 188 ? 97.782 7.089 34.978 1.00 13.05 188 ARG C C 1
ATOM 5265 O O . ARG C 1 188 ? 97.406 6.154 34.278 1.00 13.69 188 ARG C O 1
ATOM 5273 N N . PHE C 1 189 ? 97.274 7.354 36.178 1.00 12.13 189 PHE C N 1
ATOM 5274 C CA . PHE C 1 189 ? 96.225 6.528 36.786 1.00 12.15 189 PHE C CA 1
ATOM 5275 C C . PHE C 1 189 ? 95.056 7.428 37.157 1.00 12.06 189 PHE C C 1
ATOM 5276 O O . PHE C 1 189 ? 95.230 8.394 37.896 1.00 12.12 189 PHE C O 1
ATOM 5284 N N . ASN C 1 190 ? 93.871 7.114 36.642 1.00 11.55 190 ASN C N 1
ATOM 5285 C CA . ASN C 1 190 ? 92.672 7.878 36.978 1.00 11.23 190 ASN C CA 1
ATOM 5286 C C . ASN C 1 190 ? 91.483 6.964 37.148 1.00 11.05 190 ASN C C 1
ATOM 5287 O O . ASN C 1 190 ? 91.540 5.793 36.773 1.00 11.04 190 ASN C O 1
ATOM 5292 N N . ILE C 1 191 ? 90.418 7.500 37.733 1.00 10.93 191 ILE C N 1
ATOM 5293 C CA . ILE C 1 191 ? 89.237 6.703 38.029 1.00 10.63 191 ILE C CA 1
ATOM 5294 C C . ILE C 1 191 ? 87.969 7.378 37.517 1.00 10.72 191 ILE C C 1
ATOM 5295 O O . ILE C 1 191 ? 87.788 8.586 37.676 1.00 10.83 191 ILE C O 1
ATOM 5300 N N . VAL C 1 192 ? 87.110 6.579 36.890 1.00 10.41 192 VAL C N 1
ATOM 5301 C CA . VAL C 1 192 ? 85.762 6.991 36.540 1.00 10.99 192 VAL C CA 1
ATOM 5302 C C . VAL C 1 192 ? 84.874 6.311 37.564 1.00 10.75 192 VAL C C 1
ATOM 5303 O O . VAL C 1 192 ? 84.949 5.086 37.723 1.00 10.29 192 VAL C O 1
ATOM 5307 N N . SER C 1 193 ? 84.058 7.113 38.251 1.00 11.26 193 SER C N 1
ATOM 5308 C CA . SER C 1 193 ? 83.238 6.662 39.369 1.00 11.56 193 SER C CA 1
ATOM 5309 C C . SER C 1 193 ? 81.746 6.834 39.061 1.00 12.38 193 SER C C 1
ATOM 5310 O O . SER C 1 193 ? 81.169 7.898 39.327 1.00 12.42 193 SER C O 1
ATOM 5313 N N . PRO C 1 194 ? 81.121 5.792 38.485 1.00 13.09 194 PRO C N 1
ATOM 5314 C CA . PRO C 1 194 ? 79.693 5.853 38.174 1.00 13.61 194 PRO C CA 1
ATOM 5315 C C . PRO C 1 194 ? 78.837 5.969 39.425 1.00 14.78 194 PRO C C 1
ATOM 5316 O O . PRO C 1 194 ? 79.213 5.456 40.485 1.00 14.59 194 PRO C O 1
ATOM 5320 N N . GLY C 1 195 ? 77.691 6.633 39.282 1.00 15.50 195 GLY C N 1
ATOM 5321 C CA . GLY C 1 195 ? 76.698 6.707 40.343 1.00 17.13 195 GLY C CA 1
ATOM 5322 C C . GLY C 1 195 ? 75.757 5.530 40.211 1.00 18.33 195 GLY C C 1
ATOM 5323 O O . GLY C 1 195 ? 76.114 4.398 40.536 1.00 19.06 195 GLY C O 1
ATOM 5324 N N . THR C 1 196 ? 74.558 5.808 39.710 1.00 19.29 196 THR C N 1
ATOM 5325 C CA . THR C 1 196 ? 73.533 4.787 39.508 1.00 20.23 196 THR C CA 1
ATOM 5326 C C . THR C 1 196 ? 73.261 4.682 38.009 1.00 21.11 196 THR C C 1
ATOM 5327 O O . THR C 1 196 ? 72.695 5.595 37.399 1.00 21.28 196 THR C O 1
ATOM 5331 N N . VAL C 1 197 ? 73.693 3.569 37.424 1.00 22.33 197 VAL C N 1
ATOM 5332 C CA . VAL C 1 197 ? 73.683 3.392 35.974 1.00 23.79 197 VAL C CA 1
ATOM 5333 C C . VAL C 1 197 ? 72.790 2.217 35.592 1.00 24.91 197 VAL C C 1
ATOM 5334 O O . VAL C 1 197 ? 72.835 1.156 36.221 1.00 24.89 197 VAL C O 1
ATOM 5338 N N . ASP C 1 198 ? 71.979 2.424 34.558 1.00 26.18 198 ASP C N 1
ATOM 5339 C CA . ASP C 1 198 ? 71.019 1.422 34.112 1.00 27.77 198 ASP C CA 1
ATOM 5340 C C . ASP C 1 198 ? 71.703 0.267 33.366 1.00 28.24 198 ASP C C 1
ATOM 5341 O O . ASP C 1 198 ? 71.709 0.221 32.130 1.00 28.59 198 ASP C O 1
ATOM 5346 N N . THR C 1 199 ? 72.294 -0.645 34.138 1.00 28.78 199 THR C N 1
ATOM 5347 C CA . THR C 1 199 ? 72.916 -1.865 33.618 1.00 29.29 199 THR C CA 1
ATOM 5348 C C . THR C 1 199 ? 72.384 -3.068 34.402 1.00 29.73 199 THR C C 1
ATOM 5349 O O . THR C 1 199 ? 71.500 -2.915 35.251 1.00 29.58 199 THR C O 1
ATOM 5353 N N . ALA C 1 200 ? 72.937 -4.252 34.130 1.00 30.42 200 ALA C N 1
ATOM 5354 C CA . ALA C 1 200 ? 72.597 -5.475 34.871 1.00 31.34 200 ALA C CA 1
ATOM 5355 C C . ALA C 1 200 ? 72.890 -5.355 36.371 1.00 31.93 200 ALA C C 1
ATOM 5356 O O . ALA C 1 200 ? 72.268 -6.038 37.189 1.00 32.08 200 ALA C O 1
ATOM 5358 N N . PHE C 1 201 ? 73.838 -4.480 36.711 1.00 32.77 201 PHE C N 1
ATOM 5359 C CA . PHE C 1 201 ? 74.192 -4.142 38.096 1.00 33.47 201 PHE C CA 1
ATOM 5360 C C . PHE C 1 201 ? 72.967 -3.764 38.942 1.00 34.13 201 PHE C C 1
ATOM 5361 O O . PHE C 1 201 ? 72.881 -4.135 40.116 1.00 33.96 201 PHE C O 1
ATOM 5369 N N . HIS C 1 202 ? 72.028 -3.030 38.341 1.00 34.91 202 HIS C N 1
ATOM 5370 C CA . HIS C 1 202 ? 70.821 -2.571 39.040 1.00 35.84 202 HIS C CA 1
ATOM 5371 C C . HIS C 1 202 ? 69.522 -3.216 38.530 1.00 36.60 202 HIS C C 1
ATOM 5372 O O . HIS C 1 202 ? 68.421 -2.781 38.896 1.00 36.57 202 HIS C O 1
ATOM 5379 N N . ALA C 1 203 ? 69.658 -4.261 37.712 1.00 37.51 203 ALA C N 1
ATOM 5380 C CA . ALA C 1 203 ? 68.513 -4.939 37.079 1.00 38.43 203 ALA C CA 1
ATOM 5381 C C . ALA C 1 203 ? 67.488 -5.520 38.062 1.00 39.08 203 ALA C C 1
ATOM 5382 O O . ALA C 1 203 ? 66.319 -5.704 37.709 1.00 39.30 203 ALA C O 1
ATOM 5384 N N . ASP C 1 204 ? 67.928 -5.808 39.285 1.00 39.83 204 ASP C N 1
ATOM 5385 C CA . ASP C 1 204 ? 67.060 -6.382 40.316 1.00 40.60 204 ASP C CA 1
ATOM 5386 C C . ASP C 1 204 ? 66.095 -5.366 40.936 1.00 41.13 204 ASP C C 1
ATOM 5387 O O . ASP C 1 204 ? 65.105 -5.750 41.567 1.00 41.25 204 ASP C O 1
ATOM 5392 N N . LYS C 1 205 ? 66.383 -4.078 40.749 1.00 41.66 205 LYS C N 1
ATOM 5393 C CA . LYS C 1 205 ? 65.608 -3.003 41.371 1.00 42.24 205 LYS C CA 1
ATOM 5394 C C . LYS C 1 205 ? 64.249 -2.779 40.712 1.00 42.58 205 LYS C C 1
ATOM 5395 O O . LYS C 1 205 ? 64.158 -2.574 39.498 1.00 42.67 205 LYS C O 1
ATOM 5401 N N . THR C 1 206 ? 63.201 -2.822 41.532 1.00 43.10 206 THR C N 1
ATOM 5402 C CA . THR C 1 206 ? 61.832 -2.566 41.082 1.00 43.53 206 THR C CA 1
ATOM 5403 C C . THR C 1 206 ? 61.627 -1.081 40.787 1.00 43.75 206 THR C C 1
ATOM 5404 O O . THR C 1 206 ? 62.399 -0.239 41.254 1.00 43.80 206 THR C O 1
ATOM 5408 N N . GLN C 1 207 ? 60.582 -0.772 40.017 1.00 44.01 207 GLN C N 1
ATOM 5409 C CA . GLN C 1 207 ? 60.264 0.605 39.619 1.00 44.27 207 GLN C CA 1
ATOM 5410 C C . GLN C 1 207 ? 60.142 1.555 40.813 1.00 44.25 207 GLN C C 1
ATOM 5411 O O . GLN C 1 207 ? 60.586 2.704 40.743 1.00 44.35 207 GLN C O 1
ATOM 5417 N N . ASP C 1 208 ? 59.543 1.063 41.897 1.00 44.13 208 ASP C N 1
ATOM 5418 C CA . ASP C 1 208 ? 59.417 1.814 43.148 1.00 44.06 208 ASP C CA 1
ATOM 5419 C C . ASP C 1 208 ? 60.777 2.261 43.692 1.00 43.72 208 ASP C C 1
ATOM 5420 O O . ASP C 1 208 ? 60.957 3.433 44.035 1.00 43.72 208 ASP C O 1
ATOM 5425 N N . VAL C 1 209 ? 61.721 1.322 43.760 1.00 43.31 209 VAL C N 1
ATOM 5426 C CA . VAL C 1 209 ? 63.068 1.585 44.279 1.00 42.90 209 VAL C CA 1
ATOM 5427 C C . VAL C 1 209 ? 63.840 2.534 43.356 1.00 42.61 209 VAL C C 1
ATOM 5428 O O . VAL C 1 209 ? 64.550 3.424 43.831 1.00 42.62 209 VAL C O 1
ATOM 5432 N N . ARG C 1 210 ? 63.680 2.346 42.046 1.00 42.16 210 ARG C N 1
ATOM 5433 C CA . ARG C 1 210 ? 64.315 3.202 41.039 1.00 41.88 210 ARG C CA 1
ATOM 5434 C C . ARG C 1 210 ? 63.843 4.654 41.138 1.00 41.58 210 ARG C C 1
ATOM 5435 O O . ARG C 1 210 ? 64.633 5.584 40.955 1.00 41.61 210 ARG C O 1
ATOM 5443 N N . ASP C 1 211 ? 62.554 4.836 41.428 1.00 41.14 211 ASP C N 1
ATOM 5444 C CA . ASP C 1 211 ? 61.959 6.166 41.587 1.00 40.70 211 ASP C CA 1
ATOM 5445 C C . ASP C 1 211 ? 62.457 6.904 42.831 1.00 40.22 211 ASP C C 1
ATOM 5446 O O . ASP C 1 211 ? 62.700 8.113 42.780 1.00 40.20 211 ASP C O 1
ATOM 5451 N N A ARG C 1 212 ? 62.601 6.175 43.938 0.50 39.88 212 ARG C N 1
ATOM 5452 N N B ARG C 1 212 ? 62.609 6.168 43.932 0.50 39.91 212 ARG C N 1
ATOM 5453 C CA A ARG C 1 212 ? 63.074 6.754 45.198 0.50 39.56 212 ARG C CA 1
ATOM 5454 C CA B ARG C 1 212 ? 63.073 6.727 45.204 0.50 39.61 212 ARG C CA 1
ATOM 5455 C C A ARG C 1 212 ? 64.546 7.166 45.144 0.50 39.18 212 ARG C C 1
ATOM 5456 C C B ARG C 1 212 ? 64.542 7.152 45.155 0.50 39.21 212 ARG C C 1
ATOM 5457 O O A ARG C 1 212 ? 64.936 8.161 45.760 0.50 39.26 212 ARG C O 1
ATOM 5458 O O B ARG C 1 212 ? 64.925 8.143 45.781 0.50 39.28 212 ARG C O 1
ATOM 5473 N N . ILE C 1 213 ? 65.353 6.398 44.411 1.00 38.73 213 ILE C N 1
ATOM 5474 C CA . ILE C 1 213 ? 66.777 6.719 44.219 1.00 37.80 213 ILE C CA 1
ATOM 5475 C C . ILE C 1 213 ? 66.923 7.953 43.325 1.00 36.86 213 ILE C C 1
ATOM 5476 O O . ILE C 1 213 ? 67.726 8.845 43.614 1.00 36.78 213 ILE C O 1
ATOM 5481 N N . SER C 1 214 ? 66.127 7.999 42.256 1.00 35.68 214 SER C N 1
ATOM 5482 C CA . SER C 1 214 ? 66.105 9.134 41.331 1.00 34.64 214 SER C CA 1
ATOM 5483 C C . SER C 1 214 ? 65.755 10.454 42.023 1.00 33.79 214 SER C C 1
ATOM 5484 O O . SER C 1 214 ? 66.242 11.512 41.624 1.00 33.73 214 SER C O 1
ATOM 5487 N N . ASN C 1 215 ? 64.918 10.381 43.059 1.00 32.72 215 ASN C N 1
ATOM 5488 C CA . ASN C 1 215 ? 64.561 11.551 43.873 1.00 31.66 215 ASN C CA 1
ATOM 5489 C C . ASN C 1 215 ? 65.755 12.230 44.555 1.00 30.32 215 ASN C C 1
ATOM 5490 O O . ASN C 1 215 ? 65.727 13.439 44.798 1.00 30.61 215 ASN C O 1
ATOM 5495 N N . GLY C 1 216 ? 66.788 11.447 44.869 1.00 28.39 216 GLY C N 1
ATOM 5496 C CA . GLY C 1 216 ? 68.026 11.979 45.447 1.00 25.87 216 GLY C CA 1
ATOM 5497 C C . GLY C 1 216 ? 69.076 12.322 44.402 1.00 23.98 216 GLY C C 1
ATOM 5498 O O . GLY C 1 216 ? 70.225 12.637 44.741 1.00 24.08 216 GLY C O 1
ATOM 5499 N N . ILE C 1 217 ? 68.689 12.241 43.131 1.00 21.74 217 ILE C N 1
ATOM 5500 C CA . ILE C 1 217 ? 69.557 12.617 42.017 1.00 19.74 217 ILE C CA 1
ATOM 5501 C C . ILE C 1 217 ? 69.016 13.894 41.370 1.00 18.97 217 ILE C C 1
ATOM 5502 O O . ILE C 1 217 ? 67.881 13.904 40.889 1.00 18.48 217 ILE C O 1
ATOM 5507 N N . PRO C 1 218 ? 69.805 14.989 41.386 1.00 17.98 218 PRO C N 1
ATOM 5508 C CA . PRO C 1 218 ? 69.369 16.236 40.743 1.00 17.65 218 PRO C CA 1
ATOM 5509 C C . PRO C 1 218 ? 68.865 16.087 39.296 1.00 17.57 218 PRO C C 1
ATOM 5510 O O . PRO C 1 218 ? 67.895 16.757 38.918 1.00 17.63 218 PRO C O 1
ATOM 5514 N N . MET C 1 219 ? 69.492 15.217 38.503 1.00 17.42 219 MET C N 1
ATOM 5515 C CA . MET C 1 219 ? 69.026 14.979 37.127 1.00 17.73 219 MET C CA 1
ATOM 5516 C C . MET C 1 219 ? 67.773 14.098 37.040 1.00 18.00 219 MET C C 1
ATOM 5517 O O . MET C 1 219 ? 67.194 13.948 35.963 1.00 18.29 219 MET C O 1
ATOM 5522 N N . GLY C 1 220 ? 67.377 13.518 38.170 1.00 18.11 220 GLY C N 1
ATOM 5523 C CA . GLY C 1 220 ? 66.095 12.816 38.305 1.00 18.60 220 GLY C CA 1
ATOM 5524 C C . GLY C 1 220 ? 65.973 11.509 37.545 1.00 18.91 220 GLY C C 1
ATOM 5525 O O . GLY C 1 220 ? 64.863 11.053 37.255 1.00 19.43 220 GLY C O 1
ATOM 5526 N N . ARG C 1 221 ? 67.111 10.899 37.226 1.00 18.75 221 ARG C N 1
ATOM 5527 C CA . ARG C 1 221 ? 67.142 9.638 36.484 1.00 19.01 221 ARG C CA 1
ATOM 5528 C C . ARG C 1 221 ? 68.460 8.903 36.695 1.00 19.23 221 ARG C C 1
ATOM 5529 O O . ARG C 1 221 ? 69.457 9.513 37.097 1.00 18.53 221 ARG C O 1
ATOM 5537 N N . PHE C 1 222 ? 68.448 7.600 36.412 1.00 18.84 222 PHE C N 1
ATOM 5538 C CA . PHE C 1 222 ? 69.668 6.791 36.325 1.00 18.91 222 PHE C CA 1
ATOM 5539 C C . PHE C 1 222 ? 70.489 7.233 35.119 1.00 18.33 222 PHE C C 1
ATOM 5540 O O . PHE C 1 222 ? 69.934 7.724 34.131 1.00 18.37 222 PHE C O 1
ATOM 5548 N N . GLY C 1 223 ? 71.802 7.033 35.185 1.00 17.76 223 GLY C N 1
ATOM 5549 C CA . GLY C 1 223 ? 72.646 7.218 34.010 1.00 17.45 223 GLY C CA 1
ATOM 5550 C C . GLY C 1 223 ? 72.552 6.042 33.056 1.00 17.29 223 GLY C C 1
ATOM 5551 O O . GLY C 1 223 ? 72.019 4.985 33.407 1.00 17.77 223 GLY C O 1
ATOM 5552 N N . THR C 1 224 ? 73.053 6.241 31.842 1.00 17.11 224 THR C N 1
ATOM 5553 C CA . THR C 1 224 ? 73.200 5.165 30.866 1.00 17.17 224 THR C CA 1
ATOM 5554 C C . THR C 1 224 ? 74.669 4.769 30.778 1.00 17.05 224 THR C C 1
ATOM 5555 O O . THR C 1 224 ? 75.558 5.562 31.125 1.00 16.93 224 THR C O 1
ATOM 5559 N N . ALA C 1 225 ? 74.929 3.552 30.304 1.00 17.01 225 ALA C N 1
ATOM 5560 C CA . ALA C 1 225 ? 76.295 3.098 30.071 1.00 16.95 225 ALA C CA 1
ATOM 5561 C C . ALA C 1 225 ? 77.022 4.032 29.104 1.00 16.89 225 ALA C C 1
ATOM 5562 O O . ALA C 1 225 ? 78.227 4.250 29.224 1.00 16.80 225 ALA C O 1
ATOM 5564 N N . GLU C 1 226 ? 76.273 4.588 28.149 1.00 16.75 226 GLU C N 1
ATOM 5565 C CA . GLU C 1 226 ? 76.836 5.467 27.128 1.00 16.99 226 GLU C CA 1
ATOM 5566 C C . GLU C 1 226 ? 77.344 6.779 27.718 1.00 16.51 226 GLU C C 1
ATOM 5567 O O . GLU C 1 226 ? 78.301 7.364 27.208 1.00 17.46 226 GLU C O 1
ATOM 5573 N N . GLU C 1 227 ? 76.698 7.231 28.792 1.00 15.97 227 GLU C N 1
ATOM 5574 C CA . GLU C 1 227 ? 77.083 8.466 29.480 1.00 15.66 227 GLU C CA 1
ATOM 5575 C C . GLU C 1 227 ? 78.375 8.319 30.303 1.00 15.41 227 GLU C C 1
ATOM 5576 O O . GLU C 1 227 ? 78.962 9.317 30.726 1.00 15.56 227 GLU C O 1
ATOM 5582 N N . MET C 1 228 ? 78.805 7.079 30.525 1.00 14.99 228 MET C N 1
ATOM 5583 C CA . MET C 1 228 ? 80.064 6.794 31.234 1.00 14.92 228 MET C CA 1
ATOM 5584 C C . MET C 1 228 ? 81.275 6.782 30.293 1.00 14.46 228 MET C C 1
ATOM 5585 O O . MET C 1 228 ? 82.395 7.101 30.691 1.00 14.19 228 MET C O 1
ATOM 5590 N N . ALA C 1 229 ? 81.039 6.406 29.041 1.00 14.11 229 ALA C N 1
ATOM 5591 C CA . ALA C 1 229 ? 82.116 6.072 28.119 1.00 13.74 229 ALA C CA 1
ATOM 5592 C C . ALA C 1 229 ? 83.072 7.219 27.760 1.00 13.56 229 ALA C C 1
ATOM 5593 O O . ALA C 1 229 ? 84.287 7.010 27.761 1.00 13.97 229 ALA C O 1
ATOM 5595 N N . PRO C 1 230 ? 82.545 8.423 27.437 1.00 13.36 230 PRO C N 1
ATOM 5596 C CA . PRO C 1 230 ? 83.478 9.481 27.028 1.00 13.23 230 PRO C CA 1
ATOM 5597 C C . PRO C 1 230 ? 84.547 9.809 28.071 1.00 13.16 230 PRO C C 1
ATOM 5598 O O . PRO C 1 230 ? 85.683 10.099 27.694 1.00 12.76 230 PRO C O 1
ATOM 5602 N N . ALA C 1 231 ? 84.207 9.738 29.360 1.00 12.55 231 ALA C N 1
ATOM 5603 C CA . ALA C 1 231 ? 85.205 10.008 30.409 1.00 12.45 231 ALA C CA 1
ATOM 5604 C C . ALA C 1 231 ? 86.415 9.072 30.327 1.00 12.41 231 ALA C C 1
ATOM 5605 O O . ALA C 1 231 ? 87.545 9.504 30.567 1.00 12.07 231 ALA C O 1
ATOM 5607 N N . PHE C 1 232 ? 86.184 7.798 29.997 1.00 12.43 232 PHE C N 1
ATOM 5608 C CA . PHE C 1 232 ? 87.279 6.835 29.836 1.00 12.80 232 PHE C CA 1
ATOM 5609 C C . PHE C 1 232 ? 88.209 7.246 28.691 1.00 12.86 232 PHE C C 1
ATOM 5610 O O . PHE C 1 232 ? 89.430 7.212 28.835 1.00 13.84 232 PHE C O 1
ATOM 5618 N N . LEU C 1 233 ? 87.624 7.637 27.559 1.00 13.42 233 LEU C N 1
ATOM 5619 C CA . LEU C 1 233 ? 88.405 8.092 26.410 1.00 13.61 233 LEU C CA 1
ATOM 5620 C C . LEU C 1 233 ? 89.213 9.339 26.753 1.00 13.42 233 LEU C C 1
ATOM 5621 O O . LEU C 1 233 ? 90.398 9.441 26.408 1.00 13.21 233 LEU C O 1
ATOM 5626 N N . PHE C 1 234 ? 88.572 10.266 27.466 1.00 13.46 234 PHE C N 1
ATOM 5627 C CA . PHE C 1 234 ? 89.230 11.481 27.945 1.00 13.49 234 PHE C CA 1
ATOM 5628 C C . PHE C 1 234 ? 90.475 11.151 28.767 1.00 13.37 234 PHE C C 1
ATOM 5629 O O . PHE C 1 234 ? 91.555 11.689 28.507 1.00 13.68 234 PHE C O 1
ATOM 5637 N N . PHE C 1 235 ? 90.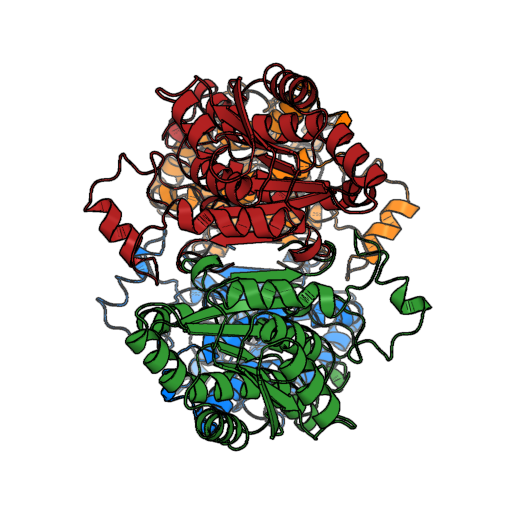320 10.268 29.753 1.00 13.23 235 PHE C N 1
ATOM 5638 C CA . PHE C 1 235 ? 91.434 9.870 30.618 1.00 13.40 235 PHE C CA 1
ATOM 5639 C C . PHE C 1 235 ? 92.504 9.043 29.890 1.00 13.71 235 PHE C C 1
ATOM 5640 O O . PHE C 1 235 ? 93.662 9.036 30.297 1.00 13.64 235 PHE C O 1
ATOM 5648 N N . ALA C 1 236 ? 92.110 8.355 28.819 1.00 14.03 236 ALA C N 1
ATOM 5649 C CA . ALA C 1 236 ? 93.041 7.542 28.025 1.00 14.56 236 ALA C CA 1
ATOM 5650 C C . ALA C 1 236 ? 93.892 8.390 27.075 1.00 15.19 236 ALA C C 1
ATOM 5651 O O . ALA C 1 236 ? 95.012 8.001 26.715 1.00 15.15 236 ALA C O 1
ATOM 5653 N N . SER C 1 237 ? 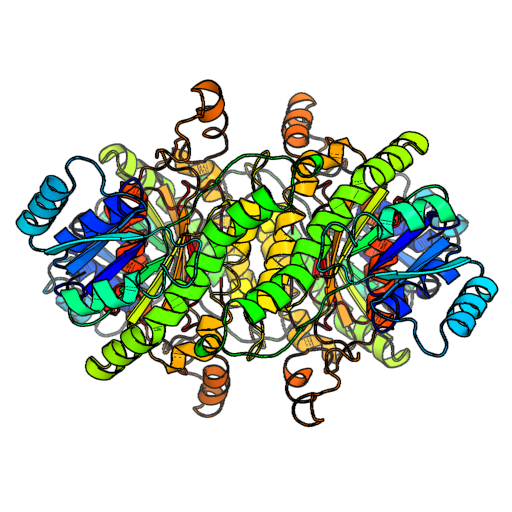93.354 9.542 26.673 1.00 15.29 237 SER C N 1
ATOM 5654 C CA . SER C 1 237 ? 94.017 10.409 25.699 1.00 15.65 237 SER C CA 1
ATOM 5655 C C . SER C 1 237 ? 95.083 11.305 26.321 1.00 15.92 237 SER C C 1
ATOM 5656 O O . SER C 1 237 ? 94.772 12.195 27.121 1.00 15.62 237 SER C O 1
ATOM 5659 N N . HIS C 1 238 ? 96.333 11.083 25.925 1.00 16.15 238 HIS C N 1
ATOM 5660 C CA . HIS C 1 238 ? 97.442 11.934 26.353 1.00 16.27 238 HIS C CA 1
ATOM 5661 C C . HIS C 1 238 ? 97.221 13.405 25.980 1.00 16.03 238 HIS C C 1
ATOM 5662 O O . HIS C 1 238 ? 97.579 14.303 26.742 1.00 15.62 238 HIS C O 1
ATOM 5669 N N . LEU C 1 239 ? 96.639 13.648 24.806 1.00 16.16 239 LEU C N 1
ATOM 5670 C CA . LEU C 1 239 ? 96.364 15.013 24.363 1.00 16.38 239 LEU C CA 1
ATOM 5671 C C . LEU C 1 239 ? 95.343 15.708 25.255 1.00 15.88 239 LEU C C 1
ATOM 5672 O O . LEU C 1 239 ? 95.470 16.899 25.541 1.00 15.77 239 LEU C O 1
ATOM 5677 N N . ALA C 1 240 ? 94.339 14.952 25.691 1.00 15.49 240 ALA C N 1
ATOM 5678 C CA . ALA C 1 240 ? 93.253 15.486 26.507 1.00 15.34 240 ALA C CA 1
ATOM 5679 C C . ALA C 1 240 ? 93.618 15.659 27.978 1.00 15.04 240 ALA C C 1
ATOM 5680 O O . ALA C 1 240 ? 93.211 16.639 28.606 1.00 15.15 240 ALA C O 1
ATOM 5682 N N . SER C 1 241 ? 94.367 14.706 28.530 1.00 14.55 241 SER C N 1
ATOM 5683 C CA . SER C 1 241 ? 94.545 14.631 29.980 1.00 14.01 241 SER C CA 1
ATOM 5684 C C . SER C 1 241 ? 95.983 14.347 30.416 1.00 14.40 241 SER C C 1
ATOM 5685 O O . SER C 1 241 ? 96.223 13.803 31.502 1.00 13.92 241 SER C O 1
ATOM 5688 N N . GLY C 1 242 ? 96.941 14.748 29.579 1.00 14.13 242 GLY C N 1
ATOM 5689 C CA . GLY C 1 242 ? 98.355 14.477 29.834 1.00 14.27 242 GLY C CA 1
ATOM 5690 C C . GLY C 1 242 ? 98.925 14.929 31.173 1.00 14.09 242 GLY C C 1
ATOM 5691 O O . GLY C 1 242 ? 99.914 14.352 31.647 1.00 14.63 242 GLY C O 1
ATOM 5692 N N . TYR C 1 243 ? 98.326 15.961 31.779 1.00 13.62 243 TYR C N 1
ATOM 5693 C CA . TYR C 1 243 ? 98.762 16.456 33.096 1.00 13.29 243 TYR C CA 1
ATOM 5694 C C . TYR C 1 243 ? 97.793 16.046 34.218 1.00 12.81 243 TYR C C 1
ATOM 5695 O O . TYR C 1 243 ? 97.874 16.556 35.343 1.00 13.42 243 TYR C O 1
ATOM 5704 N N . ILE C 1 244 ? 96.887 15.120 33.902 1.00 12.35 244 ILE C N 1
ATOM 5705 C CA . ILE C 1 244 ? 95.904 14.632 34.872 1.00 11.85 244 ILE C CA 1
ATOM 5706 C C . ILE C 1 244 ? 96.241 13.214 35.316 1.00 11.33 244 ILE C C 1
ATOM 5707 O O . ILE C 1 244 ? 96.266 12.271 34.509 1.00 11.70 244 ILE C O 1
ATOM 5712 N N . THR C 1 245 ? 96.491 13.075 36.612 1.00 10.78 245 THR C N 1
ATOM 5713 C CA . THR C 1 245 ? 96.749 11.772 37.203 1.00 10.94 245 THR C CA 1
ATOM 5714 C C . THR C 1 245 ? 96.380 11.789 38.680 1.00 10.67 245 THR C C 1
ATOM 5715 O O . THR C 1 245 ? 96.506 12.824 39.342 1.00 11.09 245 THR C O 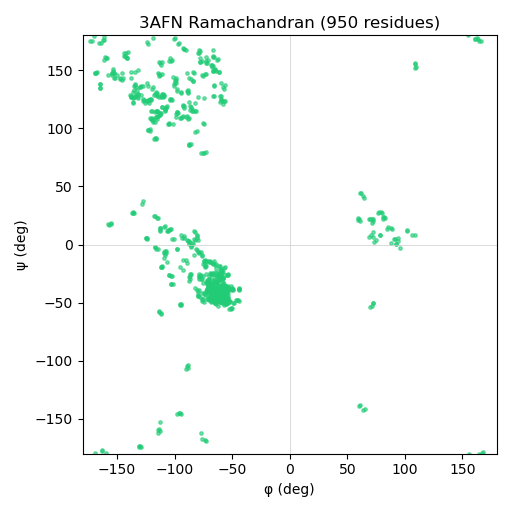1
ATOM 5719 N N . GLY C 1 246 ? 95.897 10.648 39.167 1.00 10.65 246 GLY C N 1
ATOM 5720 C CA . GLY C 1 246 ? 95.505 10.488 40.569 1.00 10.41 246 GLY C CA 1
ATOM 5721 C C . GLY C 1 246 ? 94.157 11.100 40.912 1.00 10.34 246 GLY C C 1
ATOM 5722 O O . GLY C 1 246 ? 93.915 11.477 42.063 1.00 9.86 246 GLY C O 1
ATOM 5723 N N . GLN C 1 247 ? 93.275 11.171 39.917 1.00 10.67 247 GLN C N 1
ATOM 5724 C CA . GLN C 1 247 ? 91.957 11.789 40.093 1.00 10.46 247 GLN C CA 1
ATOM 5725 C C . GLN C 1 247 ? 90.809 10.800 40.013 1.00 10.21 247 GLN C C 1
ATOM 5726 O O . GLN C 1 247 ? 90.922 9.748 39.388 1.00 10.50 247 GLN C O 1
ATOM 5732 N N . VAL C 1 248 ? 89.705 11.167 40.660 1.00 10.24 248 VAL C N 1
ATOM 5733 C CA . VAL C 1 248 ? 88.459 10.411 40.608 1.00 10.47 248 VAL C CA 1
ATOM 5734 C C . VAL C 1 248 ? 87.390 11.338 40.035 1.00 10.66 248 VAL C C 1
ATOM 5735 O O . VAL C 1 248 ? 87.170 12.431 40.561 1.00 11.09 248 VAL C O 1
ATOM 5739 N N . LEU C 1 249 ? 86.737 10.911 38.956 1.00 10.69 249 LEU C N 1
ATOM 5740 C CA . LEU C 1 249 ? 85.676 11.706 38.334 1.00 10.50 249 LEU C CA 1
ATOM 5741 C C . LEU C 1 249 ? 84.348 10.978 38.455 1.00 10.26 249 LEU C C 1
ATOM 5742 O O . LEU C 1 249 ? 84.174 9.894 37.884 1.00 9.70 249 LEU C O 1
ATOM 5747 N N . ASP C 1 250 ? 83.427 11.573 39.210 1.00 10.44 250 ASP C N 1
ATOM 5748 C CA . ASP C 1 250 ? 82.126 10.959 39.462 1.00 10.48 250 ASP C CA 1
ATOM 5749 C C . ASP C 1 250 ? 81.098 11.343 38.403 1.00 10.42 250 ASP C C 1
ATOM 5750 O O . ASP C 1 250 ? 80.924 12.521 38.084 1.00 10.77 250 ASP C O 1
ATOM 5755 N N . ILE C 1 251 ? 80.398 10.335 37.893 1.00 10.88 251 ILE C N 1
ATOM 5756 C CA . ILE C 1 251 ? 79.416 10.539 36.831 1.00 11.33 251 ILE C CA 1
ATOM 5757 C C . ILE C 1 251 ? 78.083 10.009 37.351 1.00 11.55 251 ILE C C 1
ATOM 5758 O O . ILE C 1 251 ? 77.833 8.800 37.334 1.00 12.28 251 ILE C O 1
ATOM 5763 N N . ASN C 1 252 ? 77.245 10.922 37.840 1.00 12.24 252 ASN C N 1
ATOM 5764 C CA . ASN C 1 252 ? 76.109 10.529 38.691 1.00 12.45 252 ASN C CA 1
ATOM 5765 C C . ASN C 1 252 ? 74.920 11.493 38.720 1.00 12.66 252 ASN C C 1
ATOM 5766 O O . ASN C 1 252 ? 74.093 11.427 39.631 1.00 13.07 252 ASN C O 1
ATOM 5771 N N . GLY C 1 253 ? 74.840 12.391 37.743 1.00 12.69 253 GLY C N 1
ATOM 5772 C CA . GLY C 1 253 ? 73.724 13.346 37.675 1.00 12.95 253 GLY C CA 1
ATOM 5773 C C . GLY C 1 253 ? 73.608 14.289 38.863 1.00 13.13 253 GLY C C 1
ATOM 5774 O O . GLY C 1 253 ? 72.540 14.864 39.110 1.00 13.79 253 GLY C O 1
ATOM 5775 N N . GLY C 1 254 ? 74.710 14.453 39.597 1.00 12.83 254 GLY C N 1
ATOM 5776 C CA . GLY C 1 254 ? 74.751 15.322 40.770 1.00 12.47 254 GLY C CA 1
ATOM 5777 C C . GLY C 1 254 ? 74.426 14.619 42.078 1.00 12.43 254 GLY C C 1
ATOM 5778 O O . GLY C 1 254 ? 74.344 15.263 43.126 1.00 12.50 254 GLY C O 1
ATOM 5779 N N . GLN C 1 255 ? 74.236 13.299 42.022 1.00 12.73 255 GLN C N 1
ATOM 5780 C CA . GLN C 1 255 ? 73.891 12.495 43.205 1.00 13.31 255 GLN C CA 1
ATOM 5781 C C . GLN C 1 255 ? 74.913 12.633 44.342 1.00 13.29 255 GLN C C 1
ATOM 5782 O O . GLN C 1 255 ? 74.543 12.738 45.519 1.00 13.94 255 GLN C O 1
ATOM 5788 N N . TYR C 1 256 ? 76.195 12.619 43.985 1.00 13.30 256 TYR C N 1
ATOM 5789 C CA . TYR C 1 256 ? 77.259 12.922 44.936 1.00 12.89 256 TYR C CA 1
ATOM 5790 C C . TYR C 1 256 ? 78.208 13.926 44.295 1.00 12.59 256 TYR C C 1
ATOM 5791 O O . TYR C 1 256 ? 78.658 13.739 43.162 1.00 11.94 256 TYR C O 1
ATOM 5800 N N . LYS C 1 257 ? 78.494 14.990 45.029 1.00 12.45 257 LYS C N 1
ATOM 5801 C CA . LYS C 1 257 ? 79.283 16.087 44.491 1.00 13.23 257 LYS C CA 1
ATOM 5802 C C . LYS C 1 257 ? 80.715 15.995 44.991 1.00 13.08 257 LYS C C 1
ATOM 5803 O O . LYS C 1 257 ? 81.013 16.304 46.147 1.00 13.02 257 LYS C O 1
ATOM 5809 N N . HIS C 1 258 ? 81.587 15.537 44.101 1.00 13.43 258 HIS C N 1
ATOM 5810 C CA . HIS C 1 258 ? 82.976 15.287 44.436 1.00 13.29 258 HIS C CA 1
ATOM 5811 C C . HIS C 1 258 ? 83.855 16.330 43.751 1.00 13.42 258 HIS C C 1
ATOM 5812 O O . HIS C 1 258 ? 84.200 16.194 42.570 1.00 13.12 258 HIS C O 1
ATOM 5820 N N . PHE D 1 2 ? 85.158 17.772 20.235 1.00 29.65 2 PHE D N 1
ATOM 5821 C CA . PHE D 1 2 ? 83.735 17.371 20.439 1.00 29.48 2 PHE D CA 1
ATOM 5822 C C . PHE D 1 2 ? 82.844 18.070 19.406 1.00 29.04 2 PHE D C 1
ATOM 5823 O O . PHE D 1 2 ? 82.775 19.302 19.380 1.00 29.15 2 PHE D O 1
ATOM 5831 N N . PRO D 1 3 ? 82.159 17.281 18.551 1.00 28.59 3 PRO D N 1
ATOM 5832 C CA . PRO D 1 3 ? 81.405 17.817 17.407 1.00 27.81 3 PRO D CA 1
ATOM 5833 C C . PRO D 1 3 ? 80.236 18.725 17.794 1.00 27.05 3 PRO D C 1
ATOM 5834 O O . PRO D 1 3 ? 79.854 19.604 17.008 1.00 27.11 3 PRO D O 1
ATOM 5838 N N . ASP D 1 4 ? 79.680 18.517 18.988 1.00 25.70 4 ASP D N 1
ATOM 5839 C CA . ASP D 1 4 ? 78.515 19.276 19.433 1.00 24.85 4 ASP D CA 1
ATOM 5840 C C . ASP D 1 4 ? 78.861 20.663 19.983 1.00 24.05 4 ASP D C 1
ATOM 5841 O O . ASP D 1 4 ? 77.983 21.373 20.470 1.00 24.47 4 ASP D O 1
ATOM 5846 N N . LEU D 1 5 ? 80.132 21.050 19.891 1.00 23.13 5 LEU D N 1
ATOM 5847 C CA . LEU D 1 5 ? 80.559 22.386 20.315 1.00 22.19 5 LEU D CA 1
ATOM 5848 C C . LEU D 1 5 ? 80.543 23.407 19.175 1.00 21.97 5 LEU D C 1
ATOM 5849 O O . LEU D 1 5 ? 80.643 24.617 19.417 1.00 21.60 5 LEU D O 1
ATOM 5854 N N . LYS D 1 6 ? 80.420 22.922 17.939 1.00 21.58 6 LYS D N 1
ATOM 5855 C CA . LYS D 1 6 ? 80.354 23.808 16.778 1.00 21.66 6 LYS D CA 1
ATOM 5856 C C . LYS D 1 6 ? 79.160 24.751 16.910 1.00 20.78 6 LYS D C 1
ATOM 5857 O O . LYS D 1 6 ? 78.037 24.312 17.170 1.00 21.02 6 LYS D O 1
ATOM 5863 N N . GLY D 1 7 ? 79.426 26.047 16.770 1.00 20.06 7 GLY D N 1
ATOM 5864 C CA . GLY D 1 7 ? 78.389 27.073 16.859 1.00 19.46 7 GLY D CA 1
ATOM 5865 C C . GLY D 1 7 ? 77.944 27.479 18.259 1.00 18.88 7 GLY D C 1
ATOM 5866 O O . GLY D 1 7 ? 77.155 28.417 18.408 1.00 19.14 7 GLY D O 1
ATOM 5867 N N A LYS D 1 8 ? 78.441 26.780 19.279 0.50 18.63 8 LYS D N 1
ATOM 5868 N N B LYS D 1 8 ? 78.448 26.783 19.278 0.50 18.65 8 LYS D N 1
ATOM 5869 C CA A LYS D 1 8 ? 78.077 27.084 20.665 0.50 18.06 8 LYS D CA 1
ATOM 5870 C CA B LYS D 1 8 ? 78.096 27.086 20.667 0.50 18.12 8 LYS D CA 1
ATOM 5871 C C A LYS D 1 8 ? 78.630 28.435 21.097 0.50 17.83 8 LYS D C 1
ATOM 5872 C C B LYS D 1 8 ? 78.631 28.445 21.088 0.50 17.86 8 LYS D C 1
ATOM 5873 O O A LYS D 1 8 ? 79.741 28.816 20.717 0.50 17.71 8 LYS D O 1
ATOM 5874 O O B LYS D 1 8 ? 79.732 28.843 20.695 0.50 17.74 8 LYS D O 1
ATOM 5885 N N . ARG D 1 9 ? 77.838 29.151 21.888 1.00 17.66 9 ARG D N 1
ATOM 5886 C CA . ARG D 1 9 ? 78.161 30.507 22.301 1.00 17.49 9 ARG D CA 1
ATOM 5887 C C . ARG D 1 9 ? 78.774 30.442 23.695 1.00 16.83 9 ARG D C 1
ATOM 5888 O O . ARG D 1 9 ? 78.081 30.159 24.674 1.00 16.90 9 ARG D O 1
ATOM 5896 N N . VAL D 1 10 ? 80.081 30.688 23.757 1.00 16.43 10 VAL D N 1
ATOM 5897 C CA . VAL D 1 10 ? 80.892 30.386 24.943 1.00 16.12 10 VAL D CA 1
ATOM 5898 C C . VAL D 1 10 ? 81.534 31.665 25.496 1.00 15.84 10 VAL D C 1
ATOM 5899 O O . VAL D 1 10 ? 82.460 32.205 24.898 1.00 16.38 10 VAL D O 1
ATOM 5903 N N . LEU D 1 11 ? 81.036 32.138 26.637 1.00 15.42 11 LEU D N 1
ATOM 5904 C CA . LEU D 1 11 ? 81.614 33.300 27.303 1.00 15.00 11 LEU D CA 1
ATOM 5905 C C . LEU D 1 11 ? 82.663 32.835 28.307 1.00 14.84 11 LEU D C 1
ATOM 5906 O O . LEU D 1 11 ? 82.341 32.098 29.241 1.00 14.34 11 LEU D O 1
ATOM 5911 N N . ILE D 1 12 ? 83.905 33.272 28.108 1.00 14.39 12 ILE D N 1
ATOM 5912 C CA . ILE D 1 12 ? 85.015 32.862 28.973 1.00 14.63 12 ILE D CA 1
ATOM 5913 C C . ILE D 1 12 ? 85.609 34.081 29.665 1.00 14.82 12 ILE D C 1
ATOM 5914 O O . ILE D 1 12 ? 86.331 34.873 29.050 1.00 14.70 12 ILE D O 1
ATOM 5919 N N . THR D 1 13 ? 85.313 34.232 30.951 1.00 14.75 13 THR D N 1
ATOM 5920 C CA . THR D 1 13 ? 85.869 35.350 31.697 1.00 14.69 13 THR D CA 1
ATOM 5921 C C . THR D 1 13 ? 87.355 35.103 31.948 1.00 14.82 13 THR D C 1
ATOM 5922 O O . THR D 1 13 ? 87.791 33.956 32.089 1.00 15.00 13 THR D O 1
ATOM 5926 N N . GLY D 1 14 ? 88.134 36.177 31.975 1.00 15.27 14 GLY D N 1
ATOM 5927 C CA . GLY D 1 14 ? 89.573 36.071 32.175 1.00 15.53 14 GLY D CA 1
ATOM 5928 C C . GLY D 1 14 ? 90.259 35.272 31.080 1.00 15.92 14 GLY D C 1
ATOM 5929 O O . GLY D 1 14 ? 91.086 34.409 31.356 1.00 15.99 14 GLY D O 1
ATOM 5930 N N . SER D 1 15 ? 89.894 35.544 29.831 1.00 16.29 15 SER D N 1
ATOM 5931 C CA . SER D 1 15 ? 90.466 34.819 28.694 1.00 16.58 15 SER D CA 1
ATOM 5932 C C . SER D 1 15 ? 91.414 35.679 27.853 1.00 17.12 15 SER D C 1
ATOM 5933 O O . SER D 1 15 ? 91.765 35.308 26.728 1.00 17.32 15 SER D O 1
ATOM 5936 N N . SER D 1 16 ? 91.836 36.815 28.412 1.00 17.37 16 SER D N 1
ATOM 5937 C CA . SER D 1 16 ? 92.778 37.712 27.737 1.00 17.95 16 SER D CA 1
ATOM 5938 C C . SER D 1 16 ? 94.196 37.144 27.741 1.00 18.24 16 SER D C 1
ATOM 5939 O O . SER D 1 16 ? 95.052 37.584 26.962 1.00 18.55 16 SER D O 1
ATOM 5942 N N . GLN D 1 17 ? 94.443 36.181 28.629 1.00 17.82 17 GLN D N 1
ATOM 5943 C CA . GLN D 1 17 ? 95.744 35.535 28.750 1.00 18.09 17 GLN D CA 1
ATOM 5944 C C . GLN D 1 17 ? 95.629 34.213 29.508 1.00 17.20 17 GLN D C 1
ATOM 5945 O O . GLN D 1 17 ? 94.540 33.850 29.972 1.00 16.87 17 GLN D O 1
ATOM 5951 N N . GLY D 1 18 ? 96.749 33.497 29.599 1.00 16.42 18 GLY D N 1
ATOM 5952 C CA . GLY D 1 18 ? 96.864 32.299 30.434 1.00 15.96 18 GLY D CA 1
ATOM 5953 C C . GLY D 1 18 ? 95.915 31.166 30.089 1.00 15.32 18 GLY D C 1
ATOM 5954 O O . GLY D 1 18 ? 95.687 30.863 28.915 1.00 15.06 18 GLY D O 1
ATOM 5955 N N . ILE D 1 19 ? 95.367 30.543 31.132 1.00 14.56 19 ILE D N 1
ATOM 5956 C CA . ILE D 1 19 ? 94.466 29.399 30.995 1.00 14.50 19 ILE D CA 1
ATOM 5957 C C . ILE D 1 19 ? 93.206 29.755 30.198 1.00 13.93 19 ILE D C 1
ATOM 5958 O O . ILE D 1 19 ? 92.790 29.002 29.311 1.00 14.10 19 ILE D O 1
ATOM 5963 N N . GLY D 1 20 ? 92.600 30.899 30.511 1.00 13.88 20 GLY D N 1
ATOM 5964 C CA . GLY D 1 20 ? 91.404 31.349 29.799 1.00 13.91 20 GLY D CA 1
ATOM 5965 C C . GLY D 1 20 ? 91.652 31.491 28.303 1.00 14.13 20 GLY D C 1
ATOM 5966 O O . GLY D 1 20 ? 90.829 31.068 27.487 1.00 14.39 20 GLY D O 1
ATOM 5967 N N . LEU D 1 21 ? 92.796 32.075 27.944 1.00 14.26 21 LEU D N 1
ATOM 5968 C CA . LEU D 1 21 ? 93.148 32.262 26.534 1.00 14.49 21 LEU D CA 1
ATOM 5969 C C . LEU D 1 21 ? 93.385 30.942 25.798 1.00 14.54 21 LEU D C 1
ATOM 5970 O O . LEU D 1 21 ? 92.834 30.734 24.715 1.00 15.10 21 LEU D O 1
ATOM 5975 N N . ALA D 1 22 ? 94.199 30.061 26.383 1.00 14.44 22 ALA D N 1
ATOM 5976 C CA . ALA D 1 22 ? 94.446 28.735 25.812 1.00 14.39 22 ALA D CA 1
ATOM 5977 C C . ALA D 1 22 ? 93.135 27.982 25.609 1.00 14.40 22 ALA D C 1
ATOM 5978 O O . ALA D 1 22 ? 92.935 27.317 24.596 1.00 14.69 22 ALA D O 1
ATOM 5980 N N . THR D 1 23 ? 92.238 28.110 26.582 1.00 14.14 23 THR D N 1
ATOM 5981 C CA . THR D 1 23 ? 90.928 27.475 26.527 1.00 13.87 23 THR D CA 1
ATOM 5982 C C . THR D 1 23 ? 90.078 28.051 25.392 1.00 14.28 23 THR D C 1
ATOM 5983 O O . THR D 1 23 ? 89.471 27.305 24.614 1.00 14.42 23 THR D O 1
ATOM 5987 N N . ALA D 1 24 ? 90.057 29.377 25.288 1.00 14.23 24 ALA D N 1
ATOM 5988 C CA . ALA D 1 24 ? 89.343 30.059 24.214 1.00 14.52 24 ALA D CA 1
ATOM 5989 C C . ALA D 1 24 ? 89.828 29.587 22.842 1.00 14.80 24 ALA D C 1
ATOM 5990 O O . ALA D 1 24 ? 89.022 29.294 21.965 1.00 15.04 24 ALA D O 1
ATOM 5992 N N . ARG D 1 25 ? 91.145 29.495 22.674 1.00 15.35 25 ARG D N 1
ATOM 5993 C CA . ARG D 1 25 ? 91.727 29.013 21.416 1.00 16.04 25 ARG D CA 1
ATOM 5994 C C . ARG D 1 25 ? 91.217 27.623 21.042 1.00 16.30 25 ARG D C 1
ATOM 5995 O O . ARG D 1 25 ? 90.915 27.358 19.877 1.00 16.80 25 ARG D O 1
ATOM 6003 N N . LEU D 1 26 ? 91.100 26.741 22.034 1.00 16.48 26 LEU D N 1
ATOM 6004 C CA . LEU D 1 26 ? 90.651 25.385 21.774 1.00 16.83 26 LEU D CA 1
ATOM 6005 C C . LEU D 1 26 ? 89.174 25.328 21.392 1.00 16.79 26 LEU D C 1
ATOM 6006 O O . LEU D 1 26 ? 88.795 24.554 20.515 1.00 16.90 26 LEU D O 1
ATOM 6011 N N . PHE D 1 27 ? 88.349 26.150 22.045 1.00 16.45 27 PHE D N 1
ATOM 6012 C CA . PHE D 1 27 ? 86.932 26.258 21.696 1.00 16.43 27 PHE D CA 1
ATOM 6013 C C . PHE D 1 27 ? 86.726 26.752 20.261 1.00 16.54 27 PHE D C 1
ATOM 6014 O O . PHE D 1 27 ? 85.857 26.252 19.554 1.00 16.78 27 PHE D O 1
ATOM 6022 N N . ALA D 1 28 ? 87.523 27.734 19.843 1.00 16.62 28 ALA D N 1
ATOM 6023 C CA . ALA D 1 28 ? 87.428 28.267 18.482 1.00 17.22 28 ALA D CA 1
ATOM 6024 C C . ALA D 1 28 ? 87.766 27.193 17.454 1.00 17.75 28 ALA D C 1
ATOM 6025 O O . ALA D 1 28 ? 87.129 27.119 16.403 1.00 18.24 28 ALA D O 1
ATOM 6027 N N . ARG D 1 29 ? 88.756 26.355 17.769 1.00 18.26 29 ARG D N 1
ATOM 6028 C CA . ARG D 1 29 ? 89.130 25.228 16.901 1.00 18.76 29 ARG D CA 1
ATOM 6029 C C . ARG D 1 29 ? 87.999 24.204 16.784 1.00 19.03 29 ARG D C 1
ATOM 6030 O O . ARG D 1 29 ? 87.919 23.459 15.801 1.00 18.99 29 ARG D O 1
ATOM 6038 N N . ALA D 1 30 ? 87.127 24.185 17.792 1.00 18.82 30 ALA D N 1
ATOM 6039 C CA . ALA D 1 30 ? 85.942 23.329 17.793 1.00 19.11 30 ALA D CA 1
ATOM 6040 C C . ALA D 1 30 ? 84.747 23.999 17.104 1.00 19.00 30 ALA D C 1
ATOM 6041 O O . ALA D 1 30 ? 83.659 23.431 17.054 1.00 19.40 30 ALA D O 1
ATOM 6043 N N . GLY D 1 31 ? 84.965 25.199 16.571 1.00 19.07 31 GLY D N 1
ATOM 6044 C CA . GLY D 1 31 ? 83.935 25.950 15.859 1.00 19.21 31 GLY D CA 1
ATOM 6045 C C . GLY D 1 31 ? 83.010 26.787 16.726 1.00 19.38 31 GLY D C 1
ATOM 6046 O O . GLY D 1 31 ? 81.964 27.246 16.259 1.00 19.77 31 GLY D O 1
ATOM 6047 N N . ALA D 1 32 ? 83.381 26.987 17.989 1.00 19.20 32 ALA D N 1
ATOM 6048 C CA . ALA D 1 32 ? 82.553 27.773 18.908 1.00 18.86 32 ALA D CA 1
ATOM 6049 C C . ALA D 1 32 ? 82.660 29.278 18.656 1.00 18.53 32 ALA D C 1
ATOM 6050 O O . ALA D 1 32 ? 83.628 29.751 18.060 1.00 18.22 32 ALA D O 1
ATOM 6052 N N . LYS D 1 33 ? 81.644 30.013 19.101 1.00 18.26 33 LYS D N 1
ATOM 6053 C CA . LYS D 1 33 ? 81.661 31.472 19.122 1.00 18.38 33 LYS D CA 1
ATOM 6054 C C . LYS D 1 33 ? 82.066 31.909 20.524 1.00 18.05 33 LYS D C 1
ATOM 6055 O O . LYS D 1 33 ? 81.311 31.701 21.477 1.00 17.75 33 LYS D O 1
ATOM 6061 N N . VAL D 1 34 ? 83.243 32.521 20.640 1.00 17.55 34 VAL D N 1
ATOM 6062 C CA . VAL D 1 34 ? 83.879 32.748 21.949 1.00 17.69 34 VAL D CA 1
ATOM 6063 C C . VAL D 1 34 ? 83.920 34.215 22.382 1.00 17.83 34 VAL D C 1
ATOM 6064 O O . VAL D 1 34 ? 84.376 35.086 21.639 1.00 18.31 34 VAL D O 1
ATOM 6068 N N . GLY D 1 35 ? 83.457 34.471 23.602 1.00 17.54 35 GLY D N 1
ATOM 6069 C CA . GLY D 1 35 ? 83.594 35.788 24.220 1.00 17.42 35 GLY D CA 1
ATOM 6070 C C . GLY D 1 35 ? 84.897 35.858 24.990 1.00 17.38 35 GLY D C 1
ATOM 6071 O O . GLY D 1 35 ? 85.055 35.189 26.019 1.00 17.15 35 GLY D O 1
ATOM 6072 N N . LEU D 1 36 ? 85.838 36.642 24.470 1.00 17.09 36 LEU D N 1
ATOM 6073 C CA . LEU D 1 36 ? 87.110 36.898 25.127 1.00 17.09 36 LEU D CA 1
ATOM 6074 C C . LEU D 1 36 ? 86.926 38.031 26.122 1.00 17.42 36 LEU D C 1
ATOM 6075 O O . LEU D 1 36 ? 86.199 38.984 25.851 1.00 17.36 36 LEU D O 1
ATOM 6080 N N . HIS D 1 37 ? 87.571 37.920 27.278 1.00 17.46 37 HIS D N 1
ATOM 6081 C CA . HIS D 1 37 ? 87.372 38.901 28.342 1.00 17.81 37 HIS D CA 1
ATOM 6082 C C . HIS D 1 37 ? 88.609 39.151 29.205 1.00 18.10 37 HIS D C 1
ATOM 6083 O O . HIS D 1 37 ? 89.369 38.229 29.506 1.00 18.04 37 HIS D O 1
ATOM 6090 N N . GLY D 1 38 ? 88.781 40.412 29.602 1.00 18.60 38 GLY D N 1
ATOM 6091 C CA . GLY D 1 38 ? 89.799 40.833 30.568 1.00 19.43 38 GLY D CA 1
ATOM 6092 C C . GLY D 1 38 ? 89.419 42.202 31.119 1.00 20.03 38 GLY D C 1
ATOM 6093 O O . GLY D 1 38 ? 88.406 42.768 30.718 1.00 19.70 38 GLY D O 1
ATOM 6094 N N . ARG D 1 39 ? 90.223 42.736 32.037 1.00 21.08 39 ARG D N 1
ATOM 6095 C CA . ARG D 1 39 ? 89.973 44.084 32.572 1.00 22.32 39 ARG D CA 1
ATOM 6096 C C . ARG D 1 39 ? 90.262 45.156 31.524 1.00 23.11 39 ARG D C 1
ATOM 6097 O O . ARG D 1 39 ? 89.571 46.177 31.462 1.00 23.36 39 ARG D O 1
ATOM 6105 N N . LYS D 1 40 ? 91.285 44.909 30.707 1.00 24.04 40 LYS D N 1
ATOM 6106 C CA . LYS D 1 40 ? 91.659 45.798 29.605 1.00 25.02 40 LYS D CA 1
ATOM 6107 C C . LYS D 1 40 ? 91.853 44.943 28.364 1.00 25.16 40 LYS D C 1
ATOM 6108 O O . LYS D 1 40 ? 92.237 43.776 28.467 1.00 25.08 40 LYS D O 1
ATOM 6114 N N . ALA D 1 41 ? 91.586 45.521 27.197 1.00 25.43 41 ALA D N 1
ATOM 6115 C CA . ALA D 1 41 ? 91.918 44.872 25.935 1.00 25.91 41 ALA D CA 1
ATOM 6116 C C . ALA D 1 41 ? 93.424 44.645 25.870 1.00 26.33 41 ALA D C 1
ATOM 6117 O O . ALA D 1 41 ? 94.201 45.598 26.004 1.00 26.22 41 ALA D O 1
ATOM 6119 N N . PRO D 1 42 ? 93.848 43.377 25.694 1.00 26.69 42 PRO D N 1
ATOM 6120 C CA . PRO D 1 42 ? 95.279 43.131 25.598 1.00 27.07 42 PRO D CA 1
ATOM 6121 C C . PRO D 1 42 ? 95.804 43.623 24.257 1.00 27.27 42 PRO D C 1
ATOM 6122 O O . PRO D 1 42 ? 95.031 43.785 23.305 1.00 27.19 42 PRO D O 1
ATOM 6126 N N . ALA D 1 43 ? 97.101 43.892 24.187 1.00 27.64 43 ALA D N 1
ATOM 6127 C CA . ALA D 1 43 ? 97.702 44.262 22.919 1.00 27.74 43 ALA D CA 1
ATOM 6128 C C . ALA D 1 43 ? 97.623 43.074 21.967 1.00 27.43 43 ALA D C 1
ATOM 6129 O O . ALA D 1 43 ? 97.847 41.920 22.366 1.00 27.99 43 ALA D O 1
ATOM 6131 N N . ASN D 1 44 ? 97.261 43.372 20.722 1.00 26.80 44 ASN D N 1
ATOM 6132 C CA . ASN D 1 44 ? 97.093 42.380 19.653 1.00 26.00 44 ASN D CA 1
ATOM 6133 C C . ASN D 1 44 ? 95.855 41.505 19.790 1.00 25.32 44 ASN D C 1
ATOM 6134 O O . ASN D 1 44 ? 95.781 40.432 19.190 1.00 25.02 44 ASN D O 1
ATOM 6139 N N . ILE D 1 45 ? 94.876 41.977 20.561 1.00 24.36 45 ILE D N 1
ATOM 6140 C CA . ILE D 1 45 ? 93.612 41.257 20.731 1.00 24.03 45 ILE D CA 1
ATOM 6141 C C . ILE D 1 45 ? 92.950 40.910 19.388 1.00 23.63 45 ILE D C 1
ATOM 6142 O O . ILE D 1 45 ? 92.353 39.840 19.235 1.00 23.27 45 ILE D O 1
ATOM 6147 N N . ASP D 1 46 ? 93.087 41.801 18.409 1.00 23.36 46 ASP D N 1
ATOM 6148 C CA . ASP D 1 46 ? 92.509 41.569 17.089 1.00 23.14 46 ASP D CA 1
ATOM 6149 C C . ASP D 1 46 ? 93.261 40.501 16.288 1.00 22.60 46 ASP D C 1
ATOM 6150 O O . ASP D 1 46 ? 92.676 39.853 15.423 1.00 22.62 46 ASP D O 1
ATOM 6155 N N . GLU D 1 47 ? 94.544 40.309 16.588 1.00 22.25 47 GLU D N 1
ATOM 6156 C CA . GLU D 1 47 ? 95.299 39.192 16.011 1.00 22.24 47 GLU D CA 1
ATOM 6157 C C . GLU D 1 47 ? 94.747 37.869 16.536 1.00 21.77 47 GLU D C 1
ATOM 6158 O O . GLU D 1 47 ? 94.521 36.933 15.770 1.00 21.94 47 GLU D O 1
ATOM 6164 N N . THR D 1 48 ? 94.523 37.816 17.848 1.00 21.17 48 THR D N 1
ATOM 6165 C CA . THR D 1 48 ? 93.938 36.647 18.503 1.00 20.33 48 THR D CA 1
ATOM 6166 C C . THR D 1 48 ? 92.584 36.296 17.892 1.00 20.11 48 THR D C 1
ATOM 6167 O O . THR D 1 48 ? 92.319 35.132 17.589 1.00 20.02 48 THR D O 1
ATOM 6171 N N . ILE D 1 49 ? 91.739 37.309 17.704 1.00 19.87 49 ILE D N 1
ATOM 6172 C CA . ILE D 1 49 ? 90.430 37.138 17.079 1.00 20.21 49 ILE D CA 1
ATOM 6173 C C . ILE D 1 49 ? 90.571 36.580 15.649 1.00 20.41 49 ILE D C 1
ATOM 6174 O O . ILE D 1 49 ? 89.818 35.689 15.249 1.00 20.51 49 ILE D O 1
ATOM 6179 N N . ALA D 1 50 ? 91.556 37.084 14.908 1.00 20.99 50 ALA D N 1
ATOM 6180 C CA . ALA D 1 50 ? 91.836 36.593 13.553 1.00 21.06 50 ALA D CA 1
ATOM 6181 C C . ALA D 1 50 ? 92.277 35.125 13.533 1.00 21.23 50 ALA D C 1
ATOM 6182 O O . ALA D 1 50 ? 91.809 34.353 12.691 1.00 21.52 50 ALA D O 1
ATOM 6184 N N . SER D 1 51 ? 93.169 34.747 14.452 1.00 21.23 51 SER D N 1
ATOM 6185 C CA . SER D 1 51 ? 93.611 33.350 14.601 1.00 21.34 51 SER D CA 1
ATOM 6186 C C . SER D 1 51 ? 92.427 32.430 14.868 1.00 21.31 51 SER D C 1
ATOM 6187 O O . SER D 1 51 ? 92.317 31.356 14.273 1.00 21.43 51 SER D O 1
ATOM 6190 N N . MET D 1 52 ? 91.547 32.865 15.770 1.00 20.94 52 MET D N 1
ATOM 6191 C CA . MET D 1 52 ? 90.386 32.075 16.176 1.00 20.64 52 MET D CA 1
ATOM 6192 C C . MET D 1 52 ? 89.386 31.884 15.038 1.00 21.35 52 MET D C 1
ATOM 6193 O O . MET D 1 52 ? 88.779 30.814 14.908 1.00 21.32 52 MET D O 1
ATOM 6198 N N A ARG D 1 53 ? 89.227 32.918 14.215 0.50 21.53 53 ARG D N 1
ATOM 6199 N N B ARG D 1 53 ? 89.229 32.913 14.207 0.50 21.71 53 ARG D N 1
ATOM 6200 C CA A ARG D 1 53 ? 88.353 32.854 13.047 0.50 21.78 53 ARG D CA 1
ATOM 6201 C CA B ARG D 1 53 ? 88.331 32.836 13.054 0.50 22.12 53 ARG D CA 1
ATOM 6202 C C A ARG D 1 53 ? 88.933 31.940 11.971 0.50 22.09 53 ARG D C 1
ATOM 6203 C C B ARG D 1 53 ? 88.922 31.991 11.918 0.50 22.31 53 ARG D C 1
ATOM 6204 O O A ARG D 1 53 ? 88.207 31.151 11.362 0.50 22.03 53 ARG D O 1
ATOM 6205 O O B ARG D 1 53 ? 88.187 31.297 11.214 0.50 22.33 53 ARG D O 1
ATOM 6220 N N . ALA D 1 54 ? 90.245 32.038 11.768 1.00 22.25 54 ALA D N 1
ATOM 6221 C CA . ALA D 1 54 ? 90.965 31.191 10.804 1.00 22.73 54 ALA D CA 1
ATOM 6222 C C . ALA D 1 54 ? 90.899 29.706 11.174 1.00 23.13 54 ALA D C 1
ATOM 6223 O O . ALA D 1 54 ? 90.989 28.840 10.299 1.00 23.32 54 ALA D O 1
ATOM 6225 N N . ASP D 1 55 ? 90.744 29.425 12.471 1.00 23.28 55 ASP D N 1
ATOM 6226 C CA . ASP D 1 55 ? 90.584 28.059 12.978 1.00 23.39 55 ASP D CA 1
ATOM 6227 C C . ASP D 1 55 ? 89.147 27.538 12.845 1.00 23.11 55 ASP D C 1
ATOM 6228 O O . ASP D 1 55 ? 88.870 26.381 13.170 1.00 23.26 55 ASP D O 1
ATOM 6233 N N . GLY D 1 56 ? 88.237 28.392 12.381 1.00 22.78 56 GLY D N 1
ATOM 6234 C CA . GLY D 1 56 ? 86.859 27.979 12.114 1.00 22.81 56 GLY D CA 1
ATOM 6235 C C . GLY D 1 56 ? 85.841 28.368 13.170 1.00 22.64 56 GLY D C 1
ATOM 6236 O O . GLY D 1 56 ? 84.707 27.889 13.152 1.00 22.85 56 GLY D O 1
ATOM 6237 N N . GLY D 1 57 ? 86.240 29.237 14.091 1.00 22.71 57 GLY D N 1
ATOM 6238 C CA . GLY D 1 57 ? 85.328 29.739 15.113 1.00 22.60 57 GLY D CA 1
ATOM 6239 C C . GLY D 1 57 ? 85.045 31.213 14.919 1.00 22.58 57 GLY D C 1
ATOM 6240 O O . GLY D 1 57 ? 85.242 31.759 13.828 1.00 23.01 57 GLY D O 1
ATOM 6241 N N . ASP D 1 58 ? 84.571 31.859 15.977 1.00 22.37 58 ASP D N 1
ATOM 6242 C CA . ASP D 1 58 ? 84.406 33.306 15.986 1.00 22.21 58 ASP D CA 1
ATOM 6243 C C . ASP D 1 58 ? 84.793 33.820 17.367 1.00 22.05 58 ASP D C 1
ATOM 6244 O O . ASP D 1 58 ? 84.843 33.043 18.330 1.00 21.77 58 ASP D O 1
ATOM 6249 N N . ALA D 1 59 ? 85.100 35.114 17.453 1.00 21.88 59 ALA D N 1
ATOM 6250 C CA . ALA D 1 59 ? 85.525 35.734 18.707 1.00 21.55 59 ALA D CA 1
ATOM 6251 C C . ALA D 1 59 ? 85.212 37.221 18.742 1.00 21.42 59 ALA D C 1
ATOM 6252 O O . ALA D 1 59 ? 85.178 37.887 17.707 1.00 21.65 59 ALA D O 1
ATOM 6254 N N . ALA D 1 60 ? 84.987 37.727 19.950 1.00 20.96 60 ALA D N 1
ATOM 6255 C CA . ALA D 1 60 ? 84.860 39.157 20.201 1.00 20.81 60 ALA D CA 1
ATOM 6256 C C . ALA D 1 60 ? 85.347 39.406 21.614 1.00 20.84 60 ALA D C 1
ATOM 6257 O O . ALA D 1 60 ? 85.166 38.552 22.491 1.00 20.29 60 ALA D O 1
ATOM 6259 N N . PHE D 1 61 ? 85.975 40.561 21.825 1.00 20.43 61 PHE D N 1
ATOM 6260 C CA . PHE D 1 61 ? 86.500 40.918 23.135 1.00 20.20 61 PHE D CA 1
ATOM 6261 C C . PHE D 1 61 ? 85.576 41.854 23.911 1.00 19.94 61 PHE D C 1
ATOM 6262 O O . PHE D 1 61 ? 84.968 42.769 23.339 1.00 20.02 61 PHE D O 1
ATOM 6270 N N . PHE D 1 62 ? 85.494 41.620 25.221 1.00 19.38 62 PHE D N 1
ATOM 6271 C CA . PHE D 1 62 ? 84.699 42.449 26.121 1.00 19.15 62 PHE D CA 1
ATOM 6272 C C . PHE D 1 62 ? 85.537 42.833 27.340 1.00 18.87 62 PHE D C 1
ATOM 6273 O O . PHE D 1 62 ? 86.106 41.969 28.007 1.00 18.63 62 PHE D O 1
ATOM 6281 N N . ALA D 1 63 ? 85.621 44.132 27.619 1.00 18.90 63 ALA D N 1
ATOM 6282 C CA . ALA D 1 63 ? 86.358 44.621 28.782 1.00 18.91 63 ALA D CA 1
ATOM 6283 C C . ALA D 1 63 ? 85.425 44.810 29.977 1.00 18.73 63 ALA D C 1
ATOM 6284 O O . ALA D 1 63 ? 84.375 45.441 29.855 1.00 18.79 63 ALA D O 1
ATOM 6286 N N . ALA D 1 64 ? 85.819 44.262 31.127 1.00 18.33 64 ALA D N 1
ATOM 6287 C CA . ALA D 1 64 ? 85.037 44.391 32.364 1.00 18.22 64 ALA D CA 1
ATOM 6288 C C . ALA D 1 64 ? 85.860 44.001 33.583 1.00 18.00 64 ALA D C 1
ATOM 6289 O O . ALA D 1 64 ? 86.552 42.985 33.566 1.00 18.14 64 ALA D O 1
ATOM 6291 N N . ASP D 1 65 ? 85.797 44.814 34.636 1.00 17.69 65 ASP D N 1
ATOM 6292 C CA . ASP D 1 65 ? 86.385 44.416 35.910 1.00 17.75 65 ASP D CA 1
ATOM 6293 C C . ASP D 1 65 ? 85.257 43.805 36.717 1.00 17.45 65 ASP D C 1
ATOM 6294 O O . ASP D 1 65 ? 84.355 44.507 37.167 1.00 17.56 65 ASP D O 1
ATOM 6299 N N . LEU D 1 66 ? 85.316 42.491 36.889 1.00 16.96 66 LEU D N 1
ATOM 6300 C CA . LEU D 1 66 ? 84.180 41.742 37.408 1.00 16.70 66 LEU D CA 1
ATOM 6301 C C . LEU D 1 66 ? 84.032 41.801 38.929 1.00 17.03 66 LEU D C 1
ATOM 6302 O O . LEU D 1 66 ? 83.185 41.103 39.491 1.00 16.70 66 LEU D O 1
ATOM 6307 N N . ALA D 1 67 ? 84.829 42.653 39.576 1.00 16.79 67 ALA D N 1
ATOM 6308 C CA . ALA D 1 67 ? 84.730 42.877 41.026 1.00 17.40 67 ALA D CA 1
ATOM 6309 C C . ALA D 1 67 ? 83.415 43.552 41.445 1.00 17.72 67 ALA D C 1
ATOM 6310 O O . ALA D 1 67 ? 83.059 43.541 42.628 1.00 17.63 67 ALA D O 1
ATOM 6312 N N . THR D 1 68 ? 82.709 44.153 40.487 1.00 18.10 68 THR D N 1
ATOM 6313 C CA . THR D 1 68 ? 81.383 44.734 40.751 1.00 18.46 68 THR D CA 1
ATOM 6314 C C . THR D 1 68 ? 80.282 44.021 39.966 1.00 18.65 68 THR D C 1
ATOM 6315 O O . THR D 1 68 ? 80.512 43.561 38.841 1.00 18.60 68 THR D O 1
ATOM 6319 N N A SER D 1 69 ? 79.092 43.932 40.554 0.50 18.48 69 SER D N 1
ATOM 6320 N N B SER D 1 69 ? 79.090 43.935 40.557 0.50 18.62 69 SER D N 1
ATOM 6321 C CA A SER D 1 69 ? 77.957 43.289 39.896 0.50 18.78 69 SER D CA 1
ATOM 6322 C CA B SER D 1 69 ? 77.953 43.283 39.909 0.50 19.07 69 SER D CA 1
ATOM 6323 C C A SER D 1 69 ? 77.572 44.005 38.610 0.50 19.12 69 SER D C 1
ATOM 6324 C C B SER D 1 69 ? 77.540 44.007 38.627 0.50 19.28 69 SER D C 1
ATOM 6325 O O A SER D 1 69 ? 77.178 43.373 37.630 0.50 19.14 69 SER D O 1
ATOM 6326 O O B SER D 1 69 ? 77.097 43.377 37.666 0.50 19.33 69 SER D O 1
ATOM 6331 N N . GLU D 1 70 ? 77.698 45.330 38.629 1.00 19.53 70 GLU D N 1
ATOM 6332 C CA . GLU D 1 70 ? 77.377 46.171 37.476 1.00 20.27 70 GLU D CA 1
ATOM 6333 C C . GLU D 1 70 ? 78.164 45.752 36.230 1.00 20.11 70 GLU D C 1
ATOM 6334 O O . GLU D 1 70 ? 77.590 45.616 35.146 1.00 20.42 70 GLU D O 1
ATOM 6340 N N . ALA D 1 71 ? 79.460 45.505 36.401 1.00 19.89 71 ALA D N 1
ATOM 6341 C CA . ALA D 1 71 ? 80.316 45.046 35.305 1.00 19.77 71 ALA D CA 1
ATOM 6342 C C . ALA D 1 71 ? 79.964 43.622 34.854 1.00 19.78 71 ALA D C 1
ATOM 6343 O O . ALA D 1 71 ? 80.043 43.307 33.663 1.00 19.64 71 ALA D O 1
ATOM 6345 N N . CYS D 1 72 ? 79.580 42.771 35.808 1.00 19.30 72 CYS D N 1
ATOM 6346 C CA . CYS D 1 72 ? 79.135 41.402 35.508 1.00 19.04 72 CYS D CA 1
ATOM 6347 C C . CYS D 1 72 ? 77.872 41.373 34.636 1.00 19.21 72 CYS D C 1
ATOM 6348 O O . CYS D 1 72 ? 77.805 40.615 33.658 1.00 18.94 72 CYS D O 1
ATOM 6351 N N A GLN D 1 73 ? 76.881 42.192 34.993 0.50 19.24 73 GLN D N 1
ATOM 6352 N N B GLN D 1 73 ? 76.891 42.202 34.988 0.50 19.44 73 GLN D N 1
ATOM 6353 C CA A GLN D 1 73 ? 75.639 42.308 34.222 0.50 19.58 73 GLN D CA 1
ATOM 6354 C CA B GLN D 1 73 ? 75.647 42.312 34.229 0.50 20.02 73 GLN D CA 1
ATOM 6355 C C A GLN D 1 73 ? 75.907 42.857 32.822 0.50 19.73 73 GLN D C 1
ATOM 6356 C C B GLN D 1 73 ? 75.899 42.864 32.828 0.50 19.95 73 GLN D C 1
ATOM 6357 O O A GLN D 1 73 ? 75.375 42.339 31.837 0.50 19.96 73 GLN D O 1
ATOM 6358 O O B GLN D 1 73 ? 75.344 42.359 31.849 0.50 20.19 73 GLN D O 1
ATOM 6369 N N . GLN D 1 74 ? 76.744 43.890 32.742 1.00 19.94 74 GLN D N 1
ATOM 6370 C CA . GLN D 1 74 ? 77.089 44.509 31.463 1.00 20.38 74 GLN D CA 1
ATOM 6371 C C . GLN D 1 74 ? 77.827 43.529 30.542 1.00 19.88 74 GLN D C 1
ATOM 6372 O O . GLN D 1 74 ? 77.570 43.498 29.338 1.00 19.46 74 GLN D O 1
ATOM 6378 N N . LEU D 1 75 ? 78.731 42.727 31.110 1.00 19.44 75 LEU D N 1
ATOM 6379 C CA . LEU D 1 75 ? 79.459 41.730 30.315 1.00 19.29 75 LEU D CA 1
ATOM 6380 C C . LEU D 1 75 ? 78.498 40.729 29.675 1.00 19.37 75 LEU D C 1
ATOM 6381 O O . LEU D 1 75 ? 78.606 40.426 28.477 1.00 18.89 75 LEU D O 1
ATOM 6386 N N . VAL D 1 76 ? 77.558 40.227 30.474 1.00 19.37 76 VAL D N 1
ATOM 6387 C CA . VAL D 1 76 ? 76.568 39.261 29.998 1.00 19.60 76 VAL D CA 1
ATOM 6388 C C . VAL D 1 76 ? 75.705 39.903 28.905 1.00 20.08 76 VAL D C 1
ATOM 6389 O O . VAL D 1 76 ? 75.521 39.322 27.831 1.00 19.99 76 VAL D O 1
ATOM 6393 N N . ASP D 1 77 ? 75.211 41.110 29.182 1.00 20.55 77 ASP D N 1
ATOM 6394 C CA . ASP D 1 77 ? 74.411 41.866 28.215 1.00 21.14 77 ASP D CA 1
ATOM 6395 C C . ASP D 1 77 ? 75.133 42.116 26.891 1.00 21.26 77 ASP D C 1
ATOM 6396 O O . ASP D 1 77 ? 74.546 41.928 25.820 1.00 21.65 77 ASP D O 1
ATOM 6401 N N . GLU D 1 78 ? 76.392 42.543 26.960 1.00 21.23 78 GLU D N 1
ATOM 6402 C CA . GLU D 1 78 ? 77.174 42.803 25.748 1.00 21.26 78 GLU D CA 1
ATOM 6403 C C . GLU D 1 78 ? 77.449 41.521 24.966 1.00 21.13 78 GLU D C 1
ATOM 6404 O O . GLU D 1 78 ? 77.426 41.521 23.732 1.00 21.16 78 GLU D O 1
ATOM 6410 N N . PHE D 1 79 ? 77.701 40.429 25.688 1.00 20.88 79 PHE D N 1
ATOM 6411 C CA . PHE D 1 79 ? 77.942 39.136 25.045 1.00 20.55 79 PHE D CA 1
ATOM 6412 C C . PHE D 1 79 ? 76.702 38.639 24.302 1.00 20.90 79 PHE D C 1
ATOM 6413 O O . PHE D 1 79 ? 76.800 38.190 23.157 1.00 20.86 79 PHE D O 1
ATOM 6421 N N . VAL D 1 80 ? 75.548 38.719 24.965 1.00 21.36 80 VAL D N 1
ATOM 6422 C CA . VAL D 1 80 ? 74.271 38.303 24.386 1.00 21.76 80 VAL D CA 1
ATOM 6423 C C . VAL D 1 80 ? 73.885 39.212 23.214 1.00 22.29 80 VAL D C 1
ATOM 6424 O O . VAL D 1 80 ? 73.338 38.737 22.215 1.00 22.42 80 VAL D O 1
ATOM 6428 N N . ALA D 1 81 ? 74.180 40.506 23.331 1.00 22.58 81 ALA D N 1
ATOM 6429 C CA . ALA D 1 81 ? 73.925 41.449 22.232 1.00 23.13 81 ALA D CA 1
ATOM 6430 C C . ALA D 1 81 ? 74.703 41.061 20.975 1.00 23.39 81 ALA D C 1
ATOM 6431 O O . ALA D 1 81 ? 74.168 41.117 19.862 1.00 23.82 81 ALA D O 1
ATOM 6433 N N . LYS D 1 82 ? 75.954 40.648 21.167 1.00 23.25 82 LYS D N 1
ATOM 6434 C CA . LYS D 1 82 ? 76.844 40.285 20.069 1.00 23.24 82 LYS D CA 1
ATOM 6435 C C . LYS D 1 82 ? 76.511 38.920 19.457 1.00 22.97 82 LYS D C 1
ATOM 6436 O O . LYS D 1 82 ? 76.445 38.792 18.233 1.00 22.96 82 LYS D O 1
ATOM 6442 N N . PHE D 1 83 ? 76.300 37.913 20.302 1.00 22.38 83 PHE D N 1
ATOM 6443 C CA . PHE D 1 83 ? 76.144 36.533 19.823 1.00 21.98 83 PHE D CA 1
ATOM 6444 C C . PHE D 1 83 ? 74.725 35.960 19.870 1.00 21.52 83 PHE D C 1
ATOM 6445 O O . PHE D 1 83 ? 74.455 34.930 19.249 1.00 21.73 83 PHE D O 1
ATOM 6453 N N . GLY D 1 84 ? 73.826 36.611 20.602 1.00 21.12 84 GLY D N 1
ATOM 6454 C CA . GLY D 1 84 ? 72.410 36.245 20.575 1.00 20.69 84 GLY D CA 1
ATOM 6455 C C . GLY D 1 84 ? 71.925 35.318 21.671 1.00 20.44 84 GLY D C 1
ATOM 6456 O O . GLY D 1 84 ? 70.736 35.009 21.741 1.00 20.62 84 GLY D O 1
ATOM 6457 N N . GLY D 1 85 ? 72.840 34.874 22.531 1.00 20.01 85 GLY D N 1
ATOM 6458 C CA . GLY D 1 85 ? 72.495 33.984 23.640 1.00 19.13 85 GLY D CA 1
ATOM 6459 C C . GLY D 1 85 ? 73.755 33.406 24.250 1.00 18.55 85 GLY D C 1
ATOM 6460 O O . GLY D 1 85 ? 74.865 33.780 23.848 1.00 18.63 85 GLY D O 1
ATOM 6461 N N A ILE D 1 86 ? 73.589 32.500 25.210 0.50 18.33 86 ILE D N 1
ATOM 6462 N N B ILE D 1 86 ? 73.585 32.518 25.234 0.50 18.22 86 ILE D N 1
ATOM 6463 C CA A ILE D 1 86 ? 74.732 31.844 25.847 0.50 17.89 86 ILE D CA 1
ATOM 6464 C CA B ILE D 1 86 ? 74.712 31.854 25.912 0.50 17.66 86 ILE D CA 1
ATOM 6465 C C A ILE D 1 86 ? 74.469 30.364 26.117 0.50 17.53 86 ILE D C 1
ATOM 6466 C C B ILE D 1 86 ? 74.450 30.358 26.099 0.50 17.41 86 ILE D C 1
ATOM 6467 O O A ILE D 1 86 ? 73.452 29.992 26.710 0.50 17.45 86 ILE D O 1
ATOM 6468 O O B ILE D 1 86 ? 73.413 29.968 26.645 0.50 17.36 86 ILE D O 1
ATOM 6477 N N . ASP D 1 87 ? 75.400 29.535 25.652 1.00 17.20 87 ASP D N 1
ATOM 6478 C CA . ASP D 1 87 ? 75.339 28.085 25.835 1.00 16.51 87 ASP D CA 1
ATOM 6479 C C . ASP D 1 87 ? 76.279 27.626 26.945 1.00 15.75 87 ASP D C 1
ATOM 6480 O O . ASP D 1 87 ? 75.990 26.661 27.649 1.00 15.65 87 ASP D O 1
ATOM 6485 N N . VAL D 1 88 ? 77.422 28.300 27.064 1.00 14.87 88 VAL D N 1
ATOM 6486 C CA . VAL D 1 88 ? 78.449 27.917 28.032 1.00 14.50 88 VAL D CA 1
ATOM 6487 C C . VAL D 1 88 ? 79.019 29.165 28.701 1.00 13.96 88 VAL D C 1
ATOM 6488 O O . VAL D 1 88 ? 79.452 30.097 28.017 1.00 13.70 88 VAL D O 1
ATOM 6492 N N . LEU D 1 89 ? 79.015 29.176 30.034 1.00 13.45 89 LEU D N 1
ATOM 6493 C CA . LEU D 1 89 ? 79.731 30.201 30.790 1.00 13.37 89 LEU D CA 1
ATOM 6494 C C . LEU D 1 89 ? 80.939 29.571 31.469 1.00 13.30 89 LEU D C 1
ATOM 6495 O O . LEU D 1 89 ? 80.805 28.558 32.152 1.00 13.53 89 LEU D O 1
ATOM 6500 N N . ILE D 1 90 ? 82.108 30.176 31.270 1.00 13.12 90 ILE D N 1
ATOM 6501 C CA . ILE D 1 90 ? 83.322 29.760 31.971 1.00 12.84 90 ILE D CA 1
ATOM 6502 C C . ILE D 1 90 ? 83.792 30.890 32.884 1.00 12.75 90 ILE D C 1
ATOM 6503 O O . ILE D 1 90 ? 84.262 31.936 32.418 1.00 12.64 90 ILE D O 1
ATOM 6508 N N . ASN D 1 91 ? 83.620 30.672 34.189 1.00 12.23 91 ASN D N 1
ATOM 6509 C CA . ASN D 1 91 ? 84.039 31.627 35.211 1.00 12.08 91 ASN D CA 1
ATOM 6510 C C . ASN D 1 91 ? 85.502 31.371 35.525 1.00 12.36 91 ASN D C 1
ATOM 6511 O O . ASN D 1 91 ? 85.823 30.616 36.453 1.00 11.90 91 ASN D O 1
ATOM 6516 N N . ASN D 1 92 ? 86.386 31.991 34.745 1.00 12.71 92 ASN D N 1
ATOM 6517 C CA . ASN D 1 92 ? 87.818 31.768 34.891 1.00 13.32 92 ASN D CA 1
ATOM 6518 C C . ASN D 1 92 ? 88.563 32.998 35.437 1.00 13.82 92 ASN D C 1
ATOM 6519 O O . ASN D 1 92 ? 89.669 32.871 35.960 1.00 14.12 92 ASN D O 1
ATOM 6524 N N . ALA D 1 93 ? 87.949 34.176 35.331 1.00 14.21 93 ALA D N 1
ATOM 6525 C CA . ALA D 1 93 ? 88.518 35.388 35.929 1.00 14.99 93 ALA D CA 1
ATOM 6526 C C . ALA D 1 93 ? 88.747 35.213 37.431 1.00 15.67 93 ALA D C 1
ATOM 6527 O O . ALA D 1 93 ? 87.904 34.660 38.143 1.00 15.24 93 ALA D O 1
ATOM 6529 N N . GLY D 1 94 ? 89.901 35.687 37.890 1.00 16.46 94 GLY D N 1
ATOM 6530 C CA . GLY D 1 94 ? 90.292 35.598 39.292 1.00 17.43 94 GLY D CA 1
ATOM 6531 C C . GLY D 1 94 ? 91.796 35.656 39.447 1.00 18.19 94 GLY D C 1
ATOM 6532 O O . GLY D 1 94 ? 92.534 35.770 38.463 1.00 18.43 94 GLY D O 1
ATOM 6533 N N . GLY D 1 95 ? 92.254 35.579 40.687 1.00 18.35 95 GLY D N 1
ATOM 6534 C CA . GLY D 1 95 ? 93.676 35.625 40.971 1.00 18.48 95 GLY D CA 1
ATOM 6535 C C . GLY D 1 95 ? 93.959 35.993 42.409 1.00 18.62 95 GLY D C 1
ATOM 6536 O O . GLY D 1 95 ? 93.047 36.295 43.183 1.00 18.23 95 GLY D O 1
ATOM 6537 N N . LEU D 1 96 ? 95.240 35.981 42.754 1.00 18.61 96 LEU D N 1
ATOM 6538 C CA . LEU D 1 96 ? 95.681 36.241 44.119 1.00 19.16 96 LEU D CA 1
ATOM 6539 C C . LEU D 1 96 ? 95.325 37.643 44.588 1.00 19.03 96 LEU D C 1
ATOM 6540 O O . LEU D 1 96 ? 94.984 37.835 45.755 1.00 18.74 96 LEU D O 1
ATOM 6545 N N . VAL D 1 97 ? 95.390 38.604 43.660 1.00 19.35 97 VAL D N 1
ATOM 6546 C CA . VAL D 1 97 ? 95.320 40.050 43.943 1.00 20.10 97 VAL D CA 1
ATOM 6547 C C . VAL D 1 97 ? 96.599 40.526 44.634 1.00 20.65 97 VAL D C 1
ATOM 6548 O O . VAL D 1 97 ? 97.243 41.475 44.180 1.00 21.12 97 VAL D O 1
ATOM 6552 N N . GLY D 1 98 ? 96.958 39.853 45.724 1.00 20.91 98 GLY D N 1
ATOM 6553 C CA . GLY D 1 98 ? 98.187 40.127 46.457 1.00 21.55 98 GLY D CA 1
ATOM 6554 C C . GLY D 1 98 ? 98.444 39.048 47.493 1.00 21.96 98 GLY D C 1
ATOM 6555 O O . GLY D 1 98 ? 97.654 38.103 47.635 1.00 22.15 98 GLY D O 1
ATOM 6556 N N . ARG D 1 99 ? 99.553 39.184 48.212 1.00 22.31 99 ARG D N 1
ATOM 6557 C CA . ARG D 1 99 ? 99.884 38.279 49.311 1.00 22.64 99 ARG D CA 1
ATOM 6558 C C . ARG D 1 99 ? 99.988 39.048 50.625 1.00 22.63 99 ARG D C 1
ATOM 6559 O O . ARG D 1 99 ? 100.848 39.917 50.785 1.00 22.72 99 ARG D O 1
ATOM 6567 N N . LYS D 1 100 ? 99.076 38.752 51.549 1.00 22.03 100 LYS D N 1
ATOM 6568 C CA . LYS D 1 100 ? 99.099 39.339 52.880 1.00 21.88 100 LYS D CA 1
ATOM 6569 C C . LYS D 1 100 ? 98.832 38.244 53.908 1.00 21.60 100 LYS D C 1
ATOM 6570 O O . LYS D 1 100 ? 97.804 37.562 53.827 1.00 21.37 100 LYS D O 1
ATOM 6576 N N . PRO D 1 101 ? 99.761 38.053 54.863 1.00 21.38 101 PRO D N 1
ATOM 6577 C CA . PRO D 1 101 ? 99.506 37.144 55.976 1.00 21.04 101 PRO D CA 1
ATOM 6578 C C . PRO D 1 101 ? 98.337 37.619 56.836 1.00 20.41 101 PRO D C 1
ATOM 6579 O O . PRO D 1 101 ? 97.998 38.798 56.812 1.00 19.96 101 PRO D O 1
ATOM 6583 N N . LEU D 1 102 ? 97.737 36.701 57.592 1.00 20.04 102 LEU D N 1
ATOM 6584 C CA . LEU D 1 102 ? 96.572 37.001 58.429 1.00 19.88 102 LEU D CA 1
ATOM 6585 C C . LEU D 1 102 ? 96.677 38.307 59.236 1.00 20.43 102 LEU D C 1
ATOM 6586 O O . LEU D 1 102 ? 95.736 39.108 59.216 1.00 19.89 102 LEU D O 1
ATOM 6591 N N . PRO D 1 103 ? 97.811 38.530 59.942 1.00 20.75 103 PRO D N 1
ATOM 6592 C CA . PRO D 1 103 ? 97.926 39.784 60.700 1.00 21.26 103 PRO D CA 1
ATOM 6593 C C . PRO D 1 103 ? 97.822 41.045 59.835 1.00 21.65 103 PRO D C 1
ATOM 6594 O O . PRO D 1 103 ? 97.513 42.120 60.359 1.00 22.29 103 PRO D O 1
ATOM 6598 N N . GLU D 1 104 ? 98.070 40.906 58.534 1.00 21.70 104 GLU D N 1
ATOM 6599 C CA . GLU D 1 104 ? 98.101 42.041 57.604 1.00 22.11 104 GLU D CA 1
ATOM 6600 C C . GLU D 1 104 ? 96.791 42.236 56.820 1.00 21.46 104 GLU D C 1
ATOM 6601 O O . GLU D 1 104 ? 96.661 43.203 56.063 1.00 21.54 104 GLU D O 1
ATOM 6607 N N . ILE D 1 105 ? 95.823 41.330 56.995 1.00 20.55 105 ILE D N 1
ATOM 6608 C CA . ILE D 1 105 ? 94.574 41.408 56.223 1.00 19.39 105 ILE D CA 1
ATOM 6609 C C . ILE D 1 105 ? 93.650 42.531 56.708 1.00 19.26 105 ILE D C 1
ATOM 6610 O O . ILE D 1 105 ? 92.992 42.414 57.742 1.00 19.26 105 ILE D O 1
ATOM 6615 N N . ASP D 1 106 ? 93.615 43.617 55.942 1.00 18.86 106 ASP D N 1
ATOM 6616 C CA . ASP D 1 106 ? 92.728 44.743 56.206 1.00 18.72 106 ASP D CA 1
ATOM 6617 C C . ASP D 1 106 ? 91.461 44.591 55.362 1.00 18.15 106 ASP D C 1
ATOM 6618 O O . ASP D 1 106 ? 91.384 43.698 54.515 1.00 17.59 106 ASP D O 1
ATOM 6623 N N . ASP D 1 107 ? 90.477 45.462 55.584 1.00 17.34 107 ASP D N 1
ATOM 6624 C CA . ASP D 1 107 ? 89.214 45.404 54.831 1.00 17.12 107 ASP D CA 1
ATOM 6625 C C . ASP D 1 107 ? 89.409 45.593 53.330 1.00 17.10 107 ASP D C 1
ATOM 6626 O O . ASP D 1 107 ? 88.774 44.911 52.535 1.00 16.42 107 ASP D O 1
ATOM 6631 N N . THR D 1 108 ? 90.286 46.522 52.949 1.00 16.80 108 THR D N 1
ATOM 6632 C CA . THR D 1 108 ? 90.545 46.804 51.532 1.00 17.21 108 THR D CA 1
ATOM 6633 C C . THR D 1 108 ? 91.057 45.563 50.790 1.00 16.53 108 THR D C 1
ATOM 6634 O O . THR D 1 108 ? 90.547 45.218 49.723 1.00 16.50 108 THR D O 1
ATOM 6638 N N . PHE D 1 109 ? 92.056 44.895 51.362 1.00 16.04 109 PHE D N 1
ATOM 6639 C CA . PHE D 1 109 ? 92.616 43.683 50.772 1.00 15.26 109 PHE D CA 1
ATOM 6640 C C . PHE D 1 109 ? 91.588 42.552 50.772 1.00 15.03 109 PHE D C 1
ATOM 6641 O O . PHE D 1 109 ? 91.384 41.896 49.750 1.00 14.45 109 PHE D O 1
ATOM 6649 N N . TYR D 1 110 ? 90.942 42.337 51.917 1.00 14.40 110 TYR D N 1
ATOM 6650 C CA . TYR D 1 110 ? 89.865 41.349 52.016 1.00 14.10 110 TYR D CA 1
ATOM 6651 C C . TYR D 1 110 ? 88.842 41.573 50.900 1.00 14.23 110 TYR D C 1
ATOM 6652 O O . TYR D 1 110 ? 88.575 40.669 50.108 1.00 13.79 110 TYR D O 1
ATOM 6661 N N . ASP D 1 111 ? 88.305 42.787 50.814 1.00 14.57 111 ASP D N 1
ATOM 6662 C CA . ASP D 1 111 ? 87.322 43.117 49.784 1.00 14.91 111 ASP D CA 1
ATOM 6663 C C . ASP D 1 111 ? 87.846 42.845 48.372 1.00 14.48 111 ASP D C 1
ATOM 6664 O O . ASP D 1 111 ? 87.145 42.262 47.558 1.00 14.36 111 ASP D O 1
ATOM 6669 N N . ALA D 1 112 ? 89.082 43.260 48.097 1.00 14.04 112 ALA D N 1
ATOM 6670 C CA . ALA D 1 112 ? 89.685 43.046 46.776 1.00 14.00 112 ALA D CA 1
ATOM 6671 C C . ALA D 1 112 ? 89.752 41.570 46.377 1.00 13.83 112 ALA D C 1
ATOM 6672 O O . ALA D 1 112 ? 89.381 41.211 45.255 1.00 14.23 112 ALA D O 1
ATOM 6674 N N . VAL D 1 113 ? 90.226 40.721 47.287 1.00 13.21 113 VAL D N 1
ATOM 6675 C CA . VAL D 1 113 ? 90.356 39.291 46.997 1.00 12.62 113 VAL D CA 1
ATOM 6676 C C . VAL D 1 113 ? 88.977 38.651 46.869 1.00 12.33 113 VAL D C 1
ATOM 6677 O O . VAL D 1 113 ? 88.719 37.865 45.958 1.00 12.37 113 VAL D O 1
ATOM 6681 N N . MET D 1 114 ? 88.086 39.000 47.788 1.00 12.21 114 MET D N 1
ATOM 6682 C CA . MET D 1 114 ? 86.762 38.382 47.804 1.00 11.85 114 MET D CA 1
ATOM 6683 C C . MET D 1 114 ? 85.892 38.816 46.611 1.00 11.90 114 MET D C 1
ATOM 6684 O O . MET D 1 114 ? 85.150 38.009 46.057 1.00 12.03 114 MET D O 1
ATOM 6689 N N . ASP D 1 115 ? 86.001 40.083 46.214 1.00 12.13 115 ASP D N 1
ATOM 6690 C CA . ASP D 1 115 ? 85.256 40.596 45.057 1.00 12.40 115 ASP D CA 1
ATOM 6691 C C . ASP D 1 115 ? 85.763 39.996 43.748 1.00 12.35 115 ASP D C 1
ATOM 6692 O O . ASP D 1 115 ? 84.968 39.628 42.887 1.00 12.75 115 ASP D O 1
ATOM 6697 N N . ALA D 1 116 ? 87.085 39.903 43.603 1.00 12.27 116 ALA D N 1
ATOM 6698 C CA . ALA D 1 116 ? 87.680 39.387 42.373 1.00 12.37 116 ALA D CA 1
ATOM 6699 C C . ALA D 1 116 ? 87.365 37.909 42.161 1.00 12.58 116 ALA D C 1
ATOM 6700 O O . ALA D 1 116 ? 87.119 37.482 41.033 1.00 12.72 116 ALA D O 1
ATOM 6702 N N . ASN D 1 117 ? 87.357 37.141 43.252 1.00 12.51 117 ASN D N 1
ATOM 6703 C CA . ASN D 1 117 ? 87.273 35.687 43.174 1.00 12.26 117 ASN D CA 1
ATOM 6704 C C . ASN D 1 117 ? 85.906 35.074 43.470 1.00 11.89 117 ASN D C 1
ATOM 6705 O O . ASN D 1 117 ? 85.610 33.976 42.986 1.00 12.59 117 ASN D O 1
ATOM 6710 N N . ILE D 1 118 ? 85.091 35.762 44.268 1.00 11.15 118 ILE D N 1
ATOM 6711 C CA . ILE D 1 118 ? 83.784 35.229 44.645 1.00 10.87 118 ILE D CA 1
ATOM 6712 C C . ILE D 1 118 ? 82.633 36.029 44.043 1.00 10.92 118 ILE D C 1
ATOM 6713 O O . ILE D 1 118 ? 81.838 35.469 43.298 1.00 11.33 118 ILE D O 1
ATOM 6718 N N . ARG D 1 119 ? 82.545 37.324 44.354 1.00 11.00 119 ARG D N 1
ATOM 6719 C CA . ARG D 1 119 ? 81.445 38.141 43.831 1.00 11.30 119 ARG D CA 1
ATOM 6720 C C . ARG D 1 119 ? 81.365 38.024 42.311 1.00 11.70 119 ARG D C 1
ATOM 6721 O O . ARG D 1 119 ? 80.280 37.875 41.759 1.00 12.07 119 ARG D O 1
ATOM 6729 N N . SER D 1 120 ? 82.525 38.051 41.657 1.00 11.84 120 SER D N 1
ATOM 6730 C CA . SER D 1 120 ? 82.596 37.907 40.198 1.00 12.17 120 SER D CA 1
ATOM 6731 C C . SER D 1 120 ? 81.865 36.657 39.708 1.00 12.23 120 SER D C 1
ATOM 6732 O O . SER D 1 120 ? 81.052 36.733 38.789 1.00 12.18 120 SER D O 1
ATOM 6735 N N . VAL D 1 121 ? 82.152 35.515 40.331 1.00 11.80 121 VAL D N 1
ATOM 6736 C CA . VAL D 1 121 ? 81.579 34.240 39.909 1.00 12.35 121 VAL D CA 1
ATOM 6737 C C . VAL D 1 121 ? 80.090 34.173 40.240 1.00 12.06 121 VAL D C 1
ATOM 6738 O O . VAL D 1 121 ? 79.281 33.743 39.419 1.00 12.24 121 VAL D O 1
ATOM 6742 N N . VAL D 1 122 ? 79.734 34.597 41.449 1.00 12.05 122 VAL D N 1
ATOM 6743 C CA . VAL D 1 122 ? 78.335 34.539 41.885 1.00 11.93 122 VAL D CA 1
ATOM 6744 C C . VAL D 1 122 ? 77.449 35.383 40.968 1.00 12.23 122 VAL D C 1
ATOM 6745 O O . VAL D 1 122 ? 76.425 34.906 40.468 1.00 12.27 122 VAL D O 1
ATOM 6749 N N . MET D 1 123 ? 77.868 36.623 40.729 1.00 12.63 123 MET D N 1
ATOM 6750 C CA . MET D 1 123 ? 77.066 37.569 39.961 1.00 12.59 123 MET D CA 1
ATOM 6751 C C . MET D 1 123 ? 77.055 37.263 38.458 1.00 12.86 123 MET D C 1
ATOM 6752 O O . MET D 1 123 ? 75.992 37.308 37.836 1.00 12.95 123 MET D O 1
ATOM 6757 N N . THR D 1 124 ? 78.214 36.933 37.881 1.00 13.29 124 THR D N 1
ATOM 6758 C CA . THR D 1 124 ? 78.263 36.585 36.450 1.00 13.60 124 THR D CA 1
ATOM 6759 C C . THR D 1 124 ? 77.404 35.352 36.166 1.00 13.83 124 THR D C 1
ATOM 6760 O O . THR D 1 124 ? 76.671 35.328 35.183 1.00 14.44 124 THR D O 1
ATOM 6764 N N . THR D 1 125 ? 77.479 34.344 37.037 1.00 13.95 125 THR D N 1
ATOM 6765 C CA . THR D 1 125 ? 76.631 33.151 36.908 1.00 14.25 125 THR D CA 1
ATOM 6766 C C . THR D 1 125 ? 75.149 33.510 37.019 1.00 14.49 125 THR D C 1
ATOM 6767 O O . THR D 1 125 ? 74.334 33.044 36.221 1.00 14.54 125 THR D O 1
ATOM 6771 N N . LYS D 1 126 ? 74.811 34.346 37.999 1.00 14.91 126 LYS D N 1
ATOM 6772 C CA . LYS D 1 126 ? 73.436 34.799 38.190 1.00 15.36 126 LYS D CA 1
ATOM 6773 C C . LYS D 1 126 ? 72.865 35.443 36.928 1.00 15.42 126 LYS D C 1
ATOM 6774 O O . LYS D 1 126 ? 71.771 35.082 36.489 1.00 15.56 126 LYS D O 1
ATOM 6780 N N . PHE D 1 127 ? 73.614 36.383 36.355 1.00 15.58 127 PHE D N 1
ATOM 6781 C CA . PHE D 1 127 ? 73.155 37.121 35.174 1.00 15.83 127 PHE D CA 1
ATOM 6782 C C . PHE D 1 127 ? 73.103 36.257 33.915 1.00 16.16 127 PHE D C 1
ATOM 6783 O O . PHE D 1 127 ? 72.250 36.470 33.043 1.00 16.59 127 PHE D O 1
ATOM 6791 N N . ALA D 1 128 ? 73.997 35.278 33.831 1.00 15.77 128 ALA D N 1
ATOM 6792 C CA . ALA D 1 128 ? 74.047 34.374 32.682 1.00 16.07 128 ALA D CA 1
ATOM 6793 C C . ALA D 1 128 ? 72.934 33.328 32.737 1.00 16.43 128 ALA D C 1
ATOM 6794 O O . ALA D 1 128 ? 72.459 32.871 31.698 1.00 16.36 128 ALA D O 1
ATOM 6796 N N . LEU D 1 129 ? 72.520 32.972 33.956 1.00 16.78 129 LEU D N 1
ATOM 6797 C CA . LEU D 1 129 ? 71.599 31.855 34.199 1.00 17.31 129 LEU D CA 1
ATOM 6798 C C . LEU D 1 129 ? 70.319 31.823 33.337 1.00 17.73 129 LEU D C 1
ATOM 6799 O O . LEU D 1 129 ? 70.024 30.781 32.746 1.00 17.82 129 LEU D O 1
ATOM 6804 N N . PRO D 1 130 ? 69.563 32.947 33.262 1.00 18.32 130 PRO D N 1
ATOM 6805 C CA . PRO D 1 130 ? 68.359 32.935 32.416 1.00 18.43 130 PRO D CA 1
ATOM 6806 C C . PRO D 1 130 ? 68.660 32.601 30.956 1.00 18.48 130 PRO D C 1
ATOM 6807 O O . PRO D 1 130 ? 67.868 31.911 30.305 1.00 18.83 130 PRO D O 1
ATOM 6811 N N . HIS D 1 131 ? 69.788 33.092 30.449 1.00 18.35 131 HIS D N 1
ATOM 6812 C CA . HIS D 1 131 ? 70.183 32.828 29.066 1.00 18.45 131 HIS D CA 1
ATOM 6813 C C . HIS D 1 131 ? 70.591 31.364 28.873 1.00 18.46 131 HIS D C 1
ATOM 6814 O O . HIS D 1 131 ? 70.149 30.708 27.927 1.00 18.25 131 HIS D O 1
ATOM 6821 N N . LEU D 1 132 ? 71.425 30.855 29.779 1.00 18.04 132 LEU D N 1
ATOM 6822 C CA . LEU D 1 132 ? 71.814 29.447 29.757 1.00 17.85 132 LEU D CA 1
ATOM 6823 C C . LEU D 1 132 ? 70.587 28.532 29.804 1.00 18.00 132 LEU D C 1
ATOM 6824 O O . LEU D 1 132 ? 70.500 27.557 29.053 1.00 18.01 132 LEU D O 1
ATOM 6829 N N . ALA D 1 133 ? 69.632 28.862 30.670 1.00 18.07 133 ALA D N 1
ATOM 6830 C CA . ALA D 1 133 ? 68.395 28.087 30.784 1.00 18.72 133 ALA D CA 1
ATOM 6831 C C . ALA D 1 133 ? 67.568 28.124 29.493 1.00 19.06 133 ALA D C 1
ATOM 6832 O O . ALA D 1 133 ? 67.040 27.098 29.067 1.00 19.41 133 ALA D O 1
ATOM 6834 N N . ALA D 1 134 ? 67.468 29.303 28.881 1.00 19.64 134 ALA D N 1
ATOM 6835 C CA . ALA D 1 134 ? 66.714 29.463 27.633 1.00 20.16 134 ALA D CA 1
ATOM 6836 C C . ALA D 1 134 ? 67.335 28.655 26.486 1.00 20.61 134 ALA D C 1
ATOM 6837 O O . ALA D 1 134 ? 66.616 28.034 25.699 1.00 20.63 134 ALA D O 1
ATOM 6839 N N . ALA D 1 135 ? 68.667 28.652 26.406 1.00 20.84 135 ALA D N 1
ATOM 6840 C CA . ALA D 1 135 ? 69.375 27.891 25.374 1.00 21.19 135 ALA D CA 1
ATOM 6841 C C . ALA D 1 135 ? 69.163 26.388 25.540 1.00 21.57 135 ALA D C 1
ATOM 6842 O O . ALA D 1 135 ? 68.994 25.665 24.555 1.00 21.72 135 ALA D O 1
ATOM 6844 N N . ALA D 1 136 ? 69.158 25.933 26.793 1.00 21.96 136 ALA D N 1
ATOM 6845 C CA . ALA D 1 136 ? 68.923 24.529 27.130 1.00 22.27 136 ALA D CA 1
ATOM 6846 C C . ALA D 1 136 ? 67.520 24.068 26.728 1.00 22.76 136 ALA D C 1
ATOM 6847 O O . ALA D 1 136 ? 67.354 22.991 26.146 1.00 22.74 136 ALA D O 1
ATOM 6849 N N . LYS D 1 137 ? 66.525 24.895 27.036 1.00 23.47 137 LYS D N 1
ATOM 6850 C CA . LYS D 1 137 ? 65.134 24.640 26.660 1.00 24.12 137 LYS D CA 1
ATOM 6851 C C . LYS D 1 137 ? 64.965 24.535 25.140 1.00 24.09 137 LYS D C 1
ATOM 6852 O O . LYS D 1 137 ? 64.251 23.653 24.651 1.00 24.21 137 LYS D O 1
ATOM 6858 N N . ALA D 1 138 ? 65.629 25.430 24.407 1.00 24.25 138 ALA D N 1
ATOM 6859 C CA . ALA D 1 138 ? 65.555 25.470 22.940 1.00 24.21 138 ALA D CA 1
ATOM 6860 C C . ALA D 1 138 ? 66.163 24.235 22.274 1.00 24.40 138 ALA D C 1
ATOM 6861 O O . ALA D 1 138 ? 65.616 23.720 21.295 1.00 24.28 138 ALA D O 1
ATOM 6863 N N . SER D 1 139 ? 67.297 23.768 22.795 1.00 24.23 139 SER D N 1
ATOM 6864 C CA . SER D 1 139 ? 67.997 22.619 22.211 1.00 24.23 139 SER D CA 1
ATOM 6865 C C . SER D 1 139 ? 67.496 21.266 22.720 1.00 24.12 139 SER D C 1
ATOM 6866 O O . SER D 1 139 ? 67.644 20.249 22.036 1.00 24.42 139 SER D O 1
ATOM 6869 N N . GLY D 1 140 ? 66.920 21.252 23.920 1.00 23.74 140 GLY D N 1
ATOM 6870 C CA . GLY D 1 140 ? 66.535 20.009 24.585 1.00 23.41 140 GLY D CA 1
ATOM 6871 C C . GLY D 1 140 ? 67.724 19.298 25.213 1.00 23.21 140 GLY D C 1
ATOM 6872 O O . GLY D 1 140 ? 67.610 18.161 25.672 1.00 23.43 140 GLY D O 1
ATOM 6873 N N . GLN D 1 141 ? 68.869 19.979 25.216 1.00 22.90 141 GLN D N 1
ATOM 6874 C CA . GLN D 1 141 ? 70.102 19.480 25.825 1.00 22.62 141 GLN D CA 1
ATOM 6875 C C . GLN D 1 141 ? 70.586 20.497 26.852 1.00 21.81 141 GLN D C 1
ATOM 6876 O O . GLN D 1 141 ? 70.039 21.598 26.948 1.00 22.70 141 GLN D O 1
ATOM 6882 N N . THR D 1 142 ? 71.630 20.147 27.594 1.00 20.27 142 THR D N 1
ATOM 6883 C CA . THR D 1 142 ? 72.075 20.985 28.703 1.00 18.47 142 THR D CA 1
ATOM 6884 C C . THR D 1 142 ? 72.993 22.124 28.267 1.00 17.69 142 THR D C 1
ATOM 6885 O O . THR D 1 142 ? 73.741 22.007 27.289 1.00 16.89 142 THR D O 1
ATOM 6889 N N . SER D 1 143 ? 72.901 23.235 28.995 1.00 16.52 143 SER D N 1
ATOM 6890 C CA . SER D 1 143 ? 73.909 24.290 28.951 1.00 15.81 143 SER D CA 1
ATOM 6891 C C . SER D 1 143 ? 74.922 24.017 30.066 1.00 15.18 143 SER D C 1
ATOM 6892 O O . SER D 1 143 ? 74.691 23.165 30.919 1.00 15.05 143 SER D O 1
ATOM 6895 N N . ALA D 1 144 ? 76.041 24.734 30.056 1.00 14.61 144 ALA D N 1
ATOM 6896 C CA . ALA D 1 144 ? 77.126 24.430 30.988 1.00 14.46 144 ALA D CA 1
ATOM 6897 C C . ALA D 1 144 ? 77.691 25.673 31.655 1.00 14.30 144 ALA D C 1
ATOM 6898 O O . ALA D 1 144 ? 77.883 26.702 31.011 1.00 14.36 144 ALA D O 1
ATOM 6900 N N . VAL D 1 145 ? 77.939 25.565 32.956 1.00 13.85 145 VAL D N 1
ATOM 6901 C CA . VAL D 1 145 ? 78.765 26.532 33.675 1.00 13.70 145 VAL D CA 1
ATOM 6902 C C . VAL D 1 145 ? 79.991 25.755 34.136 1.00 13.81 145 VAL D C 1
ATOM 6903 O O . VAL D 1 145 ? 79.868 24.677 34.717 1.00 14.37 145 VAL D O 1
ATOM 6907 N N . ILE D 1 146 ? 81.170 26.277 33.818 1.00 13.19 146 ILE D N 1
ATOM 6908 C CA . ILE D 1 146 ? 82.420 25.689 34.289 1.00 13.01 146 ILE D CA 1
ATOM 6909 C C . ILE D 1 146 ? 83.186 26.797 34.986 1.00 12.80 146 ILE D C 1
ATOM 6910 O O . ILE D 1 146 ? 83.456 27.837 34.392 1.00 12.43 146 ILE D O 1
ATOM 6915 N N . SER D 1 147 ? 83.510 26.584 36.252 1.00 12.13 147 SER D N 1
ATOM 6916 C CA . SER D 1 147 ? 84.279 27.568 36.994 1.00 11.91 147 SER D CA 1
ATOM 6917 C C . SER D 1 147 ? 85.667 27.042 37.277 1.00 12.09 147 SER D C 1
ATOM 6918 O O . SER D 1 147 ? 85.864 25.838 37.465 1.00 12.11 147 SER D O 1
ATOM 6921 N N . THR D 1 148 ? 86.631 27.953 37.297 1.00 11.82 148 THR D N 1
ATOM 6922 C CA . THR D 1 148 ? 88.000 27.580 37.600 1.00 11.78 148 THR D CA 1
ATOM 6923 C C . THR D 1 148 ? 88.216 27.583 39.116 1.00 11.32 148 THR D C 1
ATOM 6924 O O . THR D 1 148 ? 88.062 28.616 39.782 1.00 11.59 148 THR D O 1
ATOM 6928 N N . GLY D 1 149 ? 88.552 26.413 39.654 1.00 11.13 149 GLY D N 1
ATOM 6929 C CA . GLY D 1 149 ? 88.904 26.279 41.074 1.00 11.12 149 GLY D CA 1
ATOM 6930 C C . GLY D 1 149 ? 90.407 26.330 41.271 1.00 11.50 149 GLY D C 1
ATOM 6931 O O . GLY D 1 149 ? 91.117 27.046 40.555 1.00 11.69 149 GLY D O 1
ATOM 6932 N N . SER D 1 150 ? 90.894 25.562 42.241 1.00 11.12 150 SER D N 1
ATOM 6933 C CA . SER D 1 150 ? 92.331 25.489 42.512 1.00 10.64 150 SER D CA 1
ATOM 6934 C C . SER D 1 150 ? 92.640 24.361 43.459 1.00 10.83 150 SER D C 1
ATOM 6935 O O . SER D 1 150 ? 91.860 24.070 44.364 1.00 10.54 150 SER D O 1
ATOM 6938 N N . ILE D 1 151 ? 93.813 23.761 43.281 1.00 10.85 151 ILE D N 1
ATOM 6939 C CA . ILE D 1 151 ? 94.390 22.906 44.315 1.00 11.56 151 ILE D CA 1
ATOM 6940 C C . ILE D 1 151 ? 94.248 23.552 45.709 1.00 11.27 151 ILE D C 1
ATOM 6941 O O . ILE D 1 151 ? 93.952 22.869 46.686 1.00 11.65 151 ILE D O 1
ATOM 6946 N N . ALA D 1 152 ? 94.431 24.869 45.785 1.00 11.43 152 ALA D N 1
ATOM 6947 C CA . ALA D 1 152 ? 94.326 25.603 47.048 1.00 11.25 152 ALA D CA 1
ATOM 6948 C C . ALA D 1 152 ? 92.929 25.518 47.685 1.00 11.62 152 ALA D C 1
ATOM 6949 O O . ALA D 1 152 ? 92.782 25.663 48.896 1.00 11.56 152 ALA D O 1
ATOM 6951 N N . GLY D 1 153 ? 91.913 25.289 46.859 1.00 11.38 153 GLY D N 1
ATOM 6952 C CA . GLY D 1 153 ? 90.549 25.089 47.360 1.00 12.27 153 GLY D CA 1
ATOM 6953 C C . GLY D 1 153 ? 90.388 23.770 48.090 1.00 12.47 153 GLY D C 1
ATOM 6954 O O . GLY D 1 153 ? 89.388 23.562 48.796 1.00 12.67 153 GLY D O 1
ATOM 6955 N N . HIS D 1 154 ? 91.358 22.870 47.917 1.00 12.40 154 HIS D N 1
ATOM 6956 C CA . HIS D 1 154 ? 91.395 21.615 48.671 1.00 12.91 154 HIS D CA 1
ATOM 6957 C C . HIS D 1 154 ? 92.273 21.701 49.916 1.00 13.47 154 HIS D C 1
ATOM 6958 O O . HIS D 1 154 ? 91.843 21.354 51.005 1.00 13.76 154 HIS D O 1
ATOM 6965 N N . THR D 1 155 ? 93.514 22.152 49.755 1.00 13.52 155 THR D N 1
ATOM 6966 C CA . THR D 1 155 ? 94.471 22.034 50.855 1.00 14.67 155 THR D CA 1
ATOM 6967 C C . THR D 1 155 ? 94.818 23.343 51.556 1.00 14.44 155 THR D C 1
ATOM 6968 O O . THR D 1 155 ? 95.510 23.334 52.577 1.00 14.45 155 THR D O 1
ATOM 6972 N N . GLY D 1 156 ? 94.314 24.454 51.020 1.00 14.21 156 GLY D N 1
ATOM 6973 C CA . GLY D 1 156 ? 94.524 25.773 51.609 1.00 14.31 156 GLY D CA 1
ATOM 6974 C C . GLY D 1 156 ? 95.458 26.613 50.764 1.00 14.74 156 GLY D C 1
ATOM 6975 O O . GLY D 1 156 ? 96.260 26.079 49.987 1.00 14.69 156 GLY D O 1
ATOM 6976 N N . GLY D 1 157 ? 95.344 27.931 50.903 1.00 14.93 157 GLY D N 1
ATOM 6977 C CA . GLY D 1 157 ? 96.192 28.849 50.150 1.00 15.49 157 GLY D CA 1
ATOM 6978 C C . GLY D 1 157 ? 97.616 28.853 50.678 1.00 16.12 157 GLY D C 1
ATOM 6979 O O . GLY D 1 157 ? 97.861 28.500 51.839 1.00 16.43 157 GLY D O 1
ATOM 6980 N N . GLY D 1 158 ? 98.556 29.244 49.818 1.00 16.86 158 GLY D N 1
ATOM 6981 C CA . GLY D 1 158 ? 99.949 29.433 50.228 1.00 17.37 158 GLY D CA 1
ATOM 6982 C C . GLY D 1 158 ? 100.160 30.677 51.081 1.00 18.11 158 GLY D C 1
ATOM 6983 O O . GLY D 1 158 ? 99.192 31.303 51.538 1.00 17.43 158 GLY D O 1
ATOM 6984 N N . PRO D 1 159 ? 101.437 31.057 51.307 1.00 18.55 159 PRO D N 1
ATOM 6985 C CA . PRO D 1 159 ? 101.730 32.199 52.175 1.00 18.90 159 PRO D CA 1
ATOM 6986 C C . PRO D 1 159 ? 101.105 33.484 51.645 1.00 18.51 159 PRO D C 1
ATOM 6987 O O . PRO D 1 159 ? 101.277 33.826 50.467 1.00 19.21 159 PRO D O 1
ATOM 6991 N N . GLY D 1 160 ? 100.359 34.165 52.513 1.00 17.99 160 GLY D N 1
ATOM 6992 C CA . GLY D 1 160 ? 99.660 35.392 52.147 1.00 17.32 160 GLY D CA 1
ATOM 6993 C C . GLY D 1 160 ? 98.446 35.185 51.255 1.00 16.67 160 GLY D C 1
ATOM 6994 O O . GLY D 1 160 ? 97.790 36.151 50.865 1.00 16.36 160 GLY D O 1
ATOM 6995 N N . ALA D 1 161 ? 98.136 33.921 50.960 1.00 16.01 161 ALA D N 1
ATOM 6996 C CA . ALA D 1 161 ? 97.069 33.578 50.022 1.00 15.40 161 ALA D CA 1
ATOM 6997 C C . ALA D 1 161 ? 95.903 32.842 50.693 1.00 15.07 161 ALA D C 1
ATOM 6998 O O . ALA D 1 161 ? 95.150 32.129 50.027 1.00 14.65 161 ALA D O 1
ATOM 7000 N N . GLY D 1 162 ? 95.764 33.013 52.006 1.00 14.52 162 GLY D N 1
ATOM 7001 C CA . GLY D 1 162 ? 94.670 32.370 52.754 1.00 14.02 162 GLY D CA 1
ATOM 7002 C C . GLY D 1 162 ? 93.288 32.657 52.186 1.00 13.63 162 GLY D C 1
ATOM 7003 O O . GLY D 1 162 ? 92.459 31.743 52.047 1.00 13.32 162 GLY D O 1
ATOM 7004 N N . LEU D 1 163 ? 93.035 33.922 51.848 1.00 13.25 163 LEU D N 1
ATOM 7005 C CA . LEU D 1 163 ? 91.726 34.319 51.311 1.00 13.44 163 LEU D CA 1
ATOM 7006 C C . LEU D 1 163 ? 91.478 33.764 49.913 1.00 13.58 163 LEU D C 1
ATOM 7007 O O . LEU D 1 163 ? 90.360 33.381 49.578 1.00 13.46 163 LEU D O 1
ATOM 7012 N N . TYR D 1 164 ? 92.527 33.721 49.099 1.00 13.41 164 TYR D N 1
ATOM 7013 C CA . TYR D 1 164 ? 92.428 33.170 47.758 1.00 13.38 164 TYR D CA 1
ATOM 7014 C C . TYR D 1 164 ? 92.051 31.679 47.765 1.00 12.96 164 TYR D C 1
ATOM 7015 O O . TYR D 1 164 ? 91.102 31.271 47.097 1.00 13.23 164 TYR D O 1
ATOM 7024 N N . GLY D 1 165 ? 92.800 30.870 48.512 1.00 12.43 165 GLY D N 1
ATOM 7025 C CA . GLY D 1 165 ? 92.512 29.441 48.605 1.00 11.80 165 GLY D CA 1
ATOM 7026 C C . GLY D 1 165 ? 91.101 29.205 49.110 1.00 11.18 165 GLY D C 1
ATOM 7027 O O . GLY D 1 165 ? 90.371 28.361 48.575 1.00 11.81 165 GLY D O 1
ATOM 7028 N N . ALA D 1 166 ? 90.708 29.968 50.125 1.00 11.04 166 ALA D N 1
ATOM 7029 C CA . ALA D 1 166 ? 89.383 29.782 50.725 1.00 10.94 166 ALA D CA 1
ATOM 7030 C C . ALA D 1 166 ? 88.269 30.268 49.793 1.00 10.86 166 ALA D C 1
ATOM 7031 O O . ALA D 1 166 ? 87.168 29.685 49.771 1.00 10.62 166 ALA D O 1
ATOM 7033 N N . ALA D 1 167 ? 88.548 31.320 49.022 1.00 10.99 167 ALA D N 1
ATOM 7034 C CA . ALA D 1 167 ? 87.633 31.760 47.955 1.00 10.98 167 ALA D CA 1
ATOM 7035 C C . ALA D 1 167 ? 87.389 30.653 46.917 1.00 11.05 167 ALA D C 1
ATOM 7036 O O . ALA D 1 167 ? 86.258 30.448 46.453 1.00 11.03 167 ALA D O 1
ATOM 7038 N N . LYS D 1 168 ? 88.452 29.932 46.560 1.00 10.97 168 LYS D N 1
ATOM 7039 C CA . LYS D 1 168 ? 88.319 28.804 45.647 1.00 11.52 168 LYS D CA 1
ATOM 7040 C C . LYS D 1 168 ? 87.516 27.662 46.276 1.00 11.15 168 LYS D C 1
ATOM 7041 O O . LYS D 1 168 ? 86.680 27.061 45.605 1.00 11.42 168 LYS D O 1
ATOM 7047 N N . ALA D 1 169 ? 87.741 27.395 47.564 1.00 10.54 169 ALA D N 1
ATOM 7048 C CA . ALA D 1 169 ? 86.916 26.441 48.325 1.00 10.37 169 ALA D CA 1
ATOM 7049 C C . ALA D 1 169 ? 85.442 26.861 48.331 1.00 10.38 169 ALA D C 1
ATOM 7050 O O . ALA D 1 169 ? 84.540 26.015 48.218 1.00 10.44 169 ALA D O 1
ATOM 7052 N N . PHE D 1 170 ? 85.208 28.164 48.458 1.00 9.91 170 PHE D N 1
ATOM 7053 C CA . PHE D 1 170 ? 83.847 28.724 48.392 1.00 10.36 170 PHE D CA 1
ATOM 7054 C C . PHE D 1 170 ? 83.171 28.348 47.064 1.00 10.47 170 PHE D C 1
ATOM 7055 O O . PHE D 1 170 ? 82.017 27.885 47.062 1.00 10.67 170 PHE D O 1
ATOM 7063 N N . LEU D 1 171 ? 83.885 28.535 45.951 1.00 10.46 171 LEU D N 1
ATOM 7064 C CA . LEU D 1 171 ? 83.366 28.193 44.620 1.00 10.95 171 LEU D CA 1
ATOM 7065 C C . LEU D 1 171 ? 83.052 26.706 44.509 1.00 10.63 171 LEU D C 1
ATOM 7066 O O . LEU D 1 171 ? 81.983 26.328 44.016 1.00 10.74 171 LEU D O 1
ATOM 7071 N N . HIS D 1 172 ? 83.977 25.867 44.986 1.00 10.64 172 HIS D N 1
ATOM 7072 C CA . HIS D 1 172 ? 83.796 24.412 44.959 1.00 11.07 172 HIS D CA 1
ATOM 7073 C C . HIS D 1 172 ? 82.481 24.052 45.654 1.00 10.79 172 HIS D C 1
ATOM 7074 O O . HIS D 1 172 ? 81.744 23.181 45.198 1.00 11.41 172 HIS D O 1
ATOM 7081 N N . ASN D 1 173 ? 82.190 24.749 46.748 1.00 10.63 173 ASN D N 1
ATOM 7082 C CA . ASN D 1 173 ? 80.962 24.511 47.503 1.00 10.66 173 ASN D CA 1
ATOM 7083 C C . ASN D 1 173 ? 79.695 25.113 46.890 1.00 10.41 173 ASN D C 1
ATOM 7084 O O . ASN D 1 173 ? 78.660 24.444 46.848 1.00 10.68 173 ASN D O 1
ATOM 7089 N N . VAL D 1 174 ? 79.755 26.367 46.438 1.00 10.13 174 VAL D N 1
ATOM 7090 C CA . VAL D 1 174 ? 78.530 27.043 45.961 1.00 10.39 174 VAL D CA 1
ATOM 7091 C C . VAL D 1 174 ? 77.942 26.338 44.729 1.00 10.29 174 VAL D C 1
ATOM 7092 O O . VAL D 1 174 ? 76.714 26.279 44.551 1.00 10.45 174 VAL D O 1
ATOM 7096 N N . HIS D 1 175 ? 78.820 25.760 43.910 1.00 10.54 175 HIS D N 1
ATOM 7097 C CA . HIS D 1 175 ? 78.395 24.940 42.778 1.00 10.74 175 HIS D CA 1
ATOM 7098 C C . HIS D 1 175 ? 77.452 23.810 43.192 1.00 10.90 175 HIS D C 1
ATOM 7099 O O . HIS D 1 175 ? 76.543 23.455 42.440 1.00 11.35 175 HIS D O 1
ATOM 7106 N N A LYS D 1 176 ? 77.673 23.261 44.387 0.50 10.82 176 LYS D N 1
ATOM 7107 N N B LYS D 1 176 ? 77.685 23.250 44.380 0.50 10.90 176 LYS D N 1
ATOM 7108 C CA A LYS D 1 176 ? 76.855 22.164 44.914 0.50 10.86 176 LYS D CA 1
ATOM 7109 C CA B LYS D 1 176 ? 76.855 22.166 44.909 0.50 11.03 176 LYS D CA 1
ATOM 7110 C C A LYS D 1 176 ? 75.404 22.596 45.133 0.50 11.15 176 LYS D C 1
ATOM 7111 C C B LYS D 1 176 ? 75.406 22.622 45.081 0.50 11.21 176 LYS D C 1
ATOM 7112 O O A LYS D 1 176 ? 74.470 21.874 44.768 0.50 11.19 176 LYS D O 1
ATOM 7113 O O B LYS D 1 176 ? 74.477 21.947 44.626 0.50 11.12 176 LYS D O 1
ATOM 7124 N N . ASN D 1 177 ? 75.227 23.782 45.708 1.00 11.35 177 ASN D N 1
ATOM 7125 C CA . ASN D 1 177 ? 73.898 24.386 45.857 1.00 11.61 177 ASN D CA 1
ATOM 7126 C C . ASN D 1 177 ? 73.274 24.658 44.483 1.00 12.02 177 ASN D C 1
ATOM 7127 O O . ASN D 1 177 ? 72.090 24.375 44.260 1.00 12.09 177 ASN D O 1
ATOM 7132 N N . TRP D 1 178 ? 74.079 25.175 43.558 1.00 11.74 178 TRP D N 1
ATOM 7133 C CA . TRP D 1 178 ? 73.582 25.490 42.209 1.00 11.93 178 TRP D CA 1
ATOM 7134 C C . TRP D 1 178 ? 73.094 24.247 41.475 1.00 12.82 178 TRP D C 1
ATOM 7135 O O . TRP D 1 178 ? 72.075 24.291 40.779 1.00 13.30 178 TRP D O 1
ATOM 7146 N N . VAL D 1 179 ? 73.802 23.134 41.654 1.00 12.85 179 VAL D N 1
ATOM 7147 C CA . VAL D 1 179 ? 73.387 21.865 41.066 1.00 13.42 179 VAL D CA 1
ATOM 7148 C C . VAL D 1 179 ? 72.063 21.427 41.674 1.00 14.21 179 VAL D C 1
ATOM 7149 O O . VAL D 1 179 ? 71.138 21.068 40.949 1.00 14.17 179 VAL D O 1
ATOM 7153 N N . ASP D 1 180 ? 71.971 21.481 43.000 1.00 15.03 180 ASP D N 1
ATOM 7154 C CA . ASP D 1 180 ? 70.777 21.004 43.687 1.00 16.44 180 ASP D CA 1
ATOM 7155 C C . ASP D 1 180 ? 69.522 21.729 43.241 1.00 17.34 180 ASP D C 1
ATOM 7156 O O . ASP D 1 180 ? 68.462 21.116 43.129 1.00 18.33 180 ASP D O 1
ATOM 7161 N N . PHE D 1 181 ? 69.627 23.023 42.973 1.00 17.83 181 PHE D N 1
ATOM 7162 C CA . PHE D 1 181 ? 68.409 23.773 42.689 1.00 18.64 181 PHE D CA 1
ATOM 7163 C C . PHE D 1 181 ? 68.284 24.336 41.270 1.00 18.45 181 PHE D C 1
ATOM 7164 O O . PHE D 1 181 ? 67.233 24.888 40.914 1.00 18.24 181 PHE D O 1
ATOM 7172 N N . HIS D 1 182 ? 69.318 24.157 40.445 1.00 17.77 182 HIS D N 1
ATOM 7173 C CA . HIS D 1 182 ? 69.254 24.627 39.058 1.00 17.57 182 HIS D CA 1
ATOM 7174 C C . HIS D 1 182 ? 69.528 23.581 37.981 1.00 17.05 182 HIS D C 1
ATOM 7175 O O . HIS D 1 182 ? 69.555 23.916 36.797 1.00 16.82 182 HIS D O 1
ATOM 7182 N N . THR D 1 183 ? 69.694 22.320 38.378 1.00 16.76 183 THR D N 1
ATOM 7183 C CA . THR D 1 183 ? 69.751 21.229 37.400 1.00 17.07 183 THR D CA 1
ATOM 7184 C C . THR D 1 183 ? 68.442 21.201 36.599 1.00 17.95 183 THR D C 1
ATOM 7185 O O . THR D 1 183 ? 68.440 20.941 35.393 1.00 18.01 183 THR D O 1
ATOM 7189 N N . LYS D 1 184 ? 67.341 21.514 37.277 1.00 19.19 184 LYS D N 1
ATOM 7190 C CA . LYS D 1 184 ? 66.018 21.585 36.636 1.00 20.28 184 LYS D CA 1
ATOM 7191 C C . LYS D 1 184 ? 65.888 22.713 35.599 1.00 20.58 184 LYS D C 1
ATOM 7192 O O . LYS D 1 184 ? 64.930 22.735 34.814 1.00 21.05 184 LYS D O 1
ATOM 7198 N N . ASP D 1 185 ? 66.840 23.647 35.599 1.00 20.40 185 ASP D N 1
ATOM 7199 C CA . ASP D 1 185 ? 66.897 24.707 34.590 1.00 20.23 185 ASP D CA 1
ATOM 7200 C C . ASP D 1 185 ? 67.685 24.275 33.343 1.00 19.49 185 ASP D C 1
ATOM 7201 O O . ASP D 1 185 ? 67.836 25.051 32.395 1.00 19.90 185 ASP D O 1
ATOM 7206 N N . GLY D 1 186 ? 68.181 23.037 33.354 1.00 18.55 186 GLY D N 1
ATOM 7207 C CA . GLY D 1 186 ? 68.913 22.472 32.220 1.00 16.98 186 GLY D CA 1
ATOM 7208 C C . GLY D 1 186 ? 70.370 22.896 32.172 1.00 16.38 186 GLY D C 1
ATOM 7209 O O . GLY D 1 186 ? 70.993 22.878 31.110 1.00 15.97 186 GLY D O 1
ATOM 7210 N N . VAL D 1 187 ? 70.918 23.266 33.326 1.00 15.24 187 VAL D N 1
ATOM 7211 C CA . VAL D 1 187 ? 72.296 23.744 33.391 1.00 14.64 187 VAL D CA 1
ATOM 7212 C C . VAL D 1 187 ? 73.128 22.792 34.244 1.00 14.38 187 VAL D C 1
ATOM 7213 O O . VAL D 1 187 ? 72.733 22.446 35.354 1.00 14.61 187 VAL D O 1
ATOM 7217 N N . ARG D 1 188 ? 74.270 22.365 33.706 1.00 13.52 188 ARG D N 1
ATOM 7218 C CA . ARG D 1 188 ? 75.236 21.563 34.467 1.00 13.20 188 ARG D CA 1
ATOM 7219 C C . ARG D 1 188 ? 76.344 22.487 34.967 1.00 12.92 188 ARG D C 1
ATOM 7220 O O . ARG D 1 188 ? 76.738 23.414 34.263 1.00 13.69 188 ARG D O 1
ATOM 7228 N N . PHE D 1 189 ? 76.835 22.229 36.177 1.00 11.97 189 PHE D N 1
ATOM 7229 C CA . PHE D 1 189 ? 77.878 23.049 36.796 1.00 11.82 189 PHE D CA 1
ATOM 7230 C C . PHE D 1 189 ? 79.050 22.145 37.152 1.00 11.63 189 PHE D C 1
ATOM 7231 O O . PHE D 1 189 ? 78.878 21.159 37.864 1.00 12.06 189 PHE D O 1
ATOM 7239 N N . ASN D 1 190 ? 80.237 22.476 36.653 1.00 11.29 190 ASN D N 1
ATOM 7240 C CA . ASN D 1 190 ? 81.426 21.693 36.970 1.00 10.83 190 ASN D CA 1
ATOM 7241 C C . ASN D 1 190 ? 82.614 22.605 37.138 1.00 10.76 190 ASN D C 1
ATOM 7242 O O . ASN D 1 190 ? 82.552 23.777 36.768 1.00 10.61 190 ASN D O 1
ATOM 7247 N N . ILE D 1 191 ? 83.682 22.070 37.721 1.00 10.83 191 ILE D N 1
ATOM 7248 C CA . ILE D 1 191 ? 84.865 22.867 38.010 1.00 10.99 191 ILE D CA 1
ATOM 7249 C C . ILE D 1 191 ? 86.126 22.188 37.502 1.00 10.93 191 ILE D C 1
ATOM 7250 O O . ILE D 1 191 ? 86.303 20.976 37.667 1.00 10.79 191 ILE D O 1
ATOM 7255 N N . VAL D 1 192 ? 86.987 22.985 36.871 1.00 10.56 192 VAL D N 1
ATOM 7256 C CA . VAL D 1 192 ? 88.342 22.576 36.538 1.00 11.27 192 VAL D CA 1
ATOM 7257 C C . VAL D 1 192 ? 89.223 23.246 37.577 1.00 10.97 192 VAL D C 1
ATOM 7258 O O . VAL D 1 192 ? 89.165 24.472 37.736 1.00 10.74 192 VAL D O 1
ATOM 7262 N N . SER D 1 193 ? 90.016 22.433 38.276 1.00 11.38 193 SER D N 1
ATOM 7263 C CA . SER D 1 193 ? 90.839 22.889 39.391 1.00 11.64 193 SER D CA 1
ATOM 7264 C C . SER D 1 193 ? 92.328 22.719 39.076 1.00 12.64 193 SER D C 1
ATOM 7265 O O . SER D 1 193 ? 92.901 21.656 39.342 1.00 12.69 193 SER D O 1
ATOM 7268 N N . PRO D 1 194 ? 92.954 23.763 38.498 1.00 13.35 194 PRO D N 1
ATOM 7269 C CA . PRO D 1 194 ? 94.381 23.696 38.174 1.00 13.79 194 PRO D CA 1
ATOM 7270 C C . PRO D 1 194 ? 95.250 23.593 39.416 1.00 14.77 194 PRO D C 1
ATOM 7271 O O . PRO D 1 194 ? 94.880 24.111 40.476 1.00 14.51 194 PRO D O 1
ATOM 7275 N N . GLY D 1 195 ? 96.398 22.931 39.271 1.00 15.37 195 GLY D N 1
ATOM 7276 C CA . GLY D 1 195 ? 97.397 22.851 40.330 1.00 17.19 195 GLY D CA 1
ATOM 7277 C C . GLY D 1 195 ? 98.344 24.027 40.229 1.00 18.50 195 GLY D C 1
ATOM 7278 O O . GLY D 1 195 ? 97.993 25.152 40.590 1.00 19.27 195 GLY D O 1
ATOM 7279 N N . THR D 1 196 ? 99.543 23.760 39.721 1.00 19.50 196 THR D N 1
ATOM 7280 C CA . THR D 1 196 ? 100.572 24.778 39.534 1.00 20.35 196 THR D CA 1
ATOM 7281 C C . THR D 1 196 ? 100.839 24.882 38.036 1.00 21.22 196 THR D C 1
ATOM 7282 O O . THR D 1 196 ? 101.396 23.965 37.423 1.00 21.33 196 THR D O 1
ATOM 7286 N N . VAL D 1 197 ? 100.412 25.996 37.451 1.00 22.41 197 VAL D N 1
ATOM 7287 C CA . VAL D 1 197 ? 100.419 26.161 36.002 1.00 24.04 197 VAL D CA 1
ATOM 7288 C C . VAL D 1 197 ? 101.300 27.344 35.613 1.00 25.10 197 VAL D C 1
ATOM 7289 O O . VAL D 1 197 ? 101.215 28.418 36.211 1.00 25.30 197 VAL D O 1
ATOM 7293 N N . ASP D 1 198 ? 102.148 27.127 34.610 1.00 26.29 198 ASP D N 1
ATOM 7294 C CA . ASP D 1 198 ? 103.104 28.133 34.163 1.00 27.81 198 ASP D CA 1
ATOM 7295 C C . ASP D 1 198 ? 102.417 29.274 33.403 1.00 28.31 198 ASP D C 1
ATOM 7296 O O . ASP D 1 198 ? 102.407 29.302 32.167 1.00 28.56 198 ASP D O 1
ATOM 7301 N N . THR D 1 199 ? 101.827 30.197 34.163 1.00 28.88 199 THR D N 1
ATOM 7302 C CA . THR D 1 199 ? 101.214 31.414 33.627 1.00 29.47 199 THR D CA 1
ATOM 7303 C C . THR D 1 199 ? 101.715 32.615 34.432 1.00 29.82 199 THR D C 1
ATOM 7304 O O . THR D 1 199 ? 102.585 32.465 35.295 1.00 29.75 199 THR D O 1
ATOM 7308 N N . ALA D 1 200 ? 101.150 33.793 34.165 1.00 30.43 200 ALA D N 1
ATOM 7309 C CA . ALA D 1 200 ? 101.466 35.019 34.913 1.00 31.24 200 ALA D CA 1
ATOM 7310 C C . ALA D 1 200 ? 101.200 34.883 36.416 1.00 31.79 200 ALA D C 1
ATOM 7311 O O . ALA D 1 200 ? 101.852 35.539 37.233 1.00 31.80 200 ALA D O 1
ATOM 7313 N N . PHE D 1 201 ? 100.235 34.028 36.761 1.00 32.49 201 PHE D N 1
ATOM 7314 C CA . PHE D 1 201 ? 99.896 33.677 38.146 1.00 33.18 201 PHE D CA 1
ATOM 7315 C C . PHE D 1 201 ? 101.128 33.296 38.990 1.00 33.88 201 PHE D C 1
ATOM 7316 O O . PHE D 1 201 ? 101.219 33.664 40.166 1.00 33.70 201 PHE D O 1
ATOM 7324 N N . HIS D 1 202 ? 102.068 32.569 38.385 1.00 34.67 202 HIS D N 1
ATOM 7325 C CA . HIS D 1 202 ? 103.280 32.120 39.084 1.00 35.73 202 HIS D CA 1
ATOM 7326 C C . HIS D 1 202 ? 104.577 32.772 38.573 1.00 36.54 202 HIS D C 1
ATOM 7327 O O . HIS D 1 202 ? 105.678 32.331 38.924 1.00 36.54 202 HIS D O 1
ATOM 7334 N N . ALA D 1 203 ? 104.440 33.829 37.771 1.00 37.59 203 ALA D N 1
ATOM 7335 C CA . ALA D 1 203 ? 105.585 34.503 37.133 1.00 38.62 203 ALA D CA 1
ATOM 7336 C C . ALA D 1 203 ? 106.610 35.096 38.112 1.00 39.37 203 ALA D C 1
ATOM 7337 O O . ALA D 1 203 ? 107.783 35.275 37.760 1.00 39.57 203 ALA D O 1
ATOM 7339 N N . ASP D 1 204 ? 106.164 35.396 39.330 1.00 40.16 204 ASP D N 1
ATOM 7340 C CA . ASP D 1 204 ? 107.025 35.978 40.363 1.00 41.00 204 ASP D CA 1
ATOM 7341 C C . ASP D 1 204 ? 107.998 34.972 40.988 1.00 41.52 204 ASP D C 1
ATOM 7342 O O . ASP D 1 204 ? 108.956 35.363 41.662 1.00 41.66 204 ASP D O 1
ATOM 7347 N N . LYS D 1 205 ? 107.752 33.683 40.756 1.00 42.03 205 LYS D N 1
ATOM 7348 C CA . LYS D 1 205 ? 108.539 32.615 41.374 1.00 42.54 205 LYS D CA 1
ATOM 7349 C C . LYS D 1 205 ? 109.878 32.374 40.679 1.00 42.82 205 LYS D C 1
ATOM 7350 O O . LYS D 1 205 ? 109.935 32.168 39.462 1.00 42.88 205 LYS D O 1
ATOM 7356 N N . THR D 1 206 ? 110.948 32.405 41.470 1.00 43.26 206 THR D N 1
ATOM 7357 C CA . THR D 1 206 ? 112.299 32.095 40.995 1.00 43.65 206 THR D CA 1
ATOM 7358 C C . THR D 1 206 ? 112.410 30.601 40.690 1.00 43.84 206 THR D C 1
ATOM 7359 O O . THR D 1 206 ? 111.610 29.805 41.197 1.00 43.89 206 THR D O 1
ATOM 7363 N N A GLN D 1 207 ? 113.392 30.229 39.869 0.50 43.93 207 GLN D N 1
ATOM 7364 N N B GLN D 1 207 ? 113.393 30.234 39.866 0.50 43.93 207 GLN D N 1
ATOM 7365 C CA A GLN D 1 207 ? 113.617 28.826 39.502 0.50 44.04 207 GLN D CA 1
ATOM 7366 C CA B GLN D 1 207 ? 113.637 28.834 39.496 0.50 44.04 207 GLN D CA 1
ATOM 7367 C C A GLN D 1 207 ? 113.836 27.918 40.712 0.50 44.06 207 GLN D C 1
ATOM 7368 C C B GLN D 1 207 ? 113.835 27.924 40.708 0.50 44.06 207 GLN D C 1
ATOM 7369 O O A GLN D 1 207 ? 113.458 26.745 40.687 0.50 44.10 207 GLN D O 1
ATOM 7370 O O B GLN D 1 207 ? 113.441 26.756 40.683 0.50 44.10 207 GLN D O 1
ATOM 7381 N N . ASP D 1 208 ? 114.440 28.472 41.760 1.00 44.03 208 ASP D N 1
ATOM 7382 C CA . ASP D 1 208 ? 114.660 27.754 43.018 1.00 44.06 208 ASP D CA 1
ATOM 7383 C C . ASP D 1 208 ? 113.338 27.350 43.687 1.00 43.76 208 ASP D C 1
ATOM 7384 O O . ASP D 1 208 ? 113.192 26.214 44.150 1.00 43.73 208 ASP D O 1
ATOM 7389 N N . VAL D 1 209 ? 112.387 28.284 43.722 1.00 43.39 209 VAL D N 1
ATOM 7390 C CA . VAL D 1 209 ? 111.051 28.037 44.276 1.00 42.99 209 VAL D CA 1
ATOM 7391 C C . VAL D 1 209 ? 110.267 27.074 43.376 1.00 42.74 209 VAL D C 1
ATOM 7392 O O . VAL D 1 209 ? 109.540 26.209 43.871 1.00 42.80 209 VAL D O 1
ATOM 7396 N N . ARG D 1 210 ? 110.437 27.225 42.062 1.00 42.32 210 ARG D N 1
ATOM 7397 C CA . ARG D 1 210 ? 109.790 26.355 41.074 1.00 42.08 210 ARG D CA 1
ATOM 7398 C C . ARG D 1 210 ? 110.252 24.902 41.193 1.00 41.80 210 ARG D C 1
ATOM 7399 O O . ARG D 1 210 ? 109.456 23.976 41.023 1.00 41.74 210 ARG D O 1
ATOM 7407 N N . ASP D 1 211 ? 111.538 24.715 41.490 1.00 41.39 211 ASP D N 1
ATOM 7408 C CA . ASP D 1 211 ? 112.113 23.382 41.673 1.00 41.03 211 ASP D CA 1
ATOM 7409 C C . ASP D 1 211 ? 111.560 22.670 42.905 1.00 40.60 211 ASP D C 1
ATOM 7410 O O . ASP D 1 211 ? 111.261 21.476 42.847 1.00 40.57 211 ASP D O 1
ATOM 7415 N N . ARG D 1 212 ? 111.424 23.410 44.007 1.00 40.02 212 ARG D N 1
ATOM 7416 C CA . ARG D 1 212 ? 110.884 22.875 45.263 1.00 39.59 212 ARG D CA 1
ATOM 7417 C C . ARG D 1 212 ? 109.436 22.405 45.129 1.00 38.87 212 ARG D C 1
ATOM 7418 O O . ARG D 1 212 ? 109.072 21.350 45.661 1.00 39.01 212 ARG D O 1
ATOM 7426 N N . ILE D 1 213 ? 108.617 23.192 44.430 1.00 37.84 213 ILE D N 1
ATOM 7427 C CA . ILE D 1 213 ? 107.213 22.839 44.184 1.00 36.80 213 ILE D CA 1
ATOM 7428 C C . ILE D 1 213 ? 107.126 21.584 43.311 1.00 36.03 213 ILE D C 1
ATOM 7429 O O . ILE D 1 213 ? 106.368 20.659 43.618 1.00 35.84 213 ILE D O 1
ATOM 7434 N N . SER D 1 214 ? 107.928 21.555 42.247 1.00 35.02 214 SER D N 1
ATOM 7435 C CA . SER D 1 214 ? 107.989 20.416 41.326 1.00 34.20 214 SER D CA 1
ATOM 7436 C C . SER D 1 214 ? 108.356 19.102 42.019 1.00 33.42 214 SER D C 1
ATOM 7437 O O . SER D 1 214 ? 107.908 18.035 41.601 1.00 33.39 214 SER D O 1
ATOM 7440 N N . ASN D 1 215 ? 109.168 19.190 43.073 1.00 32.47 215 ASN D N 1
ATOM 7441 C CA . ASN D 1 215 ? 109.544 18.025 43.884 1.00 31.45 215 ASN D CA 1
ATOM 7442 C C . ASN D 1 215 ? 108.357 17.334 44.560 1.00 30.14 215 ASN D C 1
ATOM 7443 O O . ASN D 1 215 ? 108.408 16.130 44.827 1.00 30.43 215 ASN D O 1
ATOM 7448 N N . GLY D 1 216 ? 107.307 18.105 44.846 1.00 28.39 216 GLY D N 1
ATOM 7449 C CA . GLY D 1 216 ? 106.072 17.574 45.431 1.00 25.86 216 GLY D CA 1
ATOM 7450 C C . GLY D 1 216 ? 105.009 17.245 44.394 1.00 24.05 216 GLY D C 1
ATOM 7451 O O . GLY D 1 216 ? 103.860 16.934 44.739 1.00 24.20 216 GLY D O 1
ATOM 7452 N N . ILE D 1 217 ? 105.392 17.322 43.122 1.00 21.82 217 ILE D N 1
ATOM 7453 C CA . ILE D 1 217 ? 104.519 16.946 42.013 1.00 19.88 217 ILE D CA 1
ATOM 7454 C C . ILE D 1 217 ? 105.063 15.669 41.369 1.00 19.21 217 ILE D C 1
ATOM 7455 O O . ILE D 1 217 ? 106.194 15.661 40.884 1.00 19.04 217 ILE D O 1
ATOM 7460 N N . PRO D 1 218 ? 104.275 14.572 41.385 1.00 18.33 218 PRO D N 1
ATOM 7461 C CA . PRO D 1 218 ? 104.711 13.319 40.752 1.00 17.93 218 PRO D CA 1
ATOM 7462 C C . PRO D 1 218 ? 105.218 13.465 39.306 1.00 17.99 218 PRO D C 1
ATOM 7463 O O . PRO D 1 218 ? 106.199 12.810 38.935 1.00 17.82 218 PRO D O 1
ATOM 7467 N N . MET D 1 219 ? 104.584 14.323 38.507 1.00 17.70 219 MET D N 1
ATOM 7468 C CA . MET D 1 219 ? 105.047 14.555 37.131 1.00 18.12 219 MET D CA 1
ATOM 7469 C C . MET D 1 219 ? 106.300 15.430 37.036 1.00 18.38 219 MET D C 1
ATOM 7470 O O . MET D 1 219 ? 106.888 15.558 35.956 1.00 18.59 219 MET D O 1
ATOM 7475 N N . GLY D 1 220 ? 106.685 16.036 38.157 1.00 18.46 220 GLY D N 1
ATOM 7476 C CA . GLY D 1 220 ? 107.980 16.720 38.290 1.00 19.31 220 GLY D CA 1
ATOM 7477 C C . GLY D 1 220 ? 108.112 18.034 37.545 1.00 19.55 220 GLY D C 1
ATOM 7478 O O . GLY D 1 220 ? 109.228 18.479 37.249 1.00 20.41 220 GLY D O 1
ATOM 7479 N N . ARG D 1 221 ? 106.981 18.661 37.245 1.00 19.47 221 ARG D N 1
ATOM 7480 C CA . ARG D 1 221 ? 106.956 19.922 36.507 1.00 19.68 221 ARG D CA 1
ATOM 7481 C C . ARG D 1 221 ? 105.632 20.651 36.706 1.00 19.82 221 ARG D C 1
ATOM 7482 O O . ARG D 1 221 ? 104.636 20.040 37.109 1.00 19.28 221 ARG D O 1
ATOM 7490 N N . PHE D 1 222 ? 105.644 21.953 36.420 1.00 19.70 222 PHE D N 1
ATOM 7491 C CA . PHE D 1 222 ? 104.429 22.764 36.318 1.00 19.75 222 PHE D CA 1
ATOM 7492 C C . PHE D 1 222 ? 103.599 22.311 35.118 1.00 19.16 222 PHE D C 1
ATOM 7493 O O . PHE D 1 222 ? 104.141 21.784 34.141 1.00 19.07 222 PHE D O 1
ATOM 7501 N N . GLY D 1 223 ? 102.288 22.529 35.181 1.00 18.67 223 GLY D N 1
ATOM 7502 C CA . GLY D 1 223 ? 101.445 22.338 34.008 1.00 18.33 223 GLY D CA 1
ATOM 7503 C C . GLY D 1 223 ? 101.524 23.523 33.064 1.00 18.10 223 GLY D C 1
ATOM 7504 O O . GLY D 1 223 ? 102.019 24.588 33.433 1.00 18.34 223 GLY D O 1
ATOM 7505 N N . THR D 1 224 ? 101.049 23.326 31.839 1.00 18.04 224 THR D N 1
ATOM 7506 C CA . THR D 1 224 ? 100.895 24.416 30.879 1.00 17.98 224 THR D CA 1
ATOM 7507 C C . THR D 1 224 ? 99.425 24.806 30.784 1.00 17.70 224 THR D C 1
ATOM 7508 O O . THR D 1 224 ? 98.541 24.002 31.107 1.00 17.76 224 THR D O 1
ATOM 7512 N N . ALA D 1 225 ? 99.164 26.029 30.327 1.00 17.57 225 ALA D N 1
ATOM 7513 C CA . ALA D 1 225 ? 97.797 26.480 30.073 1.00 17.37 225 ALA D CA 1
ATOM 7514 C C . ALA D 1 225 ? 97.074 25.535 29.116 1.00 17.29 225 ALA D C 1
ATOM 7515 O O . ALA D 1 225 ? 95.877 25.294 29.256 1.00 17.01 225 ALA D O 1
ATOM 7517 N N . GLU D 1 226 ? 97.819 24.992 28.151 1.00 17.00 226 GLU D N 1
ATOM 7518 C CA . GLU D 1 226 ? 97.266 24.101 27.135 1.00 17.10 226 GLU D CA 1
ATOM 7519 C C . GLU D 1 226 ? 96.770 22.783 27.717 1.00 16.60 226 GLU D C 1
ATOM 7520 O O . GLU D 1 226 ? 95.832 22.184 27.190 1.00 17.25 226 GLU D O 1
ATOM 7526 N N . GLU D 1 227 ? 97.402 22.340 28.800 1.00 15.96 227 GLU D N 1
ATOM 7527 C CA . GLU D 1 227 ? 97.019 21.105 29.488 1.00 15.80 227 GLU D CA 1
ATOM 7528 C C . GLU D 1 227 ? 95.729 21.252 30.312 1.00 15.53 227 GLU D C 1
ATOM 7529 O O . GLU D 1 227 ? 95.147 20.254 30.747 1.00 15.70 227 GLU D O 1
ATOM 7535 N N . MET D 1 228 ? 95.298 22.493 30.531 1.00 15.19 228 MET D N 1
ATOM 7536 C CA . MET D 1 228 ? 94.045 22.778 31.249 1.00 14.93 228 MET D CA 1
ATOM 7537 C C . MET D 1 228 ? 92.839 22.789 30.311 1.00 14.48 228 MET D C 1
ATOM 7538 O O . MET D 1 228 ? 91.728 22.435 30.703 1.00 14.16 228 MET D O 1
ATOM 7543 N N . ALA D 1 229 ? 93.071 23.191 29.065 1.00 14.17 229 ALA D N 1
ATOM 7544 C CA . ALA D 1 229 ? 91.994 23.508 28.135 1.00 13.94 229 ALA D CA 1
ATOM 7545 C C . ALA D 1 229 ? 91.046 22.350 27.786 1.00 13.82 229 ALA D C 1
ATOM 7546 O O . ALA D 1 229 ? 89.830 22.550 27.798 1.00 14.21 229 ALA D O 1
ATOM 7548 N N . PRO D 1 230 ? 91.579 21.146 27.458 1.00 13.75 230 PRO D N 1
ATOM 7549 C CA . PRO D 1 230 ? 90.653 20.082 27.048 1.00 13.61 230 PRO D CA 1
ATOM 7550 C C . PRO D 1 230 ? 89.567 19.759 28.076 1.00 13.53 230 PRO D C 1
ATOM 7551 O O . PRO D 1 230 ? 88.434 19.486 27.681 1.00 13.24 230 PRO D O 1
ATOM 7555 N N . ALA D 1 231 ? 89.894 19.823 29.369 1.00 12.93 231 ALA D N 1
ATOM 7556 C CA . ALA D 1 231 ? 88.895 19.554 30.414 1.00 12.88 231 ALA D CA 1
ATOM 7557 C C . ALA D 1 231 ? 87.689 20.496 30.329 1.00 12.86 231 ALA D C 1
ATOM 7558 O O . ALA D 1 231 ? 86.554 20.070 30.560 1.00 12.62 231 ALA D O 1
ATOM 7560 N N . PHE D 1 232 ? 87.932 21.767 30.006 1.00 12.71 232 PHE D N 1
ATOM 7561 C CA . PHE D 1 232 ? 86.848 22.741 29.829 1.00 12.81 232 PHE D CA 1
ATOM 7562 C C . PHE D 1 232 ? 85.919 22.337 28.676 1.00 13.23 232 PHE D C 1
ATOM 7563 O O . PHE D 1 232 ? 84.693 22.374 28.818 1.00 13.67 232 PHE D O 1
ATOM 7571 N N . LEU D 1 233 ? 86.502 21.940 27.545 1.00 13.56 233 LEU D N 1
ATOM 7572 C CA . LEU D 1 233 ? 85.714 21.481 26.400 1.00 13.73 233 LEU D CA 1
ATOM 7573 C C . LEU D 1 233 ? 84.911 20.232 26.747 1.00 13.60 233 LEU D C 1
ATOM 7574 O O . LEU D 1 233 ? 83.735 20.115 26.393 1.00 13.67 233 LEU D O 1
ATOM 7579 N N . PHE D 1 234 ? 85.557 19.311 27.462 1.00 13.28 234 PHE D N 1
ATOM 7580 C CA . PHE D 1 234 ? 84.906 18.104 27.936 1.00 13.49 234 PHE D CA 1
ATOM 7581 C C . PHE D 1 234 ? 83.663 18.433 28.765 1.00 13.12 234 PHE D C 1
ATOM 7582 O O . PHE D 1 234 ? 82.584 17.891 28.505 1.00 13.63 234 PHE D O 1
ATOM 7590 N N . PHE D 1 235 ? 83.812 19.320 29.752 1.00 13.17 235 PHE D N 1
ATOM 7591 C CA . PHE D 1 235 ? 82.685 19.696 30.619 1.00 13.20 235 PHE D CA 1
ATOM 7592 C C . PHE D 1 235 ? 81.611 20.520 29.892 1.00 13.43 235 PHE D C 1
ATOM 7593 O O . PHE D 1 235 ? 80.448 20.520 30.298 1.00 13.50 235 PHE D O 1
ATOM 7601 N N . ALA D 1 236 ? 82.007 21.209 28.822 1.00 13.88 236 ALA D N 1
ATOM 7602 C CA . ALA D 1 236 ? 81.075 22.035 28.038 1.00 14.30 236 ALA D CA 1
ATOM 7603 C C . ALA D 1 236 ? 80.215 21.199 27.086 1.00 14.83 236 ALA D C 1
ATOM 7604 O O . ALA D 1 236 ? 79.113 21.614 26.706 1.00 15.20 236 ALA D O 1
ATOM 7606 N N . SER D 1 237 ? 80.735 20.032 26.700 1.00 15.18 237 SER D N 1
ATOM 7607 C CA . SER D 1 237 ? 80.089 19.174 25.707 1.00 15.48 237 SER D CA 1
ATOM 7608 C C . SER D 1 237 ? 79.030 18.263 26.317 1.00 15.70 237 SER D C 1
ATOM 7609 O O . SER D 1 237 ? 79.350 17.370 27.107 1.00 15.42 237 SER D O 1
ATOM 7612 N N . HIS D 1 238 ? 77.775 18.484 25.935 1.00 15.87 238 HIS D N 1
ATOM 7613 C CA . HIS D 1 238 ? 76.670 17.628 26.360 1.00 16.09 238 HIS D CA 1
ATOM 7614 C C . HIS D 1 238 ? 76.886 16.156 25.983 1.00 15.79 238 HIS D C 1
AT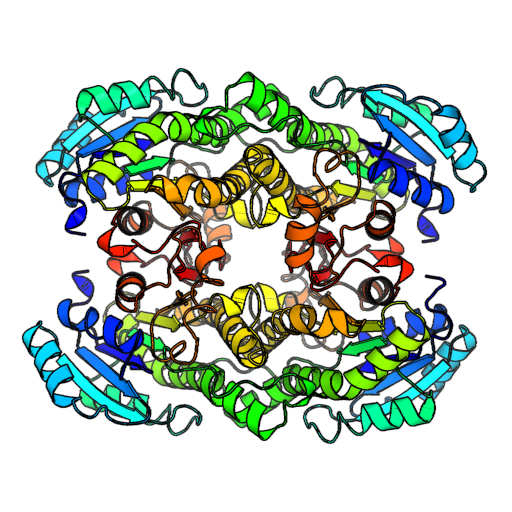OM 7615 O O . HIS D 1 238 ? 76.541 15.257 26.750 1.00 15.53 238 HIS D O 1
ATOM 7622 N N . LEU D 1 239 ? 77.446 15.911 24.800 1.00 16.11 239 LEU D N 1
ATOM 7623 C CA . LEU D 1 239 ? 77.712 14.543 24.360 1.00 16.13 239 LEU D CA 1
ATOM 7624 C C . LEU D 1 239 ? 78.740 13.855 25.250 1.00 15.68 239 LEU D C 1
ATOM 7625 O O . LEU D 1 239 ? 78.626 12.662 25.535 1.00 15.64 239 LEU D O 1
ATOM 7630 N N . ALA D 1 240 ? 79.733 14.623 25.688 1.00 15.25 240 ALA D N 1
ATOM 7631 C CA . ALA D 1 240 ? 80.832 14.101 26.490 1.00 14.96 240 ALA D CA 1
ATOM 7632 C C . ALA D 1 240 ? 80.475 13.921 27.960 1.00 14.82 240 ALA D C 1
ATOM 7633 O O . ALA D 1 240 ? 80.885 12.938 28.586 1.00 14.98 240 ALA D O 1
ATOM 7635 N N . SER D 1 241 ? 79.743 14.882 28.519 1.00 14.41 241 SER D N 1
ATOM 7636 C CA . SER D 1 241 ? 79.568 14.947 29.970 1.00 14.13 241 SER D CA 1
ATOM 7637 C C . SER D 1 241 ? 78.131 15.225 30.413 1.00 14.57 241 SER D C 1
ATOM 7638 O O . SER D 1 241 ? 77.896 15.766 31.504 1.00 13.82 241 SER D O 1
ATOM 7641 N N . GLY D 1 242 ? 77.173 14.825 29.575 1.00 14.43 242 GLY D N 1
ATOM 7642 C CA . GLY D 1 242 ? 75.752 15.081 29.826 1.00 14.38 242 GLY D CA 1
ATOM 7643 C C . GLY D 1 242 ? 75.180 14.627 31.165 1.00 14.29 242 GLY D C 1
ATOM 7644 O O . GLY D 1 242 ? 74.184 15.200 31.634 1.00 14.33 242 GLY D O 1
ATOM 7645 N N . TYR D 1 243 ? 75.786 13.601 31.773 1.00 13.82 243 TYR D N 1
ATOM 7646 C CA . TYR D 1 243 ? 75.344 13.094 33.084 1.00 13.59 243 TYR D CA 1
ATOM 7647 C C . TYR D 1 243 ? 76.305 13.505 34.208 1.00 13.26 243 TYR D C 1
ATOM 7648 O O . TYR D 1 243 ? 76.221 12.994 35.331 1.00 13.68 243 TYR D O 1
ATOM 7657 N N . ILE D 1 244 ? 77.220 14.424 33.891 1.00 12.48 244 ILE D N 1
ATOM 7658 C CA . ILE D 1 244 ? 78.194 14.919 34.870 1.00 11.98 244 ILE D CA 1
ATOM 7659 C C . ILE D 1 244 ? 77.852 16.337 35.311 1.00 11.50 244 ILE D C 1
ATOM 7660 O O . ILE D 1 244 ? 77.817 17.271 34.501 1.00 11.60 244 ILE D O 1
ATOM 7665 N N . THR D 1 245 ? 77.600 16.483 36.604 1.00 11.35 245 THR D N 1
ATOM 7666 C CA . THR D 1 245 ? 77.352 17.790 37.197 1.00 11.34 245 THR D CA 1
ATOM 7667 C C . THR D 1 245 ? 77.722 17.771 38.679 1.00 11.09 245 THR D C 1
ATOM 7668 O O . THR D 1 245 ? 77.604 16.735 39.343 1.00 11.48 245 THR D O 1
ATOM 7672 N N . GLY D 1 246 ? 78.195 18.917 39.169 1.00 10.66 246 GLY D N 1
ATOM 7673 C CA . GLY D 1 246 ? 78.605 19.085 40.566 1.00 10.27 246 GLY D CA 1
ATOM 7674 C C . GLY D 1 246 ? 79.956 18.478 40.914 1.00 10.21 246 GLY D C 1
ATOM 7675 O O . GLY D 1 246 ? 80.207 18.127 42.073 1.00 9.92 246 GLY D O 1
ATOM 7676 N N . GLN D 1 247 ? 80.831 18.384 39.917 1.00 10.29 247 GLN D N 1
ATOM 7677 C CA . GLN D 1 247 ? 82.151 17.770 40.104 1.00 9.96 247 GLN D CA 1
ATOM 7678 C C . GLN D 1 247 ? 83.297 18.765 40.021 1.00 9.96 247 GLN D C 1
ATOM 7679 O O . GLN D 1 247 ? 83.174 19.834 39.422 1.00 10.03 247 GLN D O 1
ATOM 7685 N N . VAL D 1 248 ? 84.411 18.381 40.639 1.00 9.89 248 VAL D N 1
ATOM 7686 C CA . VAL D 1 248 ? 85.654 19.146 40.599 1.00 10.50 248 VAL D CA 1
ATOM 7687 C C . VAL D 1 248 ? 86.711 18.215 40.028 1.00 10.44 248 VAL D C 1
ATOM 7688 O O . VAL D 1 248 ? 86.916 17.118 40.551 1.00 11.11 248 VAL D O 1
ATOM 7692 N N . LEU D 1 249 ? 87.371 18.641 38.954 1.00 10.59 249 LEU D N 1
ATOM 7693 C CA . LEU D 1 249 ? 88.426 17.841 38.338 1.00 10.56 249 LEU D CA 1
ATOM 7694 C C . LEU D 1 249 ? 89.749 18.576 38.473 1.00 10.41 249 LEU D C 1
ATOM 7695 O O . LEU D 1 249 ? 89.915 19.667 37.918 1.00 10.27 249 LEU D O 1
ATOM 7700 N N . ASP D 1 250 ? 90.670 17.990 39.234 1.00 10.47 250 ASP D N 1
ATOM 7701 C CA . ASP D 1 250 ? 91.972 18.608 39.483 1.00 10.50 250 ASP D CA 1
ATOM 7702 C C . ASP D 1 250 ? 92.990 18.216 38.417 1.00 10.58 250 ASP D C 1
ATOM 7703 O O . ASP D 1 250 ? 93.143 17.040 38.082 1.00 10.70 250 ASP D O 1
ATOM 7708 N N . ILE D 1 251 ? 93.696 19.220 37.909 1.00 10.95 251 ILE D N 1
ATOM 7709 C CA . ILE D 1 251 ? 94.682 19.016 36.848 1.00 11.45 251 ILE D CA 1
ATOM 7710 C C . ILE D 1 251 ? 96.006 19.548 37.374 1.00 11.64 251 ILE D C 1
ATOM 7711 O O . ILE D 1 251 ? 96.260 20.760 37.354 1.00 12.06 251 ILE D O 1
ATOM 7716 N N . ASN D 1 252 ? 96.837 18.635 37.870 1.00 12.24 252 ASN D N 1
ATOM 7717 C CA . ASN D 1 252 ? 97.973 19.030 38.711 1.00 12.49 252 ASN D CA 1
ATOM 7718 C C . ASN D 1 252 ? 99.152 18.062 38.730 1.00 12.84 252 ASN D C 1
ATOM 7719 O O . ASN D 1 252 ? 99.975 18.115 39.644 1.00 13.38 252 ASN D O 1
ATOM 7724 N N . GLY D 1 253 ? 99.231 17.174 37.741 1.00 12.83 253 GLY D N 1
ATOM 7725 C CA . GLY D 1 253 ? 100.345 16.215 37.661 1.00 13.37 253 GLY D CA 1
ATOM 7726 C C . GLY D 1 253 ? 100.474 15.278 38.851 1.00 13.48 253 GLY D C 1
ATOM 7727 O O . GLY D 1 253 ? 101.553 14.723 39.101 1.00 13.93 253 GLY D O 1
ATOM 7728 N N . GLY D 1 254 ? 99.370 15.101 39.583 1.00 13.04 254 GLY D N 1
ATOM 7729 C CA . GLY D 1 254 ? 99.329 14.242 40.770 1.00 12.99 254 GLY D CA 1
ATOM 7730 C C . GLY D 1 254 ? 99.657 14.956 42.072 1.00 13.01 254 GLY D C 1
ATOM 7731 O O . GLY D 1 254 ? 99.753 14.316 43.118 1.00 12.85 254 GLY D O 1
ATOM 7732 N N . GLN D 1 255 ? 99.839 16.278 42.014 1.00 13.02 255 GLN D N 1
ATOM 7733 C CA . GLN D 1 255 ? 100.192 17.080 43.199 1.00 13.55 255 GLN D CA 1
ATOM 7734 C C . GLN D 1 255 ? 99.181 16.934 44.346 1.00 13.26 255 GLN D C 1
ATOM 7735 O O . GLN D 1 255 ? 99.559 16.839 45.522 1.00 14.18 255 GLN D O 1
ATOM 7741 N N . TYR D 1 256 ? 97.897 16.935 43.997 1.00 13.06 256 TYR D N 1
ATOM 7742 C CA . TYR D 1 256 ? 96.836 16.634 44.958 1.00 12.67 256 TYR D CA 1
ATOM 7743 C C . TYR D 1 256 ? 95.902 15.627 44.305 1.00 12.28 256 TYR D C 1
ATOM 7744 O O . TYR D 1 256 ? 95.505 15.795 43.158 1.00 11.96 256 TYR D O 1
ATOM 7753 N N . LYS D 1 257 ? 95.559 14.587 45.046 1.00 12.30 257 LYS D N 1
ATOM 7754 C CA . LYS D 1 257 ? 94.794 13.480 44.490 1.00 12.75 257 LYS D CA 1
ATOM 7755 C C . LYS D 1 257 ? 93.362 13.542 44.995 1.00 12.75 257 LYS D C 1
ATOM 7756 O O . LYS D 1 257 ? 93.079 13.234 46.151 1.00 12.31 257 LYS D O 1
ATOM 7762 N N . HIS D 1 258 ? 92.483 14.002 44.110 1.00 12.98 258 HIS D N 1
ATOM 7763 C CA . HIS D 1 258 ? 91.101 14.264 44.442 1.00 13.20 258 HIS D CA 1
ATOM 7764 C C . HIS D 1 258 ? 90.230 13.223 43.748 1.00 13.10 258 HIS D C 1
ATOM 7765 O O . HIS D 1 258 ? 89.853 12.222 44.364 1.00 13.79 258 HIS D O 1
#